Protein 6F2P (pdb70)

Solvent-accessible surface area: 38286 Å² total; per-residue (Å²): 122,180,40,96,35,5,27,84,7,21,106,63,28,56,33,19,28,7,7,17,123,96,22,95,73,102,23,88,18,4,42,61,56,10,92,36,16,19,91,59,0,65,38,66,35,98,64,9,60,82,88,131,124,29,120,76,0,4,99,94,0,59,37,51,89,60,0,57,5,0,6,31,0,3,134,12,0,39,36,0,0,23,0,16,17,0,73,37,10,105,12,87,47,48,72,57,0,61,58,31,0,21,49,0,1,52,30,0,34,73,73,24,2,75,93,50,3,78,70,45,118,60,91,62,20,0,39,2,2,0,0,63,9,2,2,23,0,0,0,2,0,35,109,65,20,75,84,93,29,17,57,54,4,1,37,0,0,61,80,8,2,72,58,30,100,52,111,18,13,46,50,0,51,2,0,21,1,1,0,8,0,0,2,2,54,42,40,55,74,16,0,21,48,0,52,75,3,0,38,69,22,0,61,59,47,95,172,26,66,14,2,20,109,42,0,0,0,2,22,62,64,77,19,3,0,0,4,3,37,0,5,52,7,0,34,6,0,0,43,0,8,27,6,0,63,66,12,78,24,66,13,100,31,106,54,58,76,22,0,14,109,1,0,40,35,1,0,12,1,0,8,16,31,16,7,0,0,3,7,0,0,18,26,15,5,0,32,57,34,49,17,1,35,97,4,0,14,50,0,6,13,4,0,8,12,0,11,90,28,18,73,95,82,26,13,74,32,0,76,82,3,0,16,27,1,16,96,52,26,124,96,73,23,1,22,136,36,12,39,3,27,22,0,56,20,0,20,102,7,42,116,37,100,122,17,82,39,48,24,76,36,58,62,11,45,19,0,9,18,0,1,18,1,2,0,7,17,74,16,4,0,1,0,0,0,0,1,0,42,59,5,3,3,15,6,25,56,106,45,8,2,44,42,1,36,2,13,0,0,0,0,10,2,12,7,5,42,20,59,45,4,9,10,60,40,0,1,2,4,2,23,4,62,32,0,10,0,0,0,1,2,63,98,16,67,6,86,25,65,24,99,9,102,59,31,3,1,2,1,0,25,0,86,40,62,18,0,0,0,0,1,30,0,42,4,24,78,66,43,0,33,1,27,0,0,1,0,1,0,34,37,0,0,0,1,0,0,2,16,0,29,6,117,42,36,58,23,0,2,0,0,4,10,3,14,9,14,48,115,64,0,82,8,48,1,41,11,55,51,89,73,56,74,33,74,81,54,22,74,58,82,10,105,50,0,67,43,0,10,4,28,24,46,66,124,28,4,35,1,0,0,24,2,28,89,28,21,55,0,59,1,33,0,40,48,68,66,15,13,0,25,52,2,0,53,19,108,102,61,133,35,80,87,120,33,69,63,11,0,0,6,0,16,13,54,36,27,116,63,13,125,99,17,63,10,21,2,0,9,0,4,73,42,84,32,81,32,0,28,65,8,19,80,104,48,42,8,49,55,73,50,43,38,50,36,0,0,0,0,58,0,64,126,33,59,0,13,0,1,0,0,6,47,83,103,84,17,93,10,46,66,4,32,1,15,43,60,0,0,0,0,6,38,41,53,97,58,26,3,19,0,0,0,0,1,2,10,50,70,28,28,7,8,0,24,0,50,0,98,71,61,1,18,11,71,89,53,85,59,131,76,3,51,16,47,36,25,73,100,32,0,75,1,22,0,68,0,54,139,8,38,3,116,30,6,51,2,67,0,19,32,83,64,128,81,37,99,50,39,91,115,45,100,28,62,68,55,13,39,2,37,80,25,39,57,50,27,76,66,20,100,17,68,60,95,115,32,108,81,8,30,62,28,84,31,8,1,1,35,2,108,47,76,90,19,47,0,15,0,5,0,31,0,13,57,67,16,20,17,30,0,58,0,65,0,2,68,22,99,30,0,0,40,0,18,0,10,0,81,76,75,81,4,48,84,43,44,54,0,23,18,101,83,108,76,106,24,74,87,18,63,4,15,62,39,66,1,120,43,48,2,9,18,57,0,67,0,61,0,50,14,65,45,146,76,10,83,12,56,74,0,31,0,0,6,0,22,4,61,41,26,38,136,47,4,46,24,65,6,9,4,65,69,118,82,26,28,92,92,83,48,110,24,71,43,35,102,113,50,108,26,155,74,53,87,38,7,6,38,3,28,62,84,34,68,40,92,21,12,0,19,0,38,2,105,4,59,79,59,26,51,0,45,0,44,1,10,8,0,15,95,109,61,21,0,51,40,0,7,0,20,0,48,37,41,87,33,80,25,85,53,94,10,76,0,75,24,106,22,17,78,63,26,92,18,15,65,44,58,4,78,51,29,72,113,9,22,0,74,0,65,0,61,87,11,96,3,71,0,1,0,1,0,0,42,0,41,47,44,175

Secondary structure (DSSP, 8-state):
-TTHHHHHHHHHHHHHHH--S---TTSHHHHHHHHHHHHHHHHHHHT---STT-S-S-TTS--SS-THHHHHHHHHHHHHHHHHH-TT-TTTT-HHHHHHHHHHHHHHHHHTSSTT----S-HHIIIIIHHHHHHHHHHHHGGGS-HHHHHHHHHHHHHH--S----HHHHHHHHHHHHHHHHHTT-HHHHHHHHHHTGGGSS--SSSSEE-TTS-EEETTTEE-TTTHHHHHHHHHHHHHHHHTTSTT----TTHHHHHHHIIIIIGGGEETTEE-GGGSGGGGG-GGG-HHHHHHHHHHHHHHHHTTS-HHHHHHHHHHHHHHHHH-TT-TTTTTS-HHHHHHHHHHHH-TTS-------EEEEETTTTEEEEEETTEEEEEE---SSS-S----TT-STT-TTTTSSEEEEESS-TTTTSTTHHHHS-TTS-TT-EEETT----SS---S---EEEEEETTTEEEEEEEEE-TTS--EEEEEEEE-SS-EEEEEEEEE--SSS-EEEEEEEEE--SS----EEETTEEPP-STT-EEEEEEEEEEEE--SSTT--EEEEEEEEEEEEEEEEEEEE-GGGT--STTT-----EEEEEEEEEEEEESS-SSEEEEEEEEET--HHHHHHHHHS-SEEEEEESSSEEEEEETTTTEEEEEE-SSS-EEETTEEESSSEEEEEEE-SSEEEEEEE-TTS---SEEEEEESS---EEEEE-TTEEEEE-SSSEEEEEE-TT-TT-EEEEEEE-SSS--PPPPP----SSEEGGGPPEEEESS--EEEE-TTSGGGEEEEE---STT-EEEEEEEE-S-EEEEEEEEEE--SS-EEEEEEETTEE-S--EE----SS-SEEEEEEEEEEE-SSEEEEEEEEEEEE-TTSSSS-EEEEEEEEEE-HHHH-EEEESS-SSSEEEES--EEE-SS---SSS-EEE-TT-STTT-EEEE---BSSSEEEEEEEE----SSB-S-EEEEEEETTEEEEEEE--SSS-SS-EEEEEEEE-SBS--EEEEE-TT-SSB-EE-EEEEEEE-

Radius of gyration: 38.48 Å; Cα contacts (8 Å, |Δi|>4): 2622; chains: 1; bounding box: 75×84×130 Å

Nearest PDB structures (foldseek):
  6f2p-assembly1_A  TM=1.001E+00  e=0.000E+00  Paenibacillus
  2e24-assembly1_A  TM=9.707E-01  e=1.360E-85  Bacillus sp. GL1
  1x1j-assembly1_A  TM=9.698E-01  e=2.265E-85  Bacillus sp. GL1
  1j0n-assembly1_A  TM=9.701E-01  e=2.064E-85  Bacillus sp. GL1
  2e22-assembly1_A  TM=9.717E-01  e=6.892E-85  Bacillus sp. GL1

InterPro domains:
  IPR003159 Polysaccharide lyase family 8, central domain [PF02278] (365-632)
  IPR004103 Polysaccharide lyase family 8, C-terminal [PF02884] (638-700)
  IPR008929 Chondroitin AC/alginate lyase [G3DSA:1.50.10.100] (1-358)
  IPR008929 Chondroitin AC/alginate lyase [SSF48230] (4-386)
  IPR008979 Galactose-binding-like domain superfamily [SSF49785] (761-847)
  IPR011013 Galactose mutarotase-like domain superfamily [SSF74650] (362-643)
  IPR011071 Polysaccharide lyase family 8-like, C-terminal [G3DSA:2.60.220.10] (635-752)
  IPR011071 Polysaccharide lyase family 8-like, C-terminal [SSF49863] (635-751)
  IPR012970 Polysaccharide lyase 8, N-terminal alpha-helical [PF08124] (19-323)
  IPR014718 Glycoside hydrolase-type carbohydrate-binding [G3DSA:2.70.98.10] (362-634)
  IPR033803 Golvesin/Xly, CBD-like [PF25275] (907-1037)
  IPR033803 Golvesin/Xly, CBD-like [cd14488] (906-1037)
  IPR038970 Polysaccharide lyase 8 [PTHR38481] (3-722)

Structure (mmCIF, N/CA/C/O backbone):
data_6F2P
#
_entry.id   6F2P
#
_cell.length_a   100.610
_cell.length_b   100.610
_cell.length_c   324.830
_cell.angle_alpha   90.00
_cell.angle_beta   90.00
_cell.angle_gamma   90.00
#
_symmetry.space_group_name_H-M   'P 43 21 2'
#
loop_
_entity.id
_entity.type
_entity.pdbx_description
1 polymer 'Paenibacillus xanthan lyase'
2 non-polymer 'CALCIUM ION'
3 non-polymer 'CHLORIDE ION'
4 non-polymer 2-[BIS-(2-HYDROXY-ETHYL)-AMINO]-2-HYDROXYMETHYL-PROPANE-1,3-DIOL
5 non-polymer (4R)-2-METHYLPENTANE-2,4-DIOL
6 non-polymer (4S)-2-METHYL-2,4-PENTANEDIOL
7 water water
#
loop_
_atom_site.group_PDB
_atom_site.id
_atom_site.type_symbol
_atom_site.label_atom_id
_atom_site.label_alt_id
_atom_site.label_comp_id
_atom_site.label_asym_id
_atom_site.label_entity_id
_atom_site.label_seq_id
_atom_site.pdbx_PDB_ins_code
_atom_site.Cartn_x
_atom_site.Cartn_y
_atom_site.Cartn_z
_atom_site.occupancy
_atom_site.B_iso_or_equiv
_atom_site.auth_seq_id
_atom_site.auth_comp_id
_atom_site.auth_asym_id
_atom_site.auth_atom_id
_atom_site.pdbx_PDB_model_num
ATOM 1 N N . PRO A 1 1 ? 82.645 42.466 14.086 1.00 70.30 1 PRO A N 1
ATOM 2 C CA . PRO A 1 1 ? 82.041 41.128 14.167 1.00 71.61 1 PRO A CA 1
ATOM 3 C C . PRO A 1 1 ? 81.409 40.664 12.839 1.00 81.52 1 PRO A C 1
ATOM 4 O O . PRO A 1 1 ? 80.589 41.391 12.265 1.00 81.00 1 PRO A O 1
ATOM 8 N N . ARG A 1 2 ? 81.796 39.463 12.386 1.00 83.39 2 ARG A N 1
ATOM 9 C CA . ARG A 1 2 ? 81.461 38.878 11.059 1.00 87.04 2 ARG A CA 1
ATOM 10 C C . ARG A 1 2 ? 82.139 39.565 9.859 1.00 81.05 2 ARG A C 1
ATOM 11 O O . ARG A 1 2 ? 82.236 38.994 8.766 1.00 73.01 2 ARG A O 1
ATOM 19 N N . ALA A 1 3 ? 82.599 40.790 10.076 1.00 74.01 3 ALA A N 1
ATOM 20 C CA . ALA A 1 3 ? 83.418 41.489 9.106 1.00 46.90 3 ALA A CA 1
ATOM 21 C C . ALA A 1 3 ? 84.432 42.299 9.880 1.00 42.12 3 ALA A C 1
ATOM 22 O O . ALA A 1 3 ? 85.630 42.034 9.802 1.00 39.52 3 ALA A O 1
ATOM 24 N N . ASP A 1 4 ? 83.947 43.255 10.666 1.00 39.53 4 ASP A N 1
ATOM 25 C CA . ASP A 1 4 ? 84.830 44.284 11.192 1.00 38.60 4 ASP A CA 1
ATOM 26 C C . ASP A 1 4 ? 85.794 43.851 12.293 1.00 36.09 4 ASP A C 1
ATOM 27 O O . ASP A 1 4 ? 86.877 44.418 12.398 1.00 42.45 4 ASP A O 1
ATOM 32 N N . GLU A 1 5 ? 85.447 42.848 13.095 1.00 33.42 5 GLU A N 1
ATOM 33 C CA . GLU A 1 5 ? 86.421 42.400 14.088 1.00 30.52 5 GLU A CA 1
ATOM 34 C C . GLU A 1 5 ? 87.555 41.667 13.389 1.00 25.90 5 GLU A C 1
ATOM 35 O O . GLU A 1 5 ? 88.730 41.818 13.735 1.00 22.02 5 GLU A O 1
ATOM 41 N N . PHE A 1 6 ? 87.188 40.877 12.391 1.00 27.25 6 PHE A N 1
ATOM 42 C CA . PHE A 1 6 ? 88.168 40.254 11.519 1.00 23.34 6 PHE A CA 1
ATOM 43 C C . PHE A 1 6 ? 88.989 41.303 10.774 1.00 24.31 6 PHE A C 1
ATOM 44 O O . PHE A 1 6 ? 90.211 41.203 10.716 1.00 24.46 6 PHE A O 1
ATOM 52 N N . ASP A 1 7 ? 88.318 42.313 10.223 1.00 20.88 7 ASP A N 1
ATOM 53 C CA . ASP A 1 7 ? 89.006 43.397 9.529 1.00 25.73 7 ASP A CA 1
ATOM 54 C C . ASP A 1 7 ? 90.042 44.045 10.431 1.00 27.20 7 ASP A C 1
ATOM 55 O O . ASP A 1 7 ? 91.135 44.386 9.986 1.00 30.52 7 ASP A O 1
ATOM 60 N N . THR A 1 8 ? 89.700 44.198 11.704 1.00 30.06 8 THR A N 1
ATOM 61 C CA . THR A 1 8 ? 90.579 44.867 12.653 1.00 27.45 8 THR A CA 1
ATOM 62 C C . THR A 1 8 ? 91.824 44.040 12.926 1.00 24.13 8 THR A C 1
ATOM 63 O O . THR A 1 8 ? 92.944 44.566 12.946 1.00 21.90 8 THR A O 1
ATOM 67 N N . LEU A 1 9 ? 91.615 42.742 13.133 1.00 22.57 9 LEU A N 1
ATOM 68 C CA . LEU A 1 9 ? 92.710 41.817 13.381 1.00 23.59 9 LEU A CA 1
ATOM 69 C C . LEU A 1 9 ? 93.600 41.725 12.150 1.00 25.93 9 LEU A C 1
ATOM 70 O O . LEU A 1 9 ? 94.820 41.853 12.256 1.00 22.73 9 LEU A O 1
ATOM 75 N N . ARG A 1 10 ? 92.981 41.524 10.986 1.00 23.03 10 ARG A N 1
ATOM 76 C CA . ARG A 1 10 ? 93.714 41.424 9.726 1.00 22.44 10 ARG A CA 1
ATOM 77 C C . ARG A 1 10 ? 94.612 42.639 9.504 1.00 21.14 10 ARG A C 1
ATOM 78 O O . ARG A 1 10 ? 95.744 42.507 9.037 1.00 17.21 10 ARG A O 1
ATOM 86 N N . GLU A 1 11 ? 94.119 43.816 9.873 1.00 21.80 11 GLU A N 1
ATOM 87 C CA . GLU A 1 11 ? 94.888 45.042 9.689 1.00 17.85 11 GLU A CA 1
ATOM 88 C C . GLU A 1 11 ? 96.034 45.106 10.672 1.00 21.13 11 GLU A C 1
ATOM 89 O O . GLU A 1 11 ? 97.121 45.600 10.356 1.00 22.96 11 GLU A O 1
ATOM 95 N N . LYS A 1 12 ? 95.783 44.600 11.873 1.00 27.17 12 LYS A N 1
ATOM 96 C CA . LYS A 1 12 ? 96.813 44.514 12.895 1.00 22.64 12 LYS A CA 1
ATOM 97 C C . LYS A 1 12 ? 97.940 43.590 12.425 1.00 22.01 12 LYS A C 1
ATOM 98 O O . LYS A 1 12 ? 99.119 43.904 12.583 1.00 21.63 12 LYS A O 1
ATOM 104 N N . TYR A 1 13 ? 97.564 42.464 11.820 1.00 21.47 13 TYR A N 1
ATOM 105 C CA . TYR A 1 13 ? 98.522 41.457 11.362 1.00 21.31 13 TYR A CA 1
ATOM 106 C C . TYR A 1 13 ? 99.341 41.977 10.204 1.00 22.98 13 TYR A C 1
ATOM 107 O O . TYR A 1 13 ? 100.564 41.819 10.173 1.00 18.80 13 TYR A O 1
ATOM 116 N N . LYS A 1 14 ? 98.644 42.584 9.247 1.00 21.80 14 LYS A N 1
ATOM 117 C CA . LYS A 1 14 ? 99.283 43.150 8.074 1.00 16.74 14 LYS A CA 1
ATOM 118 C C . LYS A 1 14 ? 100.307 44.185 8.507 1.00 17.64 14 LYS A C 1
ATOM 119 O O . LYS A 1 14 ? 101.437 44.194 8.016 1.00 17.98 14 LYS A O 1
ATOM 125 N N . ALA A 1 15 ? 99.925 45.033 9.455 1.00 17.55 15 ALA A N 1
ATOM 126 C CA . ALA A 1 15 ? 100.861 46.001 10.022 1.00 16.28 15 ALA A CA 1
ATOM 127 C C . ALA A 1 15 ? 102.095 45.347 10.683 1.00 18.10 15 ALA A C 1
ATOM 128 O O . ALA A 1 15 ? 103.176 45.934 10.708 1.00 21.57 15 ALA A O 1
ATOM 130 N N . MET A 1 16 ? 101.949 44.136 11.212 1.00 15.46 16 MET A N 1
ATOM 131 C CA . MET A 1 16 ? 103.125 43.418 11.716 1.00 21.24 16 MET A CA 1
ATOM 132 C C . MET A 1 16 ? 104.013 42.998 10.551 1.00 21.03 16 MET A C 1
ATOM 133 O O . MET A 1 16 ? 105.240 43.049 10.630 1.00 22.66 16 MET A O 1
ATOM 138 N N . LEU A 1 17 ? 103.378 42.572 9.467 1.00 19.56 17 LEU A N 1
ATOM 139 C CA . LEU A 1 17 ? 104.104 42.171 8.272 1.00 18.37 17 LEU A CA 1
ATOM 140 C C . LEU A 1 17 ? 104.839 43.334 7.592 1.00 19.21 17 LEU A C 1
ATOM 141 O O . LEU A 1 17 ? 106.013 43.211 7.244 1.00 19.35 17 LEU A O 1
ATOM 146 N N . ASN A 1 18 ? 104.166 44.467 7.409 1.00 19.28 18 ASN A N 1
ATOM 147 C CA . ASN A 1 18 ? 104.759 45.529 6.594 1.00 21.50 18 ASN A CA 1
ATOM 148 C C . ASN A 1 18 ? 105.114 46.831 7.315 1.00 22.37 18 ASN A C 1
ATOM 149 O O . ASN A 1 18 ? 105.629 47.757 6.696 1.00 23.25 18 ASN A O 1
ATOM 154 N N . GLY A 1 19 ? 104.826 46.906 8.611 1.00 22.02 19 GLY A N 1
ATOM 155 C CA . GLY A 1 19 ? 105.221 48.062 9.399 1.00 21.60 19 GLY A CA 1
ATOM 156 C C . GLY A 1 19 ? 104.160 49.139 9.551 1.00 27.10 19 GLY A C 1
ATOM 157 O O . GLY A 1 19 ? 104.369 50.116 10.277 1.00 30.19 19 GLY A O 1
ATOM 158 N N . GLY A 1 20 ? 103.025 48.970 8.874 1.00 21.26 20 GLY A N 1
ATOM 159 C CA . GLY A 1 20 ? 101.923 49.905 9.001 1.00 16.63 20 GLY A CA 1
ATOM 160 C C . GLY A 1 20 ? 101.756 50.785 7.785 1.00 24.43 20 GLY A C 1
ATOM 161 O O . GLY A 1 20 ? 102.528 50.688 6.836 1.00 25.19 20 GLY A O 1
ATOM 162 N N . THR A 1 21 ? 100.746 51.649 7.819 1.00 31.04 21 THR A N 1
ATOM 163 C CA . THR A 1 21 ? 100.387 52.480 6.668 1.00 31.55 21 THR A CA 1
ATOM 164 C C . THR A 1 21 ? 101.410 53.578 6.417 1.00 33.20 21 THR A C 1
ATOM 165 O O . THR A 1 21 ? 101.624 54.009 5.280 1.00 31.96 21 THR A O 1
ATOM 169 N N . THR A 1 22 ? 102.063 54.012 7.484 1.00 23.38 22 THR A N 1
ATOM 170 C CA . THR A 1 22 ? 102.971 55.134 7.389 1.00 24.75 22 THR A CA 1
ATOM 171 C C . THR A 1 22 ? 104.003 55.053 8.503 1.00 30.07 22 THR A C 1
ATOM 172 O O . THR A 1 22 ? 103.713 54.537 9.588 1.00 31.75 22 THR A O 1
ATOM 176 N N . TYR A 1 23 ? 105.205 55.557 8.231 1.00 23.43 23 TYR A N 1
ATOM 177 C CA . TYR A 1 23 ? 106.265 55.605 9.230 1.00 18.99 23 TYR A CA 1
ATOM 178 C C . TYR A 1 23 ? 107.415 56.505 8.776 1.00 21.29 23 TYR A C 1
ATOM 179 O O . TYR A 1 23 ? 107.488 56.900 7.617 1.00 26.76 23 TYR A O 1
ATOM 188 N N . ASN A 1 24 ? 108.313 56.826 9.696 1.00 26.04 24 ASN A N 1
ATOM 189 C CA . ASN A 1 24 ? 109.391 57.776 9.426 1.00 25.35 24 ASN A CA 1
ATOM 190 C C . ASN A 1 24 ? 110.465 57.235 8.467 1.00 26.02 24 ASN A C 1
ATOM 191 O O . ASN A 1 24 ? 111.368 56.506 8.873 1.00 28.21 24 ASN A O 1
ATOM 196 N N . LEU A 1 25 ? 110.384 57.606 7.195 1.00 24.11 25 LEU A N 1
ATOM 197 C CA . LEU A 1 25 ? 111.372 57.129 6.232 1.00 21.23 25 LEU A CA 1
ATOM 198 C C . LEU A 1 25 ? 112.740 57.790 6.402 1.00 25.87 25 LEU A C 1
ATOM 199 O O . LEU A 1 25 ? 113.701 57.398 5.737 1.00 27.47 25 LEU A O 1
ATOM 204 N N . SER A 1 26 ? 112.828 58.790 7.277 1.00 25.69 26 SER A N 1
ATOM 205 C CA . SER A 1 26 ? 114.111 59.442 7.561 1.00 30.56 26 SER A CA 1
ATOM 206 C C . SER A 1 26 ? 114.915 58.661 8.595 1.00 33.52 26 SER A C 1
ATOM 207 O O . SER A 1 26 ? 116.112 58.899 8.788 1.00 29.76 26 SER A O 1
ATOM 210 N N . ASP A 1 27 ? 114.232 57.737 9.264 1.00 37.11 27 ASP A N 1
ATOM 211 C CA . ASP A 1 27 ? 114.868 56.733 10.104 1.00 28.19 27 ASP A CA 1
ATOM 212 C C . ASP A 1 27 ? 115.671 55.822 9.175 1.00 30.60 27 ASP A C 1
ATOM 213 O O . ASP A 1 27 ? 115.098 55.043 8.409 1.00 30.61 27 ASP A O 1
ATOM 218 N N . PRO A 1 28 ? 117.007 55.916 9.240 1.00 31.78 28 PRO A N 1
ATOM 219 C CA . PRO A 1 28 ? 117.886 55.203 8.299 1.00 27.05 28 PRO A CA 1
ATOM 220 C C . PRO A 1 28 ? 117.723 53.696 8.414 1.00 28.99 28 PRO A C 1
ATOM 221 O O . PRO A 1 28 ? 117.921 52.963 7.440 1.00 28.77 28 PRO A O 1
ATOM 225 N N . ASP A 1 29 ? 117.366 53.240 9.609 1.00 33.05 29 ASP A N 1
ATOM 226 C CA . ASP A 1 29 ? 117.124 51.827 9.827 1.00 33.22 29 ASP A CA 1
ATOM 227 C C . ASP A 1 29 ? 115.906 51.362 9.038 1.00 31.29 29 ASP A C 1
ATOM 228 O O . ASP A 1 29 ? 115.968 50.344 8.344 1.00 31.65 29 ASP A O 1
ATOM 233 N N . ILE A 1 30 ? 114.816 52.126 9.113 1.00 30.41 30 ILE A N 1
ATOM 234 C CA . ILE A 1 30 ? 113.645 51.855 8.279 1.00 26.51 30 ILE A CA 1
ATOM 235 C C . ILE A 1 30 ? 113.979 51.940 6.791 1.00 25.78 30 ILE A C 1
ATOM 236 O O . ILE A 1 30 ? 113.593 51.063 6.006 1.00 26.72 30 ILE A O 1
ATOM 241 N N . ALA A 1 31 ? 114.720 52.979 6.412 1.00 22.24 31 ALA A N 1
ATOM 242 C CA . ALA A 1 31 ? 115.092 53.186 5.008 1.00 23.65 31 ALA A CA 1
ATOM 243 C C . ALA A 1 31 ? 115.863 51.998 4.434 1.00 21.91 31 ALA A C 1
ATOM 244 O O . ALA A 1 31 ? 115.572 51.532 3.338 1.00 22.15 31 ALA A O 1
ATOM 246 N N . ALA A 1 32 ? 116.841 51.511 5.187 1.00 27.72 32 ALA A N 1
ATOM 247 C CA . ALA A 1 32 ? 117.634 50.365 4.777 1.00 21.10 32 ALA A CA 1
ATOM 248 C C . ALA A 1 32 ? 116.755 49.144 4.555 1.00 25.29 32 ALA A C 1
ATOM 249 O O . ALA A 1 32 ? 116.953 48.393 3.598 1.00 24.40 32 ALA A O 1
ATOM 251 N N . ARG A 1 33 ? 115.778 48.950 5.435 1.00 24.28 33 ARG A N 1
ATOM 252 C CA . ARG A 1 33 ? 114.898 47.790 5.328 1.00 21.58 33 ARG A CA 1
ATOM 253 C C . ARG A 1 33 ? 113.993 47.894 4.097 1.00 22.44 33 ARG A C 1
ATOM 254 O O . ARG A 1 33 ? 113.804 46.921 3.365 1.00 21.53 33 ARG A O 1
ATOM 262 N N . VAL A 1 34 ? 113.447 49.083 3.870 1.00 23.65 34 VAL A N 1
ATOM 263 C CA . VAL A 1 34 ? 112.588 49.325 2.721 1.00 19.50 34 VAL A CA 1
ATOM 264 C C . VAL A 1 34 ? 113.323 49.021 1.423 1.00 20.33 34 VAL A C 1
ATOM 265 O O . VAL A 1 34 ? 112.813 48.309 0.552 1.00 18.79 34 VAL A O 1
ATOM 269 N N . ASN A 1 35 ? 114.530 49.555 1.302 1.00 21.63 35 ASN A N 1
ATOM 270 C CA . ASN A 1 35 ? 115.369 49.234 0.162 1.00 20.36 35 ASN A CA 1
ATOM 271 C C . ASN A 1 35 ? 115.602 47.726 0.025 1.00 21.88 35 ASN A C 1
ATOM 272 O O . ASN A 1 35 ? 115.382 47.154 -1.046 1.00 23.46 35 ASN A O 1
ATOM 277 N N . ALA A 1 36 ? 116.021 47.083 1.111 1.00 22.05 36 ALA A N 1
ATOM 278 C CA . ALA A 1 36 ? 116.246 45.639 1.107 1.00 17.04 36 ALA A CA 1
ATOM 279 C C . ALA A 1 36 ? 115.011 44.879 0.628 1.00 19.56 36 ALA A C 1
ATOM 280 O O . ALA A 1 36 ? 115.114 43.945 -0.179 1.00 21.44 36 ALA A O 1
ATOM 282 N N . ILE A 1 37 ? 113.847 45.294 1.116 1.00 15.83 37 ILE A N 1
ATOM 283 C CA . ILE A 1 37 ? 112.578 44.704 0.695 1.00 15.90 37 ILE A CA 1
ATOM 284 C C . ILE A 1 37 ? 112.344 44.884 -0.801 1.00 20.48 37 ILE A C 1
ATOM 285 O O . ILE A 1 37 ? 111.957 43.938 -1.504 1.00 19.42 37 ILE A O 1
ATOM 290 N N . THR A 1 38 ? 112.597 46.097 -1.288 1.00 21.52 38 THR A N 1
ATOM 291 C CA . THR A 1 38 ? 112.409 46.422 -2.700 1.00 15.60 38 THR A CA 1
ATOM 292 C C . THR A 1 38 ? 113.328 45.590 -3.592 1.00 19.23 38 THR A C 1
ATOM 293 O O . THR A 1 38 ? 112.882 44.970 -4.565 1.00 20.46 38 THR A O 1
ATOM 297 N N . VAL A 1 39 ? 114.614 45.578 -3.253 1.00 16.88 39 VAL A N 1
ATOM 298 C CA . VAL A 1 39 ? 115.605 44.859 -4.042 1.00 14.73 39 VAL A CA 1
ATOM 299 C C . VAL A 1 39 ? 115.276 43.369 -4.140 1.00 22.62 39 VAL A C 1
ATOM 300 O O . VAL A 1 39 ? 115.308 42.788 -5.234 1.00 24.52 39 VAL A O 1
ATOM 304 N N . THR A 1 40 ? 114.946 42.764 -3.000 1.00 17.22 40 THR A N 1
ATOM 305 C CA . THR A 1 40 ? 114.600 41.347 -2.952 1.00 15.78 40 THR A CA 1
ATOM 306 C C . THR A 1 40 ? 113.410 41.044 -3.857 1.00 18.50 40 THR A C 1
ATOM 307 O O .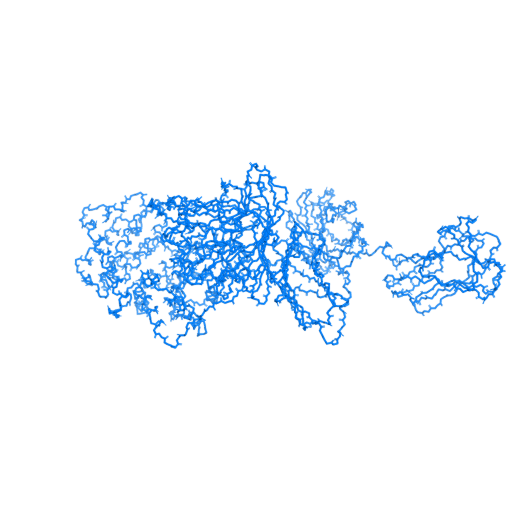 THR A 1 40 ? 113.435 40.086 -4.637 1.00 19.67 40 THR A O 1
ATOM 311 N N . ALA A 1 41 ? 112.374 41.872 -3.766 1.00 18.89 41 ALA A N 1
ATOM 312 C CA . ALA A 1 41 ? 111.203 41.691 -4.612 1.00 20.59 41 ALA A CA 1
ATOM 313 C C . ALA A 1 41 ? 111.557 41.803 -6.092 1.00 20.29 41 ALA A C 1
ATOM 314 O O . ALA A 1 41 ? 111.125 40.976 -6.897 1.00 21.27 41 ALA A O 1
ATOM 316 N N . GLN A 1 42 ? 112.341 42.814 -6.457 1.00 20.61 42 GLN A N 1
ATOM 317 C CA . GLN A 1 42 ? 112.737 42.961 -7.856 1.00 21.58 42 GLN A CA 1
ATOM 318 C C . GLN A 1 42 ? 113.479 41.708 -8.307 1.00 22.65 42 GLN A C 1
ATOM 319 O O . GLN A 1 42 ? 113.290 41.240 -9.430 1.00 17.94 42 GLN A O 1
ATOM 325 N N . GLY A 1 43 ? 114.293 41.152 -7.413 1.00 18.16 43 GLY A N 1
ATOM 326 C CA . GLY A 1 43 ? 115.014 39.930 -7.712 1.00 16.76 43 GLY A CA 1
ATOM 327 C C . GLY A 1 43 ? 114.128 38.780 -8.176 1.00 22.90 43 GLY A C 1
ATOM 328 O O . GLY A 1 43 ? 114.327 38.211 -9.263 1.00 18.83 43 GLY A O 1
ATOM 329 N N . TYR A 1 44 ? 113.149 38.430 -7.349 1.00 22.00 44 TYR A N 1
ATOM 330 C CA . TYR A 1 44 ? 112.293 37.289 -7.642 1.00 19.08 44 TYR A CA 1
ATOM 331 C C . TYR A 1 44 ? 111.314 37.614 -8.754 1.00 20.26 44 TYR A C 1
ATOM 332 O O . TYR A 1 44 ? 110.834 36.713 -9.444 1.00 23.49 44 TYR A O 1
ATOM 341 N N . TRP A 1 45 ? 111.013 38.899 -8.925 1.00 19.12 45 TRP A N 1
ATOM 342 C CA . TRP A 1 45 ? 110.135 39.325 -10.010 1.00 22.50 45 TRP A CA 1
ATOM 343 C C . TRP A 1 45 ? 110.877 39.098 -11.333 1.00 23.98 45 TRP A C 1
ATOM 344 O O . TRP A 1 45 ? 110.315 38.606 -12.320 1.00 23.29 45 TRP A O 1
ATOM 355 N N . ASP A 1 46 ? 112.157 39.446 -11.324 1.00 19.75 46 ASP A N 1
ATOM 356 C CA . ASP A 1 46 ? 113.004 39.300 -12.486 1.00 20.98 46 ASP A CA 1
ATOM 357 C C . ASP A 1 46 ? 113.167 37.843 -12.877 1.00 22.07 46 ASP A C 1
ATOM 358 O O . ASP A 1 46 ? 113.130 37.516 -14.055 1.00 26.84 46 ASP A O 1
ATOM 363 N N . SER A 1 47 ? 113.345 36.965 -11.897 1.00 22.35 47 SER A N 1
ATOM 364 C CA . SER A 1 47 ? 113.576 35.553 -12.193 1.00 17.34 47 SER A CA 1
ATOM 365 C C . SER A 1 47 ? 112.285 34.775 -12.378 1.00 17.30 47 SER A C 1
ATOM 366 O O . SER A 1 47 ? 112.316 33.588 -12.670 1.00 21.81 47 SER A O 1
ATOM 369 N N . MET A 1 48 ? 111.148 35.435 -12.209 1.00 17.14 48 MET A N 1
ATOM 370 C CA . MET A 1 48 ? 109.879 34.726 -12.255 1.00 18.40 48 MET A CA 1
ATOM 371 C C . MET A 1 48 ? 109.527 34.226 -13.662 1.00 18.19 48 MET A C 1
ATOM 372 O O . MET A 1 48 ? 109.729 34.918 -14.658 1.00 17.63 48 MET A O 1
ATOM 377 N N . LEU A 1 49 ? 109.004 33.009 -13.729 1.00 14.64 49 LEU A N 1
ATOM 378 C CA . LEU A 1 49 ? 108.397 32.502 -14.945 1.00 17.35 49 LEU A CA 1
ATOM 379 C C . LEU A 1 49 ? 106.962 33.019 -15.049 1.00 18.73 49 LEU A C 1
ATOM 380 O O . LEU A 1 49 ? 106.136 32.755 -14.175 1.00 19.80 49 LEU A O 1
ATOM 385 N N . LYS A 1 50 ? 106.673 33.765 -16.115 1.00 18.89 50 LYS A N 1
ATOM 386 C CA . LYS A 1 50 ? 105.440 34.543 -16.181 1.00 18.64 50 LYS A CA 1
ATOM 387 C C . LYS A 1 50 ? 104.390 34.097 -17.194 1.00 22.22 50 LYS A C 1
ATOM 388 O O . LYS A 1 50 ? 103.288 34.637 -17.205 1.00 33.33 50 LYS A O 1
ATOM 394 N N . ASP A 1 51 ? 104.701 33.115 -18.028 1.00 20.63 51 ASP A N 1
ATOM 395 C CA . ASP A 1 51 ? 103.835 32.831 -19.173 1.00 27.78 51 ASP A CA 1
ATOM 396 C C . ASP A 1 51 ? 102.843 31.679 -18.962 1.00 29.59 51 ASP A C 1
ATOM 397 O O . ASP A 1 51 ? 103.115 30.762 -18.196 1.00 25.47 51 ASP A O 1
ATOM 402 N N . PRO A 1 52 ? 101.674 31.747 -19.629 1.00 31.62 52 PRO A N 1
ATOM 403 C CA . PRO A 1 52 ? 100.562 30.808 -19.420 1.00 35.75 52 PRO A CA 1
ATOM 404 C C . PRO A 1 52 ? 100.974 29.341 -19.448 1.00 36.06 52 PRO A C 1
ATOM 405 O O . PRO A 1 52 ? 100.454 28.530 -18.678 1.00 41.57 52 PRO A O 1
ATOM 409 N N . ASN A 1 53 ? 101.918 29.021 -20.320 1.00 29.74 53 ASN A N 1
ATOM 410 C CA . ASN A 1 53 ? 102.377 27.653 -20.498 1.00 35.78 53 ASN A CA 1
ATOM 411 C C . ASN A 1 53 ? 103.284 27.120 -19.378 1.00 26.38 53 ASN A C 1
ATOM 412 O O . ASN A 1 53 ? 103.580 25.926 -19.338 1.00 28.40 53 ASN A O 1
ATOM 417 N N . ARG A 1 54 ? 103.730 27.999 -18.484 1.00 24.48 54 ARG A N 1
ATOM 418 C CA . ARG A 1 54 ? 104.691 27.630 -17.436 1.00 24.40 54 ARG A CA 1
ATOM 419 C C . ARG A 1 54 ? 104.318 26.384 -16.626 1.00 26.24 54 ARG A C 1
ATOM 420 O O . ARG A 1 54 ? 103.138 26.020 -16.508 1.00 25.56 54 ARG A O 1
ATOM 428 N N . ASN A 1 55 ? 105.341 25.738 -16.073 1.00 22.92 55 ASN A N 1
ATOM 429 C CA . ASN A 1 55 ? 105.170 24.505 -15.315 1.00 24.12 55 ASN A CA 1
ATOM 430 C C . ASN A 1 55 ? 105.554 24.692 -13.851 1.00 23.64 55 ASN A C 1
ATOM 431 O O . ASN A 1 55 ? 105.431 23.774 -13.047 1.00 18.01 55 ASN A O 1
ATOM 436 N N . ARG A 1 56 ? 106.023 25.896 -13.536 1.00 18.86 56 ARG A N 1
ATOM 437 C CA . ARG A 1 56 ? 106.517 26.272 -12.219 1.00 17.47 56 ARG A CA 1
ATOM 438 C C . ARG A 1 56 ? 106.542 27.791 -12.274 1.00 21.62 56 ARG A C 1
ATOM 439 O O . ARG A 1 56 ? 106.325 28.360 -13.348 1.00 24.06 56 ARG A O 1
ATOM 447 N N . LEU A 1 57 ? 106.800 28.457 -11.150 1.00 17.19 57 LEU A N 1
ATOM 448 C CA . LEU A 1 57 ? 106.879 29.920 -11.160 1.00 17.08 57 LEU A CA 1
ATOM 449 C C . LEU A 1 57 ? 108.314 30.419 -11.079 1.00 21.23 57 LEU A C 1
ATOM 450 O O . LEU A 1 57 ? 108.612 31.545 -11.473 1.00 21.66 57 LEU A O 1
ATOM 455 N N . TRP A 1 58 ? 109.192 29.586 -10.530 1.00 23.62 58 TRP A N 1
ATOM 456 C CA . TRP A 1 58 ? 110.619 29.866 -10.518 1.00 20.41 58 TRP A CA 1
ATOM 457 C C . TRP A 1 58 ? 111.326 28.556 -10.788 1.00 24.28 58 TRP A C 1
ATOM 458 O O . TRP A 1 58 ? 110.807 27.495 -10.453 1.00 24.81 58 TRP A O 1
ATOM 469 N N . ASN A 1 59 ? 112.502 28.629 -11.400 1.00 24.46 59 ASN A N 1
ATOM 470 C CA . ASN A 1 59 ? 113.268 27.430 -11.692 1.00 24.43 59 ASN A CA 1
ATOM 471 C C . ASN A 1 59 ? 113.867 26.815 -10.434 1.00 25.55 59 ASN A C 1
ATOM 472 O O . ASN A 1 59 ? 114.091 25.608 -10.362 1.00 26.91 59 ASN A O 1
ATOM 477 N N . ASP A 1 60 ? 114.113 27.644 -9.431 1.00 22.27 60 ASP A N 1
ATOM 478 C CA . ASP A 1 60 ? 114.724 27.155 -8.207 1.00 22.04 60 ASP A CA 1
ATOM 479 C C . ASP A 1 60 ? 113.685 26.441 -7.349 1.00 23.44 60 ASP A C 1
ATOM 480 O O . ASP A 1 60 ? 113.959 26.053 -6.209 1.00 21.17 60 ASP A O 1
ATOM 485 N N . ALA A 1 61 ? 112.485 26.296 -7.902 1.00 18.30 61 ALA A N 1
ATOM 486 C CA . ALA A 1 61 ? 111.400 25.626 -7.206 1.00 19.89 61 ALA A CA 1
ATOM 487 C C . ALA A 1 61 ? 110.585 24.788 -8.170 1.00 18.25 61 ALA A C 1
ATOM 488 O O . ALA A 1 61 ? 109.415 25.088 -8.404 1.00 22.22 61 ALA A O 1
ATOM 490 N N . PRO A 1 62 ? 111.196 23.731 -8.730 1.00 15.36 62 PRO A N 1
ATOM 491 C CA . PRO A 1 62 ? 110.498 22.861 -9.688 1.00 17.08 62 PRO A CA 1
ATOM 492 C C . PRO A 1 62 ? 109.463 21.987 -8.996 1.00 21.87 62 PRO A C 1
ATOM 493 O O . PRO A 1 62 ? 109.644 21.641 -7.832 1.00 19.97 62 PRO A O 1
ATOM 497 N N . PHE A 1 63 ? 108.400 21.622 -9.701 1.00 20.93 63 PHE A N 1
ATOM 498 C CA . PHE A 1 63 ? 107.333 20.857 -9.076 1.00 18.95 63 PHE A CA 1
ATOM 499 C C . PHE A 1 63 ? 107.307 19.393 -9.475 1.00 26.54 63 PHE A C 1
ATOM 500 O O . PHE A 1 63 ? 107.959 18.979 -10.441 1.00 32.38 63 PHE A O 1
ATOM 508 N N . GLY A 1 64 ? 106.545 18.616 -8.711 1.00 22.22 64 GLY A N 1
ATOM 509 C CA . GLY A 1 64 ? 106.261 17.241 -9.057 1.00 20.40 64 GLY A CA 1
ATOM 510 C C . GLY A 1 64 ? 106.756 16.230 -8.048 1.00 20.86 64 GLY A C 1
ATOM 511 O O . GLY A 1 64 ? 106.100 15.211 -7.816 1.00 22.71 64 GLY A O 1
ATOM 512 N N . SER A 1 65 ? 107.907 16.500 -7.443 1.00 17.99 65 SER A N 1
ATOM 513 C CA . SER A 1 65 ? 108.552 15.484 -6.616 1.00 22.47 65 SER A CA 1
ATOM 514 C C . SER A 1 65 ? 109.166 16.007 -5.321 1.00 23.95 65 SER A C 1
ATOM 515 O O . SER A 1 65 ? 109.339 15.242 -4.368 1.00 24.45 65 SER A O 1
ATOM 518 N N . ASP A 1 66 ? 109.505 17.294 -5.288 1.00 23.66 66 ASP A N 1
ATOM 519 C CA . ASP A 1 66 ? 109.997 17.921 -4.058 1.00 22.19 66 ASP A CA 1
ATOM 520 C C . ASP A 1 66 ? 109.018 18.976 -3.546 1.00 24.30 66 ASP A C 1
ATOM 521 O O . ASP A 1 66 ? 108.830 20.017 -4.177 1.00 19.33 66 ASP A O 1
ATOM 526 N N . SER A 1 67 ? 108.413 18.711 -2.389 1.00 22.30 67 SER A N 1
ATOM 527 C CA . SER A 1 67 ? 107.364 19.583 -1.862 1.00 19.72 67 SER A CA 1
ATOM 528 C C . SER A 1 67 ? 107.913 20.907 -1.311 1.00 20.49 67 SER A C 1
ATOM 529 O O . SER A 1 67 ? 107.153 21.849 -1.074 1.00 20.32 67 SER A O 1
ATOM 532 N N . THR A 1 68 ? 109.231 20.987 -1.133 1.00 18.10 68 THR A N 1
ATOM 533 C CA . THR A 1 68 ? 109.863 22.236 -0.704 1.00 15.68 68 THR A CA 1
ATOM 534 C C . THR A 1 68 ? 109.520 23.365 -1.670 1.00 15.40 68 THR A C 1
ATOM 535 O O . THR A 1 68 ? 109.397 24.519 -1.279 1.00 12.93 68 THR A O 1
ATOM 539 N N . SER A 1 69 ? 109.352 23.017 -2.940 1.00 18.23 69 SER A N 1
ATOM 540 C CA . SER A 1 69 ? 109.019 24.001 -3.955 1.00 18.60 69 SER A CA 1
ATOM 541 C C . SER A 1 69 ? 107.730 24.764 -3.639 1.00 20.98 69 SER A C 1
ATOM 542 O O . SER A 1 69 ? 107.589 25.933 -4.008 1.00 24.14 69 SER A O 1
ATOM 545 N N . ILE A 1 70 ? 106.806 24.114 -2.940 1.00 18.84 70 ILE A N 1
ATOM 546 C CA . ILE A 1 70 ? 105.594 24.787 -2.474 1.00 18.37 70 ILE A CA 1
ATOM 547 C C . ILE A 1 70 ? 105.939 25.996 -1.595 1.00 14.65 70 ILE A C 1
ATOM 548 O O . ILE A 1 70 ? 105.512 27.120 -1.864 1.00 16.88 70 ILE A O 1
ATOM 553 N N . THR A 1 71 ? 106.724 25.758 -0.552 1.00 13.18 71 THR A N 1
ATOM 554 C CA . THR A 1 71 ? 107.100 26.803 0.387 1.00 13.11 71 THR A CA 1
ATOM 555 C C . THR A 1 71 ? 107.926 27.879 -0.299 1.00 15.98 71 THR A C 1
ATOM 556 O O . THR A 1 71 ? 107.700 29.083 -0.098 1.00 14.25 71 THR A O 1
ATOM 560 N N . THR A 1 72 ? 108.888 27.435 -1.107 1.00 18.28 72 THR A N 1
ATOM 561 C CA . THR A 1 72 ? 109.818 28.341 -1.777 1.00 18.18 72 THR A CA 1
ATOM 562 C C . THR A 1 72 ? 109.069 29.300 -2.686 1.00 19.79 72 THR A C 1
ATOM 563 O O . THR A 1 72 ? 109.319 30.512 -2.673 1.00 18.88 72 THR A O 1
ATOM 567 N N . THR A 1 73 ? 108.140 28.750 -3.462 1.00 17.68 73 THR A N 1
ATOM 568 C CA . THR A 1 73 ? 107.348 29.549 -4.380 1.00 16.74 73 THR A CA 1
ATOM 569 C C . THR A 1 73 ? 106.579 30.617 -3.615 1.00 20.03 73 THR A C 1
ATOM 570 O O . THR A 1 73 ? 106.634 31.803 -3.972 1.00 16.61 73 THR A O 1
ATOM 574 N N . TYR A 1 74 ? 105.878 30.201 -2.554 1.00 17.37 74 TYR A N 1
ATOM 575 C CA . TYR A 1 74 ? 105.048 31.131 -1.789 1.00 12.55 74 TYR A CA 1
ATOM 576 C C . TYR A 1 74 ? 105.882 32.161 -1.041 1.00 13.07 74 TYR A C 1
ATOM 577 O O . TYR A 1 74 ? 105.443 33.292 -0.855 1.00 14.66 74 TYR A O 1
ATOM 586 N N . ARG A 1 75 ? 107.084 31.790 -0.615 1.00 12.53 75 ARG A N 1
ATOM 587 C CA . ARG A 1 75 ? 107.954 32.785 0.008 1.00 15.72 75 ARG A CA 1
ATOM 588 C C . ARG A 1 75 ? 108.381 33.840 -1.011 1.00 20.37 75 ARG A C 1
ATOM 589 O O . ARG A 1 75 ? 108.386 35.040 -0.709 1.00 22.58 75 ARG A O 1
ATOM 597 N N . HIS A 1 76 ? 108.723 33.395 -2.219 1.00 19.48 76 HIS A N 1
ATOM 598 C CA . HIS A 1 76 ? 109.065 34.322 -3.295 1.00 21.72 76 HIS A CA 1
ATOM 599 C C . HIS A 1 76 ? 107.908 35.278 -3.563 1.00 20.13 76 HIS A C 1
ATOM 600 O O . HIS A 1 76 ? 108.108 36.499 -3.588 1.00 18.20 76 HIS A O 1
ATOM 607 N N . LEU A 1 77 ? 106.707 34.721 -3.747 1.00 14.66 77 LEU A N 1
ATOM 608 C CA . LEU A 1 77 ? 105.485 35.523 -3.874 1.00 16.17 77 LEU A CA 1
ATOM 609 C C . LEU A 1 77 ? 105.273 36.475 -2.692 1.00 18.36 77 LEU A C 1
ATOM 610 O O . LEU A 1 77 ? 104.909 37.639 -2.877 1.00 20.93 77 LEU A O 1
ATOM 615 N N . TYR A 1 78 ? 105.521 35.992 -1.480 1.00 15.82 78 TYR A N 1
ATOM 616 C CA . TYR A 1 78 ? 105.406 36.856 -0.319 1.00 15.77 78 TYR A CA 1
ATOM 617 C C . TYR A 1 78 ? 106.334 38.069 -0.397 1.00 16.38 78 TYR A C 1
ATOM 618 O O . TYR A 1 78 ? 105.927 39.191 -0.077 1.00 12.06 78 TYR A O 1
ATOM 627 N N . ASP A 1 79 ? 107.582 37.841 -0.798 1.00 20.51 79 ASP A N 1
ATOM 628 C CA . ASP A 1 79 ? 108.560 38.928 -0.859 1.00 22.65 79 ASP A CA 1
ATOM 629 C C . ASP A 1 79 ? 108.079 40.020 -1.796 1.00 17.97 79 ASP A C 1
ATOM 630 O O . ASP A 1 79 ? 108.208 41.200 -1.489 1.00 18.42 79 ASP A O 1
ATOM 635 N N . MET A 1 80 ? 107.514 39.611 -2.931 1.00 19.22 80 MET A N 1
ATOM 636 C CA . MET A 1 80 ? 106.996 40.543 -3.931 1.00 20.54 80 MET A CA 1
ATOM 637 C C . MET A 1 80 ? 105.802 41.308 -3.368 1.00 18.75 80 MET A C 1
ATOM 638 O O . MET A 1 80 ? 105.733 42.540 -3.457 1.00 17.59 80 MET A O 1
ATOM 643 N N . ALA A 1 81 ? 104.869 40.563 -2.786 1.00 17.08 81 ALA A N 1
ATOM 644 C CA . ALA A 1 81 ? 103.716 41.148 -2.109 1.00 16.79 81 ALA A CA 1
ATOM 645 C C . ALA A 1 81 ? 104.142 42.158 -1.036 1.00 16.29 81 ALA A C 1
ATOM 646 O O . ALA A 1 81 ? 103.498 43.192 -0.854 1.00 18.47 81 ALA A O 1
ATOM 648 N N . LEU A 1 82 ? 105.239 41.863 -0.345 1.00 14.87 82 LEU A N 1
ATOM 649 C CA . LEU A 1 82 ? 105.735 42.739 0.701 1.00 16.25 82 LEU A CA 1
ATOM 650 C C . LEU A 1 82 ? 106.137 44.096 0.135 1.00 18.80 82 LEU A C 1
ATOM 651 O O . LEU A 1 82 ? 105.707 45.135 0.637 1.00 22.05 82 LEU A O 1
ATOM 656 N N . ALA A 1 83 ? 106.966 44.094 -0.902 1.00 20.34 83 ALA A N 1
ATOM 657 C CA . ALA A 1 83 ? 107.378 45.352 -1.521 1.00 23.87 83 ALA A CA 1
ATOM 658 C C . ALA A 1 83 ? 106.161 46.060 -2.101 1.00 20.12 83 ALA A C 1
ATOM 659 O O . ALA A 1 83 ? 106.044 47.282 -2.020 1.00 16.89 83 ALA A O 1
ATOM 661 N N . TYR A 1 84 ? 105.258 45.277 -2.680 1.00 18.55 84 TYR A N 1
ATOM 662 C CA . TYR A 1 84 ? 104.045 45.829 -3.251 1.00 20.31 84 TYR A CA 1
ATOM 663 C C . TYR A 1 84 ? 103.285 46.692 -2.251 1.00 26.53 84 TYR A C 1
ATOM 664 O O . TYR A 1 84 ? 102.699 47.711 -2.628 1.00 26.16 84 TYR A O 1
ATOM 673 N N . THR A 1 85 ? 103.312 46.292 -0.979 1.00 21.38 85 THR A N 1
ATOM 674 C CA . THR A 1 85 ? 102.507 46.952 0.047 1.00 16.30 85 THR A CA 1
ATOM 675 C C . THR A 1 85 ? 103.329 47.766 1.036 1.00 19.22 85 THR A C 1
ATOM 676 O O . THR A 1 85 ? 102.790 48.290 2.004 1.00 23.45 85 THR A O 1
ATOM 680 N N . THR A 1 86 ? 104.632 47.862 0.806 1.00 22.01 86 THR A N 1
ATOM 681 C CA . THR A 1 86 ? 105.510 48.553 1.743 1.00 20.95 86 THR A CA 1
ATOM 682 C C . THR A 1 86 ? 105.563 50.053 1.471 1.00 25.22 86 THR A C 1
ATOM 683 O O . THR A 1 86 ? 105.999 50.501 0.402 1.00 27.52 86 THR A O 1
ATOM 687 N N . TYR A 1 87 ? 105.103 50.818 2.450 1.00 26.06 87 TYR A N 1
ATOM 688 C CA . TYR A 1 87 ? 105.201 52.261 2.406 1.00 24.57 87 TYR A CA 1
ATOM 689 C C . TYR A 1 87 ? 106.645 52.674 2.220 1.00 25.48 87 TYR A C 1
ATOM 690 O O . TYR A 1 87 ? 107.506 52.318 3.023 1.00 25.50 87 TYR A O 1
ATOM 699 N N . GLY A 1 88 ? 106.905 53.427 1.157 1.00 25.96 88 GLY A N 1
ATOM 700 C CA . GLY A 1 88 ? 108.232 53.952 0.898 1.00 22.37 88 GLY A CA 1
ATOM 701 C C . GLY A 1 88 ? 108.954 53.167 -0.174 1.00 23.61 88 GLY A C 1
ATOM 702 O O . GLY A 1 88 ? 109.991 53.598 -0.685 1.00 25.35 88 GLY A O 1
ATOM 703 N N . SER A 1 89 ? 108.408 52.005 -0.515 1.00 20.23 89 SER A N 1
ATOM 704 C CA . SER A 1 89 ? 109.022 51.150 -1.522 1.00 24.03 89 SER A CA 1
ATOM 705 C C . SER A 1 89 ? 108.752 51.696 -2.922 1.00 26.85 89 SER A C 1
ATOM 706 O O . SER A 1 89 ? 107.616 52.080 -3.239 1.00 25.56 89 SER A O 1
ATOM 709 N N . SER A 1 90 ? 109.780 51.713 -3.768 1.00 20.56 90 SER A N 1
ATOM 710 C CA . SER A 1 90 ? 109.610 52.222 -5.128 1.00 22.31 90 SER A CA 1
ATOM 711 C C . SER A 1 90 ? 108.731 51.292 -5.943 1.00 19.30 90 SER A C 1
ATOM 712 O O . SER A 1 90 ? 108.367 51.603 -7.070 1.00 28.37 90 SER A O 1
ATOM 715 N N . LEU A 1 91 ? 108.390 50.150 -5.360 1.00 19.34 91 LEU A N 1
ATOM 716 C CA . LEU A 1 91 ? 107.510 49.187 -6.001 1.00 18.10 91 LEU A CA 1
ATOM 717 C C . LEU A 1 91 ? 106.122 49.198 -5.385 1.00 20.52 91 LEU A C 1
ATOM 718 O O . LEU A 1 91 ? 105.280 48.382 -5.754 1.00 24.77 91 LEU A O 1
ATOM 723 N N . GLN A 1 92 ? 105.875 50.100 -4.439 1.00 17.92 92 GLN A N 1
ATOM 724 C CA . GLN A 1 92 ? 104.570 50.108 -3.784 1.00 19.75 92 GLN A CA 1
ATOM 725 C C . GLN A 1 92 ? 103.464 50.447 -4.771 1.00 21.89 92 GLN A C 1
ATOM 726 O O . GLN A 1 92 ? 103.548 51.431 -5.495 1.00 24.38 92 GLN A O 1
ATOM 732 N N . GLY A 1 93 ? 102.443 49.603 -4.815 1.00 23.17 93 GLY A N 1
ATOM 733 C CA . GLY A 1 93 ? 101.283 49.859 -5.642 1.00 24.25 93 GLY A CA 1
ATOM 734 C C . GLY A 1 93 ? 101.482 49.554 -7.116 1.00 30.19 93 GLY A C 1
ATOM 735 O O . GLY A 1 93 ? 100.569 49.760 -7.922 1.00 25.43 93 GLY A O 1
ATOM 736 N N . ASN A 1 94 ? 102.667 49.061 -7.468 1.00 22.97 94 ASN A N 1
ATOM 737 C CA . ASN A 1 94 ? 102.980 48.716 -8.852 1.00 20.64 94 ASN A CA 1
ATOM 738 C C . ASN A 1 94 ? 101.973 47.732 -9.457 1.00 23.07 94 ASN A C 1
ATOM 739 O O . ASN A 1 94 ? 101.804 46.617 -8.960 1.00 24.48 94 ASN A O 1
ATOM 744 N N . ALA A 1 95 ? 101.315 48.147 -10.537 1.00 24.60 95 ALA A N 1
ATOM 745 C CA . ALA A 1 95 ? 100.200 47.379 -11.094 1.00 22.58 95 ALA A CA 1
ATOM 746 C C . ALA A 1 95 ? 100.644 46.099 -11.770 1.00 24.18 95 ALA A C 1
ATOM 747 O O . ALA A 1 95 ? 99.949 45.082 -11.701 1.00 28.90 95 ALA A O 1
ATOM 749 N N . ALA A 1 96 ? 101.794 46.154 -12.435 1.00 18.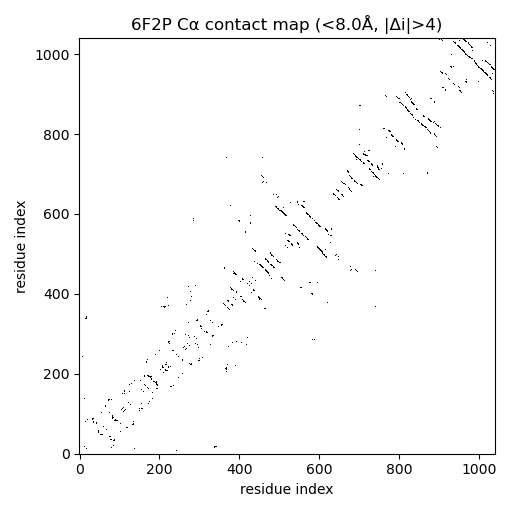71 96 ALA A N 1
ATOM 750 C CA . ALA A 1 96 ? 102.321 44.985 -13.123 1.00 20.30 96 ALA A CA 1
ATOM 751 C C . ALA A 1 96 ? 102.759 43.948 -12.094 1.00 23.40 96 ALA A C 1
ATOM 752 O O . ALA A 1 96 ? 102.500 42.757 -12.257 1.00 21.39 96 ALA A O 1
ATOM 754 N N . LEU A 1 97 ? 103.415 44.417 -11.032 1.00 25.58 97 LEU A N 1
ATOM 755 C CA . LEU A 1 97 ? 103.795 43.571 -9.898 1.00 20.18 97 LEU A CA 1
ATOM 756 C C . LEU A 1 97 ? 102.568 42.883 -9.309 1.00 20.59 97 LEU A C 1
ATOM 757 O O . LEU A 1 97 ? 102.550 41.662 -9.160 1.00 20.23 97 LEU A O 1
ATOM 762 N N . LYS A 1 98 ? 101.547 43.679 -8.990 1.00 20.90 98 LYS A N 1
ATOM 763 C CA . LYS A 1 98 ? 100.267 43.170 -8.498 1.00 21.05 98 LYS A CA 1
ATOM 764 C C . LYS A 1 98 ? 99.739 42.039 -9.380 1.00 23.74 98 LYS A C 1
ATOM 765 O O . LYS A 1 98 ? 99.417 40.953 -8.891 1.00 24.41 98 LYS A O 1
ATOM 771 N N . ALA A 1 99 ? 99.677 42.295 -10.683 1.00 21.83 99 ALA A N 1
ATOM 772 C CA . ALA A 1 99 ? 99.145 41.318 -11.627 1.00 20.13 99 ALA A CA 1
ATOM 773 C C . ALA A 1 99 ? 99.953 40.031 -11.613 1.00 18.13 99 ALA A C 1
ATOM 774 O O . ALA A 1 99 ? 99.390 38.940 -11.673 1.00 21.22 99 ALA A O 1
ATOM 776 N N . ASP A 1 100 ? 101.274 40.158 -11.531 1.00 18.31 100 ASP A N 1
ATOM 777 C CA . ASP A 1 100 ? 102.138 38.984 -11.552 1.00 18.37 100 ASP A CA 1
ATOM 778 C C . ASP A 1 100 ? 102.019 38.171 -10.267 1.00 24.80 100 ASP A C 1
ATOM 779 O O . ASP A 1 100 ? 102.032 36.934 -10.297 1.00 23.02 100 ASP A O 1
ATOM 784 N N . ILE A 1 101 ? 101.878 38.873 -9.146 1.00 21.03 101 ILE A N 1
ATOM 785 C CA . ILE A 1 101 ? 101.637 38.216 -7.878 1.00 18.03 101 ILE A CA 1
ATOM 786 C C . ILE A 1 101 ? 100.350 37.409 -7.939 1.00 20.19 101 ILE A C 1
ATOM 787 O O . ILE A 1 101 ? 100.338 36.214 -7.629 1.00 20.40 101 ILE A O 1
ATOM 792 N N . ILE A 1 102 ? 99.273 38.053 -8.371 1.00 19.32 102 ILE A N 1
ATOM 793 C CA . ILE A 1 102 ? 97.957 37.422 -8.332 1.00 19.12 102 ILE A CA 1
ATOM 794 C C . ILE A 1 102 ? 97.843 36.249 -9.298 1.00 22.55 102 ILE A C 1
ATOM 795 O O . ILE A 1 102 ? 97.252 35.209 -8.965 1.00 17.15 102 ILE A O 1
ATOM 800 N N . SER A 1 103 ? 98.423 36.413 -10.486 1.00 25.23 103 SER A N 1
ATOM 801 C CA . SER A 1 103 ? 98.452 35.343 -11.477 1.00 17.40 103 SER A CA 1
ATOM 802 C C . SER A 1 103 ? 99.223 34.153 -10.915 1.00 23.19 103 SER A C 1
ATOM 803 O O . SER A 1 103 ? 98.823 32.998 -11.093 1.00 18.91 103 SER A O 1
ATOM 806 N N . GLY A 1 104 ? 100.328 34.446 -10.231 1.00 21.00 104 GLY A N 1
ATOM 807 C CA . GLY A 1 104 ? 101.078 33.424 -9.528 1.00 19.33 104 GLY A CA 1
ATOM 808 C C . GLY A 1 104 ? 100.199 32.651 -8.559 1.00 20.24 104 GLY A C 1
ATOM 809 O O . GLY A 1 104 ? 100.216 31.419 -8.546 1.00 20.46 104 GLY A O 1
ATOM 810 N N . LEU A 1 105 ? 99.416 33.367 -7.756 1.00 19.31 105 LEU A N 1
ATOM 811 C CA . LEU A 1 105 ? 98.547 32.716 -6.772 1.00 21.76 105 LEU A CA 1
ATOM 812 C C . LEU A 1 105 ? 97.499 31.836 -7.449 1.00 21.04 105 LEU A C 1
ATOM 813 O O . LEU A 1 105 ? 97.237 30.710 -7.021 1.00 22.16 105 LEU A O 1
ATOM 818 N N . ASP A 1 106 ? 96.914 32.349 -8.522 1.00 20.47 106 ASP A N 1
ATOM 819 C CA . ASP A 1 106 ? 95.877 31.611 -9.217 1.00 20.84 106 ASP A CA 1
ATOM 820 C C . ASP A 1 106 ? 96.446 30.423 -9.958 1.00 17.81 106 ASP A C 1
ATOM 821 O O . ASP A 1 106 ? 95.791 29.387 -10.093 1.00 17.07 106 ASP A O 1
ATOM 826 N N . TRP A 1 107 ? 97.684 30.561 -10.409 1.00 22.21 107 TRP A N 1
ATOM 827 C CA . TRP A 1 107 ? 98.360 29.446 -11.045 1.00 21.15 107 TRP A CA 1
ATOM 828 C C . TRP A 1 107 ? 98.580 28.334 -10.024 1.00 24.81 107 TRP A C 1
ATOM 829 O O . TRP A 1 107 ? 98.288 27.163 -10.294 1.00 23.57 107 TRP A O 1
ATOM 840 N N . MET A 1 108 ? 99.092 28.706 -8.850 1.00 21.05 108 MET A N 1
ATOM 841 C CA . MET A 1 108 ? 99.315 27.730 -7.791 1.00 19.96 108 MET A CA 1
ATOM 842 C C . MET A 1 108 ? 97.995 27.047 -7.468 1.00 21.51 108 MET A C 1
ATOM 843 O O . MET A 1 108 ? 97.950 25.834 -7.266 1.00 22.73 108 MET A O 1
ATOM 848 N N . ASN A 1 109 ? 96.915 27.823 -7.442 1.00 19.07 109 ASN A N 1
ATOM 849 C CA . ASN A 1 109 ? 95.614 27.250 -7.122 1.00 20.39 109 ASN A CA 1
ATOM 850 C C . ASN A 1 109 ? 95.108 26.295 -8.188 1.00 24.76 109 ASN A C 1
ATOM 851 O O . ASN A 1 109 ? 94.255 25.448 -7.915 1.00 24.60 109 ASN A O 1
ATOM 856 N N . ALA A 1 110 ? 95.631 26.436 -9.403 1.00 21.62 110 ALA A N 1
ATOM 857 C CA . ALA A 1 110 ? 95.166 25.619 -10.514 1.00 24.92 110 ALA A CA 1
ATOM 858 C C . ALA A 1 110 ? 96.027 24.389 -10.710 1.00 24.83 110 ALA A C 1
ATOM 859 O O . ALA A 1 110 ? 95.598 23.428 -11.342 1.00 32.45 110 ALA A O 1
ATOM 861 N N . ASN A 1 111 ? 97.237 24.409 -10.163 1.00 21.45 111 ASN A N 1
ATOM 862 C CA . ASN A 1 111 ? 98.238 23.429 -10.567 1.00 22.56 111 ASN A CA 1
ATOM 863 C C . ASN A 1 111 ? 98.914 22.657 -9.441 1.00 27.51 111 ASN A C 1
ATOM 864 O O . ASN A 1 111 ? 99.219 21.469 -9.588 1.00 25.91 111 ASN A O 1
ATOM 869 N N . GLN A 1 112 ? 99.138 23.330 -8.318 1.00 25.11 112 GLN A N 1
ATOM 870 C CA . GLN A 1 112 ? 99.944 22.762 -7.248 1.00 26.60 112 GLN A CA 1
ATOM 871 C C . GLN A 1 112 ? 99.266 22.737 -5.882 1.00 23.34 112 GLN A C 1
ATOM 872 O O . GLN A 1 112 ? 99.198 21.685 -5.248 1.00 24.74 112 GLN A O 1
ATOM 878 N N . PHE A 1 113 ? 98.773 23.892 -5.438 1.00 19.87 113 PHE A N 1
ATOM 879 C CA . PHE A 1 113 ? 98.278 24.049 -4.071 1.00 18.81 113 PHE A CA 1
ATOM 880 C C . PHE A 1 113 ? 96.823 24.484 -4.026 1.00 21.54 113 PHE A C 1
ATOM 881 O O . PHE A 1 113 ? 96.501 25.668 -4.200 1.00 17.81 113 PHE A O 1
ATOM 889 N N . TYR A 1 114 ? 95.951 23.520 -3.760 1.00 18.46 114 TYR A N 1
ATOM 890 C CA . TYR A 1 114 ? 94.517 23.748 -3.816 1.00 20.05 114 TYR A CA 1
ATOM 891 C C . TYR A 1 114 ? 93.771 22.662 -3.062 1.00 19.09 114 TYR A C 1
ATOM 892 O O . TYR A 1 114 ? 94.300 21.575 -2.817 1.00 18.49 114 TYR A O 1
ATOM 901 N N . ASN A 1 115 ? 92.525 22.955 -2.723 1.00 15.84 115 ASN A N 1
ATOM 902 C CA . ASN A 1 115 ? 91.688 21.983 -2.047 1.00 21.87 115 ASN A CA 1
ATOM 903 C C . ASN A 1 115 ? 91.524 20.705 -2.871 1.00 23.63 115 ASN A C 1
ATOM 904 O O . ASN A 1 115 ? 90.833 20.695 -3.888 1.00 28.55 115 ASN A O 1
ATOM 909 N N . GLY A 1 116 ? 92.178 19.636 -2.426 1.00 23.52 116 GLY A N 1
ATOM 910 C CA . GLY A 1 116 ? 92.073 18.341 -3.073 1.00 21.35 116 GLY A CA 1
ATOM 911 C C . GLY A 1 116 ? 93.363 17.911 -3.746 1.00 27.11 116 GLY A C 1
ATOM 912 O O . GLY A 1 116 ? 93.459 16.802 -4.283 1.00 25.82 116 GLY A O 1
ATOM 913 N N . CYS A 1 117 ? 94.359 18.792 -3.718 1.00 24.56 117 CYS A N 1
ATOM 914 C CA . CYS A 1 117 ? 95.626 18.542 -4.397 1.00 20.04 117 CYS A CA 1
ATOM 915 C C . CYS A 1 117 ? 96.377 17.343 -3.830 1.00 24.65 117 CYS A C 1
ATOM 916 O O . CYS A 1 117 ? 96.119 16.896 -2.715 1.00 26.78 117 CYS A O 1
ATOM 919 N N . SER A 1 118 ? 97.324 16.835 -4.605 1.00 34.06 118 SER A N 1
ATOM 920 C CA . SER A 1 118 ? 98.160 15.739 -4.151 1.00 29.91 118 SER A CA 1
ATOM 921 C C . SER A 1 118 ? 99.285 16.288 -3.289 1.00 26.04 118 SER A C 1
ATOM 922 O O . SER A 1 118 ? 99.982 17.210 -3.696 1.00 32.18 118 SER A O 1
ATOM 925 N N . GLN A 1 119 ? 99.461 15.726 -2.099 1.00 21.84 119 GLN A N 1
ATOM 926 C CA . GLN A 1 119 ? 100.501 16.204 -1.197 1.00 26.02 119 GLN A CA 1
ATOM 927 C C . GLN A 1 119 ? 101.687 15.265 -1.220 1.00 26.95 119 GLN A C 1
ATOM 928 O O . GLN A 1 119 ? 101.921 14.514 -0.280 1.00 29.95 119 GLN A O 1
ATOM 934 N N . TYR A 1 120 ? 102.426 15.313 -2.319 1.00 31.18 120 TYR A N 1
ATOM 935 C CA . TYR A 1 120 ? 103.516 14.383 -2.551 1.00 26.22 120 TYR A CA 1
ATOM 936 C C . TYR A 1 120 ? 104.712 14.722 -1.689 1.00 19.80 120 TYR A C 1
ATOM 937 O O . TYR A 1 120 ? 104.884 15.867 -1.266 1.00 25.62 120 TYR A O 1
ATOM 946 N N . GLN A 1 121 ? 105.525 13.709 -1.421 1.00 15.10 121 GLN A N 1
ATOM 947 C CA . GLN A 1 121 ? 106.736 13.878 -0.634 1.00 21.64 121 GLN A CA 1
ATOM 948 C C . GLN A 1 121 ? 106.494 14.465 0.779 1.00 21.81 121 GLN A C 1
ATOM 949 O O . GLN A 1 121 ? 105.631 13.985 1.522 1.00 17.08 121 GLN A O 1
ATOM 955 N N . ASN A 1 122 ? 107.253 15.501 1.133 1.00 20.37 122 ASN A N 1
ATOM 956 C CA . ASN A 1 122 ? 107.323 15.991 2.512 1.00 23.50 122 ASN A CA 1
ATOM 957 C C . ASN A 1 122 ? 106.089 16.768 2.997 1.00 22.51 122 ASN A C 1
ATOM 958 O O . ASN A 1 122 ? 105.700 17.778 2.414 1.00 24.18 122 ASN A O 1
ATOM 963 N N . TRP A 1 123 ? 105.496 16.288 4.085 1.00 16.50 123 TRP A N 1
ATOM 964 C CA . TRP A 1 123 ? 104.225 16.807 4.579 1.00 18.10 123 TRP A CA 1
ATOM 965 C C . TRP A 1 123 ? 104.314 18.261 5.036 1.00 19.09 123 TRP A C 1
ATOM 966 O O . TRP A 1 123 ? 103.371 19.038 4.886 1.00 19.81 123 TRP A O 1
ATOM 977 N N . TRP A 1 124 ? 105.460 18.620 5.594 1.00 20.22 124 TRP A N 1
ATOM 978 C CA . TRP A 1 124 ? 105.624 19.899 6.257 1.00 18.08 124 TRP A CA 1
ATOM 979 C C . TRP A 1 124 ? 105.315 21.087 5.343 1.00 18.28 124 TRP A C 1
ATOM 980 O O . TRP A 1 124 ? 104.721 22.080 5.771 1.00 16.36 124 TRP A O 1
ATOM 991 N N . HIS A 1 125 ? 105.709 20.983 4.080 1.00 18.52 125 HIS A N 1
ATOM 992 C CA . HIS A 1 125 ? 105.512 22.092 3.149 1.00 19.11 125 HIS A CA 1
ATOM 993 C C . HIS A 1 125 ? 104.039 22.284 2.769 1.00 18.48 125 HIS A C 1
ATOM 994 O O . HIS A 1 125 ? 103.599 23.403 2.489 1.00 13.84 125 HIS A O 1
ATOM 1001 N N . TRP A 1 126 ? 103.272 21.199 2.804 1.00 15.78 126 TRP A N 1
ATOM 1002 C CA . TRP A 1 126 ? 101.850 21.271 2.503 1.00 15.57 126 TRP A CA 1
ATOM 1003 C C . TRP A 1 126 ? 101.057 21.842 3.674 1.00 19.71 126 TRP A C 1
ATOM 1004 O O . TRP A 1 126 ? 100.169 22.676 3.492 1.00 19.74 126 TRP A O 1
ATOM 1015 N N . GLN A 1 127 ? 101.401 21.418 4.883 1.00 18.58 127 GLN A N 1
ATOM 1016 C CA . GLN A 1 127 ? 100.567 21.722 6.039 1.00 17.66 127 GLN A CA 1
ATOM 1017 C C . GLN A 1 127 ? 101.006 22.954 6.830 1.00 18.42 127 GLN A C 1
ATOM 1018 O O . GLN A 1 127 ? 100.225 23.517 7.594 1.00 16.92 127 GLN A O 1
ATOM 1024 N N . ILE A 1 128 ? 102.247 23.382 6.647 1.00 14.02 128 ILE A N 1
ATOM 1025 C CA . ILE A 1 128 ? 102.769 24.472 7.454 1.00 12.24 128 ILE A CA 1
ATOM 1026 C C . ILE A 1 128 ? 103.490 25.537 6.633 1.00 18.48 128 ILE A C 1
ATOM 1027 O O . ILE A 1 128 ? 103.072 26.690 6.621 1.00 18.03 128 ILE A O 1
ATOM 1032 N N . GLY A 1 129 ? 104.561 25.145 5.942 1.00 20.05 129 GLY A N 1
ATOM 1033 C CA . GLY A 1 129 ? 105.395 26.087 5.209 1.00 16.93 129 GLY A CA 1
ATOM 1034 C C . GLY A 1 129 ? 104.632 26.879 4.166 1.00 17.97 129 GLY A C 1
ATOM 1035 O O . GLY A 1 129 ? 104.737 28.109 4.087 1.00 14.69 129 GLY A O 1
ATOM 1036 N N . GLY A 1 130 ? 103.856 26.160 3.366 1.00 16.56 130 GLY A N 1
ATOM 1037 C CA . GLY A 1 130 ? 103.032 26.765 2.341 1.00 15.93 130 GLY A CA 1
ATOM 1038 C C . GLY A 1 130 ? 101.915 27.639 2.876 1.00 14.48 130 GLY A C 1
ATOM 1039 O O . GLY A 1 130 ? 101.845 28.827 2.527 1.00 13.00 130 GLY A O 1
ATOM 1040 N N . PRO A 1 131 ? 101.026 27.063 3.708 1.00 16.01 131 PRO A N 1
ATOM 1041 C CA . PRO A 1 131 ? 99.914 27.842 4.274 1.00 13.87 131 PRO A CA 1
ATOM 1042 C C . PRO A 1 131 ? 100.401 29.097 5.002 1.00 14.46 131 PRO A C 1
ATOM 1043 O O . PRO A 1 131 ? 99.791 30.165 4.894 1.00 16.41 131 PRO A O 1
ATOM 1047 N N . MET A 1 132 ? 101.509 28.971 5.719 1.00 13.91 132 MET A N 1
ATOM 1048 C CA . MET A 1 132 ? 102.065 30.088 6.475 1.00 17.32 132 MET A CA 1
ATOM 1049 C C . MET A 1 132 ? 102.397 31.248 5.553 1.00 18.08 132 MET A C 1
ATOM 1050 O O . MET A 1 132 ? 102.102 32.400 5.856 1.00 19.44 132 MET A O 1
ATOM 1055 N N . ALA A 1 133 ? 103.026 30.934 4.425 1.00 17.36 133 ALA A N 1
ATOM 1056 C CA . ALA A 1 133 ? 103.439 31.962 3.485 1.00 16.91 133 ALA A CA 1
ATOM 1057 C C . ALA A 1 133 ? 102.239 32.446 2.671 1.00 16.74 133 ALA A C 1
ATOM 1058 O O . ALA A 1 133 ? 102.123 33.633 2.359 1.00 15.70 133 ALA A O 1
ATOM 1060 N N . LEU A 1 134 ? 101.344 31.520 2.338 1.00 13.19 134 LEU A N 1
ATOM 1061 C CA . LEU A 1 134 ? 100.109 31.874 1.649 1.00 13.00 134 LEU A CA 1
ATOM 1062 C C . LEU A 1 134 ? 99.237 32.786 2.520 1.00 18.46 134 LEU A C 1
ATOM 1063 O O . LEU A 1 134 ? 98.681 33.767 2.021 1.00 21.42 134 LEU A O 1
ATOM 1068 N N . ASN A 1 135 ? 99.132 32.473 3.813 1.00 14.18 135 ASN A N 1
ATOM 1069 C CA . ASN A 1 135 ? 98.421 33.337 4.755 1.00 16.03 135 ASN A CA 1
ATOM 1070 C C . ASN A 1 135 ? 98.958 34.757 4.723 1.00 16.47 135 ASN A C 1
ATOM 1071 O O . ASN A 1 135 ? 98.206 35.729 4.720 1.00 16.89 135 ASN A O 1
ATOM 1076 N N . ASP A 1 136 ? 100.277 34.872 4.704 1.00 15.96 136 ASP A N 1
ATOM 1077 C CA . ASP A 1 136 ? 100.907 36.177 4.751 1.00 18.50 136 ASP A CA 1
ATOM 1078 C C . ASP A 1 136 ? 100.659 36.969 3.470 1.00 21.82 136 ASP A C 1
ATOM 1079 O O . ASP A 1 136 ? 100.332 38.154 3.526 1.00 23.01 136 ASP A O 1
ATOM 1084 N N . ILE A 1 137 ? 100.802 36.307 2.324 1.00 18.20 137 ILE A N 1
ATOM 1085 C CA . ILE A 1 137 ? 100.503 36.926 1.046 1.00 15.04 137 ILE A CA 1
ATOM 1086 C C . ILE A 1 137 ? 99.085 37.468 1.046 1.00 17.40 137 ILE A C 1
ATOM 1087 O O . ILE A 1 137 ? 98.869 38.657 0.798 1.00 16.53 137 ILE A O 1
ATOM 1092 N N . VAL A 1 138 ? 98.128 36.594 1.343 1.00 14.56 138 VAL A N 1
ATOM 1093 C CA . VAL A 1 138 ? 96.726 36.979 1.381 1.00 17.36 138 VAL A CA 1
ATOM 1094 C C . VAL A 1 138 ? 96.476 38.135 2.351 1.00 18.70 138 VAL A C 1
ATOM 1095 O O . VAL A 1 138 ? 95.641 38.997 2.091 1.00 23.32 138 VAL A O 1
ATOM 1099 N N . ALA A 1 139 ? 97.208 38.174 3.456 1.00 15.60 139 ALA A N 1
ATOM 1100 C CA . ALA A 1 139 ? 97.034 39.268 4.405 1.00 18.09 139 ALA A CA 1
ATOM 1101 C C . ALA A 1 139 ? 97.385 40.601 3.748 1.00 21.04 139 ALA A C 1
ATOM 1102 O O . ALA A 1 139 ? 96.636 41.575 3.845 1.00 26.63 139 ALA A O 1
ATOM 1104 N N . LEU A 1 140 ? 98.516 40.629 3.055 1.00 17.24 140 LEU A N 1
ATOM 1105 C CA . LEU A 1 140 ? 98.973 41.843 2.397 1.00 18.68 140 LEU A CA 1
ATOM 1106 C C . LEU A 1 140 ? 98.082 42.239 1.220 1.00 22.67 140 LEU A C 1
ATOM 1107 O O . LEU A 1 140 ? 97.814 43.417 1.006 1.00 25.04 140 LEU A O 1
ATOM 1112 N N . MET A 1 141 ? 97.628 41.247 0.461 1.00 20.34 141 MET A N 1
ATOM 1113 C CA . MET A 1 141 ? 97.006 41.490 -0.832 1.00 15.16 141 MET A CA 1
ATOM 1114 C C . MET A 1 141 ? 95.477 41.469 -0.775 1.00 26.83 141 MET A C 1
ATOM 1115 O O . MET A 1 141 ? 94.802 41.600 -1.806 1.00 28.36 141 MET A O 1
ATOM 1120 N N . TYR A 1 142 ? 94.947 41.313 0.434 1.00 25.30 142 TYR A N 1
ATOM 1121 C CA . TYR A 1 142 ? 93.520 41.109 0.678 1.00 22.81 142 TYR A CA 1
ATOM 1122 C C . TYR A 1 142 ? 92.575 42.019 -0.119 1.00 25.20 142 TYR A C 1
ATOM 1123 O O . TYR A 1 142 ? 91.674 41.547 -0.818 1.00 21.54 142 TYR A O 1
ATOM 1132 N N . THR A 1 143 ? 92.789 43.324 -0.004 1.00 22.41 143 THR A N 1
ATOM 1133 C CA . THR A 1 143 ? 91.938 44.308 -0.660 1.00 23.42 143 THR A CA 1
ATOM 1134 C C . THR A 1 143 ? 92.040 44.282 -2.192 1.00 30.91 143 THR A C 1
ATOM 1135 O O . THR A 1 143 ? 91.207 44.873 -2.890 1.00 31.34 143 THR A O 1
ATOM 1139 N N . GLU A 1 144 ? 93.061 43.605 -2.709 1.00 24.46 144 GLU A N 1
ATOM 1140 C CA . GLU A 1 144 ? 93.267 43.523 -4.145 1.00 22.03 144 GLU A CA 1
ATOM 1141 C C . GLU A 1 144 ? 92.743 42.212 -4.696 1.00 22.81 144 GLU A C 1
ATOM 1142 O O . GLU A 1 144 ? 92.895 41.929 -5.884 1.00 32.49 144 GLU A O 1
ATOM 1148 N N . LEU A 1 145 ? 92.134 41.408 -3.829 1.00 21.79 145 LEU A N 1
ATOM 1149 C CA . LEU A 1 145 ? 91.666 40.079 -4.210 1.00 19.74 145 LEU A CA 1
ATOM 1150 C C . LEU A 1 145 ? 90.146 40.005 -4.276 1.00 21.15 145 LEU A C 1
ATOM 1151 O O . LEU A 1 145 ? 89.457 40.746 -3.591 1.00 28.67 145 LEU A O 1
ATOM 1156 N N . THR A 1 146 ? 89.620 39.106 -5.098 1.00 21.28 146 THR A N 1
ATOM 1157 C CA . THR A 1 146 ? 88.188 38.850 -5.094 1.00 24.98 146 THR A CA 1
ATOM 1158 C C . THR A 1 146 ? 87.837 37.908 -3.949 1.00 26.95 146 THR A C 1
ATOM 1159 O O . THR A 1 146 ? 88.714 37.274 -3.358 1.00 26.51 146 THR A O 1
ATOM 1163 N N . ALA A 1 147 ? 86.549 37.810 -3.643 1.00 28.31 147 ALA A N 1
ATOM 1164 C CA . ALA A 1 147 ? 86.085 36.893 -2.614 1.00 22.15 147 ALA A CA 1
ATOM 1165 C C . ALA A 1 147 ? 86.357 35.480 -3.070 1.00 26.57 147 ALA A C 1
ATOM 1166 O O . ALA A 1 147 ? 86.647 34.598 -2.263 1.00 29.28 147 ALA A O 1
ATOM 1168 N N . THR A 1 148 ? 86.266 35.272 -4.378 1.00 24.46 148 THR A N 1
ATOM 1169 C CA . THR A 1 148 ? 86.417 33.940 -4.932 1.00 26.40 148 THR A CA 1
ATOM 1170 C C . THR A 1 148 ? 87.874 33.500 -4.815 1.00 28.97 148 THR A C 1
ATOM 1171 O O . THR A 1 148 ? 88.165 32.344 -4.498 1.00 22.34 148 THR A O 1
ATOM 1175 N N . GLN A 1 149 ? 88.788 34.437 -5.047 1.00 28.70 149 GLN A N 1
ATOM 1176 C CA . GLN A 1 149 ? 90.209 34.160 -4.874 1.00 29.84 149 GLN A CA 1
ATOM 1177 C C . GLN A 1 149 ? 90.544 33.838 -3.412 1.00 27.09 149 GLN A C 1
ATOM 1178 O O . GLN A 1 149 ? 91.226 32.851 -3.117 1.00 24.09 149 GLN A O 1
ATOM 1184 N N . ILE A 1 150 ? 90.055 34.670 -2.500 1.00 27.63 150 ILE A N 1
ATOM 1185 C CA . ILE A 1 150 ? 90.300 34.467 -1.079 1.00 22.87 150 ILE A CA 1
ATOM 1186 C C . ILE A 1 150 ? 89.720 33.132 -0.605 1.00 24.04 150 ILE A C 1
ATOM 1187 O O . ILE A 1 150 ? 90.360 32.389 0.149 1.00 22.33 150 ILE A O 1
ATOM 1192 N N . SER A 1 151 ? 88.517 32.827 -1.073 1.00 20.30 151 SER A N 1
ATOM 1193 C CA . SER A 1 151 ? 87.882 31.550 -0.789 1.00 24.81 151 SER A CA 1
ATOM 1194 C C . SER A 1 151 ? 88.733 30.362 -1.241 1.00 24.45 151 SER A C 1
ATOM 1195 O O . SER A 1 151 ? 88.937 29.414 -0.484 1.00 25.93 151 SER A O 1
ATOM 1198 N N . ASN A 1 152 ? 89.215 30.415 -2.481 1.00 24.66 152 ASN A N 1
ATOM 1199 C CA . ASN A 1 152 ? 90.043 29.347 -3.038 1.00 25.97 152 ASN A CA 1
ATOM 1200 C C . ASN A 1 152 ? 91.317 29.123 -2.238 1.00 24.19 152 ASN A C 1
ATOM 1201 O O . ASN A 1 152 ? 91.624 27.991 -1.855 1.00 20.03 152 ASN A O 1
ATOM 1206 N N . TYR A 1 153 ? 92.059 30.202 -1.996 1.00 20.12 153 TYR A N 1
ATOM 1207 C CA . TYR A 1 153 ? 93.321 30.100 -1.278 1.00 16.24 153 TYR A CA 1
ATOM 1208 C C . TYR A 1 153 ? 93.090 29.540 0.132 1.00 23.85 153 TYR A C 1
ATOM 1209 O O . TYR A 1 153 ? 93.866 28.706 0.606 1.00 21.46 153 TYR A O 1
ATOM 1218 N N . MET A 1 154 ? 92.020 29.985 0.795 1.00 22.03 154 MET A N 1
ATOM 1219 C CA . MET A 1 154 ? 91.724 29.507 2.148 1.00 20.89 154 MET A CA 1
ATOM 1220 C C . MET A 1 154 ? 91.261 28.057 2.132 1.00 18.83 154 MET A C 1
ATOM 1221 O O . MET A 1 154 ? 91.613 27.278 3.016 1.00 20.91 154 MET A O 1
ATOM 1226 N N . ALA A 1 155 ? 90.493 27.691 1.114 1.00 18.60 155 ALA A N 1
ATOM 1227 C CA . ALA A 1 155 ? 90.014 26.320 0.983 1.00 20.69 155 ALA A CA 1
ATOM 1228 C C . ALA A 1 155 ? 91.180 25.351 0.885 1.00 19.89 155 ALA A C 1
ATOM 1229 O O . ALA A 1 155 ? 91.105 24.215 1.359 1.00 23.81 155 ALA A O 1
ATOM 1231 N N . ALA A 1 156 ? 92.264 25.809 0.274 1.00 15.91 156 ALA A N 1
ATOM 1232 C CA . ALA A 1 156 ? 93.453 24.988 0.155 1.00 16.49 156 ALA A CA 1
ATOM 1233 C C . ALA A 1 156 ? 94.095 24.785 1.524 1.00 18.82 156 ALA A C 1
ATOM 1234 O O . ALA A 1 156 ? 94.479 23.671 1.881 1.00 15.92 156 ALA A O 1
ATOM 1236 N N . ILE A 1 157 ? 94.205 25.868 2.287 1.00 20.82 157 ILE A N 1
ATOM 1237 C CA . ILE A 1 157 ? 94.789 25.802 3.619 1.00 18.41 157 ILE A CA 1
ATOM 1238 C C . ILE A 1 157 ? 93.959 24.938 4.571 1.00 19.89 157 ILE A C 1
ATOM 1239 O O . ILE A 1 157 ? 94.517 24.089 5.262 1.00 23.37 157 ILE A O 1
ATOM 1244 N N . TYR A 1 158 ? 92.638 25.128 4.597 1.00 18.58 158 TYR A N 1
ATOM 1245 C CA . TYR A 1 158 ? 91.764 24.245 5.380 1.00 20.22 158 TYR A CA 1
ATOM 1246 C C . TYR A 1 158 ? 91.966 22.777 4.993 1.00 22.23 158 TYR A C 1
ATOM 1247 O O . TYR A 1 158 ? 91.849 21.875 5.825 1.00 20.11 158 TYR A O 1
ATOM 1256 N N . TYR A 1 159 ? 92.236 22.544 3.714 1.00 22.42 159 TYR A N 1
ATOM 1257 C CA . TYR A 1 159 ? 92.428 21.190 3.214 1.00 20.24 159 TYR A CA 1
ATOM 1258 C C . TYR A 1 159 ? 93.698 20.556 3.771 1.00 24.30 159 TYR A C 1
ATOM 1259 O O . TYR A 1 159 ? 93.653 19.469 4.347 1.00 23.83 159 TYR A O 1
ATOM 1268 N N . THR A 1 160 ? 94.829 21.235 3.608 1.00 22.22 160 THR A N 1
ATOM 1269 C CA . THR A 1 160 ? 96.094 20.706 4.105 1.00 19.93 160 THR A CA 1
ATOM 1270 C C . THR A 1 160 ? 96.246 20.831 5.623 1.00 18.99 160 THR A C 1
ATOM 1271 O O . THR A 1 160 ? 96.902 20.000 6.246 1.00 23.47 160 THR A O 1
ATOM 1275 N N . GLN A 1 161 ? 95.640 21.855 6.220 1.00 15.49 161 GLN A N 1
ATOM 1276 C CA . GLN A 1 161 ? 95.804 22.096 7.656 1.00 15.62 161 GLN A CA 1
ATOM 1277 C C . GLN A 1 161 ? 94.457 22.259 8.350 1.00 18.66 161 GLN A C 1
ATOM 1278 O O . GLN A 1 161 ? 94.017 23.384 8.622 1.00 15.51 161 GLN A O 1
ATOM 1284 N N . ALA A 1 162 ? 93.815 21.130 8.651 1.00 19.82 162 ALA A N 1
ATOM 1285 C CA . ALA A 1 162 ? 92.418 21.132 9.099 1.00 17.76 162 ALA A CA 1
ATOM 1286 C C . ALA A 1 162 ? 92.233 21.311 10.594 1.00 18.77 162 ALA A C 1
ATOM 1287 O O . ALA A 1 162 ? 91.276 21.948 11.023 1.00 23.57 162 ALA A O 1
ATOM 1289 N N . SER A 1 163 ? 93.131 20.730 11.384 1.00 20.80 163 SER A N 1
ATOM 1290 C CA . SER A 1 163 ? 92.994 20.772 12.837 1.00 20.11 163 SER A CA 1
ATOM 1291 C C . SER A 1 163 ? 94.349 20.695 13.515 1.00 20.19 163 SER A C 1
ATOM 1292 O O . SER A 1 163 ? 95.351 20.390 12.878 1.00 22.91 163 SER A O 1
ATOM 1295 N N . VAL A 1 164 ? 94.368 20.970 14.814 1.00 19.89 164 VAL A N 1
ATOM 1296 C CA . VAL A 1 164 ? 95.579 20.851 15.610 1.00 15.51 164 VAL A CA 1
ATOM 1297 C C . VAL A 1 164 ? 95.662 19.455 16.206 1.00 18.95 164 VAL A C 1
ATOM 1298 O O . VAL A 1 164 ? 94.784 19.057 16.965 1.00 21.53 164 VAL A O 1
ATOM 1302 N N . THR A 1 165 ? 96.700 18.695 15.866 1.00 19.62 165 THR A N 1
ATOM 1303 C CA . THR A 1 165 ? 96.841 17.348 16.425 1.00 17.79 165 THR A CA 1
ATOM 1304 C C . THR A 1 165 ? 98.262 17.033 16.887 1.00 19.98 165 THR A C 1
ATOM 1305 O O . THR A 1 165 ? 98.497 16.049 17.595 1.00 25.14 165 THR A O 1
ATOM 1309 N N . MET A 1 166 ? 99.210 17.861 16.477 1.00 19.68 166 MET A N 1
ATOM 1310 C CA . MET A 1 166 ? 100.615 17.538 16.671 1.00 18.88 166 MET A CA 1
ATOM 1311 C C . MET A 1 166 ? 101.164 18.083 17.980 1.00 19.17 166 MET A C 1
ATOM 1312 O O . MET A 1 166 ? 100.405 18.569 18.820 1.00 19.30 166 MET A O 1
ATOM 1317 N N . THR A 1 167 ? 102.480 17.990 18.149 1.00 14.97 167 THR A N 1
ATOM 1318 C CA . THR A 1 167 ? 103.119 18.378 19.402 1.00 19.38 167 THR A CA 1
ATOM 1319 C C . THR A 1 167 ? 104.179 19.428 19.158 1.00 22.80 167 THR A C 1
ATOM 1320 O O . THR A 1 167 ? 104.555 19.675 18.014 1.00 20.93 167 THR A O 1
ATOM 1324 N N . GLY A 1 168 ? 104.652 20.035 20.244 1.00 21.74 168 GLY A N 1
ATOM 1325 C CA . GLY A 1 168 ? 105.707 21.032 20.192 1.00 20.44 168 GLY A CA 1
ATOM 1326 C C . GLY A 1 168 ? 105.545 22.102 19.128 1.00 19.27 168 GLY A C 1
ATOM 1327 O O . GLY A 1 168 ? 104.463 22.659 18.958 1.00 20.61 168 GLY A O 1
ATOM 1328 N N . ALA A 1 169 ? 106.622 22.375 18.397 1.00 19.71 169 ALA A N 1
ATOM 1329 C CA . ALA A 1 169 ? 106.616 23.444 17.402 1.00 24.33 169 ALA A CA 1
ATOM 1330 C C . ALA A 1 169 ? 105.653 23.191 16.223 1.00 25.26 169 ALA A C 1
ATOM 1331 O O . ALA A 1 169 ? 105.098 24.128 15.652 1.00 22.29 169 ALA A O 1
ATOM 1333 N N . ASN A 1 170 ? 105.440 21.935 15.859 1.00 19.46 170 ASN A N 1
ATOM 1334 C CA . ASN A 1 170 ? 104.462 21.655 14.819 1.00 20.86 170 ASN A CA 1
ATOM 1335 C C . ASN A 1 170 ? 103.080 22.081 15.264 1.00 21.79 170 ASN A C 1
ATOM 1336 O O . ASN A 1 170 ? 102.277 22.586 14.471 1.00 16.97 170 ASN A O 1
ATOM 1341 N N . ARG A 1 171 ? 102.807 21.857 16.545 1.00 19.92 171 ARG A N 1
ATOM 1342 C CA . ARG A 1 171 ? 101.506 22.171 17.093 1.00 15.75 171 ARG A CA 1
ATOM 1343 C C . ARG A 1 171 ? 101.305 23.673 17.090 1.00 17.10 171 ARG A C 1
ATOM 1344 O O . ARG A 1 171 ? 100.217 24.163 16.785 1.00 15.61 171 ARG A O 1
ATOM 1352 N N . LEU A 1 172 ? 102.365 24.398 17.427 1.00 16.04 172 LEU A N 1
ATOM 1353 C CA . LEU A 1 172 ? 102.332 25.851 17.400 1.00 17.85 172 LEU A CA 1
ATOM 1354 C C . LEU A 1 172 ? 102.011 26.335 15.995 1.00 21.63 172 LEU A C 1
ATOM 1355 O O . LEU A 1 172 ? 101.111 27.156 15.792 1.00 20.31 172 LEU A O 1
ATOM 1360 N N . TRP A 1 173 ? 102.749 25.807 15.026 1.00 20.60 173 TRP A N 1
ATOM 1361 C CA . TRP A 1 173 ? 102.580 26.210 13.641 1.00 19.65 173 TRP A CA 1
ATOM 1362 C C . TRP A 1 173 ? 101.213 25.833 13.110 1.00 16.17 173 TRP A C 1
ATOM 1363 O O . TRP A 1 173 ? 100.627 26.576 12.324 1.00 14.97 173 TRP A O 1
ATOM 1374 N N . GLU A 1 174 ? 100.716 24.674 13.524 1.00 15.47 174 GLU A N 1
ATOM 1375 C CA . GLU A 1 174 ? 99.340 24.303 13.225 1.00 15.13 174 GLU A CA 1
ATOM 1376 C C . GLU A 1 174 ? 98.439 25.436 13.685 1.00 17.23 174 GLU A C 1
ATOM 1377 O O . GLU A 1 174 ? 97.582 25.916 12.934 1.00 16.40 174 GLU A O 1
ATOM 1383 N N . SER A 1 175 ? 98.674 25.876 14.918 1.00 14.51 175 SER A N 1
ATOM 1384 C CA . SER A 1 175 ? 97.819 26.858 15.567 1.00 13.42 175 SER A CA 1
ATOM 1385 C C . SER A 1 175 ? 97.897 28.200 14.878 1.00 12.15 175 SER A C 1
ATOM 1386 O O . SER A 1 175 ? 96.864 28.808 14.636 1.00 17.36 175 SER A O 1
ATOM 1389 N N . GLN A 1 176 ? 99.108 28.671 14.574 1.00 12.64 176 GLN A N 1
ATOM 1390 C CA . GLN A 1 176 ? 99.265 29.915 13.810 1.00 17.54 176 GLN A CA 1
ATOM 1391 C C . GLN A 1 176 ? 98.548 29.855 12.460 1.00 16.13 176 GLN A C 1
ATOM 1392 O O . GLN A 1 176 ? 97.817 30.768 12.104 1.00 17.28 176 GLN A O 1
ATOM 1398 N N . VAL A 1 177 ? 98.767 28.771 11.721 1.00 14.63 177 VAL A N 1
ATOM 1399 C CA . VAL A 1 177 ? 98.211 28.614 10.395 1.00 13.41 177 VAL A CA 1
ATOM 1400 C C . VAL A 1 177 ? 96.703 28.627 10.474 1.00 16.54 177 VAL A C 1
ATOM 1401 O O . VAL A 1 177 ? 96.020 29.314 9.703 1.00 15.65 177 VAL A O 1
ATOM 1405 N N . ILE A 1 178 ? 96.188 27.879 11.437 1.00 17.03 178 ILE A N 1
ATOM 1406 C CA . ILE A 1 178 ? 94.749 27.781 11.627 1.00 17.23 178 ILE A CA 1
ATOM 1407 C C . ILE A 1 178 ? 94.146 29.112 12.067 1.00 15.79 178 ILE A C 1
ATOM 1408 O O . ILE A 1 178 ? 93.122 29.541 11.543 1.00 18.43 178 ILE A O 1
ATOM 1413 N N . ALA A 1 179 ? 94.804 29.784 13.000 1.00 16.31 179 ALA A N 1
ATOM 1414 C CA . ALA A 1 179 ? 94.334 31.075 13.471 1.00 13.04 179 ALA A CA 1
ATOM 1415 C C . ALA A 1 179 ? 94.336 32.115 12.362 1.00 15.64 179 ALA A C 1
ATOM 1416 O O . ALA A 1 179 ? 93.379 32.867 12.207 1.00 19.21 179 ALA A O 1
ATOM 1418 N N . ILE A 1 180 ? 95.403 32.172 11.581 1.00 19.24 180 ILE A N 1
ATOM 1419 C CA . ILE A 1 180 ? 95.485 33.243 10.597 1.00 18.25 180 ILE A CA 1
ATOM 1420 C C . ILE A 1 180 ? 94.524 32.990 9.438 1.00 19.41 180 ILE A C 1
ATOM 1421 O O . ILE A 1 180 ? 93.868 33.916 8.963 1.00 16.00 180 ILE A O 1
ATOM 1426 N N . SER A 1 181 ? 94.407 31.739 9.002 1.00 15.75 181 SER A N 1
ATOM 1427 C CA . SER A 1 181 ? 93.429 31.445 7.968 1.00 14.10 181 SER A CA 1
ATOM 1428 C C . SER A 1 181 ? 92.014 31.790 8.457 1.00 18.29 181 SER A C 1
ATOM 1429 O O . SER A 1 181 ? 91.227 32.382 7.719 1.00 21.34 181 SER A O 1
ATOM 1432 N N . GLY A 1 182 ? 91.714 31.469 9.713 1.00 17.86 182 GLY A N 1
ATOM 1433 C CA . GLY A 1 182 ? 90.431 31.822 10.294 1.00 12.60 182 GLY A CA 1
ATOM 1434 C C . GLY A 1 182 ? 90.140 33.310 10.199 1.00 15.68 182 GLY A C 1
ATOM 1435 O O . GLY A 1 182 ? 89.052 33.710 9.800 1.00 20.32 182 GLY A O 1
ATOM 1436 N N . ILE A 1 183 ? 91.114 34.131 10.571 1.00 13.33 183 ILE A N 1
ATOM 1437 C CA . ILE A 1 183 ? 90.967 35.577 10.507 1.00 13.10 183 ILE A CA 1
ATOM 1438 C C . ILE A 1 183 ? 90.732 36.056 9.074 1.00 23.09 183 ILE A C 1
ATOM 1439 O O . ILE A 1 183 ? 89.838 36.867 8.809 1.00 19.20 183 ILE A O 1
ATOM 1444 N N . LEU A 1 184 ? 91.542 35.544 8.152 1.00 20.87 184 LEU A N 1
ATOM 1445 C CA . LEU A 1 184 ? 91.425 35.904 6.751 1.00 20.92 184 LEU A CA 1
ATOM 1446 C C . LEU A 1 184 ? 90.107 35.423 6.155 1.00 26.55 184 LEU A C 1
ATOM 1447 O O . LEU A 1 184 ? 89.510 36.113 5.323 1.00 22.66 184 LEU A O 1
ATOM 1452 N N . ASN A 1 185 ? 89.655 34.244 6.585 1.00 18.60 185 ASN A N 1
ATOM 1453 C CA . ASN A 1 185 ? 88.432 33.662 6.044 1.00 17.95 185 ASN A CA 1
ATOM 1454 C C . ASN A 1 185 ? 87.190 34.017 6.857 1.00 20.78 185 ASN A C 1
ATOM 1455 O O . ASN A 1 185 ? 86.098 33.503 6.599 1.00 17.25 185 ASN A O 1
ATOM 1460 N N . LYS A 1 186 ? 87.369 34.896 7.840 1.00 25.73 186 LYS A N 1
ATOM 1461 C CA . LYS A 1 186 ? 86.273 35.358 8.697 1.00 31.20 186 LYS A CA 1
ATOM 1462 C C . LYS A 1 186 ? 85.479 34.195 9.307 1.00 24.95 186 LYS A C 1
ATOM 1463 O O . LYS A 1 186 ? 84.256 34.133 9.214 1.00 30.81 186 LYS A O 1
ATOM 1469 N N . ASP A 1 187 ? 86.205 33.279 9.935 1.00 17.92 187 ASP A N 1
ATOM 1470 C CA . ASP A 1 187 ? 85.646 32.042 10.452 1.00 18.23 187 ASP A CA 1
ATOM 1471 C C . ASP A 1 187 ? 85.961 31.955 11.956 1.00 25.21 187 ASP A C 1
ATOM 1472 O O . ASP A 1 187 ? 86.991 31.401 12.352 1.00 22.96 187 ASP A O 1
ATOM 1477 N N . SER A 1 188 ? 85.083 32.511 12.790 1.00 22.20 188 SER A N 1
ATOM 1478 C CA . SER A 1 188 ? 85.299 32.541 14.247 1.00 25.51 188 SER A CA 1
ATOM 1479 C C . SER A 1 188 ? 85.677 31.187 14.846 1.00 21.60 188 SER A C 1
ATOM 1480 O O . SER A 1 188 ? 86.610 31.095 15.644 1.00 21.93 188 SER A O 1
ATOM 1483 N N . ALA A 1 189 ? 84.962 30.139 14.453 1.00 17.28 189 ALA A N 1
ATOM 1484 C CA . ALA A 1 189 ? 85.253 28.799 14.949 1.00 20.88 189 ALA A CA 1
ATOM 1485 C C . ALA A 1 189 ? 86.700 28.397 14.654 1.00 20.58 189 ALA A C 1
ATOM 1486 O O . ALA A 1 189 ? 87.383 27.807 15.498 1.00 21.87 189 ALA A O 1
ATOM 1488 N N . ARG A 1 190 ? 87.160 28.741 13.457 1.00 20.24 190 ARG A N 1
ATOM 1489 C CA . ARG A 1 190 ? 88.501 28.392 13.015 1.00 19.76 190 ARG A CA 1
ATOM 1490 C C . ARG A 1 190 ? 89.545 29.172 13.815 1.00 16.01 190 ARG A C 1
ATOM 1491 O O . ARG A 1 190 ? 90.565 28.607 14.220 1.00 17.32 190 ARG A O 1
ATOM 1499 N N . VAL A 1 191 ? 89.287 30.455 14.068 1.00 13.28 191 VAL A N 1
ATOM 1500 C CA . VAL A 1 191 ? 90.197 31.248 14.895 1.00 17.05 191 VAL A CA 1
ATOM 1501 C C . VAL A 1 191 ? 90.258 30.705 16.324 1.00 21.12 191 VAL A C 1
ATOM 1502 O O . VAL A 1 191 ? 91.325 30.650 16.949 1.00 15.49 191 VAL A O 1
ATOM 1506 N N . ALA A 1 192 ? 89.108 30.301 16.844 1.00 18.46 192 ALA A N 1
ATOM 1507 C CA . ALA A 1 192 ? 89.060 29.807 18.208 1.00 18.47 192 ALA A CA 1
ATOM 1508 C C . ALA A 1 192 ? 89.862 28.516 18.309 1.00 21.25 192 ALA A C 1
ATOM 1509 O O . ALA A 1 192 ? 90.553 28.278 19.309 1.00 18.25 192 ALA A O 1
ATOM 1511 N N . ALA A 1 193 ? 89.787 27.693 17.264 1.00 20.54 193 ALA A N 1
ATOM 1512 C CA . ALA A 1 193 ? 90.541 26.444 17.246 1.00 19.23 193 ALA A CA 1
ATOM 1513 C C . ALA A 1 193 ? 92.021 26.781 17.223 1.00 16.98 193 ALA A C 1
ATOM 1514 O O . ALA A 1 193 ? 92.838 26.087 17.829 1.00 14.11 193 ALA A O 1
ATOM 1516 N N . GLY A 1 194 ? 92.360 27.867 16.536 1.00 15.26 194 GLY A N 1
ATOM 1517 C CA . GLY A 1 194 ? 93.737 28.320 16.494 1.00 14.47 194 GLY A CA 1
ATOM 1518 C C . GLY A 1 194 ? 94.210 28.722 17.874 1.00 16.68 194 GLY A C 1
ATOM 1519 O O . GLY A 1 194 ? 95.253 28.266 18.338 1.00 18.93 194 GLY A O 1
ATOM 1520 N N . ARG A 1 195 ? 93.431 29.582 18.527 1.00 20.42 195 ARG A N 1
ATOM 1521 C CA . ARG A 1 195 ? 93.721 30.030 19.882 1.00 15.73 195 ARG A CA 1
ATOM 1522 C C . ARG A 1 195 ? 93.902 28.849 20.828 1.00 16.28 195 ARG A C 1
ATOM 1523 O O . ARG A 1 195 ? 94.826 28.833 21.638 1.00 17.52 195 ARG A O 1
ATOM 1531 N N . ASP A 1 196 ? 93.031 27.853 20.715 1.00 13.02 196 ASP A N 1
ATOM 1532 C CA . ASP A 1 196 ? 93.046 26.742 21.658 1.00 12.80 196 ASP A CA 1
ATOM 1533 C C . ASP A 1 196 ? 94.241 25.818 21.451 1.00 21.19 196 ASP A C 1
ATOM 1534 O O . ASP A 1 196 ? 94.645 25.098 22.370 1.00 22.69 196 ASP A O 1
ATOM 1539 N N . GLY A 1 197 ? 94.812 25.840 20.253 1.00 15.80 197 GLY A N 1
ATOM 1540 C CA . GLY A 1 197 ? 95.872 24.911 19.913 1.00 11.79 197 GLY A CA 1
ATOM 1541 C C . GLY A 1 197 ? 97.128 25.065 20.752 1.00 14.67 197 GLY A C 1
ATOM 1542 O O . GLY A 1 197 ? 97.840 24.083 20.993 1.00 17.87 197 GLY A O 1
ATOM 1543 N N . ILE A 1 198 ? 97.411 26.280 21.212 1.00 10.16 198 ILE A N 1
ATOM 1544 C CA . ILE A 1 198 ? 98.640 26.505 21.968 1.00 12.43 198 ILE A CA 1
ATOM 1545 C C . ILE A 1 198 ? 98.575 26.163 23.470 1.00 19.30 198 ILE A C 1
ATOM 1546 O O . ILE A 1 198 ? 99.616 26.098 24.131 1.00 20.54 198 ILE A O 1
ATOM 1551 N N . SER A 1 199 ? 97.376 25.948 24.012 1.00 14.93 199 SER A N 1
ATOM 1552 C CA . SER A 1 199 ? 97.246 25.695 25.454 1.00 20.22 199 SER A CA 1
ATOM 1553 C C . SER A 1 199 ? 98.111 24.525 25.924 1.00 18.81 199 SER A C 1
ATOM 1554 O O . SER A 1 199 ? 98.818 24.629 26.926 1.00 19.26 199 SER A O 1
ATOM 1557 N N . ALA A 1 200 ? 98.087 23.429 25.177 1.00 16.72 200 ALA A N 1
ATOM 1558 C CA . ALA A 1 200 ? 98.876 22.258 25.537 1.00 14.84 200 ALA A CA 1
ATOM 1559 C C . ALA A 1 200 ? 100.380 22.533 25.593 1.00 16.88 200 ALA A C 1
ATOM 1560 O O . ALA A 1 200 ? 101.121 21.737 26.151 1.00 22.23 200 ALA A O 1
ATOM 1562 N N . LEU A 1 201 ? 100.823 23.655 25.026 1.00 16.91 201 LEU A N 1
ATOM 1563 C CA . LEU A 1 201 ? 102.243 24.031 25.030 1.00 17.66 201 LEU A CA 1
ATOM 1564 C C . LEU A 1 201 ? 102.635 24.873 26.238 1.00 16.53 201 LEU A C 1
ATOM 1565 O O . LEU A 1 201 ? 103.815 25.140 26.465 1.00 17.85 201 LEU A O 1
ATOM 1570 N N . LEU A 1 202 ? 101.640 25.329 26.984 1.00 17.78 202 LEU A N 1
ATOM 1571 C CA . LEU A 1 202 ? 101.871 26.269 28.078 1.00 15.41 202 LEU A CA 1
ATOM 1572 C C . LEU A 1 202 ? 102.349 25.716 29.442 1.00 14.60 202 LEU A C 1
ATOM 1573 O O . LEU A 1 202 ? 103.165 26.357 30.095 1.00 18.63 202 LEU A O 1
ATOM 1578 N N . PRO A 1 203 ? 101.840 24.550 29.891 1.00 14.23 203 PRO A N 1
ATOM 1579 C CA . PRO A 1 203 ? 102.200 24.130 31.252 1.00 17.20 203 PRO A CA 1
ATOM 1580 C C . PRO A 1 203 ? 103.682 23.835 31.427 1.00 22.31 203 PRO A C 1
ATOM 1581 O O . PRO A 1 203 ? 104.371 23.554 30.447 1.00 19.85 203 PRO A O 1
ATOM 1585 N N . TYR A 1 204 ? 104.164 23.917 32.666 1.00 20.76 204 TYR A N 1
ATOM 1586 C CA . TYR A 1 204 ? 105.521 23.492 32.988 1.00 14.84 204 TYR A CA 1
ATOM 1587 C C . TYR A 1 204 ? 105.595 21.968 32.977 1.00 21.14 204 TYR A C 1
ATOM 1588 O O . TYR A 1 204 ? 104.568 21.290 33.046 1.00 24.15 204 TYR A O 1
ATOM 1597 N N . VAL A 1 205 ? 106.808 21.437 32.861 1.00 18.34 205 VAL A N 1
ATOM 1598 C CA . VAL A 1 205 ? 107.024 20.000 32.935 1.00 19.21 205 VAL A CA 1
ATOM 1599 C C . VAL A 1 205 ? 108.143 19.677 33.920 1.00 18.79 205 VAL A C 1
ATOM 1600 O O . VAL A 1 205 ? 108.923 20.556 34.287 1.00 21.57 205 VAL A O 1
ATOM 1604 N N . ALA A 1 206 ? 108.231 18.418 34.341 1.00 18.04 206 ALA A N 1
ATOM 1605 C CA . ALA A 1 206 ? 109.265 18.010 35.287 1.00 19.27 206 ALA A CA 1
ATOM 1606 C C . ALA A 1 206 ? 110.175 16.954 34.671 1.00 23.89 206 ALA A C 1
ATOM 1607 O O . ALA A 1 206 ? 111.180 16.548 35.262 1.00 27.16 206 ALA A O 1
ATOM 1609 N N . LYS A 1 207 ? 109.801 16.518 33.475 1.00 23.89 207 LYS A N 1
ATOM 1610 C CA . LYS A 1 207 ? 110.609 15.602 32.686 1.00 28.30 207 LYS A CA 1
ATOM 1611 C C . LYS A 1 207 ? 110.199 15.729 31.217 1.00 21.34 207 LYS A C 1
ATOM 1612 O O . LYS A 1 207 ? 109.130 16.255 30.913 1.00 23.05 207 LYS A O 1
ATOM 1618 N N . GLY A 1 208 ? 111.053 15.269 30.308 1.00 23.03 208 GLY A N 1
ATOM 1619 C CA . GLY A 1 208 ? 110.743 15.306 28.886 1.00 17.80 208 GLY A CA 1
ATOM 1620 C C . GLY A 1 208 ? 110.658 16.709 28.312 1.00 18.54 208 GLY A C 1
ATOM 1621 O O . GLY A 1 208 ? 111.197 17.652 28.888 1.00 21.93 208 GLY A O 1
ATOM 1622 N N . ASP A 1 209 ? 109.969 16.851 27.183 1.00 19.16 209 ASP A N 1
ATOM 1623 C CA . ASP A 1 209 ? 109.944 18.115 26.447 1.00 16.64 209 ASP A CA 1
ATOM 1624 C C . ASP A 1 209 ? 109.159 19.231 27.120 1.00 16.64 209 ASP A C 1
ATOM 1625 O O . ASP A 1 209 ? 108.040 19.024 27.601 1.00 19.92 209 ASP A O 1
ATOM 1630 N N . GLY A 1 210 ? 109.751 20.422 27.136 1.00 12.56 210 GLY A N 1
ATOM 1631 C CA . GLY A 1 210 ? 109.041 21.617 27.544 1.00 12.79 210 GLY A CA 1
ATOM 1632 C C . GLY A 1 210 ? 109.853 22.560 28.412 1.00 22.63 210 GLY A C 1
ATOM 1633 O O . GLY A 1 210 ? 111.080 22.420 28.536 1.00 19.32 210 GLY A O 1
ATOM 1634 N N . PHE A 1 211 ? 109.157 23.527 29.011 1.00 18.10 211 PHE A N 1
ATOM 1635 C CA . PHE A 1 211 ? 109.758 24.442 29.969 1.00 16.52 211 PHE A CA 1
ATOM 1636 C C . PHE A 1 211 ? 109.647 23.904 31.397 1.00 17.32 211 PHE A C 1
ATOM 1637 O O . PHE A 1 211 ? 108.607 23.375 31.792 1.00 16.38 211 PHE A O 1
ATOM 1645 N N . TYR A 1 212 ? 110.720 24.059 32.167 1.00 13.75 212 TYR A N 1
ATOM 1646 C CA . TYR A 1 212 ? 110.760 23.612 33.555 1.00 14.59 212 TYR A CA 1
ATOM 1647 C C . TYR A 1 212 ? 110.692 24.829 34.482 1.00 18.18 212 TYR A C 1
ATOM 1648 O O . TYR A 1 212 ? 111.122 25.924 34.109 1.00 16.64 212 TYR A O 1
ATOM 1657 N N . ASN A 1 213 ? 110.154 24.644 35.686 1.00 13.10 213 ASN A N 1
ATOM 1658 C CA . ASN A 1 213 ? 110.105 25.730 36.664 1.00 17.03 213 ASN A CA 1
ATOM 1659 C C . ASN A 1 213 ? 111.476 26.324 37.002 1.00 21.12 213 ASN A C 1
ATOM 1660 O O . ASN A 1 213 ? 111.569 27.497 37.371 1.00 20.11 213 ASN A O 1
ATOM 1665 N N . ASP A 1 214 ? 112.533 25.520 36.876 1.00 17.57 214 ASP A N 1
ATOM 1666 C CA . ASP A 1 214 ? 113.881 25.996 37.191 1.00 20.48 214 ASP A CA 1
ATOM 1667 C C . ASP A 1 214 ? 114.478 26.824 36.054 1.00 16.97 214 ASP A C 1
ATOM 1668 O O . ASP A 1 214 ? 115.583 27.340 36.168 1.00 18.62 214 ASP A O 1
ATOM 1673 N N . GLY A 1 215 ? 113.743 26.936 34.954 1.00 16.35 215 GLY A N 1
ATOM 1674 C CA . GLY A 1 215 ? 114.183 27.744 33.831 1.00 14.80 215 GLY A CA 1
ATOM 1675 C C . GLY A 1 215 ? 114.665 26.930 32.647 1.00 14.66 215 GLY A C 1
ATOM 1676 O O . GLY A 1 215 ? 114.884 27.484 31.575 1.00 14.38 215 GLY A O 1
ATOM 1677 N N . SER A 1 216 ? 114.840 25.624 32.846 1.00 13.14 216 SER A N 1
ATOM 1678 C CA . SER A 1 216 ? 115.290 24.734 31.783 1.00 14.14 216 SER A CA 1
ATOM 1679 C C . SER A 1 216 ? 114.254 24.628 30.674 1.00 17.06 216 SER A C 1
ATOM 1680 O O . SER A 1 216 ? 113.050 24.721 30.927 1.00 14.65 216 SER A O 1
ATOM 1683 N N . PHE A 1 217 ? 114.732 24.430 29.449 1.00 13.08 217 PHE A N 1
ATOM 1684 C CA . PHE A 1 217 ? 113.893 23.939 28.366 1.00 12.24 217 PHE A CA 1
ATOM 1685 C C . PHE A 1 217 ? 114.547 22.715 27.756 1.00 15.12 217 PHE A C 1
ATOM 1686 O O . PHE A 1 217 ? 115.722 22.739 27.402 1.00 14.83 217 PHE A O 1
ATOM 1694 N N . VAL A 1 218 ? 113.774 21.647 27.625 1.00 16.42 218 VAL A N 1
ATOM 1695 C CA . VAL A 1 218 ? 114.265 20.423 27.021 1.00 15.89 218 VAL A CA 1
ATOM 1696 C C . VAL A 1 218 ? 113.417 20.062 25.816 1.00 14.86 218 VAL A C 1
ATOM 1697 O O . VAL A 1 218 ? 112.197 20.159 25.859 1.00 18.62 218 VAL A O 1
ATOM 1701 N N . GLN A 1 219 ? 114.067 19.648 24.738 1.00 14.99 219 GLN A N 1
ATOM 1702 C CA . GLN A 1 219 ? 113.357 19.181 23.559 1.00 19.97 219 GLN A CA 1
ATOM 1703 C C . GLN A 1 219 ? 114.127 17.986 23.016 1.00 20.48 219 GLN A C 1
ATOM 1704 O O . GLN A 1 219 ? 115.295 17.791 23.364 1.00 17.67 219 GLN A O 1
ATOM 1710 N N . HIS A 1 220 ? 113.468 17.181 22.190 1.00 20.86 220 HIS A N 1
ATOM 1711 C CA . HIS A 1 220 ? 114.013 15.899 21.745 1.00 23.66 220 HIS A CA 1
ATOM 1712 C C . HIS A 1 220 ? 114.371 15.030 22.937 1.00 23.47 220 HIS A C 1
ATOM 1713 O O . HIS A 1 220 ? 115.347 14.272 22.910 1.00 24.39 220 HIS A O 1
ATOM 1720 N N . THR A 1 221 ? 113.560 15.188 23.982 1.00 19.65 221 THR A N 1
ATOM 1721 C CA . THR A 1 221 ? 113.582 14.361 25.181 1.00 19.86 221 THR A CA 1
ATOM 1722 C C . THR A 1 221 ? 114.764 14.582 26.133 1.00 20.55 221 THR A C 1
ATOM 1723 O O . THR A 1 221 ? 114.579 14.551 27.348 1.00 22.08 221 THR A O 1
ATOM 1727 N N . TYR A 1 222 ? 115.962 14.815 25.600 1.00 20.86 222 TYR A N 1
ATOM 1728 C CA . TYR A 1 222 ? 117.163 14.838 26.444 1.00 20.19 222 TYR A CA 1
ATOM 1729 C C . TYR A 1 222 ? 118.128 15.997 26.195 1.00 18.07 222 TYR A C 1
ATOM 1730 O O . TYR A 1 222 ? 119.298 15.898 26.567 1.00 19.47 222 TYR A O 1
ATOM 1739 N N . TYR A 1 223 ? 117.676 17.081 25.569 1.00 12.54 223 TYR A N 1
ATOM 1740 C CA . TYR A 1 223 ? 118.619 18.129 25.183 1.00 12.36 223 TYR A CA 1
ATOM 1741 C C . TYR A 1 223 ? 118.230 19.515 25.667 1.00 12.50 223 TYR A C 1
ATOM 1742 O O . TYR A 1 223 ? 117.068 19.901 25.613 1.00 13.78 223 TYR A O 1
ATOM 1751 N N . ALA A 1 224 ? 119.223 20.246 26.159 1.00 14.02 224 ALA A N 1
ATOM 1752 C CA . ALA A 1 224 ? 119.052 21.633 26.557 1.00 13.39 224 ALA A CA 1
ATOM 1753 C C . ALA A 1 224 ? 118.743 22.434 25.303 1.00 13.93 224 ALA A C 1
ATOM 1754 O O . ALA A 1 224 ? 119.542 22.449 24.372 1.00 16.92 224 ALA A O 1
ATOM 1756 N N . TYR A 1 225 ? 117.591 23.093 25.263 1.00 12.28 225 TYR A N 1
ATOM 1757 C CA . TYR A 1 225 ? 117.144 23.685 24.006 1.00 13.80 225 TYR A CA 1
ATOM 1758 C C . TYR A 1 225 ? 116.419 25.031 24.079 1.00 18.08 225 TYR A C 1
ATOM 1759 O O . TYR A 1 225 ? 115.631 25.346 23.185 1.00 18.21 225 TYR A O 1
ATOM 1768 N N . ASN A 1 226 ? 116.692 25.827 25.112 1.00 15.64 226 ASN A N 1
ATOM 1769 C CA . ASN A 1 226 ? 116.087 27.150 25.217 1.00 13.88 226 ASN A CA 1
ATOM 1770 C C . ASN A 1 226 ? 116.322 27.974 23.958 1.00 16.60 226 ASN A C 1
ATOM 1771 O O . ASN A 1 226 ? 115.414 28.640 23.460 1.00 18.34 226 ASN A O 1
ATOM 1776 N N . GLY A 1 227 ? 117.547 27.915 23.445 1.00 19.91 227 GLY A N 1
ATOM 1777 C CA . GLY A 1 227 ? 117.945 28.709 22.292 1.00 18.13 227 GLY A CA 1
ATOM 1778 C C . GLY A 1 227 ? 117.473 28.160 20.959 1.00 20.19 227 GLY A C 1
ATOM 1779 O O . GLY A 1 227 ? 117.384 28.896 19.985 1.00 26.93 227 GLY A O 1
ATOM 1780 N N . GLY A 1 228 ? 117.162 26.871 20.907 1.00 18.30 228 GLY A N 1
ATOM 1781 C CA . GLY A 1 228 ? 116.687 26.273 19.673 1.00 23.49 228 GLY A CA 1
ATOM 1782 C C . GLY A 1 228 ? 115.175 26.233 19.532 1.00 25.08 228 GLY A C 1
ATOM 1783 O O . GLY A 1 228 ? 114.551 27.190 19.072 1.00 25.47 228 GLY A O 1
ATOM 1784 N N . TYR A 1 229 ? 114.588 25.108 19.920 1.00 22.41 229 TYR A N 1
ATOM 1785 C CA . TYR A 1 229 ? 113.150 24.922 19.834 1.00 20.07 229 TYR A CA 1
ATOM 1786 C C . TYR A 1 229 ? 112.391 25.891 20.723 1.00 20.61 229 TYR A C 1
ATOM 1787 O O . TYR A 1 229 ? 111.406 26.492 20.295 1.00 23.82 229 TYR A O 1
ATOM 1796 N N . GLY A 1 230 ? 112.845 26.048 21.960 1.00 17.99 230 GLY A N 1
ATOM 1797 C CA . GLY A 1 230 ? 112.130 26.875 22.918 1.00 21.88 230 GLY A CA 1
ATOM 1798 C C . GLY A 1 230 ? 112.012 28.293 22.407 1.00 19.18 230 GLY A C 1
ATOM 1799 O O . GLY A 1 230 ? 111.009 28.982 22.609 1.00 17.68 230 GLY A O 1
ATOM 1800 N N . SER A 1 231 ? 113.068 28.726 21.739 1.00 18.27 231 SER A N 1
ATOM 1801 C CA . SER A 1 231 ? 113.108 30.030 21.119 1.00 16.35 231 SER A CA 1
ATOM 1802 C C . SER A 1 231 ? 111.963 30.184 20.103 1.00 16.48 231 SER A C 1
ATOM 1803 O O . SER A 1 231 ? 111.235 31.181 20.128 1.00 13.42 231 SER A O 1
ATOM 1806 N N . GLU A 1 232 ? 111.781 29.195 19.231 1.00 13.09 232 GLU A N 1
ATOM 1807 C CA . GLU A 1 232 ? 110.705 29.293 18.255 1.00 19.15 232 GLU A CA 1
ATOM 1808 C C . GLU A 1 232 ? 109.301 29.161 18.866 1.00 20.56 232 GLU A C 1
ATOM 1809 O O . GLU A 1 232 ? 108.365 29.790 18.380 1.00 24.99 232 GLU A O 1
ATOM 1815 N N . LEU A 1 233 ? 109.154 28.384 19.937 1.00 19.47 233 LEU A N 1
ATOM 1816 C CA . LEU A 1 233 ? 107.881 28.355 20.654 1.00 16.04 233 LEU A CA 1
ATOM 1817 C C . LEU A 1 233 ? 107.577 29.735 21.221 1.00 19.46 233 LEU A C 1
ATOM 1818 O O . LEU A 1 233 ? 106.498 30.282 20.992 1.00 21.99 233 LEU A O 1
ATOM 1823 N N . LEU A 1 234 ? 108.536 30.296 21.954 1.00 17.21 234 LEU A N 1
ATOM 1824 C CA . LEU A 1 234 ? 108.392 31.638 22.511 1.00 15.95 234 LEU A CA 1
ATOM 1825 C C . LEU A 1 234 ? 107.935 32.636 21.449 1.00 20.31 234 LEU A C 1
ATOM 1826 O O . LEU A 1 234 ? 107.054 33.465 21.699 1.00 22.24 234 LEU A O 1
ATOM 1831 N N . SER A 1 235 ? 108.525 32.543 20.263 1.00 17.67 235 SER A N 1
ATOM 1832 C CA . SER A 1 235 ? 108.219 33.486 19.194 1.00 17.44 235 SER A CA 1
ATOM 1833 C C . SER A 1 235 ? 106.769 33.395 18.743 1.00 18.89 235 SER A C 1
ATOM 1834 O O . SER A 1 235 ? 106.034 34.382 18.796 1.00 20.97 235 SER A O 1
ATOM 1837 N N . GLY A 1 236 ? 106.363 32.205 18.308 1.00 16.31 236 GLY A N 1
ATOM 1838 C CA . GLY A 1 236 ? 105.008 31.976 17.836 1.00 17.39 236 GLY A CA 1
ATOM 1839 C C . GLY A 1 236 ? 103.933 32.273 18.867 1.00 19.71 236 GLY A C 1
ATOM 1840 O O . GLY A 1 236 ? 102.894 32.856 18.545 1.00 20.25 236 GLY A O 1
ATOM 1841 N N . ILE A 1 237 ? 104.177 31.870 20.110 1.00 18.14 237 ILE A N 1
ATOM 1842 C CA . ILE A 1 237 ? 103.234 32.137 21.192 1.00 16.48 237 ILE A CA 1
ATOM 1843 C C . ILE A 1 237 ? 103.123 33.635 21.514 1.00 16.04 237 ILE A C 1
ATOM 1844 O O . ILE A 1 237 ? 102.022 34.169 21.664 1.00 14.96 237 ILE A O 1
ATOM 1849 N N . ALA A 1 238 ? 104.256 34.320 21.586 1.00 11.00 238 ALA A N 1
ATOM 1850 C CA . ALA A 1 238 ? 104.222 35.753 21.823 1.00 10.50 238 ALA A CA 1
ATOM 1851 C C . ALA A 1 238 ? 103.492 36.465 20.683 1.00 19.76 238 ALA A C 1
ATOM 1852 O O . ALA A 1 238 ? 102.832 37.477 20.902 1.00 23.20 238 ALA A O 1
ATOM 1854 N N . ASP A 1 239 ? 103.600 35.934 19.467 1.00 20.53 239 ASP A N 1
ATOM 1855 C CA . ASP A 1 239 ? 102.936 36.566 18.335 1.00 20.32 239 ASP A CA 1
ATOM 1856 C C . ASP A 1 239 ? 101.441 36.300 18.367 1.00 18.66 239 ASP A C 1
ATOM 1857 O O . ASP A 1 239 ? 100.648 37.215 18.164 1.00 21.25 239 ASP A O 1
ATOM 1862 N N . LEU A 1 240 ? 101.057 35.057 18.637 1.00 14.97 240 LEU A N 1
ATOM 1863 C CA . LEU A 1 240 ? 99.641 34.724 18.734 1.00 17.21 240 LEU A CA 1
ATOM 1864 C C . LEU A 1 240 ? 98.942 35.508 19.835 1.00 19.88 240 LEU A C 1
ATOM 1865 O O . LEU A 1 240 ? 97.831 36.003 19.643 1.00 24.90 240 LEU A O 1
ATOM 1870 N N . ILE A 1 241 ? 99.594 35.624 20.985 1.00 16.81 241 ILE A N 1
ATOM 1871 C CA . ILE A 1 241 ? 99.037 36.407 22.077 1.00 20.46 241 ILE A CA 1
ATOM 1872 C C . ILE A 1 241 ? 98.827 37.853 21.641 1.00 22.76 241 ILE A C 1
ATOM 1873 O O . ILE A 1 241 ? 97.762 38.424 21.877 1.00 22.52 241 ILE A O 1
ATOM 1878 N N . PHE A 1 242 ? 99.833 38.426 20.984 1.00 18.91 242 PHE A N 1
ATOM 1879 C CA . PHE A 1 242 ? 99.776 39.820 20.552 1.00 17.92 242 PHE A CA 1
ATOM 1880 C C . PHE A 1 242 ? 98.653 40.083 19.548 1.00 22.94 242 PHE A C 1
ATOM 1881 O O . PHE A 1 242 ? 97.933 41.070 19.667 1.00 24.66 242 PHE A O 1
ATOM 1889 N N . ILE A 1 243 ? 98.516 39.208 18.556 1.00 18.73 243 ILE A N 1
ATOM 1890 C CA . ILE A 1 243 ? 97.493 39.368 17.524 1.00 20.29 243 ILE A CA 1
ATOM 1891 C C . ILE A 1 243 ? 96.085 39.262 18.113 1.00 24.11 243 ILE A C 1
ATOM 1892 O O . ILE A 1 243 ? 95.221 40.121 17.885 1.00 20.27 243 ILE A O 1
ATOM 1897 N N . LEU A 1 244 ? 95.871 38.206 18.889 1.00 21.92 244 LEU A N 1
ATOM 1898 C CA . LEU A 1 244 ? 94.552 37.897 19.412 1.00 19.24 244 LEU A CA 1
ATOM 1899 C C . LEU A 1 244 ? 94.157 38.804 20.570 1.00 20.21 244 LEU A C 1
ATOM 1900 O O . LEU A 1 244 ? 92.983 38.885 20.926 1.00 19.67 244 LEU A O 1
ATOM 1905 N N . ASN A 1 245 ? 95.145 39.485 21.143 1.00 22.49 245 ASN A N 1
ATOM 1906 C CA . ASN A 1 245 ? 94.963 40.250 22.373 1.00 21.12 245 ASN A CA 1
ATOM 1907 C C . ASN A 1 245 ? 93.892 41.320 22.270 1.00 22.61 245 ASN A C 1
ATOM 1908 O O . ASN A 1 245 ? 93.928 42.155 21.377 1.00 26.77 245 ASN A O 1
ATOM 1913 N N . GLY A 1 246 ? 92.939 41.289 23.194 1.00 23.74 246 GLY A N 1
ATOM 1914 C CA . GLY A 1 246 ? 91.858 42.254 23.191 1.00 24.11 246 GLY A CA 1
ATOM 1915 C C . GLY A 1 246 ? 90.641 41.793 22.409 1.00 26.70 246 GLY A C 1
ATOM 1916 O O . GLY A 1 246 ? 89.566 42.376 22.539 1.00 30.50 246 GLY A O 1
ATOM 1917 N N . SER A 1 247 ? 90.802 40.738 21.614 1.00 17.87 247 SER A N 1
ATOM 1918 C CA . SER A 1 247 ? 89.731 40.264 20.744 1.00 22.57 247 SER A CA 1
ATOM 1919 C C . SER A 1 247 ? 88.900 39.169 21.382 1.00 22.64 247 SER A C 1
ATOM 1920 O O . SER A 1 247 ? 89.247 38.628 22.427 1.00 22.09 247 SER A O 1
ATOM 1923 N N . SER A 1 248 ? 87.815 38.814 20.707 1.00 24.66 248 SER A N 1
ATOM 1924 C CA . SER A 1 248 ? 86.936 37.746 21.158 1.00 22.27 248 SER A CA 1
ATOM 1925 C C . SER A 1 248 ? 87.688 36.430 21.313 1.00 21.26 248 SER A C 1
ATOM 1926 O O . SER A 1 248 ? 87.286 35.572 22.086 1.00 27.87 248 SER A O 1
ATOM 1929 N N . TRP A 1 249 ? 88.783 36.272 20.577 1.00 26.71 249 TRP A N 1
ATOM 1930 C CA . TRP A 1 249 ? 89.527 35.015 20.588 1.00 23.52 249 TRP A CA 1
ATOM 1931 C C . TRP A 1 249 ? 90.869 35.168 21.288 1.00 18.25 249 TRP A C 1
ATOM 1932 O O . TRP A 1 249 ? 91.776 34.363 21.092 1.00 19.75 249 TRP A O 1
ATOM 1943 N N . GLN A 1 250 ? 90.986 36.193 22.122 1.00 16.02 250 GLN A N 1
ATOM 1944 C CA . GLN A 1 250 ? 92.213 36.406 22.869 1.00 19.70 250 GLN A CA 1
ATOM 1945 C C . GLN A 1 250 ? 92.511 35.220 23.770 1.00 20.18 250 GLN A C 1
ATOM 1946 O O . GLN A 1 250 ? 91.619 34.429 24.105 1.00 15.43 250 GLN A O 1
ATOM 1952 N N . VAL A 1 251 ? 93.776 35.097 24.154 1.00 12.55 251 VAL A N 1
ATOM 1953 C CA . VAL A 1 251 ? 94.196 33.956 24.936 1.00 15.51 251 VAL A CA 1
ATOM 1954 C C . VAL A 1 251 ? 93.764 34.186 26.377 1.00 21.10 251 VAL A C 1
ATOM 1955 O O . VAL A 1 251 ? 94.099 35.213 26.982 1.00 20.43 251 VAL A O 1
ATOM 1959 N N . THR A 1 252 ? 93.009 33.237 26.924 1.00 15.94 252 THR A N 1
ATOM 1960 C CA . THR A 1 252 ? 92.475 33.387 28.269 1.00 17.15 252 THR A CA 1
ATOM 1961 C C . THR A 1 252 ? 93.087 32.404 29.259 1.00 16.45 252 THR A C 1
ATOM 1962 O O . THR A 1 252 ? 92.978 32.600 30.471 1.00 21.08 252 THR A O 1
ATOM 1966 N N . ASP A 1 253 ? 93.693 31.339 28.741 1.00 13.15 253 ASP A N 1
ATOM 1967 C CA . ASP A 1 253 ? 94.307 30.296 29.561 1.00 14.01 253 ASP A CA 1
ATOM 1968 C C . ASP A 1 253 ? 95.212 30.940 30.623 1.00 17.45 253 ASP A C 1
ATOM 1969 O O . ASP A 1 253 ? 96.080 31.738 30.297 1.00 21.62 253 ASP A O 1
ATOM 1974 N N . PRO A 1 254 ? 94.981 30.633 31.906 1.00 19.06 254 PRO A N 1
ATOM 1975 C CA . PRO A 1 254 ? 95.776 31.286 32.954 1.00 20.10 254 PRO A CA 1
ATOM 1976 C C . PRO A 1 254 ? 97.261 30.966 32.822 1.00 18.93 254 PRO A C 1
ATOM 1977 O O . PRO A 1 254 ? 98.121 31.754 33.242 1.00 17.77 254 PRO A O 1
ATOM 1981 N N . ASN A 1 255 ? 97.552 29.815 32.225 1.00 14.23 255 ASN A N 1
ATOM 1982 C CA . ASN A 1 255 ? 98.926 29.419 31.960 1.00 15.48 255 ASN A CA 1
ATOM 1983 C C . ASN A 1 255 ? 99.698 30.374 31.038 1.00 17.72 255 ASN A C 1
ATOM 1984 O O . ASN A 1 255 ? 100.922 30.302 30.945 1.00 21.44 255 ASN A O 1
ATOM 1989 N N . LYS A 1 256 ? 98.993 31.278 30.370 1.00 14.93 256 LYS A N 1
ATOM 1990 C CA . LYS A 1 256 ? 99.648 32.250 29.512 1.00 15.69 256 LYS A CA 1
ATOM 1991 C C . LYS A 1 256 ? 100.656 33.095 30.283 1.00 19.15 256 LYS A C 1
ATOM 1992 O O . LYS A 1 256 ? 101.621 33.603 29.701 1.00 17.87 256 LYS A O 1
ATOM 1998 N N A ASN A 1 257 ? 100.437 33.229 31.585 0.60 18.91 257 ASN A N 1
ATOM 1999 N N B ASN A 1 257 ? 100.443 33.250 31.593 0.40 19.06 257 ASN A N 1
ATOM 2000 C CA A ASN A 1 257 ? 101.335 34.014 32.412 0.60 18.42 257 ASN A CA 1
ATOM 2001 C CA B ASN A 1 257 ? 101.379 34.000 32.433 0.40 18.58 257 ASN A CA 1
ATOM 2002 C C A ASN A 1 257 ? 102.710 33.331 32.569 0.60 19.72 257 ASN A C 1
ATOM 2003 C C B ASN A 1 257 ? 102.750 33.348 32.443 0.40 19.86 257 ASN A C 1
ATOM 2004 O O A ASN A 1 257 ? 103.704 33.985 32.893 0.60 19.41 257 ASN A O 1
ATOM 2005 O O B ASN A 1 257 ? 103.772 34.025 32.578 0.40 19.16 257 ASN A O 1
ATOM 2014 N N . ASN A 1 258 ? 102.763 32.028 32.291 1.00 18.35 258 ASN A N 1
ATOM 2015 C CA . ASN A 1 258 ? 104.020 31.284 32.249 1.00 17.34 258 ASN A CA 1
ATOM 2016 C C . ASN A 1 258 ? 104.942 31.802 31.150 1.00 21.26 258 ASN A C 1
ATOM 2017 O O . ASN A 1 258 ? 106.176 31.801 31.295 1.00 21.28 258 ASN A O 1
ATOM 2022 N N . VAL A 1 259 ? 104.337 32.253 30.054 1.00 16.96 259 VAL A N 1
ATOM 2023 C CA . VAL A 1 259 ? 105.095 32.783 28.926 1.00 18.88 259 VAL A CA 1
ATOM 2024 C C . VAL A 1 259 ? 105.864 34.033 29.346 1.00 16.19 259 VAL A C 1
ATOM 2025 O O . VAL A 1 259 ? 106.967 34.274 28.878 1.00 17.95 259 VAL A O 1
ATOM 2029 N N . TYR A 1 260 ? 105.290 34.824 30.244 1.00 16.33 260 TYR A N 1
ATOM 2030 C CA . TYR A 1 260 ? 105.998 36.000 30.738 1.00 15.86 260 TYR A CA 1
ATOM 2031 C C . TYR A 1 260 ? 107.129 35.578 31.673 1.00 18.21 260 TYR A C 1
ATOM 2032 O O . TYR A 1 260 ? 108.224 36.129 31.613 1.00 17.02 260 TYR A O 1
ATOM 2041 N N . ARG A 1 261 ? 106.867 34.575 32.505 1.00 15.94 261 ARG A N 1
ATOM 2042 C CA . ARG A 1 261 ? 107.886 34.048 33.393 1.00 18.95 261 ARG A CA 1
ATOM 2043 C C . ARG A 1 261 ? 109.078 33.502 32.606 1.00 21.48 261 ARG A C 1
ATOM 2044 O O . ARG A 1 261 ? 110.234 33.654 33.048 1.00 15.95 261 ARG A O 1
ATOM 2052 N N . TRP A 1 262 ? 108.795 32.871 31.459 1.00 17.13 262 TRP A N 1
ATOM 2053 C CA . TRP A 1 262 ? 109.844 32.266 30.621 1.00 18.57 262 TRP A CA 1
ATOM 2054 C C . TRP A 1 262 ? 110.965 33.253 30.336 1.00 17.16 262 TRP A C 1
ATOM 2055 O O . TRP A 1 262 ? 112.140 32.887 30.336 1.00 19.04 262 TRP A O 1
ATOM 2066 N N . ILE A 1 263 ? 110.593 34.508 30.106 1.00 13.03 263 ILE A N 1
ATOM 2067 C CA . ILE A 1 263 ? 111.572 35.563 29.893 1.00 12.96 263 ILE A CA 1
ATOM 2068 C C . ILE A 1 263 ? 112.526 35.705 31.081 1.00 16.16 263 ILE A C 1
ATOM 2069 O O . ILE A 1 263 ? 113.742 35.692 30.902 1.00 18.00 263 ILE A O 1
ATOM 2074 N N . TYR A 1 264 ? 111.986 35.818 32.295 1.00 16.46 264 TYR A N 1
ATOM 2075 C CA . TYR A 1 264 ? 112.842 35.965 33.474 1.00 17.54 264 TYR A CA 1
ATOM 2076 C C . TYR A 1 264 ? 113.645 34.701 33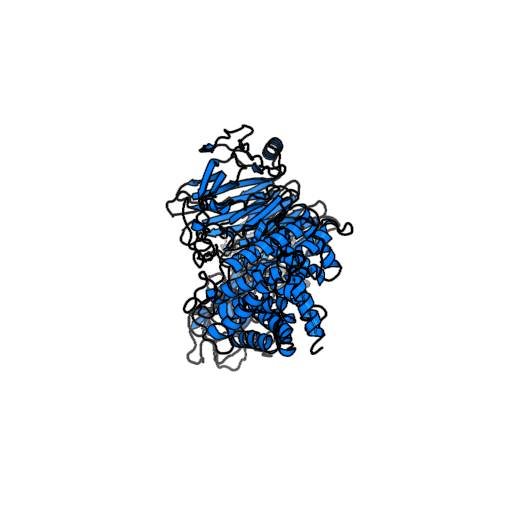.747 1.00 14.84 264 TYR A C 1
ATOM 2077 O O . TYR A 1 264 ? 114.801 34.771 34.150 1.00 13.11 264 TYR A O 1
ATOM 2086 N N . ASP A 1 265 ? 113.020 33.548 33.538 1.00 12.37 265 ASP A N 1
ATOM 2087 C CA . ASP A 1 265 ? 113.626 32.283 33.922 1.00 11.99 265 ASP A CA 1
ATOM 2088 C C . ASP A 1 265 ? 114.405 31.592 32.813 1.00 15.83 265 ASP A C 1
ATOM 2089 O O . ASP A 1 265 ? 115.454 31.010 33.072 1.00 17.37 265 ASP A O 1
ATOM 2094 N N . SER A 1 266 ? 113.910 31.656 31.579 1.00 18.32 266 SER A N 1
ATOM 2095 C CA . SER A 1 266 ? 114.494 30.846 30.517 1.00 11.66 266 SER A CA 1
ATOM 2096 C C . SER A 1 266 ? 115.218 31.631 29.432 1.00 15.81 266 SER A C 1
ATOM 2097 O O . SER A 1 266 ? 115.870 31.033 28.578 1.00 16.25 266 SER A O 1
ATOM 2100 N N . TYR A 1 267 ? 115.124 32.958 29.450 1.00 16.44 267 TYR A N 1
ATOM 2101 C CA . TYR A 1 267 ? 115.757 33.744 28.380 1.00 15.25 267 TYR A CA 1
ATOM 2102 C C . TYR A 1 267 ? 116.728 34.822 28.842 1.00 15.43 267 TYR A C 1
ATOM 2103 O O . TYR A 1 267 ? 117.877 34.843 28.411 1.00 17.90 267 TYR A O 1
ATOM 2112 N N . GLU A 1 268 ? 116.283 35.684 29.744 1.00 15.20 268 GLU A N 1
ATOM 2113 C CA . GLU A 1 268 ? 117.149 36.720 30.285 1.00 15.43 268 GLU A CA 1
ATOM 2114 C C . GLU A 1 268 ? 118.506 36.193 30.796 1.00 14.49 268 GLU A C 1
ATOM 2115 O O . GLU A 1 268 ? 119.542 36.805 30.527 1.00 13.14 268 GLU A O 1
ATOM 2121 N N . PRO A 1 269 ? 118.516 35.058 31.522 1.00 12.15 269 PRO A N 1
ATOM 2122 C CA . PRO A 1 269 ? 119.845 34.642 31.991 1.00 11.97 269 PRO A CA 1
ATOM 2123 C C . PRO A 1 269 ? 120.749 34.160 30.854 1.00 15.93 269 PRO A C 1
ATOM 2124 O O . PRO A 1 269 ? 121.970 34.084 31.018 1.00 14.41 269 PRO A O 1
ATOM 2128 N N . PHE A 1 270 ? 120.155 33.833 29.712 1.00 16.16 270 PHE A N 1
ATOM 2129 C CA . PHE A 1 270 ? 120.922 33.260 28.615 1.00 12.57 270 PHE A CA 1
ATOM 2130 C C . PHE A 1 270 ? 121.248 34.256 27.527 1.00 13.27 270 PHE A C 1
ATOM 2131 O O . PHE A 1 270 ? 121.836 33.890 26.506 1.00 15.44 270 PHE A O 1
ATOM 2139 N N . ILE A 1 271 ? 120.869 35.513 27.731 1.00 13.25 271 ILE A N 1
ATOM 2140 C CA . ILE A 1 271 ? 121.290 36.553 26.803 1.00 16.60 271 ILE A CA 1
ATOM 2141 C C . ILE A 1 271 ? 122.360 37.389 27.450 1.00 17.60 271 ILE A C 1
ATOM 2142 O O . ILE A 1 271 ? 122.089 38.142 28.391 1.00 17.61 271 ILE A O 1
ATOM 2147 N N . TYR A 1 272 ? 123.586 37.235 26.965 1.00 14.07 272 TYR A N 1
ATOM 2148 C CA . TYR A 1 272 ? 124.663 38.055 27.469 1.00 16.29 272 TYR A CA 1
ATOM 2149 C C . TYR A 1 272 ? 124.992 39.128 26.454 1.00 17.37 272 TYR A C 1
ATOM 2150 O O . TYR A 1 272 ? 125.556 38.842 25.403 1.00 22.72 272 TYR A O 1
ATOM 2159 N N . LYS A 1 273 ? 124.606 40.359 26.770 1.00 17.40 273 LYS A N 1
ATOM 2160 C CA . LYS A 1 273 ? 124.897 41.508 25.920 1.00 18.65 273 LYS A CA 1
ATOM 2161 C C . LYS A 1 273 ? 124.625 41.257 24.432 1.00 18.32 273 LYS A C 1
ATOM 2162 O O . LYS A 1 273 ? 125.441 41.585 23.569 1.00 20.43 273 LYS A O 1
ATOM 2168 N N . GLY A 1 274 ? 123.477 40.651 24.149 1.00 17.16 274 GLY A N 1
ATOM 2169 C CA . GLY A 1 274 ? 123.035 40.454 22.781 1.00 16.77 274 GLY A CA 1
ATOM 2170 C C . GLY A 1 274 ? 123.375 39.092 22.218 1.00 15.13 274 GLY A C 1
ATOM 2171 O O . GLY A 1 274 ? 123.070 38.796 21.062 1.00 17.60 274 GLY A O 1
ATOM 2172 N N . ASN A 1 275 ? 124.016 38.267 23.036 1.00 16.17 275 ASN A N 1
ATOM 2173 C CA . ASN A 1 275 ? 124.418 36.928 22.633 1.00 14.03 275 ASN A CA 1
ATOM 2174 C C . ASN A 1 275 ? 123.599 35.863 23.346 1.00 15.42 275 ASN A C 1
ATOM 2175 O O . ASN A 1 275 ? 123.636 35.757 24.570 1.00 17.83 275 ASN A O 1
ATOM 2180 N N . LEU A 1 276 ? 122.852 35.075 22.584 1.00 16.28 276 LEU A N 1
ATOM 2181 C CA . LEU A 1 276 ? 122.121 33.961 23.162 1.00 15.08 276 LEU A CA 1
ATOM 2182 C C . LEU A 1 276 ? 123.122 32.848 23.349 1.00 15.06 276 LEU A C 1
ATOM 2183 O O . LEU A 1 276 ? 123.743 32.422 22.384 1.00 21.93 276 LEU A O 1
ATOM 2188 N N . MET A 1 277 ? 123.299 32.391 24.584 1.00 15.99 277 MET A N 1
ATOM 2189 C CA . MET A 1 277 ? 124.348 31.416 24.899 1.00 16.18 277 MET A CA 1
ATOM 2190 C C . MET A 1 277 ? 124.227 30.117 24.108 1.00 13.13 277 MET A C 1
ATOM 2191 O O . MET A 1 277 ? 123.182 29.467 24.114 1.00 15.17 277 MET A O 1
ATOM 2196 N N . ASP A 1 278 ? 125.312 29.745 23.437 1.00 13.54 278 ASP A N 1
ATOM 2197 C CA . ASP A 1 278 ? 125.322 28.578 22.555 1.00 16.03 278 ASP A CA 1
ATOM 2198 C C . ASP A 1 278 ? 125.015 27.257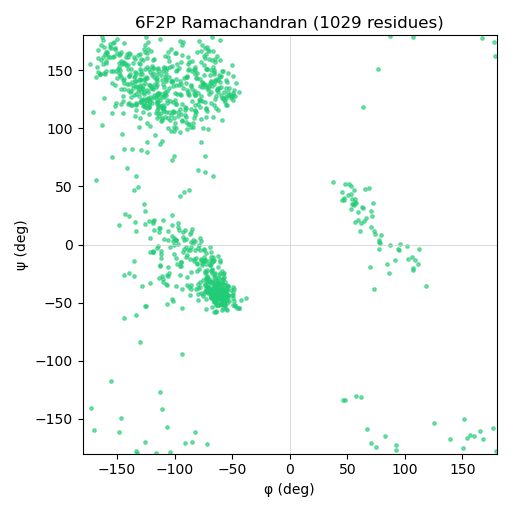 23.259 1.00 16.67 278 ASP A C 1
ATOM 2199 O O . ASP A 1 278 ? 124.553 26.304 22.628 1.00 15.45 278 ASP A O 1
ATOM 2204 N N . MET A 1 279 ? 125.270 27.195 24.563 1.00 12.53 279 MET A N 1
ATOM 2205 C CA . MET A 1 279 ? 125.098 25.945 25.281 1.00 10.30 279 MET A CA 1
ATOM 2206 C C . MET A 1 279 ? 123.630 25.531 25.391 1.00 12.93 279 MET A C 1
ATOM 2207 O O . MET A 1 279 ? 123.338 24.371 25.668 1.00 13.84 279 MET A O 1
ATOM 2212 N N . VAL A 1 280 ? 122.707 26.464 25.161 1.00 11.31 280 VAL A N 1
ATOM 2213 C CA . VAL A 1 280 ? 121.290 26.109 25.139 1.00 13.18 280 VAL A CA 1
ATOM 2214 C C . VAL A 1 280 ? 120.701 26.090 23.736 1.00 19.55 280 VAL A C 1
ATOM 2215 O O . VAL A 1 280 ? 119.479 26.015 23.589 1.00 19.60 280 VAL A O 1
ATOM 2219 N N . ARG A 1 281 ? 121.549 26.160 22.711 1.00 14.30 281 ARG A N 1
ATOM 2220 C CA . ARG A 1 281 ? 121.046 26.230 21.345 1.00 13.61 281 ARG A CA 1
ATOM 2221 C C . ARG A 1 281 ? 121.143 24.897 20.605 1.00 18.32 281 ARG A C 1
ATOM 2222 O O . ARG A 1 281 ? 120.852 24.819 19.405 1.00 18.61 281 ARG A O 1
ATOM 2230 N N . GLY A 1 282 ? 121.517 23.849 21.332 1.00 15.66 282 GLY A N 1
ATOM 2231 C CA . GLY A 1 282 ? 121.607 22.515 20.763 1.00 12.72 282 GLY A CA 1
ATOM 2232 C C . GLY A 1 282 ? 122.350 22.469 19.443 1.00 18.07 282 GLY A C 1
ATOM 2233 O O . GLY A 1 282 ? 123.418 23.083 19.294 1.00 14.79 282 GLY A O 1
ATOM 2234 N N . ARG A 1 283 ? 121.771 21.770 18.468 1.00 15.75 283 ARG A N 1
ATOM 2235 C CA . ARG A 1 283 ? 122.451 21.561 17.190 1.00 12.97 283 ARG A CA 1
ATOM 2236 C C . ARG A 1 283 ? 122.604 22.841 16.377 1.00 17.76 283 ARG A C 1
ATOM 2237 O O . ARG A 1 283 ? 123.343 22.872 15.392 1.00 21.66 283 ARG A O 1
ATOM 2245 N N . GLU A 1 284 ? 121.936 23.906 16.803 1.00 16.71 284 GLU A N 1
ATOM 2246 C CA . GLU A 1 284 ? 121.934 25.143 16.034 1.00 15.25 284 GLU A CA 1
ATOM 2247 C C . GLU A 1 284 ? 123.225 25.943 16.092 1.00 17.00 284 GLU A C 1
ATOM 2248 O O . GLU A 1 284 ? 123.361 26.951 15.398 1.00 21.13 284 GLU A O 1
ATOM 2254 N N . ILE A 1 285 ? 124.187 25.485 16.886 1.00 17.90 285 ILE A N 1
ATOM 2255 C CA . ILE A 1 285 ? 125.469 26.173 16.958 1.00 17.20 285 ILE A CA 1
ATOM 2256 C C . ILE A 1 285 ? 126.207 25.973 15.650 1.00 20.46 285 ILE A C 1
ATOM 2257 O O . ILE A 1 285 ? 127.175 26.678 15.371 1.00 16.63 285 ILE A O 1
ATOM 2262 N N . SER A 1 286 ? 125.734 25.016 14.850 1.00 19.07 286 SER A N 1
ATOM 2263 C CA . SER A 1 286 ? 126.340 24.717 13.553 1.00 19.23 286 SER A CA 1
ATOM 2264 C C . SER A 1 286 ? 125.718 25.467 12.381 1.00 18.18 286 SER A C 1
ATOM 2265 O O . SER A 1 286 ? 126.000 25.145 11.239 1.00 25.03 286 SER A O 1
ATOM 2268 N N . ARG A 1 287 ? 124.875 26.458 12.650 1.00 24.82 287 ARG A N 1
ATOM 2269 C CA . ARG A 1 287 ? 124.276 27.250 11.570 1.00 21.44 287 ARG A CA 1
ATOM 2270 C C . ARG A 1 287 ? 124.981 28.591 11.422 1.00 21.22 287 ARG A C 1
ATOM 2271 O O . ARG A 1 287 ? 124.921 29.435 12.319 1.00 28.09 287 ARG A O 1
ATOM 2279 N N . HIS A 1 288 ? 125.650 28.785 10.288 1.00 22.61 288 HIS A N 1
ATOM 2280 C CA . HIS A 1 288 ? 126.467 29.981 10.089 1.00 21.63 288 HIS A CA 1
ATOM 2281 C C . HIS A 1 288 ? 125.652 31.260 10.126 1.00 21.10 288 HIS A C 1
ATOM 2282 O O . HIS A 1 288 ? 126.136 32.296 10.568 1.00 22.95 288 HIS A O 1
ATOM 2289 N N . GLY A 1 289 ? 124.410 31.183 9.663 1.00 26.16 289 GLY A N 1
ATOM 2290 C CA . GLY A 1 289 ? 123.553 32.352 9.621 1.00 25.10 289 GLY A CA 1
ATOM 2291 C C . GLY A 1 289 ? 122.836 32.558 10.940 1.00 26.72 289 GLY A C 1
ATOM 2292 O O . GLY A 1 289 ? 122.036 33.482 11.092 1.00 29.76 289 GLY A O 1
ATOM 2293 N N . LEU A 1 290 ? 123.124 31.693 11.903 1.00 23.48 290 LEU A N 1
ATOM 2294 C CA . LEU A 1 290 ? 122.408 31.729 13.163 1.00 21.36 290 LEU A CA 1
ATOM 2295 C C . LEU A 1 290 ? 123.360 31.592 14.341 1.00 21.16 290 LEU A C 1
ATOM 2296 O O . LEU A 1 290 ? 123.122 30.816 15.268 1.00 18.02 290 LEU A O 1
ATOM 2301 N N . GLN A 1 291 ? 124.443 32.360 14.296 1.00 22.80 291 GLN A N 1
ATOM 2302 C CA . GLN A 1 291 ? 125.382 32.418 15.405 1.00 20.70 291 GLN A CA 1
ATOM 2303 C C . GLN A 1 291 ? 124.762 33.164 16.591 1.00 20.37 291 GLN A C 1
ATOM 2304 O O . GLN A 1 291 ? 123.729 33.821 16.443 1.00 19.38 291 GLN A O 1
ATOM 2310 N N . ASP A 1 292 ? 125.394 33.064 17.757 1.00 20.66 292 ASP A N 1
ATOM 2311 C CA . ASP A 1 292 ? 124.778 33.500 19.017 1.00 20.31 292 ASP A CA 1
ATOM 2312 C C . ASP A 1 292 ? 124.155 34.905 19.016 1.00 22.55 292 ASP A C 1
ATOM 2313 O O . ASP A 1 292 ? 123.057 35.102 19.563 1.00 21.58 292 ASP A O 1
ATOM 2318 N N . ASP A 1 293 ? 124.828 35.867 18.386 1.00 18.13 293 ASP A N 1
ATOM 2319 C CA . ASP A 1 293 ? 124.281 37.223 18.308 1.00 20.27 293 ASP A CA 1
ATOM 2320 C C . ASP A 1 293 ? 123.060 37.307 17.393 1.00 20.41 293 ASP A C 1
ATOM 2321 O O . ASP A 1 293 ? 122.121 38.051 17.678 1.00 18.95 293 ASP A O 1
ATOM 2326 N N . LYS A 1 294 ? 123.060 36.535 16.309 1.00 18.48 294 LYS A N 1
ATOM 2327 C CA . LYS A 1 294 ? 121.882 36.490 15.438 1.00 22.88 294 LYS A CA 1
ATOM 2328 C C . LYS A 1 294 ? 120.754 35.705 16.104 1.00 18.15 294 LYS A C 1
ATOM 2329 O O . LYS A 1 294 ? 119.581 36.042 15.945 1.00 15.85 294 LYS A O 1
ATOM 2335 N N . ALA A 1 295 ? 121.117 34.671 16.861 1.00 17.74 295 ALA A N 1
ATOM 2336 C CA . ALA A 1 295 ? 120.132 33.806 17.511 1.00 17.20 295 ALA A CA 1
ATOM 2337 C C . ALA A 1 295 ? 119.353 34.560 18.568 1.00 17.38 295 ALA A C 1
ATOM 2338 O O . ALA A 1 295 ? 118.226 34.199 18.898 1.00 19.84 295 ALA A O 1
ATOM 2340 N N . ALA A 1 296 ? 119.969 35.608 19.101 1.00 22.07 296 ALA A N 1
ATOM 2341 C CA . ALA A 1 296 ? 119.378 36.396 20.176 1.00 18.39 296 ALA A CA 1
ATOM 2342 C C . ALA A 1 296 ? 118.226 37.258 19.678 1.00 18.49 296 ALA A C 1
ATOM 2343 O O . ALA A 1 296 ? 117.342 37.650 20.453 1.00 18.05 296 ALA A O 1
ATOM 2345 N N . VAL A 1 297 ? 118.250 37.550 18.381 1.00 16.26 297 VAL A N 1
ATOM 2346 C CA . VAL A 1 297 ? 117.326 38.513 17.794 1.00 18.53 297 VAL A CA 1
ATOM 2347 C C . VAL A 1 297 ? 115.851 38.129 17.933 1.00 13.42 297 VAL A C 1
ATOM 2348 O O . VAL A 1 297 ? 115.029 38.963 18.307 1.00 19.57 297 VAL A O 1
ATOM 2352 N N . THR A 1 298 ? 115.525 36.873 17.657 1.00 12.26 298 THR A N 1
ATOM 2353 C CA . THR A 1 298 ? 114.147 36.396 17.760 1.00 12.20 298 THR A CA 1
ATOM 2354 C C . THR A 1 298 ? 113.625 36.510 19.199 1.00 18.10 298 THR A C 1
ATOM 2355 O O . THR A 1 298 ? 112.441 36.781 19.425 1.00 16.69 298 THR A O 1
ATOM 2359 N N . VAL A 1 299 ? 114.517 36.325 20.168 1.00 15.21 299 VAL A N 1
ATOM 2360 C CA . VAL A 1 299 ? 114.128 36.401 21.566 1.00 16.72 299 VAL A CA 1
ATOM 2361 C C . VAL A 1 299 ? 113.860 37.846 21.977 1.00 16.09 299 VAL A C 1
ATOM 2362 O O . VAL A 1 299 ? 112.850 38.143 22.631 1.00 14.92 299 VAL A O 1
ATOM 2366 N N . MET A 1 300 ? 114.771 38.742 21.600 1.00 15.02 300 MET A N 1
ATOM 2367 C CA . MET A 1 300 ? 114.580 40.169 21.851 1.00 16.27 300 MET A CA 1
ATOM 2368 C C . MET A 1 300 ? 113.273 40.640 21.224 1.00 17.77 300 MET A C 1
ATOM 2369 O O . MET A 1 300 ? 112.543 41.435 21.816 1.00 17.32 300 MET A O 1
ATOM 2374 N N . ALA A 1 301 ? 112.975 40.120 20.035 1.00 15.23 301 ALA A N 1
ATOM 2375 C CA . ALA A 1 301 ? 111.754 40.479 19.321 1.00 18.32 301 ALA A CA 1
ATOM 2376 C C . ALA A 1 301 ? 110.546 39.961 20.070 1.00 13.85 301 ALA A C 1
ATOM 2377 O O . ALA A 1 301 ? 109.534 40.647 20.184 1.00 15.03 301 ALA A O 1
ATOM 2379 N N . SER A 1 302 ? 110.659 38.745 20.582 1.00 14.35 302 SER A N 1
ATOM 2380 C CA . SER A 1 302 ? 109.569 38.132 21.324 1.00 13.56 302 SER A CA 1
ATOM 2381 C C . SER A 1 302 ? 109.295 38.892 22.610 1.00 18.39 302 SER A C 1
ATOM 2382 O O . SER A 1 302 ? 108.141 39.010 23.032 1.00 22.36 302 SER A O 1
ATOM 2385 N N . ILE A 1 303 ? 110.357 39.408 23.227 1.00 15.27 303 ILE A N 1
ATOM 2386 C CA . ILE A 1 303 ? 110.225 40.126 24.491 1.00 19.75 303 ILE A CA 1
ATOM 2387 C C . ILE A 1 303 ? 109.508 41.460 24.279 1.00 20.41 303 ILE A C 1
ATOM 2388 O O . ILE A 1 303 ? 108.656 41.862 25.085 1.00 19.41 303 ILE A O 1
ATOM 2393 N N . ILE A 1 304 ? 109.851 42.130 23.181 1.00 17.95 304 ILE A N 1
ATOM 2394 C CA . ILE A 1 304 ? 109.161 43.345 22.761 1.00 17.87 304 ILE A CA 1
ATOM 2395 C C . ILE A 1 304 ? 107.673 43.075 22.515 1.00 20.11 304 ILE A C 1
ATOM 2396 O O . ILE A 1 304 ? 106.812 43.840 22.954 1.00 20.86 304 ILE A O 1
ATOM 2401 N N . ARG A 1 305 ? 107.374 41.978 21.829 1.00 17.03 305 ARG A N 1
ATOM 2402 C CA . ARG A 1 305 ? 105.990 41.586 21.600 1.00 17.67 305 ARG A CA 1
ATOM 2403 C C . ARG A 1 305 ? 105.283 41.289 22.910 1.00 23.53 305 ARG A C 1
ATOM 2404 O O . ARG A 1 305 ? 104.118 41.647 23.088 1.00 25.77 305 ARG A O 1
ATOM 2412 N N . LEU A 1 306 ? 105.981 40.634 23.834 1.00 22.98 306 LEU A N 1
ATOM 2413 C CA . LEU A 1 306 ? 105.371 40.319 25.123 1.00 20.54 306 LEU A CA 1
ATOM 2414 C C . LEU A 1 306 ? 105.126 41.560 25.983 1.00 20.36 306 LEU A C 1
ATOM 2415 O O . LEU A 1 306 ? 104.151 41.610 26.729 1.00 21.77 306 LEU A O 1
ATOM 2420 N N . SER A 1 307 ? 105.983 42.569 25.858 1.00 19.64 307 SER A N 1
ATOM 2421 C CA . SER A 1 307 ? 105.799 43.804 26.616 1.00 20.64 307 SER A CA 1
ATOM 2422 C C . SER A 1 307 ? 104.535 44.538 26.172 1.00 20.58 307 SER A C 1
ATOM 2423 O O . SER A 1 307 ? 103.917 45.260 26.948 1.00 20.33 307 SER A O 1
ATOM 2426 N N . GLN A 1 308 ? 104.143 44.339 24.920 1.00 24.18 308 GLN A N 1
ATOM 2427 C CA . GLN A 1 308 ? 102.943 44.976 24.398 1.00 19.43 308 GLN A CA 1
ATOM 2428 C C . GLN A 1 308 ? 101.656 44.358 24.966 1.00 21.40 308 GLN A C 1
ATOM 2429 O O . GLN A 1 308 ? 100.586 44.953 24.894 1.00 19.73 308 GLN A O 1
ATOM 2435 N N . THR A 1 309 ? 101.758 43.172 25.552 1.00 19.82 309 THR A N 1
ATOM 2436 C CA . THR A 1 309 ? 100.579 42.527 26.117 1.00 20.02 309 THR A CA 1
ATOM 2437 C C . THR A 1 309 ? 100.719 42.224 27.620 1.00 26.93 309 THR A C 1
ATOM 2438 O O . THR A 1 309 ? 99.760 41.798 28.269 1.00 22.91 309 THR A O 1
ATOM 2442 N N . ALA A 1 310 ? 101.912 42.455 28.162 1.00 24.40 310 ALA A N 1
ATOM 2443 C CA . ALA A 1 310 ? 102.219 42.131 29.551 1.00 22.24 310 ALA A CA 1
ATOM 2444 C C . ALA A 1 310 ? 101.571 43.109 30.530 1.00 25.84 310 ALA A C 1
ATOM 2445 O O . ALA A 1 310 ? 101.157 44.203 30.141 1.00 25.31 310 ALA A O 1
ATOM 2447 N N . ALA A 1 311 ? 101.488 42.701 31.798 1.00 18.92 311 ALA A N 1
ATOM 2448 C CA . ALA A 1 311 ? 101.062 43.590 32.871 1.00 22.51 311 ALA A CA 1
ATOM 2449 C C . ALA A 1 311 ? 102.116 44.669 33.090 1.00 22.32 311 ALA A C 1
ATOM 2450 O O . ALA A 1 311 ? 103.277 44.489 32.726 1.00 24.88 311 ALA A O 1
ATOM 2452 N N . SER A 1 312 ? 101.709 45.774 33.703 1.00 25.15 312 SER A N 1
ATOM 2453 C CA . SER A 1 312 ? 102.568 46.948 33.878 1.00 28.98 312 SER A CA 1
ATOM 2454 C C . SER A 1 312 ? 103.998 46.642 34.330 1.00 28.32 312 SER A C 1
ATOM 2455 O O . SER A 1 312 ? 104.963 47.065 33.691 1.00 23.80 312 SER A O 1
ATOM 2458 N N . ALA A 1 313 ? 104.116 45.909 35.433 1.00 27.74 313 ALA A N 1
ATOM 2459 C CA . ALA A 1 313 ? 105.415 45.578 36.008 1.00 23.09 313 ALA A CA 1
ATOM 2460 C C . ALA A 1 313 ? 106.301 44.859 35.010 1.00 24.80 313 ALA A C 1
ATOM 2461 O O . ALA A 1 313 ? 107.447 45.253 34.805 1.00 27.79 313 ALA A O 1
ATOM 2463 N N . ASP A 1 314 ? 105.766 43.804 34.399 1.00 22.57 314 ASP A N 1
ATOM 2464 C CA . ASP A 1 314 ? 106.512 43.009 33.425 1.00 23.63 314 ASP A CA 1
ATOM 2465 C C . ASP A 1 314 ? 106.875 43.797 32.159 1.00 23.07 314 ASP A C 1
ATOM 2466 O O . ASP A 1 314 ? 108.012 43.741 31.677 1.00 22.36 314 ASP A O 1
ATOM 2471 N N . ALA A 1 315 ? 105.907 44.526 31.621 1.00 20.96 315 ALA A N 1
ATOM 2472 C CA . ALA A 1 315 ? 106.141 45.319 30.428 1.00 21.72 315 ALA A CA 1
ATOM 2473 C C . ALA A 1 315 ? 107.314 46.261 30.663 1.00 23.46 315 ALA A C 1
ATOM 2474 O O . ALA A 1 315 ? 108.182 46.427 29.806 1.00 25.69 315 ALA A O 1
ATOM 2476 N N . THR A 1 316 ? 107.350 46.845 31.853 1.00 25.02 316 THR A N 1
ATOM 2477 C CA . THR A 1 316 ? 108.415 47.759 32.227 1.00 20.11 316 THR A CA 1
ATOM 2478 C C . THR A 1 316 ? 109.743 47.024 32.258 1.00 20.29 316 THR A C 1
ATOM 2479 O O . THR A 1 316 ? 110.718 47.468 31.656 1.00 24.86 316 THR A O 1
ATOM 2483 N N . ALA A 1 317 ? 109.762 45.890 32.951 1.00 18.31 317 ALA A N 1
ATOM 2484 C CA . ALA A 1 317 ? 110.961 45.067 33.082 1.00 21.72 317 ALA A CA 1
ATOM 2485 C C . ALA A 1 317 ? 111.473 44.599 31.718 1.00 23.79 317 ALA A C 1
ATOM 2486 O O . ALA A 1 317 ? 112.681 44.619 31.446 1.00 22.65 317 ALA A O 1
ATOM 2488 N N . PHE A 1 318 ? 110.539 44.186 30.866 1.00 19.23 318 PHE A N 1
ATOM 2489 C CA . PHE A 1 318 ? 110.871 43.747 29.518 1.00 20.76 318 PHE A CA 1
ATOM 2490 C C . PHE A 1 318 ? 111.492 44.861 28.687 1.00 20.75 318 PHE A C 1
ATOM 2491 O O . PHE A 1 318 ? 112.468 44.629 27.977 1.00 22.18 318 PHE A O 1
ATOM 2499 N N . LYS A 1 319 ? 110.924 46.063 28.761 1.00 16.83 319 LYS A N 1
ATOM 2500 C CA . LYS A 1 319 ? 111.434 47.168 27.960 1.00 20.75 319 LYS A CA 1
ATOM 2501 C C . LYS A 1 319 ? 112.817 47.552 28.438 1.00 21.60 319 LYS A C 1
ATOM 2502 O O . LYS A 1 319 ? 113.655 47.977 27.648 1.00 24.41 319 LYS A O 1
ATOM 2508 N N . ARG A 1 320 ? 113.057 47.390 29.733 1.00 19.85 320 ARG A N 1
ATOM 2509 C CA . ARG A 1 320 ? 114.325 47.810 30.307 1.00 22.99 320 ARG A CA 1
ATOM 2510 C C . ARG A 1 320 ? 115.450 46.892 29.863 1.00 19.97 320 ARG A C 1
ATOM 2511 O O . ARG A 1 320 ? 116.541 47.350 29.550 1.00 23.31 320 ARG A O 1
ATOM 2519 N N . MET A 1 321 ? 115.193 45.593 29.832 1.00 17.66 321 MET A N 1
ATOM 2520 C CA . MET A 1 321 ? 116.253 44.677 29.459 1.00 19.24 321 MET A CA 1
ATOM 2521 C C . MET A 1 321 ? 116.539 44.762 27.949 1.00 21.63 321 MET A C 1
ATOM 2522 O O . MET A 1 321 ? 117.701 44.777 27.528 1.00 17.72 321 MET A O 1
ATOM 2527 N N . VAL A 1 322 ? 115.485 44.857 27.141 1.00 20.28 322 VAL A N 1
ATOM 2528 C CA . VAL A 1 322 ? 115.651 45.024 25.702 1.00 18.70 322 VAL A CA 1
ATOM 2529 C C . VAL A 1 322 ? 116.386 46.326 25.369 1.00 20.60 322 VAL A C 1
ATOM 2530 O O . VAL A 1 322 ? 117.257 46.344 24.496 1.00 20.03 322 VAL A O 1
ATOM 2534 N N . LYS A 1 323 ? 116.061 47.406 26.073 1.00 17.82 323 LYS A N 1
ATOM 2535 C CA . LYS A 1 323 ? 116.763 48.664 25.842 1.00 21.13 323 LYS A CA 1
ATOM 2536 C C . LYS A 1 323 ? 118.255 48.500 26.080 1.00 22.85 323 LYS A C 1
ATOM 2537 O O . LYS A 1 323 ? 119.065 48.894 25.238 1.00 27.68 323 LYS A O 1
ATOM 2543 N N . TYR A 1 324 ? 118.598 47.914 27.226 1.00 20.05 324 TYR A N 1
ATOM 2544 C CA . TYR A 1 324 ? 119.979 47.605 27.595 1.00 20.57 324 TYR A CA 1
ATOM 2545 C C . TYR A 1 324 ? 120.720 46.921 26.461 1.00 23.10 324 TYR A C 1
ATOM 2546 O O . TYR A 1 324 ? 121.799 47.361 26.062 1.00 24.95 324 TYR A O 1
ATOM 2555 N N . TRP A 1 325 ? 120.126 45.853 25.938 1.00 18.19 325 TRP A N 1
ATOM 2556 C CA . TRP A 1 325 ? 120.742 45.089 24.866 1.00 17.39 325 TRP A CA 1
ATOM 2557 C C . TRP A 1 325 ? 120.834 45.865 23.550 1.00 21.59 325 TRP A C 1
ATOM 2558 O O . TRP A 1 325 ? 121.773 45.673 22.775 1.00 25.82 325 TRP A O 1
ATOM 2569 N N . LEU A 1 326 ? 119.858 46.726 23.282 1.00 23.98 326 LEU A N 1
ATOM 2570 C CA . LEU A 1 326 ? 119.837 47.465 22.019 1.00 18.17 326 LEU A CA 1
ATOM 2571 C C . LEU A 1 326 ? 120.905 48.540 22.026 1.00 23.40 326 LEU A C 1
ATOM 2572 O O . LEU A 1 326 ? 121.542 48.801 21.009 1.00 28.35 326 LEU A O 1
ATOM 2577 N N . LEU A 1 327 ? 121.101 49.155 23.188 1.00 24.10 327 LEU A N 1
ATOM 2578 C CA . LEU A 1 327 ? 122.124 50.180 23.366 1.00 26.50 327 LEU A CA 1
ATOM 2579 C C . LEU A 1 327 ? 123.530 49.601 23.198 1.00 26.12 327 LEU A C 1
ATOM 2580 O O . LEU A 1 327 ? 124.471 50.304 22.819 1.00 27.09 327 LEU A O 1
ATOM 2585 N N . LEU A 1 328 ? 123.668 48.314 23.493 1.00 24.70 328 LEU A N 1
ATOM 2586 C CA . LEU A 1 328 ? 124.953 47.652 23.368 1.00 24.26 328 LEU A CA 1
ATOM 2587 C C . LEU A 1 328 ? 125.206 47.271 21.928 1.00 28.39 328 LEU A C 1
ATOM 2588 O O . LEU A 1 328 ? 126.353 47.103 21.525 1.00 28.04 328 LEU A O 1
ATOM 2593 N N . ASP A 1 329 ? 124.126 47.148 21.158 1.00 27.65 329 ASP A N 1
ATOM 2594 C CA . ASP A 1 329 ? 124.194 46.647 19.789 1.00 26.81 329 ASP A CA 1
ATOM 2595 C C . ASP A 1 329 ? 124.652 47.725 18.804 1.00 31.22 329 ASP A C 1
ATOM 2596 O O . ASP A 1 329 ? 123.913 48.120 17.895 1.00 29.92 329 ASP A O 1
ATOM 2601 N N . THR A 1 330 ? 125.889 48.176 18.990 1.00 29.65 330 THR A N 1
ATOM 2602 C CA . THR A 1 330 ? 126.480 49.255 18.205 1.00 22.43 330 THR A CA 1
ATOM 2603 C C . THR A 1 330 ? 126.504 48.992 16.699 1.00 25.62 330 THR A C 1
ATOM 2604 O O . THR A 1 330 ? 126.447 49.927 15.908 1.00 27.51 330 THR A O 1
ATOM 2608 N N . ASP A 1 331 ? 126.585 47.727 16.299 1.00 28.44 331 ASP A N 1
ATOM 2609 C CA . ASP A 1 331 ? 126.588 47.388 14.875 1.00 23.57 331 ASP A CA 1
ATOM 2610 C C . ASP A 1 331 ? 125.202 46.983 14.374 1.00 27.06 331 ASP A C 1
ATOM 2611 O O . ASP A 1 331 ? 125.071 46.388 13.302 1.00 29.89 331 ASP A O 1
ATOM 2616 N N . LYS A 1 332 ? 124.178 47.287 15.171 1.00 28.85 332 LYS A N 1
ATOM 2617 C CA . LYS A 1 332 ? 122.778 47.109 14.768 1.00 29.83 332 LYS A CA 1
ATOM 2618 C C . LYS A 1 332 ? 122.397 45.703 14.274 1.00 27.77 332 LYS A C 1
ATOM 2619 O O . LYS A 1 332 ? 121.626 45.553 13.316 1.00 27.44 332 LYS A O 1
ATOM 2625 N N . THR A 1 333 ? 122.939 44.685 14.937 1.00 23.11 333 THR A N 1
ATOM 2626 C CA . THR A 1 333 ? 122.551 43.303 14.689 1.00 27.51 333 THR A CA 1
ATOM 2627 C C . THR A 1 333 ? 121.032 43.165 14.652 1.00 26.40 333 THR A C 1
ATOM 2628 O O . THR A 1 333 ? 120.483 42.638 13.686 1.00 23.32 333 THR A O 1
ATOM 2632 N N . PHE A 1 334 ? 120.363 43.654 15.698 1.00 22.22 334 PHE A N 1
ATOM 2633 C CA . PHE A 1 334 ? 118.904 43.593 15.773 1.00 19.88 334 PHE A CA 1
ATOM 2634 C C . PHE A 1 334 ? 118.204 44.410 14.675 1.00 23.67 334 PHE A C 1
ATOM 2635 O O . PHE A 1 334 ? 117.399 43.860 13.911 1.00 25.14 334 PHE A O 1
ATOM 2643 N N . LEU A 1 335 ? 118.503 45.710 14.603 1.00 21.65 335 LEU A N 1
ATOM 2644 C CA . LEU A 1 335 ? 117.823 46.619 13.663 1.00 23.91 335 LEU A CA 1
ATOM 2645 C C . LEU A 1 335 ? 117.964 46.209 12.202 1.00 23.31 335 LEU A C 1
ATOM 2646 O O . LEU A 1 335 ? 117.048 46.412 11.402 1.00 28.61 335 LEU A O 1
ATOM 2651 N N . LYS A 1 336 ? 119.097 45.610 11.859 1.00 23.43 336 LYS A N 1
ATOM 2652 C CA . LYS A 1 336 ? 119.335 45.191 10.480 1.00 28.56 336 LYS A CA 1
ATOM 2653 C C . LYS A 1 336 ? 118.697 43.846 10.155 1.00 27.53 336 LYS A C 1
ATOM 2654 O O . LYS A 1 336 ? 118.732 43.400 9.008 1.00 24.61 336 LYS A O 1
ATOM 2660 N N . ALA A 1 337 ? 118.115 43.197 11.158 1.00 25.93 337 ALA A N 1
ATOM 2661 C CA . ALA A 1 337 ? 117.598 41.843 10.960 1.00 23.91 337 ALA A CA 1
ATOM 2662 C C . ALA A 1 337 ? 116.074 41.740 10.978 1.00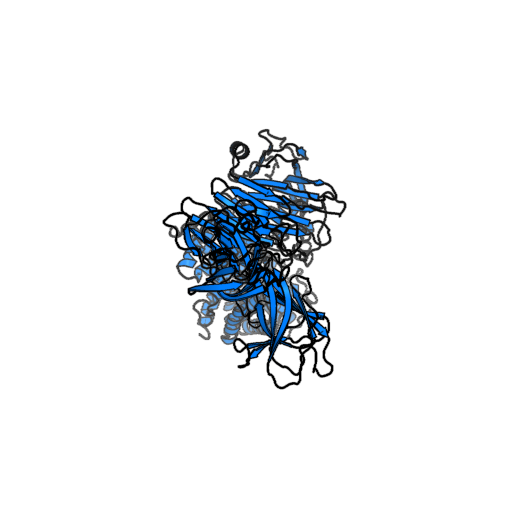 18.89 337 ALA A C 1
ATOM 2663 O O . ALA A 1 337 ? 115.511 40.876 10.328 1.00 27.66 337 ALA A O 1
ATOM 2665 N N . VAL A 1 338 ? 115.409 42.620 11.712 1.00 21.00 338 VAL A N 1
ATOM 2666 C CA . VAL A 1 338 ? 113.969 42.496 11.916 1.00 21.24 338 VAL A CA 1
ATOM 2667 C C . VAL A 1 338 ? 113.134 43.326 10.952 1.00 22.79 338 VAL A C 1
ATOM 2668 O O . VAL A 1 338 ? 113.656 44.111 10.154 1.00 22.83 338 VAL A O 1
ATOM 2672 N N . SER A 1 339 ? 111.822 43.153 11.054 1.00 21.25 339 SER A N 1
ATOM 2673 C CA . SER A 1 339 ? 110.888 43.842 10.178 1.00 16.95 339 SER A CA 1
ATOM 2674 C C . SER A 1 339 ? 110.782 45.306 10.564 1.00 24.20 339 SER A C 1
ATOM 2675 O O . SER A 1 339 ? 111.261 45.718 11.632 1.00 26.52 339 SER A O 1
ATOM 2678 N N . ILE A 1 340 ? 110.141 46.087 9.699 1.00 20.13 340 ILE A N 1
ATOM 2679 C CA . ILE A 1 340 ? 109.989 47.512 9.940 1.00 23.13 340 ILE A CA 1
ATOM 2680 C C . ILE A 1 340 ? 109.230 47.733 11.235 1.00 20.19 340 ILE A C 1
ATOM 2681 O O . ILE A 1 340 ? 109.627 48.552 12.059 1.00 22.89 340 ILE A O 1
ATOM 2686 N N . ASP A 1 341 ? 108.157 46.972 11.413 1.00 18.64 341 ASP A N 1
ATOM 2687 C CA . ASP A 1 341 ? 107.339 47.038 12.613 1.00 21.24 341 ASP A CA 1
ATOM 2688 C C . ASP A 1 341 ? 108.187 46.986 13.878 1.00 25.82 341 ASP A C 1
ATOM 2689 O O . ASP A 1 341 ? 108.029 47.809 14.786 1.00 22.05 341 ASP A O 1
ATOM 2694 N N . LEU A 1 342 ? 109.095 46.019 13.924 1.00 21.35 342 LEU A N 1
ATOM 2695 C CA . LEU A 1 342 ? 109.974 45.873 15.073 1.00 19.17 342 LEU A CA 1
ATOM 2696 C C . LEU A 1 342 ? 111.028 46.969 15.141 1.00 22.08 342 LEU A C 1
ATOM 2697 O O . LEU A 1 342 ? 111.427 47.366 16.233 1.00 22.12 342 LEU A O 1
ATOM 2702 N N . ILE A 1 343 ? 111.477 47.458 13.984 1.00 20.93 343 ILE A N 1
ATOM 2703 C CA . ILE A 1 343 ? 112.419 48.571 13.951 1.00 15.00 343 ILE A CA 1
ATOM 2704 C C . ILE A 1 343 ? 111.779 49.766 14.633 1.00 23.61 343 ILE A C 1
ATOM 2705 O O . ILE A 1 343 ? 112.398 50.454 15.453 1.00 25.31 343 ILE A O 1
ATOM 2710 N N . ILE A 1 344 ? 110.514 49.990 14.302 1.00 23.77 344 ILE A N 1
ATOM 2711 C CA . ILE A 1 344 ? 109.755 51.077 14.887 1.00 20.86 344 ILE A CA 1
ATOM 2712 C C . ILE A 1 344 ? 109.650 50.893 16.392 1.00 21.79 344 ILE A C 1
ATOM 2713 O O . ILE A 1 344 ? 109.983 51.804 17.157 1.00 23.53 344 ILE A O 1
ATOM 2718 N N . ALA A 1 345 ? 109.211 49.709 16.811 1.00 22.18 345 ALA A N 1
ATOM 2719 C CA . ALA A 1 345 ? 109.094 49.387 18.234 1.00 23.56 345 ALA A CA 1
ATOM 2720 C C . ALA A 1 345 ? 110.432 49.525 18.946 1.00 25.57 345 ALA A C 1
ATOM 2721 O O . ALA A 1 345 ? 110.510 50.123 20.011 1.00 24.93 345 ALA A O 1
ATOM 2723 N N . ALA A 1 346 ? 111.485 48.981 18.347 1.00 26.74 346 ALA A N 1
ATOM 2724 C CA . ALA A 1 346 ? 112.813 49.011 18.952 1.00 21.20 346 ALA A CA 1
ATOM 2725 C C . ALA A 1 346 ? 113.326 50.429 19.097 1.00 22.75 346 ALA A C 1
ATOM 2726 O O . ALA A 1 346 ? 113.846 50.795 20.141 1.00 30.45 346 ALA A O 1
ATOM 2728 N N . ASN A 1 347 ? 113.190 51.224 18.042 1.00 27.57 347 ASN A N 1
ATOM 2729 C CA . ASN A 1 347 ? 113.695 52.593 18.069 1.00 27.36 347 ASN A CA 1
ATOM 2730 C C . ASN A 1 347 ? 112.904 53.484 19.022 1.00 28.08 347 ASN A C 1
ATOM 2731 O O . ASN A 1 347 ? 113.479 54.306 19.739 1.00 27.50 347 ASN A O 1
ATOM 2736 N N . GLN A 1 348 ? 111.587 53.312 19.034 1.00 24.77 348 GLN A N 1
ATOM 2737 C CA . GLN A 1 348 ? 110.730 54.080 19.925 1.00 25.40 348 GLN A CA 1
ATOM 2738 C C . GLN A 1 348 ? 111.197 53.854 21.355 1.00 32.54 348 GLN A C 1
ATOM 2739 O O . GLN A 1 348 ? 111.277 54.778 22.168 1.00 37.61 348 GLN A O 1
ATOM 2745 N N . LEU A 1 349 ? 111.527 52.603 21.636 1.00 31.99 349 LEU A N 1
ATOM 2746 C CA . LEU A 1 349 ? 111.993 52.172 22.939 1.00 28.06 349 LEU A CA 1
ATOM 2747 C C . LEU A 1 349 ? 113.333 52.792 23.354 1.00 27.07 349 LEU A C 1
ATOM 2748 O O . LEU A 1 349 ? 113.486 53.225 24.489 1.00 32.88 349 LEU A O 1
ATOM 2753 N N . VAL A 1 350 ? 114.304 52.839 22.452 1.00 25.13 350 VAL A N 1
ATOM 2754 C CA . VAL A 1 350 ? 115.596 53.422 22.810 1.00 30.29 350 VAL A CA 1
ATOM 2755 C C . VAL A 1 350 ? 115.561 54.948 22.831 1.00 34.43 350 VAL A C 1
ATOM 2756 O O . VAL A 1 350 ? 116.486 55.589 23.321 1.00 36.71 350 VAL A O 1
ATOM 2760 N N . ASN A 1 351 ? 114.493 55.525 22.296 1.00 37.49 351 ASN A N 1
ATOM 2761 C CA . ASN A 1 351 ? 114.352 56.974 22.250 1.00 33.89 351 ASN A CA 1
ATOM 2762 C C . ASN A 1 351 ? 113.475 57.487 23.382 1.00 38.76 351 ASN A C 1
ATOM 2763 O O . ASN A 1 351 ? 113.409 58.691 23.652 1.00 45.66 351 ASN A O 1
ATOM 2768 N N . ASP A 1 352 ? 112.807 56.551 24.043 1.00 33.91 352 ASP A N 1
ATOM 2769 C CA . ASP A 1 352 ? 111.936 56.855 25.167 1.00 33.55 352 ASP A CA 1
ATOM 2770 C C . ASP A 1 352 ? 112.771 57.001 26.441 1.00 37.90 352 ASP A C 1
ATOM 2771 O O . ASP A 1 352 ? 113.324 56.023 26.948 1.00 37.76 352 ASP A O 1
ATOM 2776 N N . SER A 1 353 ? 112.850 58.222 26.961 1.00 42.54 353 SER A N 1
ATOM 2777 C CA . SER A 1 353 ? 113.631 58.491 28.168 1.00 43.58 353 SER A CA 1
ATOM 2778 C C . SER A 1 353 ? 112.926 58.019 29.437 1.00 34.79 353 SER A C 1
ATOM 2779 O O . SER A 1 353 ? 113.559 57.862 30.479 1.00 33.77 353 SER A O 1
ATOM 2782 N N . THR A 1 354 ? 111.621 57.784 29.351 1.00 28.41 354 THR A N 1
ATOM 2783 C CA . THR A 1 354 ? 110.883 57.257 30.496 1.00 29.52 354 THR A CA 1
ATOM 2784 C C . THR A 1 354 ? 111.180 55.777 30.708 1.00 29.15 354 THR A C 1
ATOM 2785 O O . THR A 1 354 ? 110.690 55.166 31.655 1.00 28.09 354 THR A O 1
ATOM 2789 N N . VAL A 1 355 ? 111.956 55.195 29.800 1.00 33.89 355 VAL A N 1
ATOM 2790 C CA . VAL A 1 355 ? 112.451 53.835 29.972 1.00 30.67 355 VAL A CA 1
ATOM 2791 C C . VAL A 1 355 ? 113.956 53.893 30.156 1.00 30.12 355 VAL A C 1
ATOM 2792 O O . VAL A 1 355 ? 114.674 54.375 29.281 1.00 29.94 355 VAL A O 1
ATOM 2796 N N . THR A 1 356 ? 114.432 53.420 31.302 1.00 29.76 356 THR A N 1
ATOM 2797 C CA . THR A 1 356 ? 115.862 53.381 31.564 1.00 27.40 356 THR A CA 1
ATOM 2798 C C . THR A 1 356 ? 116.408 51.976 31.301 1.00 29.02 356 THR A C 1
ATOM 2799 O O . THR A 1 356 ? 115.733 50.979 31.572 1.00 31.27 356 THR A O 1
ATOM 2803 N N . SER A 1 357 ? 117.618 51.908 30.754 1.00 22.65 357 SER A N 1
ATOM 2804 C CA . SER A 1 357 ? 118.356 50.650 30.627 1.00 24.45 357 SER A CA 1
ATOM 2805 C C . SER A 1 357 ? 118.343 49.826 31.925 1.00 24.24 357 SER A C 1
ATOM 2806 O O . SER A 1 357 ? 118.472 50.379 33.014 1.00 24.25 357 SER A O 1
ATOM 2809 N N . ARG A 1 358 ? 118.174 48.510 31.812 1.00 24.35 358 ARG A N 1
ATOM 2810 C CA . ARG A 1 358 ? 118.168 47.634 32.988 1.00 23.54 358 ARG A CA 1
ATOM 2811 C C . ARG A 1 358 ? 119.524 47.604 33.679 1.00 25.63 358 ARG A C 1
ATOM 2812 O O . ARG A 1 358 ? 119.623 47.517 34.905 1.00 25.10 358 ARG A O 1
ATOM 2820 N N . GLY A 1 359 ? 120.575 47.654 32.876 1.00 25.52 359 GLY A N 1
ATOM 2821 C CA . GLY A 1 359 ? 121.916 47.564 33.402 1.00 25.88 359 GLY A CA 1
ATOM 2822 C C . GLY A 1 359 ? 122.408 46.135 33.411 1.00 25.25 359 GLY A C 1
ATOM 2823 O O . GLY A 1 359 ? 121.724 45.220 32.949 1.00 25.50 359 GLY A O 1
ATOM 2824 N N . GLU A 1 360 ? 123.611 45.953 33.938 1.00 25.83 360 GLU A N 1
ATOM 2825 C CA . GLU A 1 360 ? 124.201 44.635 34.092 1.00 29.46 360 GLU A CA 1
ATOM 2826 C C . GLU A 1 360 ? 123.357 43.781 35.046 1.00 29.28 360 GLU A C 1
ATOM 2827 O O . GLU A 1 360 ? 122.947 44.246 36.112 1.00 20.49 360 GLU A O 1
ATOM 2833 N N . LEU A 1 361 ? 123.090 42.541 34.646 1.00 22.04 361 LEU A N 1
ATOM 2834 C CA . LEU A 1 361 ? 122.383 41.588 35.491 1.00 19.74 361 LEU A CA 1
ATOM 2835 C C . LEU A 1 361 ? 123.395 40.765 36.286 1.00 19.42 361 LEU A C 1
ATOM 2836 O O . LEU A 1 361 ? 124.394 40.292 35.741 1.00 19.37 361 LEU A O 1
ATOM 2841 N N . VAL A 1 362 ? 123.136 40.605 37.579 1.00 20.63 362 VAL A N 1
ATOM 2842 C CA . VAL A 1 362 ? 124.028 39.852 38.456 1.00 18.99 362 VAL A CA 1
ATOM 2843 C C . VAL A 1 362 ? 123.248 38.781 39.204 1.00 18.35 362 VAL A C 1
ATOM 2844 O O . VAL A 1 362 ? 122.387 39.109 40.015 1.00 22.29 362 VAL A O 1
ATOM 2848 N N . LYS A 1 363 ? 123.538 37.512 38.919 1.00 15.60 363 LYS A N 1
ATOM 2849 C CA . LYS A 1 363 ? 122.877 36.394 39.597 1.00 19.47 363 LYS A CA 1
ATOM 2850 C C . LYS A 1 363 ? 123.508 35.071 39.201 1.00 16.51 363 LYS A C 1
ATOM 2851 O O . LYS A 1 363 ? 124.114 34.959 38.143 1.00 15.80 363 LYS A O 1
ATOM 2857 N N . TYR A 1 364 ? 123.369 34.076 40.070 1.00 18.75 364 TYR A N 1
ATOM 2858 C CA . TYR A 1 364 ? 123.726 32.703 39.738 1.00 19.24 364 TYR A CA 1
ATOM 2859 C C . TYR A 1 364 ? 122.439 31.909 39.566 1.00 19.37 364 TYR A C 1
ATOM 2860 O O . TYR A 1 364 ? 121.443 32.189 40.245 1.00 24.41 364 TYR A O 1
ATOM 2869 N N . LYS A 1 365 ? 122.443 30.930 38.662 1.00 13.82 365 LYS A N 1
ATOM 2870 C CA . LYS A 1 365 ? 121.242 30.132 38.436 1.00 12.03 365 LYS A CA 1
ATOM 2871 C C . LYS A 1 365 ? 121.555 28.715 37.975 1.00 11.55 365 LYS A C 1
ATOM 2872 O O . LYS A 1 365 ? 122.213 28.520 36.952 1.00 15.47 365 LYS A O 1
ATOM 2878 N N . GLN A 1 366 ? 121.086 27.727 38.738 1.00 9.55 366 GLN A N 1
ATOM 2879 C CA . GLN A 1 366 ? 121.286 26.323 38.385 1.00 11.47 366 GLN A CA 1
ATOM 2880 C C . GLN A 1 366 ? 120.103 25.771 37.599 1.00 19.31 366 GLN A C 1
ATOM 2881 O O . GLN A 1 366 ? 118.973 25.765 38.095 1.00 21.13 366 GLN A O 1
ATOM 2887 N N . PHE A 1 367 ? 120.372 25.291 36.387 1.00 13.95 367 PHE A N 1
ATOM 2888 C CA . PHE A 1 367 ? 119.339 24.707 35.545 1.00 13.56 367 PHE A CA 1
ATOM 2889 C C . PHE A 1 367 ? 119.406 23.189 35.613 1.00 18.17 367 PHE A C 1
ATOM 2890 O O . PHE A 1 367 ? 119.891 22.520 34.693 1.00 22.06 367 PHE A O 1
ATOM 2898 N N . SER A 1 368 ? 118.908 22.652 36.719 1.00 17.17 368 SER A N 1
ATOM 2899 C CA . SER A 1 368 ? 119.005 21.229 37.007 1.00 17.18 368 SER A CA 1
ATOM 2900 C C . SER A 1 368 ? 118.239 20.347 36.024 1.00 17.24 368 SER A C 1
ATOM 2901 O O . SER A 1 368 ? 118.550 19.166 35.867 1.00 17.26 368 SER A O 1
ATOM 2904 N N . GLY A 1 369 ? 117.226 20.916 35.380 1.00 15.81 369 GLY A N 1
ATOM 2905 C CA . GLY A 1 369 ? 116.417 20.171 34.433 1.00 18.68 369 GLY A CA 1
ATOM 2906 C C . GLY A 1 369 ? 117.104 19.896 33.102 1.00 19.56 369 GLY A C 1
ATOM 2907 O O . GLY A 1 369 ? 116.644 19.059 32.326 1.00 19.08 369 GLY A O 1
ATOM 2908 N N . MET A 1 370 ? 118.206 20.591 32.834 1.00 17.71 370 MET A N 1
ATOM 2909 C CA . MET A 1 370 ? 118.924 20.391 31.585 1.00 12.62 370 MET A CA 1
ATOM 2910 C C . MET A 1 370 ? 120.442 20.389 31.757 1.00 16.04 370 MET A C 1
ATOM 2911 O O . MET A 1 370 ? 121.179 20.669 30.808 1.00 16.34 370 MET A O 1
ATOM 2916 N N . ASP A 1 371 ? 120.905 20.067 32.961 1.00 16.66 371 ASP A N 1
ATOM 2917 C CA . ASP A 1 371 ? 122.338 20.019 33.257 1.00 13.86 371 ASP A CA 1
ATOM 2918 C C . ASP A 1 371 ? 123.112 21.253 32.779 1.00 16.46 371 ASP A C 1
ATOM 2919 O O . ASP A 1 371 ? 124.109 21.127 32.067 1.00 17.37 371 ASP A O 1
ATOM 2924 N N . ARG A 1 372 ? 122.639 22.437 33.161 1.00 13.79 372 ARG A N 1
ATOM 2925 C CA . ARG A 1 372 ? 123.306 23.684 32.790 1.00 14.40 372 ARG A CA 1
ATOM 2926 C C . ARG A 1 372 ? 123.405 24.606 33.993 1.00 13.89 372 ARG A C 1
ATOM 2927 O O . ARG A 1 372 ? 122.653 24.470 34.959 1.00 15.54 372 ARG A O 1
ATOM 2935 N N . ALA A 1 373 ? 124.330 25.554 33.928 1.00 11.63 373 ALA A N 1
ATOM 2936 C CA . ALA A 1 373 ? 124.489 26.534 34.996 1.00 13.83 373 ALA A CA 1
ATOM 2937 C C . ALA A 1 373 ? 124.979 27.856 34.411 1.00 18.95 373 ALA A C 1
ATOM 2938 O O . ALA A 1 373 ? 125.707 27.877 33.407 1.00 15.99 373 ALA A O 1
ATOM 2940 N N . VAL A 1 374 ? 124.568 28.957 35.033 1.00 18.85 374 VAL A N 1
ATOM 2941 C CA . VAL A 1 374 ? 125.014 30.277 34.610 1.00 17.39 374 VAL A CA 1
ATOM 2942 C C . VAL A 1 374 ? 125.440 31.124 35.803 1.00 19.63 374 VAL A C 1
ATOM 2943 O O . VAL A 1 374 ? 124.715 31.229 36.800 1.00 16.59 374 VAL A O 1
ATOM 2947 N N . GLN A 1 375 ? 126.631 31.707 35.694 1.00 17.01 375 GLN A N 1
ATOM 2948 C CA . GLN A 1 375 ? 127.108 32.663 36.674 1.00 16.21 375 GLN A CA 1
ATOM 2949 C C . GLN A 1 375 ? 127.234 34.034 36.021 1.00 18.49 375 GLN A C 1
ATOM 2950 O O . GLN A 1 375 ? 127.990 34.218 35.067 1.00 21.04 375 GLN A O 1
ATOM 2956 N N . LEU A 1 376 ? 126.465 34.990 36.522 1.00 18.35 376 LEU A N 1
ATOM 2957 C CA . LEU A 1 376 ? 126.529 36.350 36.023 1.00 15.27 376 LEU A CA 1
ATOM 2958 C C . LEU A 1 376 ? 127.029 37.269 37.141 1.00 21.62 376 LEU A C 1
ATOM 2959 O O . LEU A 1 376 ? 126.379 37.421 38.180 1.00 22.44 376 LEU A O 1
ATOM 2964 N N . ARG A 1 377 ? 128.201 37.855 36.917 1.00 21.38 377 ARG A N 1
ATOM 2965 C CA . ARG A 1 377 ? 128.844 38.743 37.866 1.00 17.54 377 ARG A CA 1
ATOM 2966 C C . ARG A 1 377 ? 129.101 40.067 37.176 1.00 20.06 377 ARG A C 1
ATOM 2967 O O . ARG A 1 377 ? 129.020 40.156 35.953 1.00 24.30 377 ARG A O 1
ATOM 2975 N N . PRO A 1 378 ? 129.395 41.114 37.957 1.00 25.55 378 PRO A N 1
ATOM 2976 C CA . PRO A 1 378 ? 129.797 42.355 37.292 1.00 23.95 378 PRO A CA 1
ATOM 2977 C C . PRO A 1 378 ? 131.103 42.169 36.520 1.00 23.68 378 PRO A C 1
ATOM 2978 O O . PRO A 1 378 ? 132.132 41.859 37.115 1.00 24.14 378 PRO A O 1
ATOM 2982 N N . GLY A 1 379 ? 131.048 42.341 35.203 1.00 22.93 379 GLY A N 1
ATOM 2983 C CA . GLY A 1 379 ? 132.226 42.225 34.366 1.00 23.43 379 GLY A CA 1
ATOM 2984 C C . GLY A 1 379 ? 132.298 40.967 33.507 1.00 26.22 379 GLY A C 1
ATOM 2985 O O . GLY A 1 379 ? 133.008 40.942 32.498 1.00 24.87 379 GLY A O 1
ATOM 2986 N N . PHE A 1 380 ? 131.583 39.914 33.893 1.00 18.07 380 PHE A N 1
ATOM 2987 C CA . PHE A 1 380 ? 131.615 38.691 33.101 1.00 20.27 380 PHE A CA 1
ATOM 2988 C C . PHE A 1 380 ? 130.395 37.788 33.269 1.00 20.66 380 PHE A C 1
ATOM 2989 O O . PHE A 1 380 ? 129.637 37.905 34.226 1.00 17.98 380 PHE A O 1
ATOM 2997 N N . GLY A 1 381 ? 130.213 36.895 32.305 1.00 18.39 381 GLY A N 1
ATOM 2998 C CA . GLY A 1 381 ? 129.195 35.872 32.382 1.00 15.94 381 GLY A CA 1
ATOM 2999 C C . GLY A 1 381 ? 129.885 34.543 32.178 1.00 17.08 381 GLY A C 1
ATOM 3000 O O . GLY A 1 381 ? 130.909 34.463 31.502 1.00 18.91 381 GLY A O 1
ATOM 3001 N N . PHE A 1 382 ? 129.335 33.496 32.771 1.00 15.73 382 PHE A N 1
ATOM 3002 C CA . PHE A 1 382 ? 129.957 32.190 32.715 1.00 14.40 382 PHE A CA 1
ATOM 3003 C C . PHE A 1 382 ? 128.888 31.135 32.511 1.00 15.55 382 PHE A C 1
ATOM 3004 O O . PHE A 1 382 ? 127.956 31.018 33.303 1.00 19.26 382 PHE A O 1
ATOM 3012 N N . GLY A 1 383 ? 129.022 30.373 31.437 1.00 12.73 383 GLY A N 1
ATOM 3013 C CA . GLY A 1 383 ? 128.081 29.317 31.138 1.00 13.51 383 GLY A CA 1
ATOM 3014 C C . GLY A 1 383 ? 128.734 27.976 31.369 1.00 14.91 383 GLY A C 1
ATOM 3015 O O . GLY A 1 383 ? 129.928 27.808 31.106 1.00 16.59 383 GLY A O 1
ATOM 3016 N N . LEU A 1 384 ? 127.960 27.017 31.863 1.00 12.48 384 LEU A N 1
ATOM 3017 C CA . LEU A 1 384 ? 128.513 25.702 32.137 1.00 12.39 384 LEU A CA 1
ATOM 3018 C C . LEU A 1 384 ? 127.660 24.616 31.497 1.00 15.91 384 LEU A C 1
ATOM 3019 O O . LEU A 1 384 ? 126.450 24.527 31.748 1.00 13.37 384 LEU A O 1
ATOM 3024 N N . SER A 1 385 ? 128.299 23.794 30.667 1.00 14.71 385 SER A N 1
ATOM 3025 C CA . SER A 1 385 ? 127.584 22.799 29.872 1.00 14.14 385 SER A CA 1
ATOM 3026 C C . SER A 1 385 ? 127.959 21.360 30.217 1.00 16.54 385 SER A C 1
ATOM 3027 O O . SER A 1 385 ? 129.079 20.911 29.961 1.00 16.24 385 SER A O 1
ATOM 3030 N N . MET A 1 386 ? 127.006 20.631 30.780 1.00 13.69 386 MET A N 1
ATOM 3031 C CA . MET A 1 386 ? 127.260 19.279 31.234 1.00 13.64 386 MET A CA 1
ATOM 3032 C C . MET A 1 386 ? 126.298 18.297 30.579 1.00 15.60 386 MET A C 1
ATOM 3033 O O . MET A 1 386 ? 125.370 18.695 29.871 1.00 14.31 386 MET A O 1
ATOM 3038 N N . PHE A 1 387 ? 126.522 17.011 30.827 1.00 13.37 387 PHE A N 1
ATOM 3039 C CA . PHE A 1 387 ? 125.518 16.006 30.526 1.00 17.25 387 PHE A CA 1
ATOM 3040 C C . PHE A 1 387 ? 125.597 14.847 31.511 1.00 18.69 387 PHE A C 1
ATOM 3041 O O . PHE A 1 387 ? 126.577 14.704 32.238 1.00 18.16 387 PHE A O 1
ATOM 3049 N N . SER A 1 388 ? 124.538 14.051 31.558 1.00 20.82 388 SER A N 1
ATOM 3050 C CA . SER A 1 388 ? 124.414 13.009 32.561 1.00 20.00 388 SER A CA 1
ATOM 3051 C C . SER A 1 388 ? 123.646 11.850 31.967 1.00 18.64 388 SER A C 1
ATOM 3052 O O . SER A 1 388 ? 123.515 11.742 30.753 1.00 21.37 388 SER A O 1
ATOM 3055 N N . SER A 1 389 ? 123.115 10.995 32.828 1.00 17.28 389 SER A N 1
ATOM 3056 C CA . SER A 1 389 ? 122.251 9.923 32.373 1.00 16.20 389 SER A CA 1
ATOM 3057 C C . SER A 1 389 ? 120.844 10.449 32.094 1.00 19.23 389 SER A C 1
ATOM 3058 O O . SER A 1 389 ? 119.963 9.688 31.690 1.00 20.65 389 SER A O 1
ATOM 3061 N N . ARG A 1 390 ? 120.635 11.745 32.318 1.00 16.41 390 ARG A N 1
ATOM 3062 C CA . ARG A 1 390 ? 119.343 12.373 32.049 1.00 16.85 390 ARG A CA 1
ATOM 3063 C C . ARG A 1 390 ? 119.366 13.264 30.801 1.00 22.68 390 ARG A C 1
ATOM 3064 O O . ARG A 1 390 ? 118.334 13.485 30.160 1.00 16.55 390 ARG A O 1
ATOM 3072 N N . ILE A 1 391 ? 120.549 13.777 30.476 1.00 21.32 391 ILE A N 1
ATOM 3073 C CA . ILE A 1 391 ? 120.710 14.762 29.422 1.00 14.63 391 ILE A CA 1
ATOM 3074 C C . ILE A 1 391 ? 121.810 14.325 28.467 1.00 21.27 391 ILE A C 1
ATOM 3075 O O . ILE A 1 391 ? 122.906 13.964 28.907 1.00 19.14 391 ILE A O 1
ATOM 3080 N N . GLY A 1 392 ? 121.520 14.374 27.165 1.00 18.49 392 GLY A N 1
ATOM 3081 C CA . GLY A 1 392 ? 122.449 13.922 26.145 1.00 14.24 392 GLY A CA 1
ATOM 3082 C C . GLY A 1 392 ? 123.649 14.830 25.936 1.00 16.48 392 GLY A C 1
ATOM 3083 O O . GLY A 1 392 ? 123.571 16.043 26.157 1.00 14.33 392 GLY A O 1
ATOM 3084 N N . ASN A 1 393 ? 124.764 14.239 25.506 1.00 15.42 393 ASN A N 1
ATOM 3085 C CA . ASN A 1 393 ? 126.007 14.983 25.336 1.00 13.15 393 ASN A CA 1
ATOM 3086 C C . ASN A 1 393 ? 125.861 16.138 24.352 1.00 14.45 393 ASN A C 1
ATOM 3087 O O . ASN A 1 393 ? 126.115 17.289 24.696 1.00 18.10 393 ASN A O 1
ATOM 3092 N N . TYR A 1 394 ? 125.433 15.827 23.136 1.00 15.31 394 TYR A N 1
ATOM 3093 C CA . TYR A 1 394 ? 125.060 16.853 22.164 1.00 16.04 394 TYR A CA 1
ATOM 3094 C C . TYR A 1 394 ? 124.150 16.221 21.131 1.00 18.25 394 TYR A C 1
ATOM 3095 O O . TYR A 1 394 ? 124.058 14.991 21.038 1.00 15.32 394 TYR A O 1
ATOM 3104 N N . GLU A 1 395 ? 123.484 17.055 20.343 1.00 14.82 395 GLU A N 1
ATOM 3105 C CA . GLU A 1 395 ? 122.621 16.532 19.304 1.00 12.68 395 GLU A CA 1
ATOM 3106 C C . GLU A 1 395 ? 123.216 16.730 17.926 1.00 16.48 395 GLU A C 1
ATOM 3107 O O . GLU A 1 395 ? 123.623 17.834 17.555 1.00 18.79 395 GLU A O 1
ATOM 3113 N N . SER A 1 396 ? 123.269 15.647 17.164 1.00 17.20 396 SER A N 1
ATOM 3114 C CA . SER A 1 396 ? 123.613 15.743 15.760 1.00 15.26 396 SER A CA 1
ATOM 3115 C C . SER A 1 396 ? 122.639 14.893 14.961 1.00 18.36 396 SER A C 1
ATOM 3116 O O . SER A 1 396 ? 122.630 13.660 15.071 1.00 20.88 396 SER A O 1
ATOM 3119 N N . ILE A 1 397 ? 121.787 15.557 14.189 1.00 16.48 397 ILE A N 1
ATOM 3120 C CA . ILE A 1 397 ? 120.927 14.864 13.233 1.00 17.97 397 ILE A CA 1
ATOM 3121 C C . ILE A 1 397 ? 120.956 15.606 11.911 1.00 19.73 397 ILE A C 1
ATOM 3122 O O . ILE A 1 397 ? 121.348 16.776 11.866 1.00 20.81 397 ILE A O 1
ATOM 3127 N N . ASN A 1 398 ? 120.549 14.920 10.843 1.00 19.06 398 ASN A N 1
ATOM 3128 C CA . ASN A 1 398 ? 120.503 15.501 9.500 1.00 14.63 398 ASN A CA 1
ATOM 3129 C C . ASN A 1 398 ? 121.760 16.246 9.119 1.00 17.05 398 ASN A C 1
ATOM 3130 O O . ASN A 1 398 ? 121.674 17.290 8.474 1.00 22.18 398 ASN A O 1
ATOM 3135 N N . ALA A 1 399 ? 122.913 15.721 9.529 1.00 16.62 399 ALA A N 1
ATOM 3136 C CA . ALA A 1 399 ? 124.208 16.275 9.138 1.00 18.49 399 ALA A CA 1
ATOM 3137 C C . ALA A 1 399 ? 124.383 17.680 9.665 1.00 21.32 399 ALA A C 1
ATOM 3138 O O . ALA A 1 399 ? 125.047 18.512 9.034 1.00 21.56 399 ALA A O 1
ATOM 3140 N N . GLU A 1 400 ? 123.773 17.939 10.818 1.00 20.55 400 GLU A N 1
ATOM 3141 C CA . GLU A 1 400 ? 123.959 19.199 11.525 1.00 20.24 400 GLU A CA 1
ATOM 3142 C C . GLU A 1 400 ? 124.761 18.973 12.803 1.00 18.18 400 GLU A C 1
ATOM 3143 O O . GLU A 1 400 ? 124.692 17.893 13.408 1.00 16.42 400 GLU A O 1
ATOM 3149 N N . ASN A 1 401 ? 125.522 19.993 13.199 1.00 17.91 401 ASN A N 1
ATOM 3150 C CA . ASN A 1 401 ? 126.323 19.937 14.419 1.00 18.75 401 ASN A CA 1
ATOM 3151 C C . ASN A 1 401 ? 127.265 18.731 14.409 1.00 19.87 401 ASN A C 1
ATOM 3152 O O . ASN A 1 401 ? 127.361 17.995 15.393 1.00 22.23 401 ASN A O 1
ATOM 3157 N N . ASN A 1 402 ? 127.952 18.533 13.287 1.00 18.43 402 ASN A N 1
ATOM 3158 C CA . ASN A 1 402 ? 128.737 17.322 13.079 1.00 16.66 402 ASN A CA 1
ATOM 3159 C C . ASN A 1 402 ? 129.967 17.250 13.959 1.00 18.07 402 ASN A C 1
ATOM 3160 O O . ASN A 1 402 ? 130.405 16.159 14.312 1.00 20.47 402 ASN A O 1
ATOM 3165 N N . LYS A 1 403 ? 130.521 18.409 14.313 1.00 17.11 403 LYS A N 1
ATOM 3166 C CA . LYS A 1 403 ? 131.716 18.464 15.157 1.00 16.47 403 LYS A CA 1
ATOM 3167 C C . LYS A 1 403 ? 131.412 18.822 16.623 1.00 15.41 403 LYS A C 1
ATOM 3168 O O . LYS A 1 403 ? 132.266 19.344 17.334 1.00 19.14 403 LYS A O 1
ATOM 3174 N N . GLY A 1 404 ? 130.202 18.533 17.078 1.00 14.74 404 GLY A N 1
ATOM 3175 C CA . GLY A 1 404 ? 129.795 18.931 18.412 1.00 18.16 404 GLY A CA 1
ATOM 3176 C C . GLY A 1 404 ? 130.201 17.949 19.496 1.00 20.04 404 GLY A C 1
ATOM 3177 O O . GLY A 1 404 ? 129.726 18.048 20.630 1.00 21.40 404 GLY A O 1
ATOM 3178 N N . TRP A 1 405 ? 131.092 17.023 19.143 1.00 21.20 405 TRP A N 1
ATOM 3179 C CA . TRP A 1 405 ? 131.504 15.897 19.996 1.00 17.80 405 TRP A CA 1
ATOM 3180 C C . TRP A 1 405 ? 131.647 16.200 21.488 1.00 19.12 405 TRP A C 1
ATOM 3181 O O . TRP A 1 405 ? 131.166 15.442 22.326 1.00 17.99 405 TRP A O 1
ATOM 3192 N N . HIS A 1 406 ? 132.307 17.307 21.811 1.00 15.33 406 HIS A N 1
ATOM 3193 C CA . HIS A 1 406 ? 132.659 17.601 23.190 1.00 16.49 406 HIS A CA 1
ATOM 3194 C C . HIS A 1 406 ? 131.926 18.815 23.768 1.00 19.95 406 HIS A C 1
ATOM 3195 O O . HIS A 1 406 ? 132.301 19.320 24.824 1.00 19.55 406 HIS A O 1
ATOM 3202 N N . THR A 1 407 ? 130.875 19.273 23.092 1.00 17.40 407 THR A N 1
ATOM 3203 C CA . THR A 1 407 ? 130.164 20.475 23.531 1.00 18.64 407 THR A CA 1
ATOM 3204 C C . THR A 1 407 ? 129.426 20.315 24.871 1.00 16.23 407 THR A C 1
ATOM 3205 O O . THR A 1 407 ? 128.962 21.301 25.447 1.00 13.17 407 THR A O 1
ATOM 3209 N N . GLY A 1 408 ? 129.322 19.079 25.359 1.00 16.95 408 GLY A N 1
ATOM 3210 C CA . GLY A 1 408 ? 128.696 18.802 26.643 1.00 12.78 408 GLY A CA 1
ATOM 3211 C C . GLY A 1 408 ? 129.654 18.179 27.655 1.00 18.49 408 GLY A C 1
ATOM 3212 O O . GLY A 1 408 ? 129.236 17.695 28.706 1.00 22.00 408 GLY A O 1
ATOM 3213 N N . ASP A 1 409 ? 130.947 18.199 27.348 1.00 14.09 409 ASP A N 1
ATOM 3214 C CA . ASP A 1 409 ? 131.937 17.490 28.153 1.00 14.44 409 ASP A CA 1
ATOM 3215 C C . ASP A 1 409 ? 132.444 18.351 29.302 1.00 16.44 409 ASP A C 1
ATOM 3216 O O . ASP A 1 409 ? 133.649 18.439 29.545 1.00 15.14 409 ASP A O 1
ATOM 3221 N N . GLY A 1 410 ? 131.520 18.977 30.018 1.00 15.28 410 GLY A N 1
ATOM 3222 C CA . GLY A 1 410 ? 131.898 19.941 31.024 1.00 12.50 410 GLY A CA 1
ATOM 3223 C C . GLY A 1 410 ? 132.565 21.126 30.352 1.00 12.84 410 GLY A C 1
ATOM 3224 O O . GLY A 1 410 ? 133.630 21.574 30.771 1.00 14.28 410 GLY A O 1
ATOM 3225 N N . MET A 1 411 ? 131.938 21.636 29.299 1.00 12.17 411 MET A N 1
ATOM 3226 C CA . MET A 1 411 ? 132.477 22.781 28.582 1.00 12.48 411 MET A CA 1
ATOM 3227 C C . MET A 1 411 ? 132.143 24.064 29.314 1.00 12.96 411 MET A C 1
ATOM 3228 O O . MET A 1 411 ? 131.060 24.201 29.871 1.00 16.44 411 MET A O 1
ATOM 3233 N N . THR A 1 412 ? 133.074 25.009 29.304 1.00 12.79 412 THR A N 1
ATOM 3234 C CA . THR A 1 412 ? 132.848 26.293 29.946 1.00 16.15 412 THR A CA 1
ATOM 3235 C C . THR A 1 412 ? 132.849 27.432 28.931 1.00 17.81 412 THR A C 1
ATOM 3236 O O . THR A 1 412 ? 133.710 27.496 28.048 1.00 19.36 412 THR A O 1
ATOM 3240 N N . TYR A 1 413 ? 131.879 28.332 29.060 1.00 16.13 413 TYR A N 1
ATOM 3241 C CA . TYR A 1 413 ? 131.822 29.518 28.213 1.00 16.23 413 TYR A CA 1
ATOM 3242 C C . TYR A 1 413 ? 132.051 30.750 29.067 1.00 16.76 413 TYR A C 1
ATOM 3243 O O . TYR A 1 413 ? 131.365 30.941 30.070 1.00 21.00 413 TYR A O 1
ATOM 3252 N N . LEU A 1 414 ? 133.004 31.592 28.675 1.00 18.39 414 LEU A N 1
ATOM 3253 C CA . LEU A 1 414 ? 133.247 32.840 29.398 1.00 17.06 414 LEU A CA 1
ATOM 3254 C C . LEU A 1 414 ? 132.853 34.044 28.556 1.00 18.45 414 LEU A C 1
ATOM 3255 O O . LEU A 1 414 ? 133.394 34.260 27.471 1.00 15.94 414 LEU A O 1
ATOM 3260 N N . TYR A 1 415 ? 131.893 34.816 29.059 1.00 18.66 415 TYR A N 1
ATOM 3261 C CA . TYR A 1 415 ? 131.344 35.946 28.321 1.00 15.93 415 TYR A CA 1
ATOM 3262 C C . TYR A 1 415 ? 131.843 37.252 28.903 1.00 16.50 415 TYR A C 1
ATOM 3263 O O . TYR A 1 415 ? 131.814 37.444 30.117 1.00 18.04 415 TYR A O 1
ATOM 3272 N N . ASN A 1 416 ? 132.315 38.144 28.040 1.00 14.86 416 ASN A N 1
ATOM 3273 C CA . ASN A 1 416 ? 132.731 39.470 28.481 1.00 19.13 416 ASN A CA 1
ATOM 3274 C C . ASN A 1 416 ? 132.460 40.534 27.424 1.00 21.17 416 ASN A C 1
ATOM 3275 O O . ASN A 1 416 ? 131.513 40.399 26.658 1.00 23.08 416 ASN A O 1
ATOM 3280 N N . THR A 1 417 ? 133.277 41.584 27.376 1.00 20.34 417 THR A N 1
ATOM 3281 C CA . THR A 1 417 ? 133.004 42.686 26.456 1.00 18.22 417 THR A CA 1
ATOM 3282 C C . THR A 1 417 ? 133.353 42.336 25.002 1.00 20.42 417 THR A C 1
ATOM 3283 O O . THR A 1 417 ? 132.940 43.022 24.059 1.00 14.12 417 THR A O 1
ATOM 3287 N N . ASP A 1 418 ? 134.101 41.255 24.824 1.00 18.13 418 ASP A N 1
ATOM 3288 C CA . ASP A 1 418 ? 134.395 40.758 23.491 1.00 16.53 418 ASP A CA 1
ATOM 3289 C C . ASP A 1 418 ? 133.139 40.101 22.938 1.00 19.57 418 ASP A C 1
ATOM 3290 O O . ASP A 1 418 ? 133.040 38.874 22.892 1.00 20.24 418 ASP A O 1
ATOM 3295 N N . LEU A 1 419 ? 132.188 40.931 22.515 1.00 15.84 419 LEU A N 1
ATOM 3296 C CA . LEU A 1 419 ? 130.855 40.473 22.123 1.00 16.71 419 LEU A CA 1
ATOM 3297 C C . LEU A 1 419 ? 130.857 39.456 20.990 1.00 18.13 419 LEU A C 1
ATOM 3298 O O . LEU A 1 419 ? 129.908 38.684 20.843 1.00 20.10 419 LEU A O 1
ATOM 3303 N N . SER A 1 420 ? 131.917 39.450 20.190 1.00 17.30 420 SER A N 1
ATOM 3304 C CA . SER A 1 420 ? 131.924 38.629 18.986 1.00 25.57 420 SER A CA 1
ATOM 3305 C C . SER A 1 420 ? 132.622 37.293 19.197 1.00 22.35 420 SER A C 1
ATOM 3306 O O . SER A 1 420 ? 132.716 36.488 18.270 1.00 20.65 420 SER A O 1
ATOM 3309 N N . GLN A 1 421 ? 133.106 37.072 20.416 1.00 18.56 421 GLN A N 1
ATOM 3310 C CA . GLN A 1 421 ? 133.916 35.903 20.732 1.00 16.91 421 GLN A CA 1
ATOM 3311 C C . GLN A 1 421 ? 133.411 34.603 20.113 1.00 16.85 421 GLN A C 1
ATOM 3312 O O . GLN A 1 421 ? 134.179 33.863 19.502 1.00 18.05 421 GLN A O 1
ATOM 3318 N N . PHE A 1 422 ? 132.118 34.338 20.253 1.00 19.52 422 PHE A N 1
ATOM 3319 C CA . PHE A 1 422 ? 131.568 33.055 19.830 1.00 17.55 422 PHE A CA 1
ATOM 3320 C C . PHE A 1 422 ? 130.806 33.146 18.520 1.00 18.76 422 PHE A C 1
ATOM 3321 O O . PHE A 1 422 ? 130.304 32.137 18.018 1.00 20.44 422 PHE A O 1
ATOM 3329 N N . ASN A 1 423 ? 130.708 34.356 17.979 1.00 16.66 423 ASN A N 1
ATOM 3330 C CA . ASN A 1 423 ? 130.256 34.539 16.604 1.00 17.60 423 ASN A CA 1
ATOM 3331 C C . ASN A 1 423 ? 131.457 34.925 15.733 1.00 19.87 423 ASN A C 1
ATOM 3332 O O . ASN A 1 423 ? 132.593 34.606 16.091 1.00 17.02 423 ASN A O 1
ATOM 3337 N N . ASP A 1 424 ? 131.225 35.582 14.600 1.00 18.50 424 ASP A N 1
ATOM 3338 C CA . ASP A 1 424 ? 132.333 35.971 13.729 1.00 18.34 424 ASP A CA 1
ATOM 3339 C C . ASP A 1 424 ? 133.129 34.717 13.321 1.00 20.45 424 ASP A C 1
ATOM 3340 O O . ASP A 1 424 ? 134.355 34.740 13.200 1.00 18.75 424 ASP A O 1
ATOM 3345 N N . HIS A 1 425 ? 132.398 33.617 13.142 1.00 16.99 425 HIS A N 1
ATOM 3346 C CA . HIS A 1 425 ? 132.950 32.338 12.691 1.00 16.97 425 HIS A CA 1
ATOM 3347 C C . HIS A 1 425 ? 133.804 31.598 13.707 1.00 21.05 425 HIS A C 1
ATOM 3348 O O . HIS A 1 425 ? 134.643 30.782 13.322 1.00 20.41 425 HIS A O 1
ATOM 3355 N N . PHE A 1 426 ? 133.582 31.867 14.992 1.00 19.27 426 PHE A N 1
ATOM 3356 C CA . PHE A 1 426 ? 134.193 31.069 16.054 1.00 16.77 426 PHE A CA 1
ATOM 3357 C C . PHE A 1 426 ? 134.080 29.554 15.784 1.00 18.74 426 PHE A C 1
ATOM 3358 O O . PHE A 1 426 ? 135.088 28.839 15.759 1.00 20.80 426 PHE A O 1
ATOM 3366 N N . TRP A 1 427 ? 132.857 29.079 15.561 1.00 14.60 427 TRP A N 1
ATOM 3367 C CA . TRP A 1 427 ? 132.594 27.643 15.457 1.00 16.37 427 TRP A CA 1
ATOM 3368 C C . TRP A 1 427 ? 133.168 26.945 14.229 1.00 17.35 427 TRP A C 1
ATOM 3369 O O . TRP A 1 427 ? 133.364 25.730 14.248 1.00 18.64 427 TRP A O 1
ATOM 3380 N N . ALA A 1 428 ? 133.431 27.697 13.165 1.00 15.24 428 ALA A N 1
ATOM 3381 C CA . ALA A 1 428 ? 133.915 27.088 11.927 1.00 18.12 428 ALA A CA 1
ATOM 3382 C C . ALA A 1 428 ? 135.435 27.055 11.860 1.00 19.95 428 ALA A C 1
ATOM 3383 O O . ALA A 1 428 ? 136.003 26.502 10.917 1.00 21.62 428 ALA A O 1
ATOM 3385 N N . THR A 1 429 ? 136.086 27.639 12.864 1.00 18.98 429 THR A N 1
ATOM 3386 C CA . THR A 1 429 ? 137.548 27.718 12.897 1.00 19.27 429 THR A CA 1
ATOM 3387 C C . THR A 1 429 ? 138.175 27.069 14.129 1.00 24.98 429 THR A C 1
ATOM 3388 O O . THR A 1 429 ? 139.283 26.543 14.043 1.00 26.04 429 THR A O 1
ATOM 3392 N N . VAL A 1 430 ? 137.480 27.122 15.270 1.00 23.60 430 VAL A N 1
ATOM 3393 C CA . VAL A 1 430 ? 138.011 26.593 16.532 1.00 18.95 430 VAL A CA 1
ATOM 3394 C C . VAL A 1 430 ? 138.342 25.099 16.443 1.00 17.32 430 VAL A C 1
ATOM 3395 O O . VAL A 1 430 ? 137.722 24.357 15.681 1.00 18.59 430 VAL A O 1
ATOM 3399 N N . ASP A 1 431 ? 139.338 24.661 17.203 1.00 16.16 431 ASP A N 1
ATOM 3400 C CA . ASP A 1 431 ? 139.629 23.239 17.287 1.00 15.59 431 ASP A CA 1
ATOM 3401 C C . ASP A 1 431 ? 138.579 22.564 18.177 1.00 19.83 431 ASP A C 1
ATOM 3402 O O . ASP A 1 431 ? 138.665 22.622 19.411 1.00 15.33 431 ASP A O 1
ATOM 3407 N N . ASN A 1 432 ? 137.596 21.922 17.549 1.00 15.96 432 ASN A N 1
ATOM 3408 C CA . ASN A 1 432 ? 136.507 21.275 18.280 1.00 13.70 432 ASN A CA 1
ATOM 3409 C C . ASN A 1 432 ? 136.933 20.038 19.063 1.00 14.81 432 ASN A C 1
ATOM 3410 O O . ASN A 1 432 ? 136.114 19.420 19.746 1.00 14.14 432 ASN A O 1
ATOM 3415 N N . TYR A 1 433 ? 138.207 19.674 18.960 1.00 14.90 433 TYR A N 1
ATOM 3416 C CA . TYR A 1 433 ? 138.747 18.598 19.785 1.00 19.36 433 TYR A CA 1
ATOM 3417 C C . TYR A 1 433 ? 139.230 19.142 21.132 1.00 18.36 433 TYR A C 1
ATOM 3418 O O . TYR A 1 433 ? 139.496 18.380 22.064 1.00 16.10 433 TYR A O 1
ATOM 3427 N N . ARG A 1 434 ? 139.315 20.467 21.223 1.00 14.14 434 ARG A N 1
ATOM 3428 C CA . ARG A 1 434 ? 139.812 21.150 22.409 1.00 11.48 434 ARG A CA 1
ATOM 3429 C C . ARG A 1 434 ? 138.925 22.314 22.815 1.00 12.84 434 ARG A C 1
ATOM 3430 O O . ARG A 1 434 ? 139.386 23.459 22.875 1.00 11.61 434 ARG A O 1
ATOM 3438 N N . LEU A 1 435 ? 137.657 22.022 23.093 1.00 11.65 435 LEU A N 1
ATOM 3439 C CA . LEU A 1 435 ? 136.724 23.025 23.597 1.00 10.25 435 LEU A CA 1
ATOM 3440 C C . LEU A 1 435 ? 136.991 23.350 25.084 1.00 15.44 435 LEU A C 1
ATOM 3441 O O . LEU A 1 435 ? 137.262 22.448 25.893 1.00 15.06 435 LEU A O 1
ATOM 3446 N N . PRO A 1 436 ? 136.904 24.644 25.454 1.00 13.54 436 PRO A N 1
ATOM 3447 C CA . PRO A 1 436 ? 137.286 25.105 26.800 1.00 12.08 436 PRO A CA 1
ATOM 3448 C C . PRO A 1 436 ? 136.582 24.362 27.928 1.00 15.36 436 PRO A C 1
ATOM 3449 O O . PRO A 1 436 ? 135.393 24.039 27.831 1.00 16.79 436 PRO A O 1
ATOM 3453 N N . GLY A 1 437 ? 137.330 24.072 28.984 1.00 12.75 437 GLY A N 1
ATOM 3454 C CA . GLY A 1 437 ? 136.760 23.489 30.183 1.00 12.64 437 GLY A CA 1
ATOM 3455 C C . GLY A 1 437 ? 136.668 21.981 30.145 1.00 12.83 437 GLY A C 1
ATOM 3456 O O . GLY A 1 437 ? 136.654 21.333 31.191 1.00 12.91 437 GLY A O 1
ATOM 3457 N N . THR A 1 438 ? 136.612 21.422 28.941 1.00 14.83 438 THR A N 1
ATOM 3458 C CA . THR A 1 438 ? 136.385 19.991 28.766 1.00 15.17 438 THR A CA 1
ATOM 3459 C C . THR A 1 438 ? 137.583 19.140 29.169 1.00 14.21 438 THR A C 1
ATOM 3460 O O . THR A 1 438 ? 138.729 19.586 29.078 1.00 16.06 438 THR A O 1
ATOM 3464 N N . THR A 1 439 ? 137.307 17.913 29.603 1.00 10.80 439 THR A N 1
ATOM 3465 C CA . THR A 1 439 ? 138.343 16.897 29.737 1.00 14.79 439 THR A CA 1
ATOM 3466 C C . THR A 1 439 ? 138.109 15.837 28.673 1.00 14.10 439 THR A C 1
ATOM 3467 O O . THR A 1 439 ? 137.054 15.218 28.662 1.00 18.07 439 THR A O 1
ATOM 3471 N N . VAL A 1 440 ? 139.081 15.624 27.786 1.00 11.65 440 VAL A N 1
ATOM 3472 C CA . VAL A 1 440 ? 138.892 14.724 26.637 1.00 19.47 440 VAL A CA 1
ATOM 3473 C C . VAL A 1 440 ? 140.087 13.817 26.305 1.00 21.48 440 VAL A C 1
ATOM 3474 O O . VAL A 1 440 ? 141.215 14.055 26.761 1.00 19.47 440 VAL A O 1
ATOM 3478 N N . LEU A 1 441 ? 139.829 12.782 25.501 1.00 14.29 441 LEU A N 1
ATOM 3479 C CA . LEU A 1 441 ? 140.898 12.014 24.863 1.00 16.99 441 LEU A CA 1
ATOM 3480 C C . LEU A 1 441 ? 141.352 12.811 23.656 1.00 20.11 441 LEU A C 1
ATOM 3481 O O . LEU A 1 441 ? 140.521 13.253 22.859 1.00 17.30 441 LEU A O 1
ATOM 3486 N N . GLN A 1 442 ? 142.661 13.002 23.519 1.00 18.74 442 GLN A N 1
ATOM 3487 C CA . GLN A 1 442 ? 143.188 13.918 22.511 1.00 19.14 442 GLN A CA 1
ATOM 3488 C C . GLN A 1 442 ? 142.795 13.542 21.087 1.00 26.18 442 GLN A C 1
ATOM 3489 O O . GLN A 1 442 ? 142.977 12.392 20.661 1.00 24.07 442 GLN A O 1
ATOM 3495 N N . ASN A 1 443 ? 142.256 14.529 20.368 1.00 30.85 443 ASN A N 1
ATOM 3496 C CA . ASN A 1 443 ? 141.884 14.395 18.960 1.00 22.04 443 ASN A CA 1
ATOM 3497 C C . ASN A 1 443 ? 140.967 13.205 18.692 1.00 20.16 443 ASN A C 1
ATOM 3498 O O . ASN A 1 443 ? 141.227 12.385 17.815 1.00 29.19 443 ASN A O 1
ATOM 3503 N N . THR A 1 444 ? 139.895 13.107 19.462 1.00 18.60 444 THR A N 1
ATOM 3504 C CA . THR A 1 444 ? 138.965 11.998 19.325 1.00 21.75 444 THR A CA 1
ATOM 3505 C C . THR A 1 444 ? 137.553 12.522 19.150 1.00 20.20 444 THR A C 1
ATOM 3506 O O . THR A 1 444 ? 137.288 13.710 19.340 1.00 16.26 444 THR A O 1
ATOM 3510 N N . THR A 1 445 ? 136.649 11.629 18.772 1.00 18.73 445 THR A N 1
ATOM 3511 C CA . THR A 1 445 ? 135.256 12.004 18.600 1.00 19.80 445 THR A CA 1
ATOM 3512 C C . THR A 1 445 ? 134.427 11.306 19.663 1.00 22.86 445 THR A C 1
ATOM 3513 O O . THR A 1 445 ? 134.949 10.516 20.453 1.00 24.45 445 THR A O 1
ATOM 3517 N N . GLN A 1 446 ? 133.132 11.595 19.680 1.00 17.10 446 GLN A N 1
ATOM 3518 C CA . GLN A 1 446 ? 132.246 10.950 20.625 1.00 16.35 446 GLN A CA 1
ATOM 3519 C C . GLN A 1 446 ? 130.889 10.774 19.984 1.00 17.91 446 GLN A C 1
ATOM 3520 O O . GLN A 1 446 ? 130.356 11.700 19.367 1.00 16.63 446 GLN A O 1
ATOM 3526 N N . THR A 1 447 ? 130.349 9.571 20.133 1.00 19.00 447 THR A N 1
ATOM 3527 C CA . THR A 1 447 ? 129.017 9.235 19.659 1.00 21.99 447 THR A CA 1
ATOM 3528 C C . THR A 1 447 ? 127.984 10.292 20.064 1.00 22.07 447 THR A C 1
ATOM 3529 O O . THR A 1 447 ? 127.885 10.665 21.238 1.00 22.40 447 THR A O 1
ATOM 3533 N N . ALA A 1 448 ? 127.231 10.771 19.080 1.00 13.24 448 ALA A N 1
ATOM 3534 C CA . ALA A 1 448 ? 126.222 11.791 19.300 1.00 16.82 448 ALA A CA 1
ATOM 3535 C C . ALA A 1 448 ? 124.944 11.242 19.926 1.00 16.87 448 ALA A C 1
ATOM 3536 O O . ALA A 1 448 ? 124.721 10.034 19.968 1.00 15.79 448 ALA A O 1
ATOM 3538 N N . ASN A 1 449 ? 124.108 12.155 20.402 1.00 15.85 449 ASN A N 1
ATOM 3539 C CA . ASN A 1 449 ? 122.767 11.826 20.855 1.00 17.99 449 ASN A CA 1
ATOM 3540 C C . ASN A 1 449 ? 122.728 10.772 21.952 1.00 23.34 449 ASN A C 1
ATOM 3541 O O . ASN A 1 449 ? 121.845 9.915 21.959 1.00 23.66 449 ASN A O 1
ATOM 3546 N N . SER A 1 450 ? 123.682 10.848 22.877 1.00 20.42 450 SER A N 1
ATOM 3547 C CA . SER A 1 450 ? 123.833 9.825 23.905 1.00 15.66 450 SER A CA 1
ATOM 3548 C C . SER A 1 450 ? 123.934 10.400 25.310 1.00 21.52 450 SER A C 1
ATOM 3549 O O . SER A 1 450 ? 124.504 11.473 25.511 1.00 20.17 450 SER A O 1
ATOM 3552 N N . ARG A 1 451 ? 123.403 9.668 26.285 1.00 20.60 451 ARG A N 1
ATOM 3553 C CA . ARG A 1 451 ? 123.540 10.053 27.684 1.00 19.76 451 ARG A CA 1
ATOM 3554 C C . ARG A 1 451 ? 124.611 9.182 28.328 1.00 24.17 451 ARG A C 1
ATOM 3555 O O . ARG A 1 451 ? 124.868 8.068 27.865 1.00 21.19 451 ARG A O 1
ATOM 3563 N N . SER A 1 452 ? 125.249 9.695 29.378 1.00 17.37 452 SER A N 1
ATOM 3564 C CA . SER A 1 452 ? 126.300 8.950 30.071 1.00 15.59 452 SER A CA 1
ATOM 3565 C C . SER A 1 452 ? 125.656 7.920 30.979 1.00 17.57 452 SER A C 1
ATOM 3566 O O . SER A 1 452 ? 124.429 7.870 31.110 1.00 18.12 452 SER A O 1
ATOM 3569 N N . ASP A 1 453 ? 126.480 7.093 31.606 1.00 14.57 453 ASP A N 1
ATOM 3570 C CA . ASP A 1 453 ? 125.975 6.185 32.623 1.00 23.27 453 ASP A CA 1
ATOM 3571 C C . ASP A 1 453 ? 126.194 6.785 34.023 1.00 24.66 453 ASP A C 1
ATOM 3572 O O . ASP A 1 453 ? 126.163 6.068 35.032 1.00 22.70 453 ASP A O 1
ATOM 3577 N N . LYS A 1 454 ? 126.417 8.103 34.071 1.00 21.36 454 LYS A N 1
ATOM 3578 C CA . LYS A 1 454 ? 126.629 8.817 35.337 1.00 17.98 454 LYS A CA 1
ATOM 3579 C C . LYS A 1 454 ? 125.512 9.824 35.615 1.00 15.96 454 LYS A C 1
ATOM 3580 O O . LYS A 1 454 ? 125.178 10.648 34.767 1.00 22.99 454 LYS A O 1
ATOM 3586 N N . SER A 1 455 ? 124.951 9.762 36.816 1.00 20.27 455 SER A N 1
ATOM 3587 C CA . SER A 1 455 ? 123.836 10.619 37.199 1.00 17.78 455 SER A CA 1
ATOM 3588 C C . SER A 1 455 ? 124.277 11.886 37.926 1.00 19.31 455 SER A C 1
ATOM 3589 O O . SER A 1 455 ? 123.491 12.823 38.081 1.00 18.61 455 SER A O 1
ATOM 3592 N N . TRP A 1 456 ? 125.524 11.907 38.385 1.00 15.51 456 TRP A N 1
ATOM 3593 C CA . TRP A 1 456 ? 126.027 13.035 39.156 1.00 14.53 456 TRP A CA 1
ATOM 3594 C C . TRP A 1 456 ? 126.334 14.194 38.222 1.00 14.38 456 TRP A C 1
ATOM 3595 O O . TRP A 1 456 ? 127.451 14.342 37.732 1.00 12.65 456 TRP A O 1
ATOM 3606 N N . ALA A 1 457 ? 125.330 15.018 37.972 1.00 16.44 457 ALA A N 1
ATOM 3607 C CA . ALA A 1 457 ? 125.548 16.280 37.292 1.00 14.28 457 ALA A CA 1
ATOM 3608 C C . ALA A 1 457 ? 124.577 17.291 37.879 1.00 13.66 457 ALA A C 1
ATOM 3609 O O . ALA A 1 457 ? 123.379 17.037 37.966 1.00 13.70 457 ALA A O 1
ATOM 3611 N N . GLY A 1 458 ? 125.098 18.433 38.300 1.00 13.34 458 GLY A N 1
ATOM 3612 C CA . GLY A 1 458 ? 124.263 19.465 38.873 1.00 11.76 458 GLY A CA 1
ATOM 3613 C C . GLY A 1 458 ? 125.057 20.286 39.864 1.00 18.07 458 GLY A C 1
ATOM 3614 O O . GLY A 1 458 ? 126.275 20.435 39.719 1.00 16.82 458 GLY A O 1
ATOM 3615 N N . GLY A 1 459 ? 124.373 20.809 40.878 1.00 15.52 459 GLY A N 1
ATOM 3616 C CA . GLY A 1 459 ? 125.017 21.650 41.861 1.00 13.72 459 GLY A CA 1
ATOM 3617 C C . GLY A 1 459 ? 124.032 22.370 42.750 1.00 16.52 459 GLY A C 1
ATOM 3618 O O . GLY A 1 459 ? 122.845 22.038 42.771 1.00 18.05 459 GLY A O 1
ATOM 3619 N N . THR A 1 460 ? 124.539 23.351 43.493 1.00 11.25 460 THR A N 1
ATOM 3620 C CA . THR A 1 460 ? 123.727 24.146 44.403 1.00 12.48 460 THR A CA 1
ATOM 3621 C C . THR A 1 460 ? 124.291 25.563 44.535 1.00 13.75 460 THR A C 1
ATOM 3622 O O . THR A 1 460 ? 125.332 25.880 43.968 1.00 15.34 460 THR A O 1
ATOM 3626 N N . ASP A 1 461 ? 123.608 26.417 45.285 1.00 14.04 461 ASP A N 1
ATOM 3627 C CA . ASP A 1 461 ? 123.937 27.834 45.275 1.00 12.12 461 ASP A CA 1
ATOM 3628 C C . ASP A 1 461 ? 123.584 28.523 46.579 1.00 16.36 461 ASP A C 1
ATOM 3629 O O . ASP A 1 461 ? 122.873 27.973 47.418 1.00 19.56 461 ASP A O 1
ATOM 3634 N N . ILE A 1 462 ? 124.053 29.753 46.727 1.00 14.31 462 ILE A N 1
ATOM 3635 C CA . ILE A 1 462 ? 123.753 30.518 47.919 1.00 18.17 462 ILE A CA 1
ATOM 3636 C C . ILE A 1 462 ? 123.644 32.010 47.589 1.00 19.23 462 ILE A C 1
ATOM 3637 O O . ILE A 1 462 ? 124.313 32.507 46.677 1.00 15.56 462 ILE A O 1
ATOM 3642 N N . LEU A 1 463 ? 122.753 32.699 48.303 1.00 22.47 463 LEU A N 1
ATOM 3643 C CA . LEU A 1 463 ? 122.550 34.140 48.151 1.00 15.02 463 LEU A CA 1
ATOM 3644 C C . LEU A 1 463 ? 122.096 34.539 46.752 1.00 18.81 463 LEU A C 1
ATOM 3645 O O . LEU A 1 463 ? 122.074 35.724 46.406 1.00 20.10 463 LEU A O 1
ATOM 3650 N N . GLY A 1 464 ? 121.719 33.548 45.952 1.00 14.67 464 GLY A N 1
ATOM 3651 C CA . GLY A 1 464 ? 121.394 33.783 44.561 1.00 18.31 464 GLY A CA 1
ATOM 3652 C C . GLY A 1 464 ? 122.541 34.387 43.763 1.00 17.92 464 GLY A C 1
ATOM 3653 O O . GLY A 1 464 ? 122.303 34.969 42.706 1.00 19.25 464 GLY A O 1
ATOM 3654 N N . GLN A 1 465 ? 123.773 34.235 44.258 1.00 16.53 465 GLN A N 1
ATOM 3655 C CA . GLN A 1 465 ? 124.949 34.885 43.669 1.00 21.04 465 GLN A CA 1
ATOM 3656 C C . GLN A 1 465 ? 126.170 33.965 43.518 1.00 18.92 465 GLN A C 1
ATOM 3657 O O . GLN A 1 465 ? 127.023 34.178 42.658 1.00 18.82 465 GLN A O 1
ATOM 3663 N N . TYR A 1 466 ? 126.266 32.957 44.371 1.00 15.43 466 TYR A N 1
ATOM 3664 C CA . TYR A 1 466 ? 127.444 32.102 44.386 1.00 16.83 466 TYR A CA 1
ATOM 3665 C C . TYR A 1 466 ? 126.991 30.664 44.200 1.00 15.05 466 TYR A C 1
ATOM 3666 O O . TYR A 1 466 ? 125.931 30.266 44.679 1.00 14.85 466 TYR A O 1
ATOM 3675 N N . GLY A 1 467 ? 127.778 29.879 43.483 1.00 14.28 467 GLY A N 1
ATOM 3676 C CA . GLY A 1 467 ? 127.345 28.540 43.160 1.00 12.00 467 GLY A CA 1
ATOM 3677 C C . GLY A 1 467 ? 128.504 27.589 43.020 1.00 15.85 467 GLY A C 1
ATOM 3678 O O . GLY A 1 467 ? 129.664 28.001 42.897 1.00 17.93 467 GLY A O 1
ATOM 3679 N N . VAL A 1 468 ? 128.175 26.306 43.048 1.00 13.22 468 VAL A N 1
ATOM 3680 C CA . VAL A 1 468 ? 129.137 25.244 42.853 1.00 13.79 468 VAL A CA 1
ATOM 3681 C C . VAL A 1 468 ? 128.449 24.181 42.002 1.00 15.86 468 VAL A C 1
ATOM 3682 O O . VAL A 1 468 ? 127.295 23.819 42.268 1.00 13.41 468 VAL A O 1
ATOM 3686 N N . SER A 1 469 ? 129.135 23.705 40.963 1.00 14.14 469 SER A N 1
ATOM 3687 C CA . SER A 1 469 ? 128.593 22.635 40.136 1.00 10.33 469 SER A CA 1
ATOM 3688 C C . SER A 1 469 ? 129.597 21.528 39.973 1.00 11.70 469 SER A C 1
ATOM 3689 O O . SER A 1 469 ? 130.804 21.730 40.139 1.00 12.99 469 SER A O 1
ATOM 3692 N N . GLY A 1 470 ? 129.094 20.354 39.618 1.00 11.04 470 GLY A N 1
ATOM 3693 C CA . GLY A 1 470 ? 129.954 19.225 39.372 1.00 10.88 470 GLY A CA 1
ATOM 3694 C C . GLY A 1 470 ? 129.397 18.293 38.326 1.00 12.65 470 GLY A C 1
ATOM 3695 O O . GLY A 1 470 ? 128.183 18.229 38.094 1.00 12.59 470 GLY A O 1
ATOM 3696 N N . MET A 1 471 ? 130.308 17.554 37.703 1.00 12.70 471 MET A N 1
ATOM 3697 C CA . MET A 1 471 ? 129.956 16.559 36.712 1.00 10.98 471 MET A CA 1
ATOM 3698 C C . MET A 1 471 ? 130.907 15.387 36.824 1.00 11.39 471 MET A C 1
ATOM 3699 O O . MET A 1 471 ? 132.125 15.561 36.751 1.00 13.85 471 MET A O 1
ATOM 3704 N N . GLU A 1 472 ? 130.363 14.193 37.020 1.00 11.14 472 GLU A N 1
ATOM 3705 C CA . GLU A 1 472 ? 131.153 12.992 36.805 1.00 12.08 472 GLU A CA 1
ATOM 3706 C C . GLU A 1 472 ? 131.112 12.652 35.315 1.00 15.38 472 GLU A C 1
ATOM 3707 O O . GLU A 1 472 ? 130.125 12.118 34.801 1.00 15.41 472 GLU A O 1
ATOM 3713 N N . LEU A 1 473 ? 132.182 13.003 34.617 1.00 13.92 473 LEU A N 1
ATOM 3714 C CA . LEU A 1 473 ? 132.286 12.720 33.203 1.00 12.72 473 LEU A CA 1
ATOM 3715 C C . LEU A 1 473 ? 132.511 11.238 32.970 1.00 14.18 473 LEU A C 1
ATOM 3716 O O . LEU A 1 473 ? 133.274 10.600 33.686 1.00 18.55 473 LEU A O 1
ATOM 3721 N N . HIS A 1 474 ? 131.823 10.689 31.981 1.00 14.43 474 HIS A N 1
ATOM 3722 C CA . HIS A 1 474 ? 132.200 9.405 31.413 1.00 17.43 474 HIS A CA 1
ATOM 3723 C C . HIS A 1 474 ? 131.887 9.436 29.929 1.00 18.52 474 HIS A C 1
ATOM 3724 O O . HIS A 1 474 ? 130.747 9.192 29.529 1.00 18.75 474 HIS A O 1
ATOM 3731 N N . THR A 1 475 ? 132.898 9.764 29.130 1.00 13.97 475 THR A N 1
ATOM 3732 C CA . THR A 1 475 ? 132.767 9.859 27.681 1.00 17.39 475 THR A CA 1
ATOM 3733 C C . THR A 1 475 ? 132.096 8.615 27.118 1.00 20.62 475 THR A C 1
ATOM 3734 O O . THR A 1 475 ? 132.483 7.495 27.459 1.00 21.78 475 THR A O 1
ATOM 3738 N N . VAL A 1 476 ? 131.078 8.790 26.278 1.00 19.55 476 VAL A N 1
ATOM 3739 C CA . VAL A 1 476 ? 130.384 7.611 25.764 1.00 21.82 476 VAL A CA 1
ATOM 3740 C C . VAL A 1 476 ? 131.249 6.914 24.720 1.00 21.82 476 VAL A C 1
ATOM 3741 O O . VAL A 1 476 ? 131.904 7.567 23.905 1.00 20.07 476 VAL A O 1
ATOM 3745 N N . GLY A 1 477 ? 131.289 5.587 24.779 1.00 21.80 477 GLY A N 1
ATOM 3746 C CA . GLY A 1 477 ? 132.152 4.824 23.891 1.00 28.21 477 GLY A CA 1
ATOM 3747 C C . GLY A 1 477 ? 133.617 4.827 24.310 1.00 22.98 477 GLY A C 1
ATOM 3748 O O . GLY A 1 477 ? 134.467 4.247 23.635 1.00 19.13 477 GLY A O 1
ATOM 3749 N N . LYS A 1 478 ? 133.917 5.477 25.429 1.00 15.91 478 LYS A N 1
ATOM 3750 C CA . LYS A 1 478 ? 135.279 5.508 25.936 1.00 19.18 478 LYS A CA 1
ATOM 3751 C C . LYS A 1 478 ? 135.332 5.032 27.382 1.00 22.84 478 LYS A C 1
ATOM 3752 O O . LYS A 1 478 ? 134.299 4.916 28.046 1.00 26.15 478 LYS A O 1
ATOM 3758 N N . SER A 1 479 ? 136.530 4.734 27.871 1.00 18.03 479 SER A N 1
ATOM 3759 C CA . SER A 1 479 ? 136.666 4.371 29.274 1.00 21.64 479 SER A CA 1
ATOM 3760 C C . SER A 1 479 ? 136.818 5.648 30.088 1.00 24.76 479 SER A C 1
ATOM 3761 O O . SER A 1 479 ? 136.520 5.668 31.288 1.00 23.31 479 SER A O 1
ATOM 3764 N N . LEU A 1 480 ? 137.279 6.704 29.414 1.00 16.73 480 LEU A N 1
ATOM 3765 C CA . LEU A 1 480 ? 137.596 7.977 30.049 1.00 16.41 480 LEU A CA 1
ATOM 3766 C C . LEU A 1 480 ? 136.529 8.387 31.035 1.00 18.88 480 LEU A C 1
ATOM 3767 O O . LEU A 1 480 ? 135.337 8.344 30.735 1.00 21.69 480 LEU A O 1
ATOM 3772 N N . THR A 1 481 ? 136.968 8.762 32.228 1.00 20.56 481 THR A N 1
ATOM 3773 C CA . THR A 1 481 ? 136.057 9.228 33.254 1.00 15.57 481 THR A CA 1
ATOM 3774 C C . THR A 1 481 ? 136.771 10.264 34.112 1.00 17.61 481 THR A C 1
ATOM 3775 O O . THR A 1 481 ? 138.001 10.259 34.213 1.00 17.95 481 THR A O 1
ATOM 3779 N N . ALA A 1 482 ? 136.010 11.175 34.705 1.00 18.36 482 ALA A N 1
ATOM 3780 C CA . ALA A 1 482 ? 136.608 12.234 35.507 1.00 14.49 482 ALA A CA 1
ATOM 3781 C C . ALA A 1 482 ? 135.597 12.898 36.426 1.00 19.43 482 ALA A C 1
ATOM 3782 O O . ALA A 1 482 ? 134.394 12.887 36.155 1.00 16.34 482 ALA A O 1
ATOM 3784 N N . LYS A 1 483 ? 136.096 13.476 37.516 1.00 18.03 483 LYS A N 1
ATOM 3785 C CA . LYS A 1 483 ? 135.268 14.304 38.385 1.00 14.88 483 LYS A CA 1
ATOM 3786 C C . LYS A 1 483 ? 135.692 15.768 38.285 1.00 16.32 483 LYS A C 1
ATOM 3787 O O . LYS A 1 483 ? 136.772 16.169 38.742 1.00 16.50 483 LYS A O 1
ATOM 3793 N N . LYS A 1 484 ? 134.829 16.555 37.652 1.00 14.92 484 LYS A N 1
ATOM 3794 C CA . LYS A 1 484 ? 135.106 17.953 37.370 1.00 14.81 484 LYS A CA 1
ATOM 3795 C C . LYS A 1 484 ? 134.147 18.817 38.177 1.00 17.91 484 LYS A C 1
ATOM 3796 O O . LYS A 1 484 ? 132.929 18.586 38.172 1.00 14.05 484 LYS A O 1
ATOM 3802 N N . SER A 1 485 ? 134.697 19.808 38.873 1.00 15.37 485 SER A N 1
ATOM 3803 C CA . SER A 1 485 ? 133.885 20.682 39.706 1.00 15.64 485 SER A CA 1
ATOM 3804 C C . SER A 1 485 ? 134.167 22.141 39.391 1.00 13.34 485 SER A C 1
ATOM 3805 O O . SER A 1 485 ? 135.285 22.511 39.048 1.00 13.65 485 SER A O 1
ATOM 3808 N N . TRP A 1 486 ? 133.141 22.970 39.502 1.00 11.84 486 TRP A N 1
ATOM 3809 C CA . TRP A 1 486 ? 133.311 24.393 39.272 1.00 13.77 486 TRP A CA 1
ATOM 3810 C C . TRP A 1 486 ? 132.810 25.175 40.490 1.00 16.60 486 TRP A C 1
ATOM 3811 O O . TRP A 1 486 ? 131.799 24.815 41.097 1.00 13.89 486 TRP A O 1
ATOM 3822 N N . PHE A 1 487 ? 133.548 26.216 40.869 1.00 14.53 487 PHE A N 1
ATOM 3823 C CA . PHE A 1 487 ? 133.238 26.977 42.076 1.00 16.83 487 PHE A CA 1
ATOM 3824 C C . PHE A 1 487 ? 133.218 28.437 41.703 1.00 13.59 487 PHE A C 1
ATOM 3825 O O . PHE A 1 487 ? 134.252 29.032 41.412 1.00 16.01 487 PHE A O 1
ATOM 3833 N N . MET A 1 488 ? 132.025 29.007 41.695 1.00 13.67 488 MET A N 1
ATOM 3834 C CA . MET A 1 488 ? 131.814 30.299 41.072 1.00 15.70 488 MET A CA 1
ATOM 3835 C C . MET A 1 488 ? 131.463 31.349 42.114 1.00 17.84 488 MET A C 1
ATOM 3836 O O . MET A 1 488 ? 130.386 31.299 42.699 1.00 23.38 488 MET A O 1
ATOM 3841 N N . PHE A 1 489 ? 132.378 32.287 42.354 1.00 16.80 489 PHE A N 1
ATOM 3842 C CA . PHE A 1 489 ? 132.215 33.252 43.445 1.00 17.00 489 PHE A CA 1
ATOM 3843 C C . PHE A 1 489 ? 131.957 34.666 42.945 1.00 19.68 489 PHE A C 1
ATOM 3844 O O . PHE A 1 489 ? 131.225 34.852 41.976 1.00 24.30 489 PHE A O 1
ATOM 3852 N N . ASP A 1 490 ? 132.533 35.668 43.602 1.00 15.68 490 ASP A N 1
ATOM 3853 C CA . ASP A 1 490 ? 132.230 37.045 43.205 1.00 20.29 490 ASP A CA 1
ATOM 3854 C C . ASP A 1 490 ? 133.001 37.515 41.967 1.00 16.42 490 ASP A C 1
ATOM 3855 O O . ASP A 1 490 ? 132.458 38.244 41.146 1.00 18.36 490 ASP A O 1
ATOM 3860 N N . ASP A 1 491 ? 134.257 37.102 41.831 1.00 17.43 491 ASP A N 1
ATOM 3861 C CA . ASP A 1 491 ? 135.079 37.560 40.715 1.00 15.79 491 ASP A CA 1
ATOM 3862 C C . ASP A 1 491 ? 136.074 36.496 40.281 1.00 15.18 491 ASP A C 1
ATOM 3863 O O . ASP A 1 491 ? 137.037 36.794 39.591 1.00 18.82 491 ASP A O 1
ATOM 3868 N N . GLU A 1 492 ? 135.846 35.257 40.697 1.00 15.11 492 GLU A N 1
ATOM 3869 C CA . GLU A 1 492 ? 136.689 34.157 40.253 1.00 18.82 492 GLU A CA 1
ATOM 3870 C C . GLU A 1 492 ? 135.864 32.908 40.034 1.00 17.03 492 GLU A C 1
ATOM 3871 O O . GLU A 1 492 ? 134.795 32.748 40.626 1.00 18.06 492 GLU A O 1
ATOM 3877 N N . ILE A 1 493 ? 136.369 32.034 39.169 1.00 13.26 493 ILE A N 1
ATOM 3878 C CA . ILE A 1 493 ? 135.839 30.686 39.032 1.00 15.11 493 ILE A CA 1
ATOM 3879 C C . ILE A 1 493 ? 136.950 29.684 39.296 1.00 15.32 493 ILE A C 1
ATOM 3880 O O . ILE A 1 493 ? 138.002 29.735 38.663 1.00 20.06 493 ILE A O 1
ATOM 3885 N N . VAL A 1 494 ? 136.736 28.783 40.243 1.00 11.46 494 VAL A N 1
ATOM 3886 C CA . VAL A 1 494 ? 137.725 27.747 40.483 1.00 12.64 494 VAL A CA 1
ATOM 3887 C C . VAL A 1 494 ? 137.263 26.469 39.803 1.00 15.08 494 VAL A C 1
ATOM 3888 O O . VAL A 1 494 ? 136.108 26.057 39.959 1.00 15.75 494 VAL A O 1
ATOM 3892 N N . ALA A 1 495 ? 138.162 25.854 39.041 1.00 13.24 495 ALA A N 1
ATOM 3893 C CA . ALA A 1 495 ? 137.875 24.594 38.366 1.00 12.96 495 ALA A CA 1
ATOM 3894 C C . ALA A 1 495 ? 138.788 23.500 38.910 1.00 14.75 495 ALA A C 1
ATOM 3895 O O . ALA A 1 495 ? 140.012 23.660 38.931 1.00 14.94 495 ALA A O 1
ATOM 3897 N N . LEU A 1 496 ? 138.188 22.400 39.357 1.00 10.97 496 LEU A N 1
ATOM 3898 C CA . LEU A 1 496 ? 138.945 21.288 39.908 1.00 10.66 496 LEU A CA 1
ATOM 3899 C C . LEU A 1 496 ? 138.618 19.995 39.192 1.00 15.01 496 LEU A C 1
ATOM 3900 O O . LEU A 1 496 ? 137.472 19.751 38.810 1.00 17.24 496 LEU A O 1
ATOM 3905 N N . GLY A 1 497 ? 139.629 19.155 39.029 1.00 14.11 497 GLY A N 1
ATOM 3906 C CA . GLY A 1 497 ? 139.416 17.840 38.471 1.00 13.30 497 GLY A CA 1
ATOM 3907 C C . GLY A 1 497 ? 140.250 16.820 39.216 1.00 17.12 497 GLY A C 1
ATOM 3908 O O . GLY A 1 497 ? 141.355 17.117 39.662 1.00 17.26 497 GLY A O 1
ATOM 3909 N N . SER A 1 498 ? 139.709 15.618 39.355 1.00 13.02 498 SER A N 1
ATOM 3910 C CA . SER A 1 498 ? 140.431 14.513 39.951 1.00 15.53 498 SER A CA 1
ATOM 3911 C C . SER A 1 498 ? 139.707 13.249 39.545 1.00 16.26 498 SER A C 1
ATOM 3912 O O . SER A 1 498 ? 138.648 13.312 38.916 1.00 17.87 498 SER A O 1
ATOM 3915 N N . GLY A 1 499 ? 140.266 12.104 39.918 1.00 18.05 499 GLY A N 1
ATOM 3916 C CA . GLY A 1 499 ? 139.716 10.822 39.517 1.00 16.35 499 GLY A CA 1
ATOM 3917 C C . GLY A 1 499 ? 139.782 10.612 38.016 1.00 18.79 499 GLY A C 1
ATOM 3918 O O . GLY A 1 499 ? 139.051 9.793 37.474 1.00 19.92 499 GLY A O 1
ATOM 3919 N N . ILE A 1 500 ? 140.655 11.357 37.343 1.00 16.68 500 ILE A N 1
ATOM 3920 C CA . ILE A 1 500 ? 140.774 11.273 35.896 1.00 18.07 500 ILE A CA 1
ATOM 3921 C C . ILE A 1 500 ? 141.451 9.972 35.503 1.00 18.43 500 ILE A C 1
ATOM 3922 O O . ILE A 1 500 ? 142.642 9.798 35.734 1.00 19.26 500 ILE A O 1
ATOM 3927 N N . ALA A 1 501 ? 140.677 9.066 34.912 1.00 19.21 501 ALA A N 1
ATOM 3928 C CA . ALA A 1 501 ? 141.149 7.723 34.599 1.00 20.38 501 ALA A CA 1
ATOM 3929 C C . ALA A 1 501 ? 140.710 7.241 33.205 1.00 24.13 501 ALA A C 1
ATOM 3930 O O . ALA A 1 501 ? 139.574 7.464 32.771 1.00 19.56 501 ALA A O 1
ATOM 3932 N N . SER A 1 502 ? 141.620 6.569 32.512 1.00 20.39 502 SER A N 1
ATOM 3933 C CA . SER A 1 502 ? 141.334 6.068 31.180 1.00 23.93 502 SER A CA 1
ATOM 3934 C C . SER A 1 502 ? 142.191 4.851 30.861 1.00 23.15 502 SER A C 1
ATOM 3935 O O . SER A 1 502 ? 143.313 4.727 31.349 1.00 19.99 502 SER A O 1
ATOM 3938 N N . THR A 1 503 ? 141.652 3.953 30.045 1.00 24.06 503 THR A N 1
ATOM 3939 C CA . THR A 1 503 ? 142.427 2.842 29.515 1.00 22.29 503 THR A CA 1
ATOM 3940 C C . THR A 1 503 ? 142.339 2.825 27.995 1.00 25.02 503 THR A C 1
ATOM 3941 O O . THR A 1 503 ? 142.444 1.769 27.377 1.00 25.11 503 THR A O 1
ATOM 3945 N N . ASP A 1 504 ? 142.162 4.004 27.400 1.00 25.99 504 ASP A N 1
ATOM 3946 C CA . ASP A 1 504 ? 141.897 4.115 25.963 1.00 22.19 504 ASP A CA 1
ATOM 3947 C C . ASP A 1 504 ? 143.177 4.237 25.139 1.00 23.80 504 ASP A C 1
ATOM 3948 O O . ASP A 1 504 ? 143.123 4.327 23.913 1.00 30.83 504 ASP A O 1
ATOM 3953 N N . GLY A 1 505 ? 144.324 4.265 25.808 1.00 21.58 505 GLY A N 1
ATOM 3954 C CA . GLY A 1 505 ? 145.596 4.356 25.112 1.00 16.64 505 GLY A CA 1
ATOM 3955 C C . GLY A 1 505 ? 145.839 5.658 24.366 1.00 23.13 505 GLY A C 1
ATOM 3956 O O . GLY A 1 505 ? 146.643 5.708 23.430 1.00 22.81 505 GLY A O 1
ATOM 3957 N N . ILE A 1 506 ? 145.158 6.721 24.778 1.00 19.34 506 ILE A N 1
ATOM 3958 C CA . ILE A 1 506 ? 145.341 8.017 24.138 1.00 19.88 506 ILE A CA 1
ATOM 3959 C C . ILE A 1 506 ? 145.585 9.098 25.176 1.00 19.41 506 ILE A C 1
ATOM 3960 O O . ILE A 1 506 ? 144.927 9.125 26.220 1.00 18.16 506 ILE A O 1
ATOM 3965 N N . ALA A 1 507 ? 146.540 9.981 24.885 1.00 22.15 507 ALA A N 1
ATOM 3966 C CA . ALA A 1 507 ? 146.841 11.116 25.751 1.00 18.44 507 ALA A CA 1
ATOM 3967 C C . ALA A 1 507 ? 145.565 11.870 26.133 1.00 19.70 507 ALA A C 1
ATOM 3968 O O . ALA A 1 507 ? 144.760 12.237 25.273 1.00 22.77 507 ALA A O 1
ATOM 3970 N N . THR A 1 508 ? 145.390 12.092 27.428 1.00 14.74 508 THR A N 1
ATOM 3971 C CA . THR A 1 508 ? 144.182 12.713 27.942 1.00 15.01 508 THR A CA 1
ATOM 3972 C C . THR A 1 508 ? 144.433 14.192 28.257 1.00 16.91 508 THR A C 1
ATOM 3973 O O . THR A 1 508 ? 145.471 14.555 28.810 1.00 17.11 508 THR A O 1
ATOM 3977 N N . GLU A 1 509 ? 143.490 15.050 27.884 1.00 17.12 509 GLU A N 1
ATOM 3978 C CA . GLU A 1 509 ? 143.695 16.490 28.009 1.00 16.20 509 GLU A CA 1
ATOM 3979 C C . GLU A 1 509 ? 142.546 17.188 28.726 1.00 18.13 509 GLU A C 1
ATOM 3980 O O . GLU A 1 509 ? 141.393 16.758 28.652 1.00 16.00 509 GLU A O 1
ATOM 3986 N N . THR A 1 510 ? 142.872 18.271 29.422 1.00 18.63 510 THR A N 1
ATOM 3987 C CA . THR A 1 510 ? 141.856 19.151 29.989 1.00 16.19 510 THR A CA 1
ATOM 3988 C C . THR A 1 510 ? 142.101 20.562 29.479 1.00 15.63 510 THR A C 1
ATOM 3989 O O . THR A 1 510 ? 143.187 21.114 29.671 1.00 13.33 510 THR A O 1
ATOM 3993 N N . ILE A 1 511 ? 141.100 21.141 28.820 1.00 10.39 511 ILE A N 1
ATOM 3994 C CA . ILE A 1 511 ? 141.307 22.418 28.152 1.00 12.92 511 ILE A CA 1
ATOM 3995 C C . ILE A 1 511 ? 140.999 23.587 29.066 1.00 16.74 511 ILE A C 1
ATOM 3996 O O . ILE A 1 511 ? 139.863 23.750 29.513 1.00 16.90 511 ILE A O 1
ATOM 4001 N N . VAL A 1 512 ? 142.012 24.399 29.350 1.00 16.66 512 VAL A N 1
ATOM 4002 C CA . VAL A 1 512 ? 141.801 25.575 30.187 1.00 19.54 512 VAL A CA 1
ATOM 4003 C C . VAL A 1 512 ? 141.185 26.704 29.373 1.00 18.50 512 VAL A C 1
ATOM 4004 O O . VAL A 1 512 ? 140.260 27.389 29.825 1.00 21.92 512 VAL A O 1
ATOM 4008 N N . GLU A 1 513 ? 141.700 26.886 28.164 1.00 17.47 513 GLU A N 1
ATOM 4009 C CA . GLU A 1 513 ? 141.304 28.008 27.331 1.00 15.09 513 GLU A CA 1
ATOM 4010 C C . GLU A 1 513 ? 141.396 27.632 25.856 1.00 20.58 513 GLU A C 1
ATOM 4011 O O . GLU A 1 513 ? 142.184 26.763 25.471 1.00 21.11 513 GLU A O 1
ATOM 4017 N N . ASN A 1 514 ? 140.555 28.259 25.041 1.00 18.13 514 ASN A N 1
ATOM 4018 C CA . ASN A 1 514 ? 140.708 28.218 23.596 1.00 14.96 514 ASN A CA 1
ATOM 4019 C C . ASN A 1 514 ? 140.055 29.469 23.042 1.00 16.35 514 ASN A C 1
ATOM 4020 O O . ASN A 1 514 ? 138.955 29.417 22.516 1.00 19.01 514 ASN A O 1
ATOM 4025 N N . ARG A 1 515 ? 140.733 30.603 23.189 1.00 16.54 515 ARG A N 1
ATOM 4026 C CA . ARG A 1 515 ? 140.110 31.900 22.962 1.00 15.05 515 ARG A CA 1
ATOM 4027 C C . ARG A 1 515 ? 140.384 32.422 21.571 1.00 21.20 515 ARG A C 1
ATOM 4028 O O . ARG A 1 515 ? 141.512 32.343 21.093 1.00 22.04 515 ARG A O 1
ATOM 4036 N N . LYS A 1 516 ? 139.362 32.981 20.930 1.00 24.08 516 LYS A N 1
ATOM 4037 C CA . LYS A 1 516 ? 139.565 33.634 19.644 1.00 20.36 516 LYS A CA 1
ATOM 4038 C C . LYS A 1 516 ? 140.187 35.004 19.858 1.00 20.84 516 LYS A C 1
ATOM 4039 O O . LYS A 1 516 ? 139.770 35.747 20.745 1.00 24.50 516 LYS A O 1
ATOM 4045 N N . LEU A 1 517 ? 141.174 35.337 19.034 1.00 21.36 517 LEU A N 1
ATOM 4046 C CA . LEU A 1 517 ? 141.956 36.554 19.220 1.00 20.62 517 LEU A CA 1
ATOM 4047 C C . LEU A 1 517 ? 141.562 37.643 18.228 1.00 20.55 517 LEU A C 1
ATOM 4048 O O . LEU A 1 517 ? 140.650 37.454 17.421 1.00 24.72 517 LEU A O 1
ATOM 4053 N N . ASN A 1 518 ? 142.242 38.786 18.293 1.00 16.24 518 ASN A N 1
ATOM 4054 C CA . ASN A 1 518 ? 142.025 39.837 17.312 1.00 17.52 518 ASN A CA 1
ATOM 4055 C C . ASN A 1 518 ? 142.523 39.394 15.936 1.00 21.65 518 ASN A C 1
ATOM 4056 O O . ASN A 1 518 ? 143.051 38.286 15.791 1.00 20.92 518 ASN A O 1
ATOM 4061 N N . SER A 1 519 ? 142.366 40.250 14.931 1.00 23.03 519 SER A N 1
ATOM 4062 C CA . SER A 1 519 ? 142.633 39.840 13.549 1.00 28.95 519 SER A CA 1
ATOM 4063 C C . SER A 1 519 ? 144.114 39.561 13.307 1.00 22.99 519 SER A C 1
ATOM 4064 O O . SER A 1 519 ? 144.462 38.799 12.411 1.00 28.98 519 SER A O 1
ATOM 4067 N N . SER A 1 520 ? 144.979 40.167 14.117 1.00 22.02 520 SER A N 1
ATOM 4068 C CA . SER A 1 520 ? 146.410 39.869 14.070 1.00 17.80 520 SER A CA 1
ATOM 4069 C C . SER A 1 520 ? 146.717 38.555 14.782 1.00 23.87 520 SER A C 1
ATOM 4070 O O . SER A 1 520 ? 147.644 37.832 14.405 1.00 27.73 520 SER A O 1
ATOM 4073 N N . GLY A 1 521 ? 145.937 38.257 15.818 1.00 17.25 521 GLY A N 1
ATOM 4074 C CA . GLY A 1 521 ? 146.240 37.148 16.698 1.00 16.08 521 GLY A CA 1
ATOM 4075 C C . GLY A 1 521 ? 147.435 37.476 17.579 1.00 24.06 521 GLY A C 1
ATOM 4076 O O . GLY A 1 521 ? 148.245 36.599 17.894 1.00 23.09 521 GLY A O 1
ATOM 4077 N N . ASN A 1 522 ? 147.546 38.738 17.990 1.00 20.97 522 ASN A N 1
ATOM 4078 C CA . ASN A 1 522 ? 148.713 39.173 18.747 1.00 19.17 522 ASN A CA 1
ATOM 4079 C C . ASN A 1 522 ? 148.436 39.578 20.190 1.00 21.43 522 ASN A C 1
ATOM 4080 O O . ASN A 1 522 ? 149.267 40.236 20.807 1.00 22.16 522 ASN A O 1
ATOM 4085 N N . ASN A 1 523 ? 147.259 39.232 20.700 1.00 21.81 523 ASN A N 1
ATOM 4086 C CA . ASN A 1 523 ? 146.884 39.585 22.067 1.00 19.50 523 ASN A CA 1
ATOM 4087 C C . ASN A 1 523 ? 147.985 39.172 23.021 1.00 20.72 523 ASN A C 1
ATOM 4088 O O . ASN A 1 523 ? 148.447 38.029 22.968 1.00 20.22 523 ASN A O 1
ATOM 4093 N N . ALA A 1 524 ? 148.439 40.100 23.861 1.00 16.68 524 ALA A N 1
ATOM 4094 C CA . ALA A 1 524 ? 149.600 39.807 24.694 1.00 16.77 524 ALA A CA 1
ATOM 4095 C C . ALA A 1 524 ? 149.321 38.642 25.651 1.00 19.29 524 ALA A C 1
ATOM 4096 O O . ALA A 1 524 ? 148.273 38.594 26.312 1.00 18.01 524 ALA A O 1
ATOM 4098 N N . LEU A 1 525 ? 150.242 37.683 25.675 1.00 14.90 525 LEU A N 1
ATOM 4099 C CA . LEU A 1 525 ? 150.166 36.574 26.613 1.00 15.32 525 LEU A CA 1
ATOM 4100 C C . LEU A 1 525 ? 151.298 36.704 27.609 1.00 19.61 525 LEU A C 1
ATOM 4101 O O . LEU A 1 525 ? 152.450 36.450 27.275 1.00 20.09 525 LEU A O 1
ATOM 4106 N N . ILE A 1 526 ? 150.970 37.106 28.831 1.00 22.47 526 ILE A N 1
ATOM 4107 C CA . ILE A 1 526 ? 151.977 37.280 29.863 1.00 19.20 526 ILE A CA 1
ATOM 4108 C C . ILE A 1 526 ? 151.920 36.125 30.841 1.00 21.56 526 ILE A C 1
ATOM 4109 O O . ILE A 1 526 ? 150.871 35.856 31.424 1.00 29.39 526 ILE A O 1
ATOM 4114 N N . VAL A 1 527 ? 153.046 35.435 31.006 1.00 20.79 527 VAL A N 1
ATOM 4115 C CA . VAL A 1 527 ? 153.107 34.238 31.844 1.00 18.57 527 VAL A CA 1
ATOM 4116 C C . VAL A 1 527 ? 154.120 34.404 32.960 1.00 20.26 527 VAL A C 1
ATOM 4117 O O . VAL A 1 527 ? 155.277 34.725 32.698 1.00 24.04 527 VAL A O 1
ATOM 4121 N N . ASN A 1 528 ? 153.689 34.164 34.196 1.00 24.71 528 ASN A N 1
ATOM 4122 C CA . ASN A 1 528 ? 154.510 34.430 35.381 1.00 19.69 528 ASN A CA 1
ATOM 4123 C C . ASN A 1 528 ? 155.164 35.809 35.326 1.00 21.66 528 ASN A C 1
ATOM 4124 O O . ASN A 1 528 ? 156.336 35.966 35.673 1.00 25.27 528 ASN A O 1
ATOM 4129 N N . GLY A 1 529 ? 154.417 36.798 34.848 1.00 20.90 529 GLY A N 1
ATOM 4130 C CA . GLY A 1 529 ? 154.913 38.160 34.792 1.00 23.14 529 GLY A CA 1
ATOM 4131 C C . GLY A 1 529 ? 155.848 38.455 33.636 1.00 25.34 529 GLY A C 1
ATOM 4132 O O . GLY A 1 529 ? 156.437 39.533 33.569 1.00 30.53 529 GLY A O 1
ATOM 4133 N N . THR A 1 530 ? 155.980 37.506 32.716 1.00 24.88 530 THR A N 1
ATOM 4134 C CA . THR A 1 530 ? 156.886 37.670 31.582 1.00 23.60 530 THR A CA 1
ATOM 4135 C C . THR A 1 530 ? 156.157 37.478 30.248 1.00 24.59 530 THR A C 1
ATOM 4136 O O . THR A 1 530 ? 155.507 36.455 30.033 1.00 23.16 530 THR A O 1
ATOM 4140 N N . ALA A 1 531 ? 156.258 38.476 29.371 1.00 18.69 531 ALA A N 1
ATOM 4141 C CA . ALA A 1 531 ? 155.621 38.432 28.051 1.00 24.15 531 ALA A CA 1
ATOM 4142 C C . ALA A 1 531 ? 156.162 37.307 27.174 1.00 25.57 531 ALA A C 1
ATOM 4143 O O . ALA A 1 531 ? 157.370 37.121 27.064 1.00 37.06 531 ALA A O 1
ATOM 4145 N N . LYS A 1 532 ? 155.264 36.558 26.548 1.00 21.94 532 LYS A N 1
ATOM 4146 C CA . LYS A 1 532 ? 155.658 35.545 25.580 1.00 22.66 532 LYS A CA 1
ATOM 4147 C C . LYS A 1 532 ? 155.637 36.149 24.176 1.00 28.28 532 LYS A C 1
ATOM 4148 O O . LYS A 1 532 ? 155.050 37.211 23.967 1.00 31.94 532 LYS A O 1
ATOM 4154 N N . PRO A 1 533 ? 156.291 35.487 23.209 1.00 30.06 533 PRO A N 1
ATOM 4155 C CA . PRO A 1 533 ? 156.211 35.919 21.806 1.00 25.77 533 PRO A CA 1
ATOM 4156 C C . PRO A 1 533 ? 154.761 36.008 21.324 1.00 22.82 533 PRO A C 1
ATOM 4157 O O . PRO A 1 533 ? 153.988 35.091 21.594 1.00 29.07 533 PRO A O 1
ATOM 4161 N N . GLY A 1 534 ? 154.400 37.082 20.627 1.00 18.25 534 GLY A N 1
ATOM 4162 C CA . GLY A 1 534 ? 153.026 37.273 20.186 1.00 20.66 534 GLY A CA 1
ATOM 4163 C C . GLY A 1 534 ? 152.741 36.825 18.761 1.00 29.98 534 GLY A C 1
ATOM 4164 O O . GLY A 1 534 ? 151.688 37.123 18.196 1.00 32.80 534 GLY A O 1
ATOM 4165 N N . SER A 1 535 ? 153.677 36.091 18.176 1.00 24.61 535 SER A N 1
ATOM 4166 C CA . SER A 1 535 ? 153.571 35.713 16.778 1.00 28.61 535 SER A CA 1
ATOM 4167 C C . SER A 1 535 ? 152.846 34.383 16.591 1.00 28.12 535 SER A C 1
ATOM 4168 O O . SER A 1 535 ? 152.994 33.463 17.402 1.00 26.58 535 SER A O 1
ATOM 4171 N N . LEU A 1 536 ? 152.066 34.298 15.513 1.00 25.54 536 LEU A N 1
ATOM 4172 C CA . LEU A 1 536 ? 151.345 33.080 15.161 1.00 22.92 536 LEU A CA 1
ATOM 4173 C C . LEU A 1 536 ? 152.322 31.943 14.919 1.00 25.81 536 LEU A C 1
ATOM 4174 O O . LEU A 1 536 ? 153.373 32.140 14.325 1.00 29.01 536 LEU A O 1
ATOM 4179 N N . GLY A 1 537 ? 151.967 30.753 15.385 1.00 27.30 537 GLY A N 1
ATOM 4180 C CA . GLY A 1 537 ? 152.842 29.604 15.290 1.00 20.66 537 GLY A CA 1
ATOM 4181 C C . GLY A 1 537 ? 153.429 29.250 16.640 1.00 21.93 537 GLY A C 1
ATOM 4182 O O . GLY A 1 537 ? 153.878 28.116 16.847 1.00 22.74 537 GLY A O 1
ATOM 4183 N N . TRP A 1 538 ? 153.419 30.221 17.558 1.00 23.28 538 TRP A N 1
ATOM 4184 C CA . TRP A 1 538 ? 153.940 30.031 18.917 1.00 21.29 538 TRP A CA 1
ATOM 4185 C C . TRP A 1 538 ? 153.360 28.818 19.634 1.00 24.06 538 TRP A C 1
ATOM 4186 O O . TRP A 1 538 ? 152.147 28.595 19.629 1.00 20.60 538 TRP A O 1
ATOM 4197 N N . SER A 1 539 ? 154.243 28.052 20.266 1.00 26.92 539 SER A N 1
ATOM 4198 C CA . SER A 1 539 ? 153.872 26.792 20.889 1.00 25.99 539 SER A CA 1
ATOM 4199 C C . SER A 1 539 ? 154.927 26.354 21.908 1.00 30.02 539 SER A C 1
ATOM 4200 O O . SER A 1 539 ? 156.117 26.247 21.582 1.00 31.96 539 SER A O 1
ATOM 4203 N N . GLU A 1 540 ? 154.479 26.099 23.136 1.00 28.34 540 GLU A N 1
ATOM 4204 C CA . GLU A 1 540 ? 155.358 25.736 24.242 1.00 23.56 540 GLU A CA 1
ATOM 4205 C C . GLU A 1 540 ? 154.651 24.787 25.194 1.00 21.50 540 GLU A C 1
ATOM 4206 O O . GLU A 1 540 ? 153.432 24.844 25.329 1.00 22.52 540 GLU A O 1
ATOM 4212 N N . THR A 1 541 ? 155.416 23.923 25.857 1.00 21.46 541 THR A N 1
ATOM 4213 C CA . THR A 1 541 ? 154.934 23.250 27.059 1.00 25.28 541 THR A CA 1
ATOM 4214 C C . THR A 1 541 ? 155.515 23.970 28.272 1.00 24.54 541 THR A C 1
ATOM 4215 O O . THR A 1 541 ? 156.656 23.723 28.650 1.00 31.30 541 THR A O 1
ATOM 4219 N N . MET A 1 542 ? 154.727 24.869 28.862 1.00 22.76 542 MET A N 1
ATOM 4220 C CA . MET A 1 542 ? 155.198 25.784 29.908 1.00 27.24 542 MET A CA 1
ATOM 4221 C C . MET A 1 542 ? 155.105 25.221 31.328 1.00 24.62 542 MET A C 1
ATOM 4222 O O . MET A 1 542 ? 154.020 25.191 31.915 1.00 21.84 542 MET A O 1
ATOM 4227 N N . THR A 1 543 ? 156.237 24.809 31.893 1.00 21.12 543 THR A N 1
ATOM 4228 C CA . THR A 1 543 ? 156.229 24.220 33.231 1.00 21.95 543 THR A CA 1
ATOM 4229 C C . THR A 1 543 ? 156.367 25.257 34.342 1.00 20.20 543 THR A C 1
ATOM 4230 O O . THR A 1 543 ? 156.803 26.391 34.110 1.00 16.14 543 THR A O 1
ATOM 4234 N N . GLY A 1 544 ? 155.994 24.854 35.554 1.00 19.35 544 GLY A N 1
ATOM 4235 C CA . GLY A 1 544 ? 156.034 25.749 36.694 1.00 15.38 544 GLY A CA 1
ATOM 4236 C C . GLY A 1 544 ? 155.217 27.003 36.457 1.00 16.08 544 GLY A C 1
ATOM 4237 O O . GLY A 1 544 ? 155.591 28.102 36.881 1.00 15.61 544 GLY A O 1
ATOM 4238 N N . THR A 1 545 ? 154.093 26.846 35.767 1.00 17.35 545 THR A N 1
ATOM 4239 C CA . THR A 1 545 ? 153.235 27.986 35.493 1.00 19.55 545 THR A CA 1
ATOM 4240 C C . THR A 1 545 ? 152.411 28.333 36.730 1.00 17.90 545 THR A C 1
ATOM 4241 O O . THR A 1 545 ? 151.700 27.478 37.276 1.00 12.27 545 THR A O 1
ATOM 4245 N N . ASN A 1 546 ? 152.515 29.587 37.165 1.00 14.23 546 ASN A N 1
ATOM 4246 C CA . ASN A 1 546 ? 151.793 30.051 38.344 1.00 17.61 546 ASN A CA 1
ATOM 4247 C C . ASN A 1 546 ? 150.567 30.851 37.955 1.00 19.73 546 ASN A C 1
ATOM 4248 O O . ASN A 1 546 ? 149.463 30.639 38.467 1.00 17.91 546 ASN A O 1
ATOM 4253 N N . TYR A 1 547 ? 150.773 31.789 37.045 1.00 17.22 547 TYR A N 1
ATOM 4254 C CA . TYR A 1 547 ? 149.668 32.566 36.531 1.00 20.46 547 TYR A CA 1
ATOM 4255 C C . TYR A 1 547 ? 149.905 32.950 35.076 1.00 24.24 547 TYR A C 1
ATOM 4256 O O . TYR A 1 547 ? 151.024 32.851 34.572 1.00 25.54 547 TYR A O 1
ATOM 4265 N N . ILE A 1 548 ? 148.834 33.364 34.408 1.00 21.52 548 ILE A N 1
ATOM 4266 C CA . ILE A 1 548 ? 148.874 33.730 33.006 1.00 20.17 548 ILE A CA 1
ATOM 4267 C C . ILE A 1 548 ? 147.918 34.901 32.822 1.00 22.41 548 ILE A C 1
ATOM 4268 O O . ILE A 1 548 ? 146.856 34.941 33.447 1.00 17.67 548 ILE A O 1
ATOM 4273 N N . HIS A 1 549 ? 148.288 35.856 31.976 1.00 21.17 549 HIS A N 1
ATOM 4274 C CA . HIS A 1 549 ? 147.374 36.927 31.617 1.00 18.99 549 HIS A CA 1
ATOM 4275 C C . HIS A 1 549 ? 147.291 37.036 30.098 1.00 23.33 549 HIS A C 1
ATOM 4276 O O . HIS A 1 549 ? 148.308 37.174 29.422 1.00 21.09 549 HIS A O 1
ATOM 4283 N N . LEU A 1 550 ? 146.072 36.954 29.573 1.00 21.06 550 LEU A N 1
ATOM 4284 C CA . LEU A 1 550 ? 145.821 37.097 28.149 1.00 21.27 550 LEU A CA 1
ATOM 4285 C C . LEU A 1 550 ? 145.001 38.355 27.926 1.00 24.08 550 LEU A C 1
ATOM 4286 O O . LEU A 1 550 ? 143.885 38.462 28.436 1.00 28.24 550 LEU A O 1
ATOM 4291 N N . ALA A 1 551 ? 145.543 39.305 27.169 1.00 23.36 551 ALA A N 1
ATOM 4292 C CA . ALA A 1 551 ? 144.883 40.597 27.007 1.00 22.35 551 ALA A CA 1
ATOM 4293 C C . ALA A 1 551 ? 143.703 40.492 26.047 1.00 23.65 551 ALA A C 1
ATOM 4294 O O . ALA A 1 551 ? 143.770 39.793 25.039 1.00 21.57 551 ALA A O 1
ATOM 4296 N N . GLY A 1 552 ? 142.614 41.180 26.372 1.00 21.24 552 GLY A N 1
ATOM 4297 C CA . GLY A 1 552 ? 141.409 41.093 25.571 1.00 22.61 552 GLY A CA 1
ATOM 4298 C C . GLY A 1 552 ? 141.458 42.000 24.362 1.00 24.48 552 GLY A C 1
ATOM 4299 O O . GLY A 1 552 ? 142.086 43.060 24.401 1.00 24.44 552 GLY A O 1
ATOM 4300 N N . SER A 1 553 ? 140.777 41.593 23.292 1.00 30.31 553 SER A N 1
ATOM 4301 C CA . SER A 1 553 ? 140.772 42.356 22.040 1.00 26.34 553 SER A CA 1
ATOM 4302 C C . SER A 1 553 ? 140.078 43.708 22.195 1.00 22.59 553 SER A C 1
ATOM 4303 O O . SER A 1 553 ? 140.193 44.580 21.343 1.00 27.80 553 SER A O 1
ATOM 4306 N N . VAL A 1 554 ? 139.369 43.863 23.304 1.00 24.91 554 VAL A N 1
ATOM 4307 C CA . VAL A 1 554 ? 138.553 45.029 23.583 1.00 23.67 554 VAL A CA 1
ATOM 4308 C C . VAL A 1 554 ? 138.605 45.249 25.092 1.00 28.47 554 VAL A C 1
ATOM 4309 O O . VAL A 1 554 ? 138.676 44.279 25.855 1.00 27.82 554 VAL A O 1
ATOM 4313 N N . PRO A 1 555 ? 138.608 46.522 25.531 1.00 27.18 555 PRO A N 1
ATOM 4314 C CA . PRO A 1 555 ? 138.613 46.856 26.962 1.00 24.59 555 PRO A CA 1
ATOM 4315 C C . PRO A 1 555 ? 137.506 46.131 27.715 1.00 26.05 555 PRO A C 1
ATOM 4316 O O . PRO A 1 555 ? 136.343 46.178 27.299 1.00 24.97 555 PRO A O 1
ATOM 4320 N N . GLY A 1 556 ? 137.876 45.456 28.800 1.00 25.52 556 GLY A N 1
ATOM 4321 C CA . GLY A 1 556 ? 136.925 44.694 29.585 1.00 23.20 556 GLY A CA 1
ATOM 4322 C C . GLY A 1 556 ? 136.978 43.196 29.329 1.00 23.44 556 GLY A C 1
ATOM 4323 O O . GLY A 1 556 ? 136.237 42.431 29.956 1.00 22.69 556 GLY A O 1
ATOM 4324 N N . SER A 1 557 ? 137.855 42.761 28.424 1.00 22.79 557 SER A N 1
ATOM 4325 C CA . SER A 1 557 ? 137.917 41.339 28.078 1.00 20.35 557 SER A CA 1
ATOM 4326 C C . SER A 1 557 ? 139.247 40.617 28.357 1.00 18.13 557 SER A C 1
ATOM 4327 O O . SER A 1 557 ? 139.491 39.547 27.803 1.00 21.51 557 SER A O 1
ATOM 4330 N N . ASP A 1 558 ? 140.098 41.188 29.207 1.00 18.73 558 ASP A N 1
ATOM 4331 C CA . ASP A 1 558 ? 141.278 40.470 29.701 1.00 19.21 558 ASP A CA 1
ATOM 4332 C C . ASP A 1 558 ? 140.817 39.198 30.399 1.00 17.84 558 ASP A C 1
ATOM 4333 O O . ASP A 1 558 ? 139.726 39.167 30.960 1.00 19.10 558 ASP A O 1
ATOM 4338 N N . ILE A 1 559 ? 141.634 38.150 30.370 1.00 15.34 559 ILE A N 1
ATOM 4339 C CA . ILE A 1 559 ? 141.370 36.972 31.197 1.00 13.54 559 ILE A CA 1
ATOM 4340 C C . ILE A 1 559 ? 142.625 36.534 31.962 1.00 20.35 559 ILE A C 1
ATOM 4341 O O . ILE A 1 559 ? 143.714 36.439 31.392 1.00 20.58 559 ILE A O 1
ATOM 4346 N N . GLY A 1 560 ? 142.472 36.296 33.263 1.00 19.98 560 GLY A N 1
ATOM 4347 C CA . GLY A 1 560 ? 143.565 35.824 34.089 1.00 15.58 560 GLY A CA 1
ATOM 4348 C C . GLY A 1 560 ? 143.401 34.345 34.378 1.00 17.16 560 GLY A C 1
ATOM 4349 O O . GLY A 1 560 ? 142.285 33.835 34.366 1.00 16.89 560 GLY A O 1
ATOM 4350 N N . TYR A 1 561 ? 144.509 33.648 34.615 1.00 14.76 561 TYR A N 1
ATOM 4351 C CA . TYR A 1 561 ? 144.460 32.234 34.970 1.00 13.50 561 TYR A CA 1
ATOM 4352 C C . TYR A 1 561 ? 145.468 31.974 36.082 1.00 16.57 561 TYR A C 1
ATOM 4353 O O . TYR A 1 561 ? 146.661 32.193 35.914 1.00 20.75 561 TYR A O 1
ATOM 4362 N N . TYR A 1 562 ? 144.989 31.509 37.223 1.00 14.10 562 TYR A N 1
ATOM 4363 C CA . TYR A 1 562 ? 145.877 31.212 38.324 1.00 14.77 562 TYR A CA 1
ATOM 4364 C C . TYR A 1 562 ? 145.931 29.702 38.485 1.00 15.64 562 TYR A C 1
ATOM 4365 O O . TYR A 1 562 ? 144.908 29.027 38.400 1.00 15.95 562 TYR A O 1
ATOM 4374 N N . PHE A 1 563 ? 147.133 29.168 38.672 1.00 18.53 563 PHE A N 1
ATOM 4375 C CA . PHE A 1 563 ? 147.302 27.726 38.797 1.00 20.86 563 PHE A CA 1
ATOM 4376 C C . PHE A 1 563 ? 147.858 27.335 40.162 1.00 18.71 563 PHE A C 1
ATOM 4377 O O . PHE A 1 563 ? 149.066 27.335 40.372 1.00 22.38 563 PHE A O 1
ATOM 4385 N N . PRO A 1 564 ? 146.960 27.003 41.097 1.00 21.32 564 PRO A N 1
ATOM 4386 C CA . PRO A 1 564 ? 147.328 26.646 42.474 1.00 17.32 564 PRO A CA 1
ATOM 4387 C C . PRO A 1 564 ? 148.357 25.519 42.512 1.00 18.92 564 PRO A C 1
ATOM 4388 O O . PRO A 1 564 ? 148.118 24.413 41.994 1.00 16.72 564 PRO A O 1
ATOM 4392 N N . GLY A 1 565 ? 149.508 25.816 43.109 1.00 15.69 565 GLY A N 1
ATOM 4393 C CA . GLY A 1 565 ? 150.563 24.832 43.263 1.00 18.77 565 GLY A CA 1
ATOM 4394 C C . GLY A 1 565 ? 151.473 24.793 42.060 1.00 20.23 565 GLY A C 1
ATOM 4395 O O . GLY A 1 565 ? 152.436 24.027 42.025 1.00 19.10 565 GLY A O 1
ATOM 4396 N N . GLY A 1 566 ? 151.165 25.634 41.077 1.00 17.73 566 GLY A N 1
ATOM 4397 C CA . GLY A 1 566 ? 151.843 25.597 39.797 1.00 17.12 566 GLY A CA 1
ATOM 4398 C C . GLY A 1 566 ? 151.373 24.441 38.927 1.00 18.38 566 GLY A C 1
ATOM 4399 O O . GLY A 1 566 ? 150.962 23.399 39.444 1.00 19.16 566 GLY A O 1
ATOM 4400 N N . ALA A 1 567 ? 151.429 24.620 37.605 1.00 16.70 567 ALA A N 1
ATOM 4401 C CA . ALA A 1 567 ? 151.061 23.555 36.669 1.00 19.17 567 ALA A CA 1
ATOM 4402 C C . ALA A 1 567 ? 151.889 23.572 35.390 1.00 18.87 567 ALA A C 1
ATOM 4403 O O . ALA A 1 567 ? 152.421 24.609 34.980 1.00 18.13 567 ALA A O 1
ATOM 4405 N N . ALA A 1 568 ? 151.987 22.405 34.765 1.00 14.51 568 ALA A N 1
ATOM 4406 C CA . ALA A 1 568 ? 152.531 22.302 33.418 1.00 18.85 568 ALA A CA 1
ATOM 4407 C C . ALA A 1 568 ? 151.410 22.589 32.415 1.00 16.87 568 ALA A C 1
ATOM 4408 O O . ALA A 1 568 ? 150.534 21.746 32.191 1.00 13.14 568 ALA A O 1
ATOM 4410 N N . VAL A 1 569 ? 151.443 23.784 31.831 1.00 14.36 569 VAL A N 1
ATOM 4411 C CA . VAL A 1 569 ? 150.422 24.225 30.882 1.00 20.62 569 VAL A CA 1
ATOM 4412 C C . VAL A 1 569 ? 150.956 24.332 29.446 1.00 21.15 569 VAL A C 1
ATOM 4413 O O . VAL A 1 569 ? 151.845 25.138 29.172 1.00 22.45 569 VAL A O 1
ATOM 4417 N N . LYS A 1 570 ? 150.401 23.538 28.533 1.00 19.30 570 LYS A N 1
ATOM 4418 C CA . LYS A 1 570 ? 150.734 23.660 27.109 1.00 23.18 570 LYS A CA 1
ATOM 4419 C C . LYS A 1 570 ? 150.009 24.842 26.474 1.00 18.62 570 LYS A C 1
ATOM 4420 O O . LYS A 1 570 ? 148.859 25.129 26.806 1.00 19.49 570 LYS A O 1
ATOM 4426 N N . GLY A 1 571 ? 150.690 25.529 25.564 1.00 19.97 571 GLY A N 1
ATOM 4427 C CA . GLY A 1 571 ? 150.140 26.714 24.933 1.00 17.82 571 GLY A CA 1
ATOM 4428 C C . GLY A 1 571 ? 150.335 26.704 23.429 1.00 28.71 571 GLY A C 1
ATOM 4429 O O . GLY A 1 571 ? 151.324 26.166 22.923 1.00 29.81 571 GLY A O 1
ATOM 4430 N N . LEU A 1 572 ? 149.386 27.298 22.711 1.00 25.25 572 LEU A N 1
ATOM 4431 C CA . LEU A 1 572 ? 149.451 27.353 21.260 1.00 17.65 572 LEU A CA 1
ATOM 4432 C C . LEU A 1 572 ? 148.732 28.588 20.737 1.00 23.13 572 LEU A C 1
ATOM 4433 O O . LEU A 1 572 ? 147.535 28.761 20.970 1.00 29.99 572 LEU A O 1
ATOM 4438 N N . ARG A 1 573 ? 149.469 29.453 20.046 1.00 19.72 573 ARG A N 1
ATOM 4439 C CA . ARG A 1 573 ? 148.878 30.583 19.341 1.00 17.68 573 ARG A CA 1
ATOM 4440 C C . ARG A 1 573 ? 148.948 30.315 17.829 1.00 21.99 573 ARG A C 1
ATOM 4441 O O . ARG A 1 573 ? 150.027 30.300 17.247 1.00 20.62 573 ARG A O 1
ATOM 4449 N N . GLU A 1 574 ? 147.807 30.068 17.196 1.00 20.34 574 GLU A N 1
ATOM 4450 C CA . GLU A 1 574 ? 147.821 29.706 15.784 1.00 19.24 574 GLU A CA 1
ATOM 4451 C C . GLU A 1 574 ? 146.651 30.312 15.036 1.00 23.69 574 GLU A C 1
ATOM 4452 O O . GLU A 1 574 ? 145.667 30.737 15.650 1.00 27.13 574 GLU A O 1
ATOM 4458 N N . ALA A 1 575 ? 146.779 30.362 13.709 1.00 24.25 575 ALA A N 1
ATOM 4459 C CA . ALA A 1 575 ? 145.680 30.744 12.825 1.00 19.95 575 ALA A CA 1
ATOM 4460 C C . ALA A 1 575 ? 144.992 29.472 12.368 1.00 21.60 575 ALA A C 1
ATOM 4461 O O . ALA A 1 575 ? 145.647 28.469 12.060 1.00 26.84 575 ALA A O 1
ATOM 4463 N N . ARG A 1 576 ? 143.668 29.494 12.335 1.00 18.10 576 ARG A N 1
ATOM 4464 C CA . ARG A 1 576 ? 142.950 28.299 11.929 1.00 16.58 576 ARG A CA 1
ATOM 4465 C C . ARG A 1 576 ? 141.988 28.574 10.791 1.00 24.14 576 ARG A C 1
ATOM 4466 O O . ARG A 1 576 ? 141.381 29.645 10.723 1.00 25.22 576 ARG A O 1
ATOM 4474 N N . SER A 1 577 ? 141.884 27.613 9.878 1.00 23.20 577 SER A N 1
ATOM 4475 C CA . SER A 1 577 ? 140.951 27.732 8.769 1.00 19.50 577 SER A CA 1
ATOM 4476 C C . SER A 1 577 ? 139.986 26.572 8.765 1.00 18.62 577 SER A C 1
ATOM 4477 O O . SER A 1 577 ? 140.301 25.471 9.232 1.00 16.32 577 SER A O 1
ATOM 4480 N N . GLY A 1 578 ? 138.799 26.841 8.248 1.00 15.69 578 GLY A N 1
ATOM 4481 C CA . GLY A 1 578 ? 137.775 25.830 8.115 1.00 16.72 578 GLY A CA 1
ATOM 4482 C C . GLY A 1 578 ? 136.546 26.505 7.560 1.00 19.42 578 GLY A C 1
ATOM 4483 O O . GLY A 1 578 ? 136.514 27.738 7.410 1.00 22.06 578 GLY A O 1
ATOM 4484 N N . SER A 1 579 ? 135.534 25.706 7.256 1.00 14.99 579 SER A N 1
ATOM 4485 C CA . SER A 1 579 ? 134.267 26.247 6.798 1.00 22.60 579 SER A CA 1
ATOM 4486 C C . SER A 1 579 ? 133.125 25.608 7.576 1.00 19.93 579 SER A C 1
ATOM 4487 O O . SER A 1 579 ? 133.287 24.552 8.200 1.00 20.76 579 SER A O 1
ATOM 4490 N N . TRP A 1 580 ? 131.960 26.238 7.515 1.00 19.45 580 TRP A N 1
ATOM 4491 C CA . TRP A 1 580 ? 130.779 25.746 8.214 1.00 16.89 580 TRP A CA 1
ATOM 4492 C C . TRP A 1 580 ? 130.312 24.380 7.739 1.00 19.77 580 TRP A C 1
ATOM 4493 O O . TRP A 1 580 ? 129.572 23.696 8.448 1.00 23.06 580 TRP A O 1
ATOM 4504 N N . SER A 1 581 ? 130.745 23.992 6.541 1.00 22.65 581 SER A N 1
ATOM 4505 C CA . SER A 1 581 ? 130.346 22.726 5.937 1.00 20.05 581 SER A CA 1
ATOM 4506 C C . SER A 1 581 ? 130.733 21.544 6.803 1.00 22.57 581 SER A C 1
ATOM 4507 O O . SER A 1 581 ? 130.026 20.536 6.841 1.00 20.76 581 SER A O 1
ATOM 4510 N N . SER A 1 582 ? 131.863 21.681 7.491 1.00 20.63 582 SER A N 1
ATOM 4511 C CA . SER A 1 582 ? 132.333 20.672 8.430 1.00 21.85 582 SER A CA 1
ATOM 4512 C C . SER A 1 582 ? 131.349 20.492 9.586 1.00 26.40 582 SER A C 1
ATOM 4513 O O . SER A 1 582 ? 131.166 19.383 10.093 1.00 27.47 582 SER A O 1
ATOM 4516 N N . LEU A 1 583 ? 130.706 21.579 9.998 1.00 17.78 583 LEU A N 1
ATOM 4517 C CA . LEU A 1 583 ? 129.770 21.497 11.113 1.00 22.38 583 LEU A CA 1
ATOM 4518 C C . LEU A 1 583 ? 128.373 21.159 10.632 1.00 23.94 583 LEU A C 1
ATOM 4519 O O . LEU A 1 583 ? 127.622 20.447 11.318 1.00 18.61 583 LEU A O 1
ATOM 4524 N N . ASN A 1 584 ? 128.031 21.668 9.449 1.00 20.87 584 ASN A N 1
ATOM 4525 C CA . ASN A 1 584 ? 126.678 21.532 8.922 1.00 23.66 584 ASN A CA 1
ATOM 4526 C C . ASN A 1 584 ? 126.677 21.356 7.418 1.00 21.40 584 ASN A C 1
ATOM 4527 O O . ASN A 1 584 ? 127.038 22.271 6.684 1.00 23.38 584 ASN A O 1
ATOM 4532 N N . SER A 1 585 ? 126.264 20.184 6.960 1.00 18.42 585 SER A N 1
ATOM 4533 C CA . SER A 1 585 ? 126.245 19.918 5.530 1.00 20.71 585 SER A CA 1
ATOM 4534 C C . SER A 1 585 ? 124.845 19.549 5.073 1.00 25.66 585 SER A C 1
ATOM 4535 O O . SER A 1 585 ? 124.667 18.927 4.030 1.00 27.23 585 SER A O 1
ATOM 4538 N N . SER A 1 586 ? 123.851 19.930 5.871 1.00 28.23 586 SER A N 1
ATOM 4539 C CA . SER A 1 586 ? 122.458 19.801 5.459 1.00 26.80 586 SER A CA 1
ATOM 4540 C C . SER A 1 586 ? 122.217 20.716 4.267 1.00 30.13 586 SER A C 1
ATOM 4541 O O . SER A 1 586 ? 122.977 21.670 4.036 1.00 26.64 586 SER A O 1
ATOM 4544 N N . ALA A 1 587 ? 121.154 20.423 3.521 1.00 32.31 587 ALA A N 1
ATOM 4545 C CA . ALA A 1 587 ? 120.841 21.142 2.286 1.00 29.90 587 ALA A CA 1
ATOM 4546 C C . ALA A 1 587 ? 120.616 22.633 2.533 1.00 32.58 587 ALA A C 1
ATOM 4547 O O . ALA A 1 587 ? 121.041 23.479 1.744 1.00 25.27 587 ALA A O 1
ATOM 4549 N N . SER A 1 588 ? 119.954 22.950 3.641 1.00 31.82 588 SER A N 1
ATOM 4550 C CA . SER A 1 588 ? 119.627 24.332 3.952 1.00 28.41 588 SER A CA 1
ATOM 4551 C C . SER A 1 588 ? 120.840 25.132 4.385 1.00 29.62 588 SER A C 1
ATOM 4552 O O . SER A 1 588 ? 120.898 26.335 4.166 1.00 40.00 588 SER A O 1
ATOM 4555 N N . TRP A 1 589 ? 121.813 24.482 5.004 1.00 30.55 589 TRP A N 1
ATOM 4556 C CA . TRP A 1 589 ? 122.852 25.254 5.673 1.00 30.26 589 TRP A CA 1
ATOM 4557 C C . TRP A 1 589 ? 124.265 25.050 5.152 1.00 29.93 589 TRP A C 1
ATOM 4558 O O . TRP A 1 589 ? 125.184 25.752 5.583 1.00 29.02 589 TRP A O 1
ATOM 4569 N N . LYS A 1 590 ? 124.437 24.099 4.237 1.00 26.53 590 LYS A N 1
ATOM 4570 C CA . LYS A 1 590 ? 125.749 23.835 3.662 1.00 25.57 590 LYS A CA 1
ATOM 4571 C C . LYS A 1 590 ? 126.353 25.123 3.109 1.00 27.30 590 LYS A C 1
ATOM 4572 O O . LYS A 1 590 ? 125.697 25.847 2.358 1.00 30.68 590 LYS A O 1
ATOM 4578 N N . ASP A 1 591 ? 127.589 25.406 3.519 1.00 23.42 591 ASP A N 1
ATOM 4579 C CA . ASP A 1 591 ? 128.313 26.627 3.154 1.00 21.04 591 ASP A CA 1
ATOM 4580 C C . ASP A 1 591 ? 129.807 26.345 3.232 1.00 23.44 591 ASP A C 1
ATOM 4581 O O . ASP A 1 591 ? 130.358 26.150 4.316 1.00 26.78 591 ASP A O 1
ATOM 4586 N N . SER A 1 592 ? 130.468 26.374 2.081 1.00 30.11 592 SER A N 1
ATOM 4587 C CA . SER A 1 592 ? 131.848 25.918 1.993 1.00 26.50 592 SER A CA 1
ATOM 4588 C C . SER A 1 592 ? 132.876 27.033 1.990 1.00 23.63 592 SER A C 1
ATOM 4589 O O . SER A 1 592 ? 134.075 26.757 1.928 1.00 29.84 592 SER A O 1
ATOM 4592 N N . THR A 1 593 ? 132.416 28.279 2.062 1.00 19.56 593 THR A N 1
ATOM 4593 C CA . THR A 1 593 ? 133.331 29.414 2.147 1.00 21.29 593 THR A CA 1
ATOM 4594 C C . THR A 1 593 ? 134.301 29.268 3.317 1.00 26.89 593 THR A C 1
ATOM 4595 O O . THR A 1 593 ? 133.900 29.019 4.458 1.00 30.54 593 THR A O 1
ATOM 4599 N N . LEU A 1 594 ? 135.584 29.410 3.015 1.00 30.83 594 LEU A N 1
ATOM 4600 C CA . LEU A 1 594 ? 136.644 29.248 3.998 1.00 24.79 594 LEU A CA 1
ATOM 4601 C C . LEU A 1 594 ? 136.805 30.515 4.836 1.00 27.34 594 LEU A C 1
ATOM 4602 O O . LEU A 1 594 ? 136.583 31.627 4.350 1.00 27.82 594 LEU A O 1
ATOM 4607 N N . HIS A 1 595 ? 137.179 30.333 6.100 1.00 27.86 595 HIS A N 1
ATOM 4608 C CA . HIS A 1 595 ? 137.383 31.437 7.032 1.00 22.17 595 HIS A CA 1
ATOM 4609 C C . HIS A 1 595 ? 138.625 31.161 7.853 1.00 24.17 595 HIS A C 1
ATOM 4610 O O . HIS A 1 595 ? 138.926 30.003 8.169 1.00 19.46 595 HIS A O 1
ATOM 4617 N N . THR A 1 596 ? 139.340 32.220 8.215 1.00 19.49 596 THR A N 1
ATOM 4618 C CA . THR A 1 596 ? 140.539 32.054 9.014 1.00 20.94 596 THR A CA 1
ATOM 4619 C C . THR A 1 596 ? 140.485 32.924 10.255 1.00 21.53 596 THR A C 1
ATOM 4620 O O . THR A 1 596 ? 140.344 34.147 10.166 1.00 24.51 596 THR A O 1
ATOM 4624 N N . ARG A 1 597 ? 140.591 32.282 11.413 1.00 18.33 597 ARG A N 1
ATOM 4625 C CA . ARG A 1 597 ? 140.560 32.987 12.690 1.00 19.45 597 ARG A CA 1
ATOM 4626 C C . ARG A 1 597 ? 141.723 32.570 13.587 1.00 18.94 597 ARG A C 1
ATOM 4627 O O . ARG A 1 597 ? 142.264 31.466 13.445 1.00 18.80 597 ARG A O 1
ATOM 4635 N N . ASN A 1 598 ? 142.103 33.455 14.505 1.00 17.24 598 ASN A N 1
ATOM 4636 C CA . ASN A 1 598 ? 143.243 33.216 15.397 1.00 20.41 598 ASN A CA 1
ATOM 4637 C C . ASN A 1 598 ? 142.831 32.798 16.799 1.00 22.01 598 ASN A C 1
ATOM 4638 O O . ASN A 1 598 ? 141.868 33.327 17.352 1.00 22.32 598 ASN A O 1
ATOM 4643 N N . PHE A 1 599 ? 143.567 31.851 17.373 1.00 24.64 599 PHE A N 1
ATOM 4644 C CA . PHE A 1 599 ? 143.205 31.291 18.673 1.00 20.19 599 PHE A CA 1
ATOM 4645 C C . PHE A 1 599 ? 144.386 31.145 19.631 1.00 21.66 599 PHE A C 1
ATOM 4646 O O . PHE A 1 599 ? 145.503 30.822 19.221 1.00 19.41 599 PHE A O 1
ATOM 4654 N N . MET A 1 600 ? 144.116 31.379 20.913 1.00 24.13 600 MET A N 1
ATOM 4655 C CA . MET A 1 600 ? 145.047 31.059 21.988 1.00 17.85 600 MET A CA 1
ATOM 4656 C C . MET A 1 600 ? 144.505 29.878 22.772 1.00 15.83 600 MET A C 1
ATOM 4657 O O . MET A 1 600 ? 143.465 29.978 23.418 1.00 16.19 600 MET A O 1
ATOM 4662 N N . THR A 1 601 ? 145.213 28.761 22.718 1.00 18.90 601 THR A N 1
ATOM 4663 C CA . THR A 1 601 ? 144.765 27.538 23.366 1.00 19.02 601 THR A CA 1
ATOM 4664 C C . THR A 1 601 ? 145.683 27.158 24.528 1.00 19.82 601 THR A C 1
ATOM 4665 O O . THR A 1 601 ? 146.896 27.021 24.347 1.00 21.67 601 THR A O 1
ATOM 4669 N N . LEU A 1 602 ? 145.108 27.003 25.720 1.00 21.01 602 LEU A N 1
ATOM 4670 C CA . LEU A 1 602 ? 145.865 26.583 26.898 1.00 15.55 602 LEU A CA 1
ATOM 4671 C C . LEU A 1 602 ? 145.264 25.286 27.432 1.00 15.91 602 LEU A C 1
ATOM 4672 O O . LEU A 1 602 ? 144.042 25.173 27.531 1.00 18.17 602 LEU A O 1
ATOM 4677 N N . TRP A 1 603 ? 146.101 24.305 27.770 1.00 12.43 603 TRP A N 1
ATOM 4678 C CA . TRP A 1 603 ? 145.571 23.050 28.305 1.00 14.20 603 TRP A CA 1
ATOM 4679 C C . TRP A 1 603 ? 146.528 22.218 29.171 1.00 15.78 603 TRP A C 1
ATOM 4680 O O . TRP A 1 603 ? 147.717 22.505 29.268 1.00 16.88 603 TRP A O 1
ATOM 4691 N N . PHE A 1 604 ? 145.972 21.199 29.819 1.00 13.89 604 PHE A N 1
ATOM 4692 C CA . PHE A 1 604 ? 146.745 20.246 30.599 1.00 14.21 604 PHE A CA 1
ATOM 4693 C C . PHE A 1 604 ? 146.851 18.937 29.842 1.00 21.91 604 PHE A C 1
ATOM 4694 O O . PHE A 1 604 ? 145.897 18.506 29.179 1.00 21.64 604 PHE A O 1
ATOM 4702 N N . ASP A 1 605 ? 148.001 18.286 29.962 1.00 24.25 605 ASP A N 1
ATOM 4703 C CA . ASP A 1 605 ? 148.172 16.961 29.398 1.00 16.67 605 ASP A CA 1
ATOM 4704 C C . ASP A 1 605 ? 148.382 15.975 30.526 1.00 18.34 605 ASP A C 1
ATOM 4705 O O . ASP A 1 605 ? 149.436 15.965 31.153 1.00 19.73 605 ASP A O 1
ATOM 4710 N N . HIS A 1 606 ? 147.378 15.137 30.766 1.00 20.90 606 HIS A N 1
ATOM 4711 C CA . HIS A 1 606 ? 147.444 14.114 31.808 1.00 16.32 606 HIS A CA 1
ATOM 4712 C C . HIS A 1 606 ? 148.146 12.848 31.340 1.00 20.26 606 HIS A C 1
ATOM 4713 O O . HIS A 1 606 ? 148.242 11.874 32.092 1.00 27.15 606 HIS A O 1
ATOM 4720 N N . GLY A 1 607 ? 148.620 12.857 30.095 1.00 26.42 607 GLY A N 1
ATOM 4721 C CA . GLY A 1 607 ? 149.287 11.702 29.521 1.00 17.92 607 GLY A CA 1
ATOM 4722 C C . GLY A 1 607 ? 148.356 10.569 29.122 1.00 19.28 607 GLY A C 1
ATOM 4723 O O . GLY A 1 607 ? 147.134 10.691 29.175 1.00 19.86 607 GLY A O 1
ATOM 4724 N N . MET A 1 608 ? 148.945 9.453 28.713 1.00 21.41 608 MET A N 1
ATOM 4725 C CA . MET A 1 608 ? 148.176 8.291 28.315 1.00 19.98 608 MET A CA 1
ATOM 4726 C C . MET A 1 608 ? 147.758 7.489 29.519 1.00 22.06 608 MET A C 1
ATOM 4727 O O . MET A 1 608 ? 148.436 7.499 30.546 1.00 28.51 608 MET A O 1
ATOM 4732 N N . ASN A 1 609 ? 146.645 6.784 29.373 1.00 20.60 609 ASN A N 1
ATOM 4733 C CA . ASN A 1 609 ? 146.140 5.898 30.414 1.00 24.56 609 ASN A CA 1
ATOM 4734 C C . ASN A 1 609 ? 146.299 6.390 31.856 1.00 25.27 609 ASN A C 1
ATOM 4735 O O . ASN A 1 609 ? 146.874 5.684 32.686 1.00 25.60 609 ASN A O 1
ATOM 4740 N N . PRO A 1 610 ? 145.807 7.605 32.154 1.00 24.55 610 PRO A N 1
ATOM 4741 C CA . PRO A 1 610 ? 145.964 8.087 33.529 1.00 22.53 610 PRO A CA 1
ATOM 4742 C C . PRO A 1 610 ? 145.146 7.211 34.474 1.00 20.83 610 PRO A C 1
ATOM 4743 O O . PRO A 1 610 ? 144.126 6.656 34.063 1.00 24.29 610 PRO A O 1
ATOM 4747 N N . THR A 1 611 ? 145.598 7.069 35.713 1.00 18.42 611 THR A N 1
ATOM 4748 C CA . THR A 1 611 ? 144.936 6.174 36.649 1.00 17.45 611 THR A CA 1
ATOM 4749 C C . THR A 1 611 ? 144.142 6.968 37.666 1.00 19.73 611 THR A C 1
ATOM 4750 O O . THR A 1 611 ? 143.147 6.480 38.211 1.00 17.33 611 THR A O 1
ATOM 4754 N N . ASN A 1 612 ? 144.592 8.198 37.899 1.00 17.65 612 ASN A N 1
ATOM 4755 C CA . ASN A 1 612 ? 143.998 9.090 38.893 1.00 25.20 612 ASN A CA 1
ATOM 4756 C C . ASN A 1 612 ? 144.565 10.499 38.707 1.00 21.69 612 ASN A C 1
ATOM 4757 O O . ASN A 1 612 ? 145.121 11.088 39.637 1.00 17.71 612 ASN A O 1
ATOM 4762 N N . GLY A 1 613 ? 144.432 11.019 37.484 1.00 14.85 613 GLY A N 1
ATOM 4763 C CA . GLY A 1 613 ? 144.910 12.352 37.149 1.00 11.69 613 GLY A CA 1
ATOM 4764 C C . GLY A 1 613 ? 144.054 13.446 37.766 1.00 17.26 613 GLY A C 1
ATOM 4765 O O . GLY A 1 613 ? 142.974 13.184 38.311 1.00 22.68 613 GLY A O 1
ATOM 4766 N N . SER A 1 614 ? 144.531 14.681 37.691 1.00 12.04 614 SER A N 1
ATOM 4767 C CA . SER A 1 614 ? 143.834 15.786 38.329 1.00 11.46 614 SER A CA 1
ATOM 4768 C C . SER A 1 614 ? 144.259 17.109 37.724 1.00 14.62 614 SER A C 1
ATOM 4769 O O . SER A 1 614 ? 145.263 17.185 37.017 1.00 16.79 614 SER A O 1
ATOM 4772 N N . TYR A 1 615 ? 143.490 18.152 38.002 1.00 12.46 615 TYR A N 1
ATOM 4773 C CA . TYR A 1 615 ? 143.879 19.498 37.621 1.00 11.54 615 TYR A CA 1
ATOM 4774 C C . TYR A 1 615 ? 143.240 20.469 38.590 1.00 14.64 615 TYR A C 1
ATOM 4775 O O . TYR A 1 615 ? 142.287 20.126 39.297 1.00 13.18 615 TYR A O 1
ATOM 4784 N N . SER A 1 616 ? 143.771 21.683 38.609 1.00 13.69 616 SER A N 1
ATOM 4785 C CA . SER A 1 616 ? 143.128 22.790 39.286 1.00 13.03 616 SER A CA 1
ATOM 4786 C C . SER A 1 616 ? 143.588 24.071 38.619 1.00 13.73 616 SER A C 1
ATOM 4787 O O . SER A 1 616 ? 144.755 24.199 38.251 1.00 17.34 616 SER A O 1
ATOM 4790 N N . TYR A 1 617 ? 142.658 25.000 38.430 1.00 14.47 617 TYR A N 1
ATOM 4791 C CA . TYR A 1 617 ? 142.980 26.336 37.939 1.00 13.23 617 TYR A CA 1
ATOM 4792 C C . TYR A 1 617 ? 141.860 27.287 38.326 1.00 14.02 617 TYR A C 1
ATOM 4793 O O . TYR A 1 617 ? 140.764 26.846 38.694 1.00 15.49 617 TYR A O 1
ATOM 4802 N N . VAL A 1 618 ? 142.140 28.584 38.245 1.00 10.31 618 VAL A N 1
ATOM 4803 C CA . VAL A 1 618 ? 141.194 29.602 38.672 1.00 11.57 618 VAL A CA 1
ATOM 4804 C C . VAL A 1 618 ? 141.054 30.632 37.577 1.00 15.73 618 VAL A C 1
ATOM 4805 O O . VAL A 1 618 ? 142.044 31.235 37.170 1.00 14.24 618 VAL A O 1
ATOM 4809 N N . LEU A 1 619 ? 139.832 30.841 37.097 1.00 17.35 619 LEU A N 1
ATOM 4810 C CA . LEU A 1 619 ? 139.595 31.874 36.101 1.00 12.89 619 LEU A CA 1
ATOM 4811 C C . LEU A 1 619 ? 139.465 33.217 36.798 1.00 19.65 619 LEU A C 1
ATOM 4812 O O . LEU A 1 619 ? 138.690 33.365 37.749 1.00 20.69 619 LEU A O 1
ATOM 4817 N N . LEU A 1 620 ? 140.228 34.194 36.322 1.00 19.06 620 LEU A N 1
ATOM 4818 C CA . LEU A 1 620 ? 140.198 35.535 36.882 1.00 17.32 620 LEU A CA 1
ATOM 4819 C C . LEU A 1 620 ? 139.879 36.539 35.787 1.00 17.86 620 LEU A C 1
ATOM 4820 O O . LEU A 1 620 ? 140.782 37.187 35.261 1.00 17.09 620 LEU A O 1
ATOM 4825 N N . PRO A 1 621 ? 138.589 36.663 35.428 1.00 21.08 621 PRO A N 1
ATOM 4826 C CA . PRO A 1 621 ? 138.217 37.556 34.325 1.00 17.04 621 PRO A CA 1
ATOM 4827 C C . PRO A 1 621 ? 138.457 39.027 34.654 1.00 21.83 621 PRO A C 1
ATOM 4828 O O . PRO A 1 621 ? 138.434 39.402 35.831 1.00 18.60 621 PRO A O 1
ATOM 4832 N N . ASN A 1 622 ? 138.703 39.832 33.621 1.00 19.82 622 ASN A N 1
ATOM 4833 C CA . ASN A 1 622 ? 138.604 41.278 33.734 1.00 18.18 622 ASN A CA 1
ATOM 4834 C C . ASN A 1 622 ? 139.608 41.866 34.726 1.00 19.85 622 ASN A C 1
ATOM 4835 O O . ASN A 1 622 ? 139.343 42.878 35.390 1.00 19.48 622 ASN A O 1
ATOM 4840 N N . LYS A 1 623 ? 140.771 41.233 34.821 1.00 18.48 623 LYS A N 1
ATOM 4841 C CA . LYS A 1 623 ? 141.819 41.742 35.700 1.00 21.71 623 LYS A CA 1
ATOM 4842 C C . LYS A 1 623 ? 143.071 42.092 34.917 1.00 27.28 623 LYS A C 1
ATOM 4843 O O . LYS A 1 623 ? 143.407 41.429 33.933 1.00 27.60 623 LYS A O 1
ATOM 4849 N N . THR A 1 624 ? 143.762 43.133 35.370 1.00 25.10 624 THR A N 1
ATOM 4850 C CA . THR A 1 624 ? 145.038 43.500 34.794 1.00 25.64 624 THR A CA 1
ATOM 4851 C C . THR A 1 624 ? 146.046 42.406 35.087 1.00 29.68 624 THR A C 1
ATOM 4852 O O . THR A 1 624 ? 145.801 41.530 35.919 1.00 31.66 624 THR A O 1
ATOM 4856 N N . SER A 1 625 ? 147.178 42.467 34.397 1.00 26.77 625 SER A N 1
ATOM 4857 C CA . SER A 1 625 ? 148.233 41.485 34.553 1.00 28.33 625 SER A CA 1
ATOM 4858 C C . SER A 1 625 ? 148.783 41.479 35.972 1.00 28.19 625 SER A C 1
ATOM 4859 O O . SER A 1 625 ? 149.070 40.415 36.522 1.00 27.80 625 SER A O 1
ATOM 4862 N N . SER A 1 626 ? 148.933 42.666 36.556 1.00 25.52 626 SER A N 1
ATOM 4863 C CA . SER A 1 626 ? 149.510 42.794 37.894 1.00 30.56 626 SER A CA 1
ATOM 4864 C C . SER A 1 626 ? 148.522 42.333 38.949 1.00 29.33 626 SER A C 1
ATOM 4865 O O . SER A 1 626 ? 148.914 41.777 39.979 1.00 25.89 626 SER A O 1
ATOM 4868 N N . ALA A 1 627 ? 147.242 42.580 38.689 1.00 25.03 627 ALA A N 1
ATOM 4869 C CA . ALA A 1 627 ? 146.187 42.136 39.586 1.00 26.13 627 ALA A CA 1
ATOM 4870 C C . ALA A 1 627 ? 146.169 40.610 39.617 1.00 27.44 627 ALA A C 1
ATOM 4871 O O . ALA A 1 627 ? 146.045 39.999 40.690 1.00 22.43 627 ALA A O 1
ATOM 4873 N N . VAL A 1 628 ? 146.306 40.001 38.440 1.00 22.14 628 VAL A N 1
ATOM 4874 C CA . VAL A 1 628 ? 146.385 38.545 38.353 1.00 25.78 628 VAL A CA 1
ATOM 4875 C C . VAL A 1 628 ? 147.543 38.028 39.198 1.00 26.66 628 VAL A C 1
ATOM 4876 O O . VAL A 1 628 ? 147.366 37.143 40.042 1.00 21.74 628 VAL A O 1
ATOM 4880 N N . ALA A 1 629 ? 148.721 38.601 38.973 1.00 24.14 629 ALA A N 1
ATOM 4881 C CA . ALA A 1 629 ? 149.889 38.290 39.780 1.00 23.49 629 ALA A CA 1
ATOM 4882 C C . ALA A 1 629 ? 149.561 38.487 41.258 1.00 24.15 629 ALA A C 1
ATOM 4883 O O . ALA A 1 629 ? 149.879 37.643 42.103 1.00 23.24 629 ALA A O 1
ATOM 4885 N N . SER A 1 630 ? 148.902 39.599 41.562 1.00 24.59 630 SER A N 1
ATOM 4886 C CA . SER A 1 630 ? 148.575 39.932 42.944 1.00 23.71 630 SER A CA 1
ATOM 4887 C C . SER A 1 630 ? 147.692 38.858 43.586 1.00 24.31 630 SER A C 1
ATOM 4888 O O . SER A 1 630 ? 147.910 38.467 44.733 1.00 24.31 630 SER A O 1
ATOM 4891 N N . TYR A 1 631 ? 146.711 38.374 42.828 1.00 26.53 631 TYR A N 1
ATOM 4892 C CA . TYR A 1 631 ? 145.839 37.295 43.281 1.00 21.57 631 TYR A CA 1
ATOM 4893 C C . TYR A 1 631 ? 146.647 36.029 43.535 1.00 22.87 631 TYR A C 1
ATOM 4894 O O . TYR A 1 631 ? 146.434 35.344 44.531 1.00 21.59 631 TYR A O 1
ATOM 4903 N N . ALA A 1 632 ? 147.581 35.720 42.642 1.00 27.23 632 ALA A N 1
ATOM 4904 C CA . ALA A 1 632 ? 148.379 34.507 42.792 1.00 22.95 632 ALA A CA 1
ATOM 4905 C C . ALA A 1 632 ? 149.203 34.528 44.072 1.00 21.77 632 ALA A C 1
ATOM 4906 O O . ALA A 1 632 ? 149.402 33.493 44.702 1.00 29.55 632 ALA A O 1
ATOM 4908 N N . ALA A 1 633 ? 149.666 35.708 44.469 1.00 28.59 633 ALA A N 1
ATOM 4909 C CA . ALA A 1 633 ? 150.492 35.835 45.672 1.00 28.51 633 ALA A CA 1
ATOM 4910 C C . ALA A 1 633 ? 149.693 35.591 46.948 1.00 29.96 633 ALA A C 1
ATOM 4911 O O . ALA A 1 633 ? 150.174 34.963 47.896 1.00 34.52 633 ALA A O 1
ATOM 4913 N N . THR A 1 634 ? 148.477 36.120 46.974 1.00 27.92 634 THR A N 1
ATOM 4914 C CA . THR A 1 634 ? 147.600 35.967 48.120 1.00 23.34 634 THR A CA 1
ATOM 4915 C C . THR A 1 634 ? 146.190 35.664 47.611 1.00 21.06 634 THR A C 1
ATOM 4916 O O . THR A 1 634 ? 145.355 36.558 47.488 1.00 24.33 634 THR A O 1
ATOM 4920 N N . PRO A 1 635 ? 145.934 34.389 47.285 1.00 20.69 635 PRO A N 1
ATOM 4921 C CA . PRO A 1 635 ? 144.673 33.953 46.676 1.00 22.01 635 PRO A CA 1
ATOM 4922 C C . PRO A 1 635 ? 143.515 34.154 47.619 1.00 21.28 635 PRO A C 1
ATOM 4923 O O . PRO A 1 635 ? 143.662 33.900 48.807 1.00 21.10 635 PRO A O 1
ATOM 4927 N N . GLN A 1 636 ? 142.379 34.592 47.086 1.00 23.54 636 GLN A N 1
ATOM 4928 C CA . GLN A 1 636 ? 141.174 34.749 47.882 1.00 20.01 636 GLN A CA 1
ATOM 4929 C C . GLN A 1 636 ? 140.416 33.421 47.993 1.00 22.25 636 GLN A C 1
ATOM 4930 O O . GLN A 1 636 ? 139.326 33.377 48.563 1.00 23.42 636 GLN A O 1
ATOM 4936 N N . ILE A 1 637 ? 140.986 32.344 47.448 1.00 19.11 637 ILE A N 1
ATOM 4937 C CA . ILE A 1 637 ? 140.381 31.013 47.581 1.00 16.77 637 ILE A CA 1
ATOM 4938 C C . ILE A 1 637 ? 141.341 30.002 48.206 1.00 20.60 637 ILE A C 1
ATOM 4939 O O . ILE A 1 637 ? 142.559 30.133 48.088 1.00 27.14 637 ILE A O 1
ATOM 4944 N N . SER A 1 638 ? 140.788 28.991 48.868 1.00 17.58 638 SER A N 1
ATOM 4945 C CA . SER A 1 638 ? 141.600 27.910 49.412 1.00 19.72 638 SER A CA 1
ATOM 4946 C C . SER A 1 638 ? 140.993 26.564 49.078 1.00 19.89 638 SER A C 1
ATOM 4947 O O . SER A 1 638 ? 139.851 26.281 49.420 1.00 22.72 638 SER A O 1
ATOM 4950 N N . ILE A 1 639 ? 141.757 25.733 48.390 1.00 19.77 639 ILE A N 1
ATOM 4951 C CA . ILE A 1 639 ? 141.254 24.431 48.012 1.00 15.87 639 ILE A CA 1
ATOM 4952 C C . ILE A 1 639 ? 141.407 23.520 49.216 1.00 18.80 639 ILE A C 1
ATOM 4953 O O . ILE A 1 639 ? 142.519 23.250 49.663 1.00 18.82 639 ILE A O 1
ATOM 4958 N N . LEU A 1 640 ? 140.275 23.087 49.760 1.00 17.55 640 LEU A N 1
ATOM 4959 C CA . LEU A 1 640 ? 140.259 22.300 50.982 1.00 15.75 640 LEU A CA 1
ATOM 4960 C C . LEU A 1 640 ? 140.591 20.857 50.680 1.00 15.77 640 LEU A C 1
ATOM 4961 O O . LEU A 1 640 ? 141.220 20.172 51.492 1.00 14.29 640 LEU A O 1
ATOM 4966 N N . GLU A 1 641 ? 140.152 20.404 49.509 1.00 17.12 641 GLU A N 1
ATOM 4967 C CA . GLU A 1 641 ? 140.386 19.041 49.054 1.00 15.04 641 GLU A CA 1
ATOM 4968 C C . GLU A 1 641 ? 140.094 18.973 47.578 1.00 17.46 641 GLU A C 1
ATOM 4969 O O . GLU A 1 641 ? 139.217 19.673 47.083 1.00 19.89 641 GLU A O 1
ATOM 4975 N N . ASN A 1 642 ? 140.842 18.135 46.876 1.00 17.88 642 ASN A N 1
ATOM 4976 C CA . ASN A 1 642 ? 140.552 17.833 45.487 1.00 15.09 642 ASN A CA 1
ATOM 4977 C C . ASN A 1 642 ? 140.875 16.368 45.221 1.00 15.36 642 ASN A C 1
ATOM 4978 O O . ASN A 1 642 ? 141.962 16.031 44.740 1.00 13.17 642 ASN A O 1
ATOM 4983 N N . SER A 1 643 ? 139.934 15.499 45.578 1.00 14.33 643 SER A N 1
ATOM 4984 C CA . SER A 1 643 ? 140.120 14.065 45.429 1.00 13.50 643 SER A CA 1
ATOM 4985 C C . SER A 1 643 ? 138.882 13.448 44.804 1.00 16.65 643 SER A C 1
ATOM 4986 O O . SER A 1 643 ? 137.923 14.149 44.479 1.00 12.62 643 SER A O 1
ATOM 4989 N N . SER A 1 644 ? 138.905 12.129 44.655 1.00 17.49 644 SER A N 1
ATOM 4990 C CA . SER A 1 644 ? 137.781 11.399 44.094 1.00 18.13 644 SER A CA 1
ATOM 4991 C C . SER A 1 644 ? 136.675 11.224 45.139 1.00 17.27 644 SER A C 1
ATOM 4992 O O . SER A 1 644 ? 135.596 10.705 44.851 1.00 17.62 644 SER A O 1
ATOM 4995 N N . SER A 1 645 ? 136.940 11.663 46.360 1.00 18.37 645 SER A N 1
ATOM 4996 C CA . SER A 1 645 ? 135.960 11.497 47.416 1.00 17.75 645 SER A CA 1
ATOM 4997 C C . SER A 1 645 ? 135.188 12.798 47.585 1.00 18.09 645 SER A C 1
ATOM 4998 O O . SER A 1 645 ? 133.981 12.783 47.855 1.00 16.85 645 SER A O 1
ATOM 5001 N N . ALA A 1 646 ? 135.883 13.919 47.403 1.00 12.64 646 ALA A N 1
ATOM 5002 C CA . ALA A 1 646 ? 135.253 15.230 47.497 1.00 11.91 646 ALA A CA 1
ATOM 5003 C C . ALA A 1 646 ? 136.127 16.302 46.886 1.00 11.35 646 ALA A C 1
ATOM 5004 O O . ALA A 1 646 ? 137.344 16.136 46.772 1.00 16.83 646 ALA A O 1
ATOM 5006 N N . GLN A 1 647 ? 135.501 17.410 46.516 1.00 7.55 647 GLN A N 1
ATOM 5007 C CA . GLN A 1 647 ? 136.213 18.545 45.955 1.00 12.62 647 GLN A CA 1
ATOM 5008 C C . GLN A 1 647 ? 135.641 19.783 46.608 1.00 11.31 647 GLN A C 1
ATOM 5009 O O . GLN A 1 647 ? 134.443 20.047 46.515 1.00 16.89 647 GLN A O 1
ATOM 5015 N N . ALA A 1 648 ? 136.486 20.539 47.288 1.00 9.49 648 ALA A N 1
ATOM 5016 C CA . ALA A 1 648 ? 135.981 21.648 48.077 1.00 11.69 648 ALA A CA 1
ATOM 5017 C C . ALA A 1 648 ? 136.869 22.883 47.982 1.00 13.44 648 ALA A C 1
ATOM 5018 O O . ALA A 1 648 ? 138.103 22.788 47.988 1.00 11.94 648 ALA A O 1
ATOM 5020 N N . VAL A 1 649 ? 136.216 24.037 47.873 1.00 12.52 649 VAL A N 1
ATOM 5021 C CA . VAL A 1 649 ? 136.889 25.321 47.771 1.00 12.13 649 VAL A CA 1
ATOM 5022 C C . VAL A 1 649 ? 136.190 26.337 48.671 1.00 13.72 649 VAL A C 1
ATOM 5023 O O . VAL A 1 649 ? 134.956 26.389 48.734 1.00 12.00 649 VAL A O 1
ATOM 5027 N N . LYS A 1 650 ? 136.986 27.127 49.382 1.00 13.95 650 LYS A N 1
ATOM 5028 C CA . LYS A 1 650 ? 136.467 28.208 50.209 1.00 17.07 650 LYS A CA 1
ATOM 5029 C C . LYS A 1 650 ? 137.010 29.544 49.705 1.00 12.83 650 LYS A C 1
ATOM 5030 O O . LYS A 1 650 ? 138.207 29.692 49.500 1.00 13.30 650 LYS A O 1
ATOM 5036 N N . GLU A 1 651 ? 136.122 30.502 49.481 1.00 14.27 651 GLU A N 1
ATOM 5037 C CA . GLU A 1 651 ? 136.541 31.861 49.177 1.00 17.52 651 GLU A CA 1
ATOM 5038 C C . GLU A 1 651 ? 136.625 32.588 50.509 1.00 19.80 651 GLU A C 1
ATOM 5039 O O . GLU A 1 651 ? 135.603 32.824 51.150 1.00 20.39 651 GLU A O 1
ATOM 5045 N N . THR A 1 652 ? 137.838 32.937 50.925 1.00 19.19 652 THR A N 1
ATOM 5046 C CA . THR A 1 652 ? 138.069 33.423 52.289 1.00 20.16 652 THR A CA 1
ATOM 5047 C C . THR A 1 652 ? 137.656 34.870 52.549 1.00 22.24 652 THR A C 1
ATOM 5048 O O . THR A 1 652 ? 137.592 35.295 53.703 1.00 27.83 652 THR A O 1
ATOM 5052 N N . GLN A 1 653 ? 137.390 35.625 51.491 1.00 17.63 653 GLN A N 1
ATOM 5053 C CA . GLN A 1 653 ? 136.869 36.974 51.650 1.00 20.96 653 GLN A CA 1
ATOM 5054 C C . GLN A 1 653 ? 135.382 36.894 51.939 1.00 23.26 653 GLN A C 1
ATOM 5055 O O . GLN A 1 653 ? 134.878 37.546 52.852 1.00 26.66 653 GLN A O 1
ATOM 5061 N N . LEU A 1 654 ? 134.679 36.094 51.144 1.00 24.80 654 LEU A N 1
ATOM 5062 C CA . LEU A 1 654 ? 133.228 35.968 51.250 1.00 23.62 654 LEU A CA 1
ATOM 5063 C C . LEU A 1 654 ? 132.822 35.033 52.387 1.00 24.12 654 LEU A C 1
ATOM 5064 O O . LEU A 1 654 ? 131.664 35.021 52.823 1.00 20.09 654 LEU A O 1
ATOM 5069 N N . ASN A 1 655 ? 133.782 34.245 52.854 1.00 19.22 655 ASN A N 1
ATOM 5070 C CA . ASN A 1 655 ? 133.491 33.125 53.738 1.00 24.28 655 ASN A CA 1
ATOM 5071 C C . ASN A 1 655 ? 132.376 32.235 53.184 1.00 21.63 655 ASN A C 1
ATOM 5072 O O . ASN A 1 655 ? 131.474 31.800 53.907 1.00 20.48 655 ASN A O 1
ATOM 5077 N N . VAL A 1 656 ? 132.456 31.987 51.878 1.00 24.30 656 VAL A N 1
ATOM 5078 C CA . VAL A 1 656 ? 131.565 31.060 51.191 1.00 17.78 656 VAL A CA 1
ATOM 5079 C C . VAL A 1 656 ? 132.354 29.813 50.823 1.00 17.16 656 VAL A C 1
ATOM 5080 O O . VAL A 1 656 ? 133.445 29.906 50.254 1.00 18.98 656 VAL A O 1
ATOM 5084 N N . THR A 1 657 ? 131.818 28.648 51.167 1.00 13.91 657 THR A N 1
ATOM 5085 C CA . THR A 1 657 ? 132.483 27.392 50.849 1.00 13.84 657 THR A CA 1
ATOM 5086 C C . THR A 1 657 ? 131.580 26.558 49.959 1.00 14.08 657 THR A C 1
ATOM 5087 O O . THR A 1 657 ? 130.379 26.478 50.191 1.00 14.21 657 THR A O 1
ATOM 5091 N N . GLY A 1 658 ? 132.155 25.954 48.925 1.00 15.97 658 GLY A N 1
ATOM 5092 C CA . GLY A 1 658 ? 131.421 25.030 48.079 1.00 10.00 658 GLY A CA 1
ATOM 5093 C C . GLY A 1 658 ? 132.045 23.649 48.176 1.00 13.43 658 GLY A C 1
ATOM 5094 O O . GLY A 1 658 ? 133.276 23.514 48.190 1.00 12.73 658 GLY A O 1
ATOM 5095 N N . ILE A 1 659 ? 131.208 22.617 48.259 1.00 12.45 659 ILE A N 1
ATOM 5096 C CA . ILE A 1 659 ? 131.702 21.247 48.338 1.00 10.27 659 ILE A CA 1
ATOM 5097 C C . ILE A 1 659 ? 130.889 20.280 47.487 1.00 13.47 659 ILE A C 1
ATOM 5098 O O . ILE A 1 659 ? 129.665 20.265 47.568 1.00 15.61 659 ILE A O 1
ATOM 5103 N N . ASN A 1 660 ? 131.570 19.464 46.684 1.00 15.30 660 ASN A N 1
ATOM 5104 C CA . ASN A 1 660 ? 130.922 18.342 46.022 1.00 9.77 660 ASN A CA 1
ATOM 5105 C C . ASN A 1 660 ? 131.330 17.010 46.666 1.00 14.15 660 ASN A C 1
ATOM 5106 O O . ASN A 1 660 ? 132.517 16.701 46.771 1.00 13.89 660 ASN A O 1
ATOM 5111 N N . PHE A 1 661 ? 130.337 16.239 47.106 1.00 12.51 661 PHE A N 1
ATOM 5112 C CA . PHE A 1 661 ? 130.550 14.913 47.677 1.00 14.36 661 PHE A CA 1
ATOM 5113 C C . PHE A 1 661 ? 130.223 13.825 46.651 1.00 17.20 661 PHE A C 1
ATOM 5114 O O . PHE A 1 661 ? 129.092 13.747 46.157 1.00 15.94 661 PHE A O 1
ATOM 5122 N N . TRP A 1 662 ? 131.200 12.971 46.357 1.00 17.78 662 TRP A N 1
ATOM 5123 C CA . TRP A 1 662 ? 131.083 12.003 45.262 1.00 15.88 662 TRP A CA 1
ATOM 5124 C C . TRP A 1 662 ? 130.580 10.609 45.645 1.00 20.17 662 TRP A C 1
ATOM 5125 O O . TRP A 1 662 ? 130.190 9.830 44.772 1.00 21.94 662 TRP A O 1
ATOM 5136 N N . ASN A 1 663 ? 130.592 10.288 46.936 1.00 20.51 663 ASN A N 1
ATOM 5137 C CA . ASN A 1 663 ? 130.267 8.934 47.372 1.00 18.62 663 ASN A CA 1
ATOM 5138 C C . ASN A 1 663 ? 129.063 8.862 48.301 1.00 21.30 663 ASN A C 1
ATOM 5139 O O . ASN A 1 663 ? 128.747 9.821 49.009 1.00 20.12 663 ASN A O 1
ATOM 5144 N N . ASP A 1 664 ? 128.392 7.717 48.297 1.00 15.92 664 ASP A N 1
ATOM 5145 C CA . ASP A 1 664 ? 127.276 7.509 49.203 1.00 19.72 664 ASP A CA 1
ATOM 5146 C C . ASP A 1 664 ? 127.739 6.867 50.517 1.00 23.00 664 ASP A C 1
ATOM 5147 O O . ASP A 1 664 ? 127.131 5.914 51.012 1.00 30.83 664 ASP A O 1
ATOM 5152 N N . GLU A 1 665 ? 128.830 7.391 51.066 1.00 19.34 665 GLU A N 1
ATOM 5153 C CA . GLU A 1 665 ? 129.316 6.977 52.377 1.00 20.29 665 GLU A CA 1
ATOM 5154 C C . GLU A 1 665 ? 129.589 8.240 53.183 1.00 22.87 665 GLU A C 1
ATOM 5155 O O . GLU A 1 665 ? 129.778 9.310 52.599 1.00 22.40 665 GLU A O 1
ATOM 5161 N N . PRO A 1 666 ? 129.576 8.136 54.523 1.00 24.51 666 PRO A N 1
ATOM 5162 C CA . PRO A 1 666 ? 129.965 9.266 55.377 1.00 24.92 666 PRO A CA 1
ATOM 5163 C C . PRO A 1 666 ? 131.317 9.853 54.979 1.00 20.58 666 PRO A C 1
ATOM 5164 O O . PRO A 1 666 ? 132.298 9.118 54.885 1.00 26.71 666 PRO A O 1
ATOM 5168 N N . THR A 1 667 ? 131.347 11.163 54.746 1.00 16.84 667 THR A N 1
ATOM 5169 C CA . THR A 1 667 ? 132.526 11.845 54.219 1.00 18.09 667 THR A CA 1
ATOM 5170 C C . THR A 1 667 ? 132.663 13.236 54.834 1.00 20.56 667 THR A C 1
ATOM 5171 O O . THR A 1 667 ? 131.685 13.984 54.905 1.00 17.84 667 THR A O 1
ATOM 5175 N N . THR A 1 668 ? 133.873 13.582 55.277 1.00 17.57 668 THR A N 1
ATOM 5176 C CA . THR A 1 668 ? 134.089 14.850 55.969 1.00 13.96 668 THR A CA 1
ATOM 5177 C C . THR A 1 668 ? 135.151 15.703 55.281 1.00 15.21 668 THR A C 1
ATOM 5178 O O . THR A 1 668 ? 136.266 15.247 55.054 1.00 20.23 668 THR A O 1
ATOM 5182 N N . VAL A 1 669 ? 134.800 16.944 54.957 1.00 13.53 669 VAL A N 1
ATOM 5183 C CA . VAL A 1 669 ? 135.772 17.925 54.476 1.00 14.70 669 VAL A CA 1
ATOM 5184 C C . VAL A 1 669 ? 135.402 19.310 55.009 1.00 17.88 669 VAL A C 1
ATOM 5185 O O . VAL A 1 669 ? 134.226 19.677 55.042 1.00 20.88 669 VAL A O 1
ATOM 5189 N N . GLY A 1 670 ? 136.402 20.077 55.435 1.00 13.63 670 GLY A N 1
ATOM 5190 C CA . GLY A 1 670 ? 136.130 21.345 56.079 1.00 16.60 670 GLY A CA 1
ATOM 5191 C C . GLY A 1 670 ? 135.340 21.083 57.353 1.00 17.50 670 GLY A C 1
ATOM 5192 O O . GLY A 1 670 ? 135.712 20.228 58.152 1.00 18.09 670 GLY A O 1
ATOM 5193 N N . LEU A 1 671 ? 134.245 21.813 57.538 1.00 19.18 671 LEU A N 1
ATOM 5194 C CA . LEU A 1 671 ? 133.377 21.625 58.696 1.00 19.50 671 LEU A CA 1
ATOM 5195 C C . LEU A 1 671 ? 132.250 20.650 58.394 1.00 19.83 671 LEU A C 1
ATOM 5196 O O . LEU A 1 671 ? 131.489 20.281 59.282 1.00 20.19 671 LEU A O 1
ATOM 5201 N N . VAL A 1 672 ? 132.147 20.230 57.139 1.00 21.10 672 VAL A N 1
ATOM 5202 C CA . VAL A 1 672 ? 130.943 19.560 56.677 1.00 15.04 672 VAL A CA 1
ATOM 5203 C C . VAL A 1 672 ? 131.108 18.056 56.503 1.00 17.86 672 VAL A C 1
ATOM 5204 O O . VAL A 1 672 ? 132.098 17.572 55.947 1.00 18.26 672 VAL A O 1
ATOM 5208 N N . THR A 1 673 ? 130.119 17.322 56.990 1.00 18.04 673 THR A N 1
ATOM 5209 C CA . THR A 1 673 ? 130.055 15.892 56.778 1.00 18.37 673 THR A CA 1
ATOM 5210 C C . THR A 1 673 ? 128.764 15.584 56.034 1.00 23.03 673 THR A C 1
ATOM 5211 O O . THR A 1 673 ? 127.708 16.125 56.373 1.00 24.28 673 THR A O 1
ATOM 5215 N N . SER A 1 674 ? 128.859 14.743 55.004 1.00 19.03 674 SER A N 1
ATOM 5216 C CA . SER A 1 674 ? 127.684 14.246 54.293 1.00 16.32 674 SER A CA 1
ATOM 5217 C C . SER A 1 674 ? 127.752 12.737 54.179 1.00 17.73 674 SER A C 1
ATOM 5218 O O . SER A 1 674 ? 128.828 12.169 53.985 1.00 17.20 674 SER A O 1
ATOM 5221 N N . ASN A 1 675 ? 126.599 12.089 54.296 1.00 17.48 675 ASN A N 1
ATOM 5222 C CA . ASN A 1 675 ? 126.539 10.639 54.176 1.00 17.22 675 ASN A CA 1
ATOM 5223 C C . ASN A 1 675 ? 126.042 10.210 52.799 1.00 16.94 675 ASN A C 1
ATOM 5224 O O . ASN A 1 675 ? 125.823 9.030 52.559 1.00 23.02 675 ASN A O 1
ATOM 5229 N N . ARG A 1 676 ? 125.855 11.174 51.903 1.00 13.06 676 ARG A N 1
ATOM 5230 C CA . ARG A 1 676 ? 125.348 10.891 50.561 1.00 16.79 676 ARG A CA 1
ATOM 5231 C C . ARG A 1 676 ? 126.011 11.786 49.521 1.00 17.40 676 ARG A C 1
ATOM 5232 O O . ARG A 1 676 ? 126.503 12.864 49.851 1.00 18.52 676 ARG A O 1
ATOM 5240 N N . LYS A 1 677 ? 126.027 11.339 48.269 1.00 15.28 677 LYS A N 1
ATOM 5241 C CA . LYS A 1 677 ? 126.385 12.221 47.164 1.00 20.96 677 LYS A CA 1
ATOM 5242 C C . LYS A 1 677 ? 125.584 13.508 47.306 1.00 16.87 677 LYS A C 1
ATOM 5243 O O . LYS A 1 677 ? 124.379 13.467 47.552 1.00 15.22 677 LYS A O 1
ATOM 5249 N N . ALA A 1 678 ? 126.249 14.647 47.165 1.00 15.74 678 ALA A N 1
ATOM 5250 C CA . ALA A 1 678 ? 125.586 15.917 47.404 1.00 9.43 678 ALA A CA 1
ATOM 5251 C C . ALA A 1 678 ? 126.416 17.069 46.892 1.00 10.82 678 ALA A C 1
ATOM 5252 O O . ALA A 1 678 ? 127.638 16.985 46.823 1.00 15.41 678 ALA A O 1
ATOM 5254 N N . SER A 1 679 ? 125.754 18.156 46.536 1.00 10.37 679 SER A N 1
ATOM 5255 C CA . SER A 1 679 ? 126.457 19.399 46.298 1.00 10.73 679 SER A CA 1
ATOM 5256 C C . SER A 1 679 ? 126.052 20.345 47.427 1.00 15.43 679 SER A C 1
ATOM 5257 O O . SER A 1 679 ? 124.869 20.495 47.729 1.00 17.20 679 SER A O 1
ATOM 5260 N N . VAL A 1 680 ? 127.034 20.953 48.081 1.00 13.29 680 VAL A N 1
ATOM 5261 C CA . VAL A 1 680 ? 126.770 21.729 49.286 1.00 12.56 680 VAL A CA 1
ATOM 5262 C C . VAL A 1 680 ? 127.489 23.067 49.233 1.00 14.20 680 VAL A C 1
ATOM 5263 O O . VAL A 1 680 ? 128.623 23.142 48.756 1.00 15.37 680 VAL A O 1
ATOM 5267 N N . MET A 1 681 ? 126.829 24.125 49.699 1.00 13.11 681 MET A N 1
ATOM 5268 C CA . MET A 1 681 ? 127.469 25.431 49.798 1.00 14.67 681 MET A CA 1
ATOM 5269 C C . MET A 1 681 ? 127.133 26.095 51.133 1.00 17.65 681 MET A C 1
ATOM 5270 O O . MET A 1 681 ? 125.987 26.064 51.568 1.00 18.99 681 MET A O 1
ATOM 5275 N N . THR A 1 682 ? 128.142 26.667 51.790 1.00 17.36 682 THR A N 1
ATOM 5276 C CA . THR A 1 682 ? 127.953 27.328 53.081 1.00 13.27 682 THR A CA 1
ATOM 5277 C C . THR A 1 682 ? 128.304 28.814 53.018 1.00 15.67 682 THR A C 1
ATOM 5278 O O . THR A 1 682 ? 129.218 29.223 52.301 1.00 14.05 682 THR A O 1
ATOM 5282 N N . LYS A 1 683 ? 127.555 29.619 53.762 1.00 18.88 683 LYS A N 1
ATOM 5283 C CA . LYS A 1 683 ? 127.883 31.027 53.960 1.00 17.88 683 LYS A CA 1
ATOM 5284 C C . LYS A 1 683 ? 127.927 31.335 55.460 1.00 23.21 683 LYS A C 1
ATOM 5285 O O . LYS A 1 683 ? 126.937 31.138 56.175 1.00 22.39 683 LYS A O 1
ATOM 5291 N N . GLU A 1 684 ? 129.082 31.792 55.937 1.00 22.76 684 GLU A N 1
ATOM 5292 C CA . GLU A 1 684 ? 129.246 32.146 57.343 1.00 21.71 684 GLU A CA 1
ATOM 5293 C C . GLU A 1 684 ? 129.394 33.654 57.561 1.00 23.65 684 GLU A C 1
ATOM 5294 O O . GLU A 1 684 ? 130.061 34.348 56.797 1.00 25.70 684 GLU A O 1
ATOM 5300 N N . THR A 1 685 ? 128.739 34.156 58.597 1.00 21.32 685 THR A N 1
ATOM 5301 C CA . THR A 1 685 ? 128.922 35.529 59.043 1.00 26.04 685 THR A CA 1
ATOM 5302 C C . THR A 1 685 ? 129.103 35.506 60.562 1.00 28.16 685 THR A C 1
ATOM 5303 O O . THR A 1 685 ? 129.086 34.437 61.180 1.00 27.00 685 THR A O 1
ATOM 5307 N N . ALA A 1 686 ? 129.273 36.677 61.165 1.00 27.66 686 ALA A N 1
ATOM 5308 C CA . ALA A 1 686 ? 129.428 36.748 62.617 1.00 33.52 686 ALA A CA 1
ATOM 5309 C C . ALA A 1 686 ? 128.176 36.247 63.322 1.00 29.36 686 ALA A C 1
ATOM 5310 O O . ALA A 1 686 ? 128.270 35.573 64.345 1.00 28.94 686 ALA A O 1
ATOM 5312 N N . SER A 1 687 ? 127.012 36.551 62.752 1.00 27.83 687 SER A N 1
ATOM 5313 C CA . SER A 1 687 ? 125.738 36.263 63.405 1.00 24.63 687 SER A CA 1
ATOM 5314 C C . SER A 1 687 ? 125.026 34.978 62.956 1.00 26.12 687 SER A C 1
ATOM 5315 O O . SER A 1 687 ? 124.124 34.502 63.639 1.00 27.83 687 SER A O 1
ATOM 5318 N N . ASP A 1 688 ? 125.412 34.412 61.819 1.00 31.22 688 ASP A N 1
ATOM 5319 C CA . ASP A 1 688 ? 124.697 33.237 61.323 1.00 22.55 688 ASP A CA 1
ATOM 5320 C C . ASP A 1 688 ? 125.504 32.339 60.398 1.00 28.80 688 ASP A C 1
ATOM 5321 O O . ASP A 1 688 ? 126.590 32.692 59.928 1.00 29.13 688 ASP A O 1
ATOM 5326 N N . PHE A 1 689 ? 124.945 31.168 60.134 1.00 25.79 689 PHE A N 1
ATOM 5327 C CA . PHE A 1 689 ? 125.593 30.177 59.302 1.00 18.16 689 PHE A CA 1
ATOM 5328 C C . PHE A 1 689 ? 124.531 29.538 58.426 1.00 23.64 689 PHE A C 1
ATOM 5329 O O . PHE A 1 689 ? 123.563 28.962 58.931 1.00 20.36 689 PHE A O 1
ATOM 5337 N N . GLU A 1 690 ? 124.703 29.646 57.112 1.00 25.12 690 GLU A N 1
ATOM 5338 C CA . GLU A 1 690 ? 123.717 29.106 56.189 1.00 20.00 690 GLU A CA 1
ATOM 5339 C C . GLU A 1 690 ? 124.293 27.970 55.349 1.00 20.23 690 GLU A C 1
ATOM 5340 O O . GLU A 1 690 ? 125.449 28.016 54.920 1.00 17.26 690 GLU A O 1
ATOM 5346 N N . ILE A 1 691 ? 123.483 26.942 55.130 1.00 18.48 691 ILE A N 1
ATOM 5347 C CA . ILE A 1 691 ? 123.899 25.803 54.325 1.00 19.76 691 ILE A CA 1
ATOM 5348 C C . ILE A 1 691 ? 122.902 25.500 53.206 1.00 18.61 691 ILE A C 1
ATOM 5349 O O . ILE A 1 691 ? 121.690 25.471 53.425 1.00 20.29 691 ILE A O 1
ATOM 5354 N N . SER A 1 692 ? 123.417 25.289 52.002 1.00 14.77 692 SER A N 1
ATOM 5355 C CA . SER A 1 692 ? 122.578 24.909 50.872 1.00 15.49 692 SER A CA 1
ATOM 5356 C C . SER A 1 692 ? 122.942 23.503 50.414 1.00 16.70 692 SER A C 1
ATOM 5357 O O . SER A 1 692 ? 124.120 23.194 50.220 1.00 18.65 692 SER A O 1
ATOM 5360 N N . VAL A 1 693 ? 121.936 22.646 50.260 1.00 16.54 693 VAL A N 1
ATOM 5361 C CA . VAL A 1 693 ? 122.166 21.252 49.880 1.00 16.28 693 VAL A CA 1
ATOM 5362 C C . VAL A 1 693 ? 121.313 20.830 48.691 1.00 15.44 693 VAL A C 1
ATOM 5363 O O . VAL A 1 693 ? 120.151 21.225 48.589 1.00 19.00 693 VAL A O 1
ATOM 5367 N N . SER A 1 694 ? 121.876 20.023 47.797 1.00 13.16 694 SER A N 1
ATOM 5368 C CA . SER A 1 694 ? 121.087 19.438 46.717 1.00 14.44 694 SER A CA 1
ATOM 5369 C C . SER A 1 694 ? 121.584 18.039 46.418 1.00 15.17 694 SER A C 1
ATOM 5370 O O . SER A 1 694 ? 122.725 17.708 46.717 1.00 18.77 694 SER A O 1
ATOM 5373 N N . ASP A 1 695 ? 120.720 17.223 45.828 1.00 15.54 695 ASP A N 1
ATOM 5374 C CA . ASP A 1 695 ? 121.092 15.901 45.341 1.00 13.60 695 ASP A CA 1
ATOM 5375 C C . ASP A 1 695 ? 121.239 15.954 43.817 1.00 21.81 695 ASP A C 1
ATOM 5376 O O . ASP A 1 695 ? 120.251 15.877 43.080 1.00 16.89 695 ASP A O 1
ATOM 5381 N N . PRO A 1 696 ? 122.478 16.100 43.334 1.00 22.26 696 PRO A N 1
ATOM 5382 C CA . PRO A 1 696 ? 122.678 16.292 41.896 1.00 12.97 696 PRO A CA 1
ATOM 5383 C C . PRO A 1 696 ? 122.360 15.035 41.117 1.00 15.46 696 PRO A C 1
ATOM 5384 O O . PRO A 1 696 ? 122.163 15.138 39.910 1.00 17.15 696 PRO A O 1
ATOM 5388 N N . THR A 1 697 ? 122.310 13.880 41.779 1.00 15.39 697 THR A N 1
ATOM 5389 C CA . THR A 1 697 ? 122.029 12.625 41.083 1.00 15.00 697 THR A CA 1
ATOM 5390 C C . THR A 1 697 ? 120.559 12.571 40.719 1.00 18.14 697 THR A C 1
ATOM 5391 O O . THR A 1 697 ? 120.168 11.840 39.809 1.00 26.20 697 THR A O 1
ATOM 5395 N N . GLN A 1 698 ? 119.753 13.342 41.447 1.00 16.93 698 GLN A N 1
ATOM 5396 C CA . GLN A 1 698 ? 118.301 13.391 41.262 1.00 18.68 698 GLN A CA 1
ATOM 5397 C C . GLN A 1 698 ? 117.639 12.022 41.404 1.00 21.13 698 GLN A C 1
ATOM 5398 O O . GLN A 1 698 ? 116.519 11.824 40.934 1.00 22.64 698 GLN A O 1
ATOM 5404 N N . SER A 1 699 ? 118.324 11.081 42.047 1.00 22.28 699 SER A N 1
ATOM 5405 C CA . SER A 1 699 ? 117.799 9.722 42.153 1.00 23.93 699 SER A CA 1
ATOM 5406 C C . SER A 1 699 ? 117.895 9.151 43.569 1.00 21.99 699 SER A C 1
ATOM 5407 O O . SER A 1 699 ? 117.700 7.958 43.791 1.00 28.06 699 SER A O 1
ATOM 5410 N N . ASN A 1 700 ? 118.203 10.022 44.520 1.00 22.33 700 ASN A N 1
ATOM 5411 C CA . ASN A 1 700 ? 118.098 9.706 45.934 1.00 15.95 700 ASN A CA 1
ATOM 5412 C C . ASN A 1 700 ? 116.640 9.905 46.343 1.00 20.29 700 ASN A C 1
ATOM 5413 O O . ASN A 1 700 ? 116.122 11.028 46.287 1.00 17.27 700 ASN A O 1
ATOM 5418 N N . VAL A 1 701 ? 115.969 8.824 46.737 1.00 19.20 701 VAL A N 1
ATOM 5419 C CA . VAL A 1 701 ? 114.561 8.912 47.134 1.00 18.45 701 VAL A CA 1
ATOM 5420 C C . VAL A 1 701 ? 114.407 8.974 48.646 1.00 22.66 701 VAL A C 1
ATOM 5421 O O . VAL A 1 701 ? 113.292 8.971 49.167 1.00 27.86 701 VAL A O 1
ATOM 5425 N N . GLY A 1 702 ? 115.534 9.019 49.349 1.00 23.34 702 GLY A N 1
ATOM 5426 C CA . GLY A 1 702 ? 115.525 9.057 50.798 1.00 17.41 702 GLY A CA 1
ATOM 5427 C C . GLY A 1 702 ? 116.033 10.381 51.326 1.00 15.66 702 GLY A C 1
ATOM 5428 O O . GLY A 1 702 ? 115.552 11.444 50.927 1.00 16.12 702 GLY A O 1
ATOM 5429 N N . THR A 1 703 ? 117.022 10.318 52.210 1.00 12.60 703 THR A N 1
ATOM 5430 C CA . THR A 1 703 ? 117.516 11.508 52.884 1.00 15.49 703 THR A CA 1
ATOM 5431 C C . THR A 1 703 ? 118.997 11.765 52.636 1.00 18.02 703 THR A C 1
ATOM 5432 O O . THR A 1 703 ? 119.732 10.900 52.145 1.00 14.34 703 THR A O 1
ATOM 5436 N N . ILE A 1 704 ? 119.423 12.969 52.994 1.00 16.39 704 ILE A N 1
ATOM 5437 C CA . ILE A 1 704 ? 120.833 13.275 53.115 1.00 13.90 704 ILE A CA 1
ATOM 5438 C C . ILE A 1 704 ? 121.073 13.876 54.488 1.00 17.86 704 ILE A C 1
ATOM 5439 O O . ILE A 1 704 ? 120.508 14.915 54.823 1.00 22.59 704 ILE A O 1
ATOM 5444 N N . TYR A 1 705 ? 121.906 13.221 55.287 1.00 19.85 705 TYR A N 1
ATOM 5445 C CA . TYR A 1 705 ? 122.291 13.752 56.585 1.00 14.86 705 TYR A CA 1
ATOM 5446 C C . TYR A 1 705 ? 123.528 14.631 56.443 1.00 17.15 705 TYR A C 1
ATOM 5447 O O . TYR A 1 705 ? 124.503 14.259 55.786 1.00 19.83 705 TYR A O 1
ATOM 5456 N N . ILE A 1 706 ? 123.479 15.801 57.061 1.00 16.07 706 ILE A N 1
ATOM 5457 C CA . ILE A 1 706 ? 124.591 16.731 57.036 1.00 18.17 706 ILE A CA 1
ATOM 5458 C C . ILE A 1 706 ? 124.980 17.132 58.466 1.00 25.38 706 ILE A C 1
ATOM 5459 O O . ILE A 1 706 ? 124.120 17.479 59.286 1.00 20.74 706 ILE A O 1
ATOM 5464 N N . ASP A 1 707 ? 126.272 17.065 58.772 1.00 24.33 707 ASP A N 1
ATOM 5465 C CA . ASP A 1 707 ? 126.778 17.634 60.015 1.00 20.36 707 ASP A CA 1
ATOM 5466 C C . ASP A 1 707 ? 127.624 18.846 59.680 1.00 25.10 707 ASP A C 1
ATOM 5467 O O . ASP A 1 707 ? 128.348 18.850 58.681 1.00 25.83 707 ASP A O 1
ATOM 5472 N N . VAL A 1 708 ? 127.522 19.885 60.499 1.00 22.77 708 VAL A N 1
ATOM 5473 C CA . VAL A 1 708 ? 128.427 21.017 60.380 1.00 20.93 708 VAL A CA 1
ATOM 5474 C C . VAL A 1 708 ? 129.166 21.222 61.698 1.00 22.79 708 VAL A C 1
ATOM 5475 O O . VAL A 1 708 ? 128.556 21.479 62.731 1.00 27.05 708 VAL A O 1
ATOM 5479 N N . ASN A 1 709 ? 130.488 21.101 61.642 1.00 25.46 709 ASN A N 1
ATOM 5480 C CA . ASN A 1 709 ? 131.340 21.088 62.822 1.00 20.85 709 ASN A CA 1
ATOM 5481 C C . ASN A 1 709 ? 131.484 22.464 63.467 1.00 25.66 709 ASN A C 1
ATOM 5482 O O . ASN A 1 709 ? 132.582 23.021 63.535 1.00 25.13 709 ASN A O 1
ATOM 5487 N N . LYS A 1 710 ? 130.366 23.005 63.939 1.00 25.39 710 LYS A N 1
ATOM 5488 C CA . LYS A 1 710 ? 130.353 24.298 64.613 1.00 21.73 710 LYS A CA 1
ATOM 5489 C C . LYS A 1 710 ? 129.086 24.447 65.436 1.00 24.54 710 LYS A C 1
ATOM 5490 O O . LYS A 1 710 ? 128.029 23.928 65.075 1.00 27.98 710 LYS A O 1
ATOM 5496 N N . SER A 1 711 ? 129.201 25.164 66.545 1.00 25.22 711 SER A N 1
ATOM 5497 C CA . SER A 1 711 ? 128.096 25.338 67.472 1.00 22.62 711 SER A CA 1
ATOM 5498 C C . SER A 1 711 ? 127.162 26.442 67.005 1.00 19.90 711 SER A C 1
ATOM 5499 O O . SER A 1 711 ? 127.611 27.527 66.643 1.00 19.37 711 SER A O 1
ATOM 5502 N N . ALA A 1 712 ? 125.864 26.159 67.011 1.00 19.05 712 ALA A N 1
ATOM 5503 C CA . ALA A 1 712 ? 124.861 27.187 66.754 1.00 22.46 712 ALA A CA 1
ATOM 5504 C C . ALA A 1 712 ? 123.952 27.363 67.969 1.00 25.14 712 ALA A C 1
ATOM 5505 O O . ALA A 1 712 ? 123.848 26.476 68.816 1.00 30.27 712 ALA A O 1
ATOM 5507 N N . THR A 1 713 ? 123.294 28.512 68.046 1.00 25.93 713 THR A N 1
ATOM 5508 C CA . THR A 1 713 ? 122.463 28.841 69.194 1.00 26.37 713 THR A CA 1
ATOM 5509 C C . THR A 1 713 ? 121.005 28.491 68.929 1.00 28.41 713 THR A C 1
ATOM 5510 O O . THR A 1 713 ? 120.240 28.226 69.852 1.00 29.36 713 THR A O 1
ATOM 5514 N N . GLY A 1 714 ? 120.621 28.482 67.660 1.00 28.07 714 GLY A N 1
ATOM 5515 C CA . GLY A 1 714 ? 119.270 28.103 67.303 1.00 27.71 714 GLY A CA 1
ATOM 5516 C C . GLY A 1 714 ? 119.007 28.243 65.823 1.00 25.87 714 GLY A C 1
ATOM 5517 O O . GLY A 1 714 ? 119.929 28.260 65.014 1.00 25.50 714 GLY A O 1
ATOM 5518 N N . LEU A 1 715 ? 117.736 28.361 65.474 1.00 28.14 715 LEU A N 1
ATOM 5519 C CA . LEU A 1 715 ? 117.332 28.409 64.082 1.00 17.15 715 LEU A CA 1
ATOM 5520 C C . LEU A 1 715 ? 116.891 29.808 63.670 1.00 18.62 715 LEU A C 1
ATOM 5521 O O . LEU A 1 715 ? 116.282 30.533 64.447 1.00 27.77 715 LEU A O 1
ATOM 5526 N N . ILE A 1 716 ? 117.219 30.193 62.445 1.00 25.68 716 ILE A N 1
ATOM 5527 C CA . ILE A 1 716 ? 116.701 31.425 61.888 1.00 20.00 716 ILE A CA 1
ATOM 5528 C C . ILE A 1 716 ? 115.648 31.097 60.846 1.00 24.29 716 ILE A C 1
ATOM 5529 O O . ILE A 1 716 ? 114.546 31.624 60.897 1.00 28.40 716 ILE A O 1
ATOM 5534 N N . SER A 1 717 ? 115.980 30.216 59.908 1.00 21.68 717 SER A N 1
ATOM 5535 C CA . SER A 1 717 ? 115.027 29.820 58.870 1.00 22.11 717 SER A CA 1
ATOM 5536 C C . SER A 1 717 ? 115.416 28.506 58.216 1.00 23.46 717 SER A C 1
ATOM 5537 O O . SER A 1 717 ? 116.550 28.049 58.351 1.00 26.86 717 SER A O 1
ATOM 5540 N N . LYS A 1 718 ? 114.471 27.897 57.506 1.00 20.25 718 LYS A N 1
ATOM 5541 C CA . LYS A 1 718 ? 114.725 26.617 56.864 1.00 21.69 718 LYS A CA 1
ATOM 5542 C C . LYS A 1 718 ? 113.672 26.281 55.814 1.00 25.53 718 LYS A C 1
ATOM 5543 O O . LYS A 1 718 ? 112.506 26.647 55.950 1.00 27.05 718 LYS A O 1
ATOM 5549 N N . ASP A 1 719 ? 114.093 25.590 54.759 1.00 26.76 719 ASP A N 1
ATOM 5550 C CA . ASP A 1 719 ? 113.161 25.078 53.767 1.00 22.41 719 ASP A CA 1
ATOM 5551 C C . ASP A 1 719 ? 112.405 23.907 54.368 1.00 23.85 719 ASP A C 1
ATOM 5552 O O . ASP A 1 719 ? 112.825 23.347 55.382 1.00 24.43 719 ASP A O 1
ATOM 5557 N N . ASN A 1 720 ? 111.293 23.537 53.740 1.00 26.66 720 ASN A N 1
ATOM 5558 C CA . ASN A 1 720 ? 110.406 22.511 54.281 1.00 25.74 720 ASN A CA 1
ATOM 5559 C C . ASN A 1 720 ? 111.089 21.183 54.585 1.00 31.40 720 ASN A C 1
ATOM 5560 O O . ASN A 1 720 ? 110.955 20.639 55.682 1.00 37.46 720 ASN A O 1
ATOM 5565 N N . GLU A 1 721 ? 111.823 20.663 53.611 1.00 26.42 721 GLU A N 1
ATOM 5566 C CA . GLU A 1 721 ? 112.326 19.299 53.699 1.00 22.72 721 GLU A CA 1
ATOM 5567 C C . GLU A 1 721 ? 113.536 19.151 54.624 1.00 22.07 721 GLU A C 1
ATOM 5568 O O . GLU A 1 721 ? 114.090 18.059 54.763 1.00 24.60 721 GLU A O 1
ATOM 5574 N N . ILE A 1 722 ? 113.930 20.248 55.265 1.00 21.77 722 ILE A N 1
ATOM 5575 C CA . ILE A 1 722 ? 114.987 20.219 56.271 1.00 21.54 722 ILE A CA 1
ATOM 5576 C C . ILE A 1 722 ? 114.431 19.836 57.640 1.00 19.28 722 ILE A C 1
ATOM 5577 O O . ILE A 1 722 ? 113.415 20.366 58.074 1.00 24.30 722 ILE A O 1
ATOM 5582 N N . THR A 1 723 ? 115.101 18.919 58.322 1.00 19.33 723 THR A N 1
ATOM 5583 C CA . THR A 1 723 ? 114.757 18.599 59.699 1.00 20.05 723 THR A CA 1
ATOM 5584 C C . THR A 1 723 ? 115.975 18.836 60.563 1.00 19.03 723 THR A C 1
ATOM 5585 O O . THR A 1 723 ? 116.971 18.129 60.428 1.00 21.32 723 THR A O 1
ATOM 5589 N N . VAL A 1 724 ? 115.908 19.836 61.439 1.00 18.63 724 VAL A N 1
ATOM 5590 C CA . VAL A 1 724 ? 117.035 20.140 62.312 1.00 20.02 724 VAL A CA 1
ATOM 5591 C C . VAL A 1 724 ? 117.199 19.051 63.370 1.00 20.70 724 VAL A C 1
ATOM 5592 O O . VAL A 1 724 ? 116.227 18.630 63.991 1.00 20.26 724 VAL A O 1
ATOM 5596 N N . ILE A 1 725 ? 118.426 18.580 63.555 1.00 18.85 725 ILE A N 1
ATOM 5597 C CA . ILE A 1 725 ? 118.683 17.494 64.495 1.00 22.14 725 ILE A CA 1
ATOM 5598 C C . ILE A 1 725 ? 119.403 17.982 65.746 1.00 22.40 725 ILE A C 1
ATOM 5599 O O . ILE A 1 725 ? 119.153 17.487 66.848 1.00 24.58 725 ILE A O 1
ATOM 5604 N N . GLN A 1 726 ? 120.271 18.975 65.580 1.00 20.75 726 GLN A N 1
ATOM 5605 C CA . GLN A 1 726 ? 120.995 19.525 66.712 1.00 20.25 726 GLN A CA 1
ATOM 5606 C C . GLN A 1 726 ? 121.543 20.914 66.427 1.00 21.16 726 GLN A C 1
ATOM 5607 O O . GLN A 1 726 ? 121.877 21.224 65.294 1.00 27.61 726 GLN A O 1
ATOM 5613 N N . TYR A 1 727 ? 121.640 21.742 67.465 1.00 27.59 727 TYR A N 1
ATOM 5614 C CA . TYR A 1 727 ? 122.256 23.062 67.365 1.00 24.10 727 TYR A CA 1
ATOM 5615 C C . TYR A 1 727 ? 123.670 23.085 67.943 1.00 24.51 727 TYR A C 1
ATOM 5616 O O . TYR A 1 727 ? 124.591 23.626 67.335 1.00 22.36 727 TYR A O 1
ATOM 5625 N N . TYR A 1 728 ? 123.831 22.512 69.131 1.00 24.76 728 TYR A N 1
ATOM 5626 C CA . TYR A 1 728 ? 125.119 22.520 69.812 1.00 23.07 728 TYR A CA 1
ATOM 5627 C C . TYR A 1 728 ? 125.404 21.152 70.435 1.00 20.90 728 TYR A C 1
ATOM 5628 O O . TYR A 1 728 ? 124.479 20.421 70.770 1.00 27.95 728 TYR A O 1
ATOM 5637 N N . PRO A 1 729 ? 126.684 20.781 70.570 1.00 19.53 729 PRO A N 1
ATOM 5638 C CA . PRO A 1 729 ? 127.898 21.541 70.246 1.00 23.33 729 PRO A CA 1
ATOM 5639 C C . PRO A 1 729 ? 128.172 21.649 68.739 1.00 23.83 729 PRO A C 1
ATOM 5640 O O . PRO A 1 729 ? 129.018 22.449 68.336 1.00 25.09 729 PRO A O 1
ATOM 5644 N N . THR A 1 730 ? 127.482 20.857 67.922 1.00 18.82 730 THR A N 1
ATOM 5645 C CA . THR A 1 730 ? 127.616 20.974 66.468 1.00 22.89 730 THR A CA 1
ATOM 5646 C C . THR A 1 730 ? 126.266 20.968 65.755 1.00 23.22 730 THR A C 1
ATOM 5647 O O . THR A 1 730 ? 125.311 20.331 66.218 1.00 24.30 730 THR A O 1
ATOM 5651 N N . MET A 1 731 ? 126.188 21.682 64.633 1.00 20.79 731 MET A N 1
ATOM 5652 C CA . MET A 1 731 ? 124.973 21.703 63.818 1.00 18.84 731 MET A CA 1
ATOM 5653 C C . MET A 1 731 ? 124.721 20.349 63.163 1.00 21.75 731 MET A C 1
ATOM 5654 O O . MET A 1 731 ? 125.622 19.757 62.578 1.00 25.22 731 MET A O 1
ATOM 5659 N N . LYS A 1 732 ? 123.497 19.851 63.285 1.00 21.09 732 LYS A N 1
ATOM 5660 C CA . LYS A 1 732 ? 123.121 18.594 62.653 1.00 21.66 732 LYS A CA 1
ATOM 5661 C C . LYS A 1 732 ? 121.743 18.722 62.038 1.00 19.32 732 LYS A C 1
ATOM 5662 O O . LYS A 1 732 ? 120.824 19.211 62.684 1.00 22.37 732 LYS A O 1
ATOM 5668 N N . PHE A 1 733 ? 121.599 18.293 60.788 1.00 19.30 733 PHE A N 1
ATOM 5669 C CA . PHE A 1 733 ? 120.279 18.233 60.169 1.00 16.70 733 PHE A CA 1
ATOM 5670 C C . PHE A 1 733 ? 120.206 17.171 59.092 1.00 18.19 733 PHE A C 1
ATOM 5671 O O . PHE A 1 733 ? 121.214 16.544 58.774 1.00 20.40 733 PHE A O 1
ATOM 5679 N N . LYS A 1 734 ? 119.008 16.956 58.550 1.00 20.26 734 LYS A N 1
ATOM 5680 C CA . LYS A 1 734 ? 118.828 16.052 57.415 1.00 21.05 734 LYS A CA 1
ATOM 5681 C C . LYS A 1 734 ? 117.893 16.692 56.405 1.00 22.63 734 LYS A C 1
ATOM 5682 O O . LYS A 1 734 ? 117.104 17.561 56.757 1.00 25.30 734 LYS A O 1
ATOM 5688 N N . VAL A 1 735 ? 117.999 16.260 55.151 1.00 24.57 735 VAL A N 1
ATOM 5689 C CA . VAL A 1 735 ? 117.158 16.749 54.068 1.00 16.33 735 VAL A CA 1
ATOM 5690 C C . VAL A 1 735 ? 116.438 15.571 53.439 1.00 20.04 735 VAL A C 1
ATOM 5691 O O . VAL A 1 735 ? 117.069 14.557 53.138 1.00 20.52 735 VAL A O 1
ATOM 5695 N N . ASN A 1 736 ? 115.127 15.688 53.246 1.00 19.02 736 ASN A N 1
ATOM 5696 C CA . ASN A 1 736 ? 114.391 14.688 52.484 1.00 16.94 736 ASN A CA 1
ATOM 5697 C C . ASN A 1 736 ? 114.388 15.098 51.015 1.00 20.50 736 ASN A C 1
ATOM 5698 O O . ASN A 1 736 ? 113.673 16.018 50.619 1.00 21.40 736 ASN A O 1
ATOM 5703 N N . VAL A 1 737 ? 115.185 14.416 50.202 1.00 20.28 737 VAL A N 1
ATOM 5704 C CA . VAL A 1 737 ? 115.396 14.861 48.829 1.00 16.55 737 VAL A CA 1
ATOM 5705 C C . VAL A 1 737 ? 114.604 14.060 47.812 1.00 15.39 737 VAL A C 1
ATOM 5706 O O . VAL A 1 737 ? 114.919 14.099 46.632 1.00 19.85 737 VAL A O 1
ATOM 5710 N N . ASN A 1 738 ? 113.595 13.318 48.256 1.00 19.26 738 ASN A N 1
ATOM 5711 C CA . ASN A 1 738 ? 112.789 12.542 47.319 1.00 18.97 738 ASN A CA 1
ATOM 5712 C C . ASN A 1 738 ? 112.091 13.474 46.340 1.00 22.24 738 ASN A C 1
ATOM 5713 O O . ASN A 1 738 ? 111.555 14.512 46.741 1.00 17.72 738 ASN A O 1
ATOM 5718 N N . ASN A 1 739 ? 112.134 13.104 45.060 1.00 19.48 739 ASN A N 1
ATOM 5719 C CA . ASN A 1 739 ? 111.579 13.913 43.976 1.00 17.47 739 ASN A CA 1
ATOM 5720 C C . ASN A 1 739 ? 112.106 15.347 43.932 1.00 18.37 739 ASN A C 1
ATOM 5721 O O . ASN A 1 739 ? 111.370 16.273 43.572 1.00 21.02 739 ASN A O 1
ATOM 5726 N N . SER A 1 740 ? 113.380 15.520 44.281 1.00 17.15 740 SER A N 1
ATOM 5727 C CA . SER A 1 740 ? 113.989 16.849 44.370 1.00 16.32 740 SER A CA 1
ATOM 5728 C C . SER A 1 740 ? 114.189 17.496 43.013 1.00 19.80 740 SER A C 1
ATOM 5729 O O . SER A 1 740 ? 114.165 18.722 42.897 1.00 27.71 740 SER A O 1
ATOM 5732 N N . GLY A 1 741 ? 114.404 16.675 41.989 1.00 19.17 741 GLY A N 1
ATOM 5733 C CA . GLY A 1 741 ? 114.755 17.184 40.673 1.00 17.28 741 GLY A CA 1
ATOM 5734 C C . GLY A 1 741 ? 116.042 17.992 40.709 1.00 17.77 741 GLY A C 1
ATOM 5735 O O . GLY A 1 741 ? 116.235 18.901 39.912 1.00 19.11 741 GLY A O 1
ATOM 5736 N N . GLY A 1 742 ? 116.917 17.667 41.655 1.00 16.99 742 GLY A N 1
ATOM 5737 C CA . GLY A 1 742 ? 118.171 18.375 41.813 1.00 17.23 742 GLY A CA 1
ATOM 5738 C C . GLY A 1 742 ? 118.086 19.794 42.353 1.00 18.61 742 GLY A C 1
ATOM 5739 O O . GLY A 1 742 ? 119.060 20.544 42.271 1.00 19.97 742 GLY A O 1
ATOM 5740 N N . LYS A 1 743 ? 116.944 20.174 42.919 1.00 16.76 743 LYS A N 1
ATOM 5741 C CA . LYS A 1 743 ? 116.802 21.528 43.454 1.00 15.15 743 LYS A CA 1
ATOM 5742 C C . LYS A 1 743 ? 117.529 21.684 44.773 1.00 17.22 743 LYS A C 1
ATOM 5743 O O . LYS A 1 743 ? 118.000 20.708 45.356 1.00 19.80 743 LYS A O 1
ATOM 5749 N N . SER A 1 744 ? 117.603 22.920 45.249 1.00 19.46 744 SER A N 1
ATOM 5750 C CA . SER A 1 744 ? 118.347 23.231 46.462 1.00 18.88 744 SER A CA 1
ATOM 5751 C C . SER A 1 744 ? 117.476 23.430 47.704 1.00 23.47 744 SER A C 1
ATOM 5752 O O . SER A 1 744 ? 116.418 24.058 47.645 1.00 26.54 744 SER A O 1
ATOM 5755 N N . TYR A 1 745 ? 117.959 22.901 48.828 1.00 24.33 745 TYR A N 1
ATOM 5756 C CA . TYR A 1 745 ? 117.337 23.073 50.137 1.00 19.38 745 TYR A CA 1
ATOM 5757 C C . TYR A 1 745 ? 118.255 23.854 51.079 1.00 22.26 745 TYR A C 1
ATOM 5758 O O . TYR A 1 745 ? 119.419 23.484 51.252 1.00 22.82 745 TYR A O 1
ATOM 5767 N N . LYS A 1 746 ? 117.734 24.911 51.703 1.00 21.89 746 LYS A N 1
ATOM 5768 C CA . LYS A 1 746 ? 118.553 25.787 52.540 1.00 18.83 746 LYS A CA 1
ATOM 5769 C C . LYS A 1 746 ? 118.115 25.833 54.003 1.00 27.15 746 LYS A C 1
ATOM 5770 O O . LYS A 1 746 ? 116.931 25.716 54.316 1.00 30.19 746 LYS A O 1
ATOM 5776 N N . VAL A 1 747 ? 119.091 26.007 54.890 1.00 21.91 747 VAL A N 1
ATOM 5777 C CA . VAL A 1 747 ? 118.836 26.204 56.306 1.00 14.48 747 VAL A CA 1
ATOM 5778 C C . VAL A 1 747 ? 119.822 27.243 56.839 1.00 20.31 747 VAL A C 1
ATOM 5779 O O . VAL A 1 747 ? 120.994 27.238 56.477 1.00 22.49 747 VAL A O 1
ATOM 5783 N N . LYS A 1 748 ? 119.340 28.156 57.675 1.00 24.10 748 LYS A N 1
ATOM 5784 C CA . LYS A 1 748 ? 120.197 29.189 58.246 1.00 21.68 748 LYS A CA 1
ATOM 5785 C C . LYS A 1 748 ? 120.127 29.163 59.772 1.00 25.64 748 LYS A C 1
ATOM 5786 O O . LYS A 1 748 ? 119.067 29.369 60.376 1.00 24.77 748 LYS A O 1
ATOM 5792 N N . PHE A 1 749 ? 121.272 28.894 60.387 1.00 24.06 749 PHE A N 1
ATOM 5793 C CA . PHE A 1 749 ? 121.368 28.785 61.829 1.00 17.31 749 PHE A CA 1
ATOM 5794 C C . PHE A 1 749 ? 121.829 30.097 62.456 1.00 23.97 749 PHE A C 1
ATOM 5795 O O . PHE A 1 749 ? 122.548 30.875 61.831 1.00 25.90 749 PHE A O 1
ATOM 5803 N N . SER A 1 750 ? 121.420 30.340 63.697 1.00 20.16 750 SER A N 1
ATOM 5804 C CA . SER A 1 750 ? 121.923 31.488 64.438 1.00 18.33 750 SER A CA 1
ATOM 5805 C C . SER A 1 750 ? 123.195 31.100 65.190 1.00 19.36 750 SER A C 1
ATOM 5806 O O . SER A 1 750 ? 123.322 29.976 65.671 1.00 21.16 750 SER A O 1
ATOM 5809 N N . LEU A 1 751 ? 124.141 32.025 65.292 1.00 21.92 751 LEU A N 1
ATOM 5810 C CA . LEU A 1 751 ? 125.390 31.740 65.994 1.00 28.28 751 LEU A CA 1
ATOM 5811 C C . LEU A 1 751 ? 125.528 32.540 67.286 1.00 29.49 751 LEU A C 1
ATOM 5812 O O . LEU A 1 751 ? 126.419 32.279 68.093 1.00 25.83 751 LEU A O 1
ATOM 5817 N N . THR A 1 752 ? 124.648 33.519 67.470 1.00 31.70 752 THR A N 1
ATOM 5818 C CA . THR A 1 752 ? 124.685 34.366 68.657 1.00 30.76 752 THR A CA 1
ATOM 5819 C C . THR A 1 752 ? 123.351 34.378 69.399 1.00 36.68 752 THR A C 1
ATOM 5820 O O . THR A 1 752 ? 122.371 33.751 68.975 1.00 32.09 752 THR A O 1
ATOM 5824 N N . GLY A 1 753 ? 123.324 35.114 70.506 1.00 44.93 753 GLY A N 1
ATOM 5825 C CA . GLY A 1 753 ? 122.166 35.143 71.377 1.00 36.89 753 GLY A CA 1
ATOM 5826 C C . GLY A 1 753 ? 122.296 34.092 72.464 1.00 43.07 753 GLY A C 1
ATOM 5827 O O . GLY A 1 753 ? 123.346 33.451 72.617 1.00 32.88 753 GLY A O 1
ATOM 5828 N N . THR A 1 754 ? 121.228 33.919 73.231 1.00 44.33 754 THR A N 1
ATOM 5829 C CA . THR A 1 754 ? 121.194 32.871 74.234 1.00 43.98 754 THR A CA 1
ATOM 5830 C C . THR A 1 754 ? 120.802 31.570 73.548 1.00 35.42 754 THR A C 1
ATOM 5831 O O . THR A 1 754 ? 119.836 31.542 72.786 1.00 36.75 754 THR A O 1
ATOM 5835 N N . PRO A 1 755 ? 121.572 30.496 73.791 1.00 29.85 755 PRO A N 1
ATOM 5836 C CA . PRO A 1 755 ? 121.250 29.189 73.215 1.00 29.83 755 PRO A CA 1
ATOM 5837 C C . PRO A 1 755 ? 119.823 28.779 73.533 1.00 33.82 755 PRO A C 1
ATOM 5838 O O . PRO A 1 755 ? 119.399 28.885 74.685 1.00 38.01 755 PRO A O 1
ATOM 5842 N N . GLY A 1 756 ? 119.088 28.352 72.510 1.00 31.22 756 GLY A N 1
ATOM 5843 C CA . GLY A 1 756 ? 117.777 27.766 72.699 1.00 30.90 756 GLY A CA 1
ATOM 5844 C C . GLY A 1 756 ? 117.960 26.295 72.995 1.00 28.52 756 GLY A C 1
ATOM 5845 O O . GLY A 1 756 ? 119.080 25.835 73.210 1.00 29.08 756 GLY A O 1
ATOM 5846 N N . SER A 1 757 ? 116.868 25.544 72.994 1.00 32.13 757 SER A N 1
ATOM 5847 C CA . SER A 1 757 ? 116.954 24.124 73.299 1.00 29.65 757 SER A CA 1
ATOM 5848 C C . SER A 1 757 ? 117.279 23.298 72.063 1.00 32.26 757 SER A C 1
ATOM 5849 O O . SER A 1 757 ? 116.739 23.541 70.984 1.00 34.69 757 SER A O 1
ATOM 5852 N N . ASN A 1 758 ? 118.171 22.326 72.225 1.00 29.93 758 ASN A N 1
ATOM 5853 C CA . ASN A 1 758 ? 118.408 21.339 71.181 1.00 26.33 758 ASN A CA 1
ATOM 5854 C C . ASN A 1 758 ? 117.135 20.559 70.929 1.00 27.12 758 ASN A C 1
ATOM 5855 O O . ASN A 1 758 ? 116.410 20.249 71.872 1.00 29.34 758 ASN A O 1
ATOM 5860 N N . PRO A 1 759 ? 116.861 20.235 69.656 1.00 27.87 759 PRO A N 1
ATOM 5861 C CA . PRO A 1 759 ? 115.725 19.374 69.319 1.00 26.82 759 PRO A CA 1
ATOM 5862 C C . PRO A 1 759 ? 115.770 18.066 70.102 1.00 25.03 759 PRO A C 1
ATOM 5863 O O . PRO A 1 759 ? 116.848 17.561 70.432 1.00 23.72 759 PRO A O 1
ATOM 5867 N N . SER A 1 760 ? 114.601 17.530 70.422 1.00 25.06 760 SER A N 1
ATOM 5868 C CA . SER A 1 760 ? 114.558 16.258 71.117 1.00 27.28 760 SER A CA 1
ATOM 5869 C C . SER A 1 760 ? 115.035 15.205 70.133 1.00 25.98 760 SER A C 1
ATOM 5870 O O . SER A 1 760 ? 114.800 15.330 68.925 1.00 24.28 760 SER A O 1
ATOM 5873 N N . PRO A 1 761 ? 115.729 14.181 70.641 1.00 22.97 761 PRO A N 1
ATOM 5874 C CA . PRO A 1 761 ? 116.133 13.040 69.815 1.00 20.05 761 PRO A CA 1
ATOM 5875 C C . PRO A 1 761 ? 114.949 12.502 69.019 1.00 21.45 761 PRO A C 1
ATOM 5876 O O . PRO A 1 761 ? 113.820 12.548 69.492 1.00 28.46 761 PRO A O 1
ATOM 5880 N N . ILE A 1 762 ? 115.203 12.030 67.806 1.00 23.85 762 ILE A N 1
ATOM 5881 C CA . ILE A 1 762 ? 114.137 11.578 66.923 1.00 23.43 762 ILE A CA 1
ATOM 5882 C C . ILE A 1 762 ? 114.047 10.064 66.986 1.00 24.78 762 ILE A C 1
ATOM 5883 O O . ILE A 1 762 ? 114.887 9.366 66.421 1.00 28.55 762 ILE A O 1
ATOM 5888 N N . PRO A 1 763 ? 113.028 9.542 67.682 1.00 29.13 763 PRO A N 1
ATOM 5889 C CA . PRO A 1 763 ? 112.938 8.087 67.875 1.00 25.75 763 PRO A CA 1
ATOM 5890 C C . PRO A 1 763 ? 112.605 7.374 66.569 1.00 25.80 763 PRO A C 1
ATOM 5891 O O . PRO A 1 763 ? 112.229 8.038 65.594 1.00 24.32 763 PRO A O 1
ATOM 5895 N N . ILE A 1 764 ? 112.759 6.053 66.543 1.00 20.62 764 ILE A N 1
ATOM 5896 C CA . ILE A 1 764 ? 112.442 5.279 65.349 1.00 21.35 764 ILE A CA 1
ATOM 5897 C C . ILE A 1 764 ? 110.961 5.417 65.024 1.00 25.17 764 ILE A C 1
ATOM 5898 O O . ILE A 1 764 ? 110.111 4.996 65.802 1.00 33.10 764 ILE A O 1
ATOM 5903 N N . PRO A 1 765 ? 110.643 6.017 63.869 1.00 28.40 765 PRO A N 1
ATOM 5904 C CA . PRO A 1 765 ? 109.252 6.311 63.500 1.00 25.45 765 PRO A CA 1
ATOM 5905 C C . PRO A 1 765 ? 108.401 5.066 63.239 1.00 25.63 765 PRO A C 1
ATOM 5906 O O . PRO A 1 765 ? 107.863 4.918 62.145 1.00 33.91 765 PRO A O 1
ATOM 5910 N N . ASN A 1 766 ? 108.275 4.192 64.230 1.00 28.32 766 ASN A N 1
ATOM 5911 C CA . ASN A 1 766 ? 107.455 2.992 64.098 1.00 30.10 766 ASN A CA 1
ATOM 5912 C C . ASN A 1 766 ? 105.969 3.310 64.192 1.00 27.87 766 ASN A C 1
ATOM 5913 O O . ASN A 1 766 ? 105.564 4.123 65.019 1.00 30.24 766 ASN A O 1
ATOM 5918 N N . PRO A 1 767 ? 105.152 2.684 63.327 1.00 30.36 767 PRO A N 1
ATOM 5919 C CA . PRO A 1 767 ? 105.617 1.797 62.254 1.00 30.45 767 PRO A CA 1
ATOM 5920 C C . PRO A 1 767 ? 105.936 2.574 60.974 1.00 29.55 767 PRO A C 1
ATOM 5921 O O . PRO A 1 767 ? 105.433 3.685 60.785 1.00 32.97 767 PRO A O 1
ATOM 5925 N N . TYR A 1 768 ? 106.779 2.000 60.119 1.00 23.34 768 TYR A N 1
ATOM 5926 C CA . TYR A 1 768 ? 107.059 2.575 58.816 1.00 22.72 768 TYR A CA 1
ATOM 5927 C C . TYR A 1 768 ? 105.970 2.073 57.877 1.00 25.37 768 TYR A C 1
ATOM 5928 O O . TYR A 1 768 ? 106.032 0.933 57.424 1.00 27.43 768 TYR A O 1
ATOM 5937 N N . GLU A 1 769 ? 104.970 2.900 57.588 1.00 24.73 769 GLU A N 1
ATOM 5938 C CA . GLU A 1 769 ? 103.854 2.457 56.752 1.00 24.45 769 GLU A CA 1
ATOM 5939 C C . GLU A 1 769 ? 104.272 2.223 55.312 1.00 28.78 769 GLU A C 1
ATOM 5940 O O . GLU A 1 769 ? 104.764 3.134 54.644 1.00 29.09 769 GLU A O 1
ATOM 5946 N N . ALA A 1 770 ? 104.066 0.995 54.843 1.00 27.12 770 ALA A N 1
ATOM 5947 C CA . ALA A 1 770 ? 104.459 0.601 53.497 1.00 24.90 770 ALA A CA 1
ATOM 5948 C C . ALA A 1 770 ? 103.834 1.527 52.462 1.00 23.25 770 ALA A C 1
ATOM 5949 O O . ALA A 1 770 ? 104.492 1.953 51.520 1.00 23.71 770 ALA A O 1
ATOM 5951 N N . GLU A 1 771 ? 102.564 1.856 52.666 1.00 22.59 771 GLU A N 1
ATOM 5952 C CA . GLU A 1 771 ? 101.834 2.713 51.743 1.00 25.33 771 GLU A CA 1
ATOM 5953 C C . GLU A 1 771 ? 102.409 4.124 51.623 1.00 25.05 771 GLU A C 1
ATOM 5954 O O . GLU A 1 771 ? 101.989 4.886 50.761 1.00 24.44 771 GLU A O 1
ATOM 5960 N N . ALA A 1 772 ? 103.351 4.486 52.487 1.00 26.84 772 ALA A N 1
ATOM 5961 C CA . ALA A 1 772 ? 103.893 5.843 52.459 1.00 25.50 772 ALA A CA 1
ATOM 5962 C C . ALA A 1 772 ? 105.412 5.859 52.337 1.00 29.39 772 ALA A C 1
ATOM 5963 O O . ALA A 1 772 ? 106.062 6.879 52.600 1.00 27.78 772 ALA A O 1
ATOM 5965 N N . LEU A 1 773 ? 105.974 4.732 51.923 1.00 21.64 773 LEU A N 1
ATOM 5966 C CA . LEU A 1 773 ? 107.416 4.620 51.789 1.00 21.61 773 LEU A CA 1
ATOM 5967 C C . LEU A 1 773 ? 107.869 4.905 50.367 1.00 25.86 773 LEU A C 1
ATOM 5968 O O . LEU A 1 773 ? 107.336 4.338 49.414 1.00 21.79 773 LEU A O 1
ATOM 5973 N N . PRO A 1 774 ? 108.855 5.797 50.223 1.00 24.97 774 PRO A N 1
ATOM 5974 C CA . PRO A 1 774 ? 109.449 6.079 48.913 1.00 25.10 774 PRO A CA 1
ATOM 5975 C C . PRO A 1 774 ? 110.046 4.805 48.352 1.00 25.46 774 PRO A C 1
ATOM 5976 O O . PRO A 1 774 ? 110.693 4.061 49.097 1.00 25.30 774 PRO A O 1
ATOM 5980 N N . ILE A 1 775 ? 109.811 4.539 47.072 1.00 22.76 775 ILE A N 1
ATOM 5981 C CA . ILE A 1 775 ? 110.324 3.322 46.472 1.00 23.87 775 ILE A CA 1
ATOM 5982 C C . ILE A 1 775 ? 111.587 3.599 45.675 1.00 28.46 775 ILE A C 1
ATOM 5983 O O . ILE A 1 775 ? 111.601 4.443 44.775 1.00 28.53 775 ILE A O 1
ATOM 5988 N N . ASN A 1 776 ? 112.650 2.883 46.012 1.00 24.69 776 ASN A N 1
ATOM 5989 C CA . ASN A 1 776 ? 113.939 3.119 45.382 1.00 30.19 776 ASN A CA 1
ATOM 5990 C C . ASN A 1 776 ? 114.184 2.296 44.108 1.00 26.02 776 ASN A C 1
ATOM 5991 O O . ASN A 1 776 ? 114.925 2.726 43.226 1.00 18.09 776 ASN A O 1
ATOM 5996 N N . ALA A 1 777 ? 113.557 1.122 44.022 1.00 27.35 777 ALA A N 1
ATOM 5997 C CA . ALA A 1 777 ? 113.734 0.202 42.892 1.00 19.97 777 ALA A CA 1
ATOM 5998 C C . ALA A 1 777 ? 112.658 -0.882 42.925 1.00 25.52 777 ALA A C 1
ATOM 5999 O O . ALA A 1 777 ? 112.201 -1.274 43.994 1.00 26.70 777 ALA A O 1
ATOM 6001 N N . LEU A 1 778 ? 112.256 -1.371 41.755 1.00 34.93 778 LEU A N 1
ATOM 6002 C CA . LEU A 1 778 ? 111.190 -2.373 41.669 1.00 29.00 778 LEU A CA 1
ATOM 6003 C C . LEU A 1 778 ? 111.111 -3.031 40.290 1.00 32.97 778 LEU A C 1
ATOM 6004 O O . LEU A 1 778 ? 111.630 -2.501 39.305 1.00 35.16 778 LEU A O 1
ATOM 6009 N N . THR A 1 779 ? 110.465 -4.194 40.237 1.00 29.76 779 THR A N 1
ATOM 6010 C CA . THR A 1 779 ? 110.273 -4.928 38.992 1.00 29.19 779 THR A CA 1
ATOM 6011 C C . THR A 1 779 ? 108.806 -4.916 38.605 1.00 31.29 779 THR A C 1
ATOM 6012 O O . THR A 1 779 ? 108.449 -5.044 37.428 1.00 38.51 779 THR A O 1
ATOM 6016 N N . ASP A 1 780 ? 107.963 -4.797 39.621 1.00 29.11 780 ASP A N 1
ATOM 6017 C CA . ASP A 1 780 ? 106.521 -4.804 39.455 1.00 28.88 780 ASP A CA 1
ATOM 6018 C C . ASP A 1 780 ? 105.903 -3.672 40.264 1.00 33.94 780 ASP A C 1
ATOM 6019 O O . ASP A 1 780 ? 106.286 -3.442 41.414 1.00 34.25 780 ASP A O 1
ATOM 6024 N N . THR A 1 781 ? 104.948 -2.967 39.667 1.00 32.26 781 THR A N 1
ATOM 6025 C CA . THR A 1 781 ? 104.298 -1.858 40.359 1.00 31.00 781 THR A CA 1
ATOM 6026 C C . THR A 1 781 ? 103.290 -2.325 41.409 1.00 30.51 781 THR A C 1
ATOM 6027 O O . THR A 1 781 ? 102.358 -3.064 41.104 1.00 32.17 781 THR A O 1
ATOM 6031 N N . PRO A 1 782 ? 103.479 -1.888 42.660 1.00 34.03 782 PRO A N 1
ATOM 6032 C CA . PRO A 1 782 ? 102.522 -2.208 43.722 1.00 31.46 782 PRO A CA 1
ATOM 6033 C C . PRO A 1 782 ? 101.367 -1.210 43.746 1.00 31.24 782 PRO A C 1
ATOM 6034 O O . PRO A 1 782 ? 101.502 -0.094 43.240 1.00 34.07 782 PRO A O 1
ATOM 6038 N N . VAL A 1 783 ? 100.241 -1.617 44.323 1.00 29.48 783 VAL A N 1
ATOM 6039 C CA . VAL A 1 783 ? 99.086 -0.738 44.467 1.00 30.82 783 VAL A CA 1
ATOM 6040 C C . VAL A 1 783 ? 98.658 -0.706 45.936 1.00 32.74 783 VAL A C 1
ATOM 6041 O O . VAL A 1 783 ? 98.714 -1.728 46.625 1.00 29.84 783 VAL A O 1
ATOM 6045 N N . VAL A 1 784 ? 98.239 0.465 46.410 1.00 26.81 784 VAL A N 1
ATOM 6046 C CA . VAL A 1 784 ? 97.728 0.609 47.769 1.00 27.34 784 VAL A CA 1
ATOM 6047 C C . VAL A 1 784 ? 96.228 0.318 47.821 1.00 32.41 784 VAL A C 1
ATOM 6048 O O . VAL A 1 784 ? 95.454 0.867 47.039 1.00 32.43 784 VAL A O 1
ATOM 6052 N N . TYR A 1 785 ? 95.821 -0.552 48.739 1.00 34.45 785 TYR A N 1
ATOM 6053 C CA . TYR A 1 785 ? 94.406 -0.815 48.964 1.00 31.41 785 TYR A CA 1
ATOM 6054 C C . TYR A 1 785 ? 93.993 -0.366 50.362 1.00 31.03 785 TYR A C 1
ATOM 6055 O O . TYR A 1 785 ? 94.806 -0.363 51.288 1.00 29.35 785 TYR A O 1
ATOM 6064 N N . ASN A 1 786 ? 92.732 0.019 50.517 1.00 27.92 786 ASN A N 1
ATOM 6065 C CA . ASN A 1 786 ? 92.222 0.366 51.838 1.00 32.68 786 ASN A CA 1
ATOM 6066 C C . ASN A 1 786 ? 91.742 -0.864 52.602 1.00 31.10 786 ASN A C 1
ATOM 6067 O O . ASN A 1 786 ? 91.279 -1.845 52.003 1.00 22.25 786 ASN A O 1
ATOM 6072 N N . ASP A 1 787 ? 91.863 -0.798 53.925 1.00 29.67 787 ASP A N 1
ATOM 6073 C CA . ASP A 1 787 ? 91.578 -1.932 54.795 1.00 26.52 787 ASP A CA 1
ATOM 6074 C C . ASP A 1 787 ? 91.586 -1.451 56.241 1.00 27.67 787 ASP A C 1
ATOM 6075 O O . ASP A 1 787 ? 92.629 -1.058 56.765 1.00 26.45 787 ASP A O 1
ATOM 6080 N N . ALA A 1 788 ? 90.424 -1.490 56.889 1.00 31.56 788 ALA A N 1
ATOM 6081 C CA . ALA A 1 788 ? 90.301 -1.011 58.270 1.00 24.85 788 ALA A CA 1
ATOM 6082 C C . ALA A 1 788 ? 91.071 -1.857 59.273 1.00 25.44 788 ALA A C 1
ATOM 6083 O O . ALA A 1 788 ? 91.272 -1.438 60.411 1.00 30.13 788 ALA A O 1
ATOM 6085 N N . ASN A 1 789 ? 91.492 -3.047 58.857 1.00 28.43 789 ASN A N 1
ATOM 6086 C CA . ASN A 1 789 ? 92.288 -3.917 59.722 1.00 35.92 789 ASN A CA 1
ATOM 6087 C C . ASN A 1 789 ? 93.787 -3.659 59.612 1.00 33.80 789 ASN A C 1
ATOM 6088 O O . ASN A 1 789 ? 94.580 -4.278 60.321 1.00 34.03 789 ASN A O 1
ATOM 6093 N N . ALA A 1 790 ? 94.171 -2.770 58.703 1.00 32.54 790 ALA A N 1
ATOM 6094 C CA . ALA A 1 790 ? 95.577 -2.502 58.463 1.00 24.48 790 ALA A CA 1
ATOM 6095 C C . ALA A 1 790 ? 96.019 -1.248 59.189 1.00 28.49 790 ALA A C 1
ATOM 6096 O O . ALA A 1 790 ? 95.231 -0.315 59.398 1.00 24.22 790 ALA A O 1
ATOM 6098 N N . SER A 1 791 ? 97.286 -1.249 59.581 1.00 25.83 791 SER A N 1
ATOM 6099 C CA . SER A 1 791 ? 97.923 -0.086 60.169 1.00 21.68 791 SER A CA 1
ATOM 6100 C C . SER A 1 791 ? 97.818 1.102 59.212 1.00 30.49 791 SER A C 1
ATOM 6101 O O . SER A 1 791 ? 98.233 1.020 58.053 1.00 29.07 791 SER A O 1
ATOM 6104 N N . GLY A 1 792 ? 97.247 2.200 59.695 1.00 26.77 792 GLY A N 1
ATOM 6105 C CA . GLY A 1 792 ? 97.062 3.384 58.880 1.00 23.96 792 GLY A CA 1
ATOM 6106 C C . GLY A 1 792 ? 95.890 3.251 57.925 1.00 30.30 792 GLY A C 1
ATOM 6107 O O . GLY A 1 792 ? 95.636 4.136 57.106 1.00 38.96 792 GLY A O 1
ATOM 6108 N N . GLY A 1 793 ? 95.179 2.133 58.023 1.00 33.74 793 GLY A N 1
ATOM 6109 C CA . GLY A 1 793 ? 94.014 1.893 57.191 1.00 31.04 793 GLY A CA 1
ATOM 6110 C C . GLY A 1 793 ? 94.370 1.587 55.751 1.00 30.53 793 GLY A C 1
ATOM 6111 O O . GLY A 1 793 ? 93.500 1.576 54.882 1.00 39.14 793 GLY A O 1
ATOM 6112 N N . LYS A 1 794 ? 95.650 1.340 55.494 1.00 27.85 794 LYS A N 1
ATOM 6113 C CA . LYS A 1 794 ? 96.108 1.047 54.141 1.00 26.58 794 LYS A CA 1
ATOM 6114 C C . LYS A 1 794 ? 97.146 -0.063 54.129 1.00 26.03 794 LYS A C 1
ATOM 6115 O O . LYS A 1 794 ? 97.960 -0.181 55.041 1.00 34.72 794 LYS A O 1
ATOM 6121 N N . LYS A 1 795 ? 97.109 -0.882 53.088 1.00 25.39 795 LYS A N 1
ATOM 6122 C CA . LYS A 1 795 ? 98.126 -1.902 52.888 1.00 29.23 795 LYS A CA 1
ATOM 6123 C C . LYS A 1 795 ? 98.696 -1.772 51.469 1.00 32.39 795 LYS A C 1
ATOM 6124 O O . LYS A 1 795 ? 98.062 -1.182 50.592 1.00 28.39 795 LYS A O 1
ATOM 6130 N N . LEU A 1 796 ? 99.895 -2.305 51.249 1.00 31.55 796 LEU A N 1
ATOM 6131 C CA . LEU A 1 796 ? 100.527 -2.235 49.934 1.00 26.67 796 LEU A CA 1
ATOM 6132 C C . LEU A 1 796 ? 100.521 -3.599 49.262 1.00 31.96 796 LEU A C 1
ATOM 6133 O O . LEU A 1 796 ? 101.171 -4.538 49.734 1.00 31.11 796 LEU A O 1
ATOM 6138 N N . GLY A 1 797 ? 99.782 -3.703 48.161 1.00 35.74 797 GLY A N 1
ATOM 6139 C CA . GLY A 1 797 ? 99.656 -4.955 47.441 1.00 25.51 797 GLY A CA 1
ATOM 6140 C C . GLY A 1 797 ? 100.725 -5.069 46.384 1.00 25.67 797 GLY A C 1
ATOM 6141 O O . GLY A 1 797 ? 100.708 -4.342 45.398 1.00 30.03 797 GLY A O 1
ATOM 6142 N N . PHE A 1 798 ? 101.676 -5.968 46.601 1.00 29.20 798 PHE A N 1
ATOM 6143 C CA . PHE A 1 798 ? 102.677 -6.257 45.588 1.00 29.79 798 PHE A CA 1
ATOM 6144 C C . PHE A 1 798 ? 101.959 -6.943 44.440 1.00 32.81 798 PHE A C 1
ATOM 6145 O O . PHE A 1 798 ? 100.960 -7.626 44.657 1.00 39.76 798 PHE A O 1
ATOM 6153 N N . ASN A 1 799 ? 102.464 -6.766 43.226 1.00 32.71 799 ASN A N 1
ATOM 6154 C CA . ASN A 1 799 ? 101.896 -7.436 42.060 1.00 33.27 799 ASN A CA 1
ATOM 6155 C C . ASN A 1 799 ? 102.902 -8.365 41.407 1.00 33.11 799 ASN A C 1
ATOM 6156 O O . ASN A 1 799 ? 102.764 -8.715 40.238 1.00 38.03 799 ASN A O 1
ATOM 6161 N N . ASN A 1 800 ? 103.909 -8.752 42.184 1.00 31.35 800 ASN A N 1
ATOM 6162 C CA . ASN A 1 800 ? 105.010 -9.583 41.718 1.00 32.66 800 ASN A CA 1
ATOM 6163 C C . ASN A 1 800 ? 104.567 -10.844 40.983 1.00 36.18 800 ASN A C 1
ATOM 6164 O O . ASN A 1 800 ? 103.750 -11.612 41.499 1.00 33.45 800 ASN A O 1
ATOM 6169 N N . ASN A 1 801 ? 105.123 -11.026 39.778 1.00 41.31 801 ASN A N 1
ATOM 6170 C CA . ASN A 1 801 ? 104.759 -12.094 38.839 1.00 36.96 801 ASN A CA 1
ATOM 6171 C C . ASN A 1 801 ? 105.489 -13.388 39.079 1.00 35.27 801 ASN A C 1
ATOM 6172 O O . ASN A 1 801 ? 104.932 -14.461 38.889 1.00 42.97 801 ASN A O 1
ATOM 6177 N N . ALA A 1 802 ? 106.762 -13.280 39.438 1.00 35.42 802 ALA A N 1
ATOM 6178 C CA . ALA A 1 802 ? 107.662 -14.418 39.362 1.00 40.12 802 ALA A CA 1
ATOM 6179 C C . ALA A 1 802 ? 108.811 -14.314 40.351 1.00 36.52 802 ALA A C 1
ATOM 6180 O O . ALA A 1 802 ? 108.985 -13.295 41.014 1.00 39.80 802 ALA A O 1
ATOM 6182 N N . VAL A 1 803 ? 109.593 -15.382 40.440 1.00 36.06 803 VAL A N 1
ATOM 6183 C CA . VAL A 1 803 ? 110.748 -15.425 41.320 1.00 36.77 803 VAL A CA 1
ATOM 6184 C C . VAL A 1 803 ? 111.732 -14.315 40.944 1.00 36.24 803 VAL A C 1
ATOM 6185 O O . VAL A 1 803 ? 111.843 -13.952 39.774 1.00 37.73 803 VAL A O 1
ATOM 6189 N N . ASP A 1 804 ? 112.386 -13.752 41.958 1.00 34.65 804 ASP A N 1
ATOM 6190 C CA . ASP A 1 804 ? 113.356 -12.666 41.813 1.00 40.51 804 ASP A CA 1
ATOM 6191 C C . ASP A 1 804 ? 112.751 -11.273 41.581 1.00 34.41 804 ASP A C 1
ATOM 6192 O O . ASP A 1 804 ? 113.476 -10.276 41.514 1.00 32.37 804 ASP A O 1
ATOM 6197 N N . ASP A 1 805 ? 111.428 -11.210 41.464 1.00 31.21 805 ASP A N 1
ATOM 6198 C CA . ASP A 1 805 ? 110.730 -9.933 41.488 1.00 29.81 805 ASP A CA 1
ATOM 6199 C C . ASP A 1 805 ? 110.924 -9.306 42.864 1.00 38.44 805 ASP A C 1
ATOM 6200 O O . ASP A 1 805 ? 110.915 -10.007 43.885 1.00 32.03 805 ASP A O 1
ATOM 6205 N N . TYR A 1 806 ? 111.095 -7.991 42.899 1.00 32.16 806 TYR A N 1
ATOM 6206 C CA . TYR A 1 806 ? 111.302 -7.322 44.172 1.00 30.04 806 TYR A CA 1
ATOM 6207 C C . TYR A 1 806 ? 110.696 -5.929 44.199 1.00 29.28 806 TYR A C 1
ATOM 6208 O O . TYR A 1 806 ? 110.327 -5.378 43.161 1.00 33.40 806 TYR A O 1
ATOM 6217 N N . VAL A 1 807 ? 110.577 -5.385 45.406 1.00 26.36 807 VAL A N 1
ATOM 6218 C CA . VAL A 1 807 ? 110.274 -3.976 45.617 1.00 24.74 807 VAL A CA 1
ATOM 6219 C C . VAL A 1 807 ? 111.222 -3.493 46.706 1.00 27.02 807 VAL A C 1
ATOM 6220 O O . VAL A 1 807 ? 111.345 -4.125 47.756 1.00 27.53 807 VAL A O 1
ATOM 6224 N N . GLU A 1 808 ? 111.917 -2.395 46.441 1.00 22.70 808 GLU A N 1
ATOM 6225 C CA . GLU A 1 808 ? 112.932 -1.905 47.354 1.00 23.34 808 GLU A CA 1
ATOM 6226 C C . GLU A 1 808 ? 112.501 -0.544 47.897 1.00 23.55 808 GLU A C 1
ATOM 6227 O O . GLU A 1 808 ? 112.235 0.386 47.126 1.00 25.99 808 GLU A O 1
ATOM 6233 N N . PHE A 1 809 ? 112.408 -0.441 49.220 1.00 19.26 809 PHE A N 1
ATOM 6234 C CA . PHE A 1 809 ? 111.946 0.784 49.862 1.00 18.09 809 PHE A CA 1
ATOM 6235 C C . PHE A 1 809 ? 113.104 1.546 50.498 1.00 19.93 809 PHE A C 1
ATOM 6236 O O . PHE A 1 809 ? 114.166 0.980 50.751 1.00 20.58 809 PHE A O 1
ATOM 6244 N N . SER A 1 810 ? 112.888 2.827 50.774 1.00 16.76 810 SER A N 1
ATOM 6245 C CA . SER A 1 810 ? 113.862 3.598 51.528 1.00 20.59 810 SER A CA 1
ATOM 6246 C C . SER A 1 810 ? 113.267 4.030 52.860 1.00 21.72 810 SER A C 1
ATOM 6247 O O . SER A 1 810 ? 112.252 4.720 52.905 1.00 20.56 810 SER A O 1
ATOM 6250 N N . LEU A 1 811 ? 113.910 3.608 53.944 1.00 23.40 811 LEU A N 1
ATOM 6251 C CA . LEU A 1 811 ? 113.454 3.912 55.292 1.00 19.52 811 LEU A CA 1
ATOM 6252 C C . LEU A 1 811 ? 114.475 4.795 55.993 1.00 21.89 811 LEU A C 1
ATOM 6253 O O . LEU A 1 811 ? 115.685 4.567 55.889 1.00 22.66 811 LEU A O 1
ATOM 6258 N N . ASP A 1 812 ? 113.989 5.806 56.703 1.00 18.70 812 ASP A N 1
ATOM 6259 C CA . ASP A 1 812 ? 114.863 6.656 57.498 1.00 23.72 812 ASP A CA 1
ATOM 6260 C C . ASP A 1 812 ? 115.066 6.053 58.895 1.00 25.82 812 ASP A C 1
ATOM 6261 O O . ASP A 1 812 ? 114.181 6.134 59.748 1.00 24.23 812 ASP A O 1
ATOM 6266 N N . VAL A 1 813 ? 116.227 5.443 59.120 1.00 20.99 813 VAL A N 1
ATOM 6267 C CA . VAL A 1 813 ? 116.560 4.895 60.431 1.00 19.62 813 VAL A CA 1
ATOM 6268 C C . VAL A 1 813 ? 117.237 5.983 61.262 1.00 22.16 813 VAL A C 1
ATOM 6269 O O . VAL A 1 813 ? 118.437 6.244 61.118 1.00 18.57 813 VAL A O 1
ATOM 6273 N N . THR A 1 814 ? 116.455 6.608 62.138 1.00 20.72 814 THR A N 1
ATOM 6274 C CA . THR A 1 814 ? 116.855 7.850 62.797 1.00 20.82 814 THR A CA 1
ATOM 6275 C C . THR A 1 814 ? 117.764 7.675 64.007 1.00 22.81 814 THR A C 1
ATOM 6276 O O . THR A 1 814 ? 118.315 8.652 64.513 1.00 24.94 814 THR A O 1
ATOM 6280 N N . GLN A 1 815 ? 117.904 6.439 64.479 1.00 25.66 815 GLN A N 1
ATOM 6281 C CA . GLN A 1 815 ? 118.764 6.139 65.623 1.00 26.48 815 GLN A CA 1
ATOM 6282 C C . GLN A 1 815 ? 119.615 4.923 65.311 1.00 26.39 815 GLN A C 1
ATOM 6283 O O . GLN A 1 815 ? 119.084 3.843 65.052 1.00 28.26 815 GLN A O 1
ATOM 6289 N N . PRO A 1 816 ? 120.942 5.089 65.339 1.00 25.61 816 PRO A N 1
ATOM 6290 C CA . PRO A 1 816 ? 121.828 3.948 65.101 1.00 25.12 816 PRO A CA 1
ATOM 6291 C C . PRO A 1 816 ? 121.594 2.869 66.147 1.00 23.50 816 PRO A C 1
ATOM 6292 O O . PRO A 1 816 ? 121.316 3.189 67.299 1.00 27.27 816 PRO A O 1
ATOM 6296 N N . GLY A 1 817 ? 121.692 1.610 65.739 1.00 20.32 817 GLY A N 1
ATOM 6297 C CA . GLY A 1 817 ? 121.561 0.497 66.653 1.00 17.71 817 GLY A CA 1
ATOM 6298 C C . GLY A 1 817 ? 121.387 -0.801 65.897 1.00 26.35 817 GLY A C 1
ATOM 6299 O O . GLY A 1 817 ? 121.340 -0.812 64.667 1.00 27.12 817 GLY A O 1
ATOM 6300 N N . THR A 1 818 ? 121.303 -1.904 66.633 1.00 23.51 818 THR A N 1
ATOM 6301 C CA . THR A 1 818 ? 120.964 -3.186 66.040 1.00 23.78 818 THR A CA 1
ATOM 6302 C C . THR A 1 818 ? 119.491 -3.489 66.287 1.00 27.47 818 THR A C 1
ATOM 6303 O O . THR A 1 818 ? 119.066 -3.674 67.422 1.00 30.88 818 THR A O 1
ATOM 6307 N N . TYR A 1 819 ? 118.706 -3.528 65.219 1.00 29.59 819 TYR A N 1
ATOM 6308 C CA . TYR A 1 819 ? 117.273 -3.722 65.361 1.00 25.06 819 TYR A CA 1
ATOM 6309 C C . TYR A 1 819 ? 116.805 -5.038 64.753 1.00 34.99 819 TYR A C 1
ATOM 6310 O O . TYR A 1 819 ? 117.307 -5.493 63.721 1.00 32.22 819 TYR A O 1
ATOM 6319 N N . ASP A 1 820 ? 115.838 -5.649 65.421 1.00 37.82 820 ASP A N 1
ATOM 6320 C CA . ASP A 1 820 ? 115.137 -6.797 64.884 1.00 32.39 820 ASP A CA 1
ATOM 6321 C C . ASP A 1 820 ? 114.104 -6.253 63.888 1.00 33.11 820 ASP A C 1
ATOM 6322 O O . ASP A 1 820 ? 113.295 -5.388 64.231 1.00 29.61 820 ASP A O 1
ATOM 6327 N N . VAL A 1 821 ? 114.148 -6.726 62.646 1.00 35.56 821 VAL A N 1
ATOM 6328 C CA . VAL A 1 821 ? 113.258 -6.190 61.619 1.00 28.04 821 VAL A CA 1
ATOM 6329 C C . VAL A 1 821 ? 111.984 -7.009 61.453 1.00 28.83 821 VAL A C 1
ATOM 6330 O O . VAL A 1 821 ? 112.033 -8.176 61.072 1.00 34.19 821 VAL A O 1
ATOM 6334 N N . LYS A 1 822 ? 110.847 -6.381 61.739 1.00 24.71 822 LYS A N 1
ATOM 6335 C CA . LYS A 1 822 ? 109.544 -7.028 61.633 1.00 25.02 822 LYS A CA 1
ATOM 6336 C C . LYS A 1 822 ? 108.677 -6.391 60.542 1.00 29.17 822 LYS A C 1
ATOM 6337 O O . LYS A 1 822 ? 108.804 -5.204 60.233 1.00 28.09 822 LYS A O 1
ATOM 6343 N N . SER A 1 823 ? 107.787 -7.179 59.958 1.00 26.40 823 SER A N 1
ATOM 6344 C CA . SER A 1 823 ? 106.832 -6.631 59.005 1.00 27.08 823 SER A CA 1
ATOM 6345 C C . SER A 1 823 ? 105.441 -7.163 59.302 1.00 24.00 823 SER A C 1
ATOM 6346 O O . SER A 1 823 ? 105.284 -8.323 59.678 1.00 28.66 823 SER A O 1
ATOM 6349 N N . ARG A 1 824 ? 104.437 -6.306 59.164 1.00 24.49 824 ARG A N 1
ATOM 6350 C CA . ARG A 1 824 ? 103.054 -6.719 59.372 1.00 29.01 824 ARG A CA 1
ATOM 6351 C C . ARG A 1 824 ? 102.430 -7.001 58.018 1.00 25.89 824 ARG A C 1
ATOM 6352 O O . ARG A 1 824 ? 102.396 -6.133 57.152 1.00 27.98 824 ARG A O 1
ATOM 6360 N N . ILE A 1 825 ? 101.960 -8.231 57.845 1.00 22.30 825 ILE A N 1
ATOM 6361 C CA . ILE A 1 825 ? 101.442 -8.700 56.574 1.00 26.28 825 ILE A CA 1
ATOM 6362 C C . ILE A 1 825 ? 99.944 -8.987 56.685 1.00 34.55 825 ILE A C 1
ATOM 6363 O O . ILE A 1 825 ? 99.510 -9.682 57.610 1.00 38.32 825 ILE A O 1
ATOM 6368 N N . MET A 1 826 ? 99.152 -8.451 55.757 1.00 28.39 826 MET A N 1
ATOM 6369 C CA . MET A 1 826 ? 97.727 -8.767 55.718 1.00 28.97 826 MET A CA 1
ATOM 6370 C C . MET A 1 826 ? 97.507 -10.095 54.993 1.00 36.37 826 MET A C 1
ATOM 6371 O O . MET A 1 826 ? 98.255 -10.444 54.069 1.00 28.04 826 MET A O 1
ATOM 6376 N N . LYS A 1 827 ? 96.490 -10.841 55.417 1.00 33.58 827 LYS A N 1
ATOM 6377 C CA . LYS A 1 827 ? 96.178 -12.113 54.777 1.00 33.72 827 LYS A CA 1
ATOM 6378 C C . LYS A 1 827 ? 95.680 -11.882 53.356 1.00 36.48 827 LYS A C 1
ATOM 6379 O O . LYS A 1 827 ? 94.876 -10.981 53.099 1.00 33.95 827 LYS A O 1
ATOM 6385 N N . SER A 1 828 ? 96.166 -12.703 52.437 1.00 32.59 828 SER A N 1
ATOM 6386 C CA . SER A 1 828 ? 95.762 -12.626 51.047 1.00 34.49 828 SER A CA 1
ATOM 6387 C C . SER A 1 828 ? 95.907 -14.019 50.465 1.00 39.26 828 SER A C 1
ATOM 6388 O O . SER A 1 828 ? 96.895 -14.704 50.729 1.00 38.88 828 SER A O 1
ATOM 6391 N N . THR A 1 829 ? 94.925 -14.447 49.680 1.00 38.87 829 THR A N 1
ATOM 6392 C CA . THR A 1 829 ? 94.973 -15.778 49.085 1.00 41.20 829 THR A CA 1
ATOM 6393 C C . THR A 1 829 ? 96.097 -15.854 48.051 1.00 47.64 829 THR A C 1
ATOM 6394 O O . THR A 1 829 ? 96.479 -16.939 47.606 1.00 48.28 829 THR A O 1
ATOM 6398 N N . ASN A 1 830 ? 96.620 -14.684 47.686 1.00 47.41 830 ASN A N 1
ATOM 6399 C CA . ASN A 1 830 ? 97.777 -14.564 46.811 1.00 40.19 830 ASN A CA 1
ATOM 6400 C C . ASN A 1 830 ? 98.954 -14.006 47.599 1.00 38.60 830 ASN A C 1
ATOM 6401 O O . ASN A 1 830 ? 99.162 -12.794 47.630 1.00 35.68 830 ASN A O 1
ATOM 6406 N N . SER A 1 831 ? 99.706 -14.896 48.246 1.00 43.58 831 SER A N 1
ATOM 6407 C CA . SER A 1 831 ? 100.866 -14.515 49.052 1.00 39.99 831 SER A CA 1
ATOM 6408 C C . SER A 1 831 ? 102.066 -15.402 48.741 1.00 36.59 831 SER A C 1
ATOM 6409 O O . SER A 1 831 ? 102.032 -16.606 48.996 1.00 36.78 831 SER A O 1
ATOM 6412 N N . GLY A 1 832 ? 103.129 -14.807 48.207 1.00 31.56 832 GLY A N 1
ATOM 6413 C CA . GLY A 1 832 ? 104.325 -15.563 47.873 1.00 31.72 832 GLY A CA 1
ATOM 6414 C C . GLY A 1 832 ? 105.242 -15.798 49.062 1.00 35.89 832 GLY A C 1
ATOM 6415 O O . GLY A 1 832 ? 104.825 -15.693 50.219 1.00 32.30 832 GLY A O 1
ATOM 6416 N N . ILE A 1 833 ? 106.495 -16.134 48.767 1.00 33.07 833 ILE A N 1
ATOM 6417 C CA . ILE A 1 833 ? 107.530 -16.300 49.784 1.00 34.21 833 ILE A CA 1
ATOM 6418 C C . ILE A 1 833 ? 108.598 -15.240 49.567 1.00 32.14 833 ILE A C 1
ATOM 6419 O O . ILE A 1 833 ? 109.190 -15.162 48.490 1.00 31.92 833 ILE A O 1
ATOM 6424 N N . TYR A 1 834 ? 108.850 -14.428 50.588 1.00 31.51 834 TYR A N 1
ATOM 6425 C CA . TYR A 1 834 ? 109.747 -13.289 50.432 1.00 29.06 834 TYR A CA 1
ATOM 6426 C C . TYR A 1 834 ? 111.042 -13.377 51.239 1.00 28.85 834 TYR A C 1
ATOM 6427 O O . TYR A 1 834 ? 111.084 -13.990 52.306 1.00 36.89 834 TYR A O 1
ATOM 6436 N N . GLN A 1 835 ? 112.098 -12.779 50.696 1.00 23.19 835 GLN A N 1
ATOM 6437 C CA . GLN A 1 835 ? 113.382 -12.667 51.379 1.00 23.59 835 GLN A CA 1
ATOM 6438 C C . GLN A 1 835 ? 113.731 -11.196 51.542 1.00 27.03 835 GLN A C 1
ATOM 6439 O O . GLN A 1 835 ? 113.817 -10.463 50.559 1.00 34.44 835 GLN A O 1
ATOM 6445 N N . LEU A 1 836 ? 113.931 -10.762 52.779 1.00 27.58 836 LEU A N 1
ATOM 6446 C CA . LEU A 1 836 ? 114.317 -9.383 53.045 1.00 25.52 836 LEU A CA 1
ATOM 6447 C C . LEU A 1 836 ? 115.828 -9.201 52.951 1.00 29.18 836 LEU A C 1
ATOM 6448 O O . LEU A 1 836 ? 116.601 -10.029 53.442 1.00 32.49 836 LEU A O 1
ATOM 6453 N N . SER A 1 837 ? 116.244 -8.120 52.303 1.00 26.01 837 SER A N 1
ATOM 6454 C CA . SER A 1 837 ? 117.641 -7.718 52.314 1.00 25.03 837 SER A CA 1
ATOM 6455 C C . SER A 1 837 ? 117.711 -6.245 52.685 1.00 25.34 837 SER A C 1
ATOM 6456 O O . SER A 1 837 ? 116.772 -5.491 52.435 1.00 24.55 837 SER A O 1
ATOM 6459 N N . ILE A 1 838 ? 118.811 -5.839 53.306 1.00 23.27 838 ILE A N 1
ATOM 6460 C CA . ILE A 1 838 ? 119.029 -4.436 53.607 1.00 22.65 838 ILE A CA 1
ATOM 6461 C C . ILE A 1 838 ? 120.385 -4.072 53.054 1.00 25.99 838 ILE A C 1
ATOM 6462 O O . ILE A 1 838 ? 121.379 -4.728 53.360 1.00 27.21 838 ILE A O 1
ATOM 6467 N N . ASN A 1 839 ? 120.421 -3.037 52.222 1.00 29.26 839 ASN A N 1
ATOM 6468 C CA . ASN A 1 839 ? 121.671 -2.568 51.636 1.00 29.39 839 ASN A CA 1
ATOM 6469 C C . ASN A 1 839 ? 122.482 -3.657 50.929 1.00 29.45 839 ASN A C 1
ATOM 6470 O O . ASN A 1 839 ? 123.712 -3.600 50.900 1.00 32.96 839 ASN A O 1
ATOM 6475 N N . GLY A 1 840 ? 121.788 -4.648 50.369 1.00 26.98 840 GLY A N 1
ATOM 6476 C CA . GLY A 1 840 ? 122.437 -5.707 49.615 1.00 29.53 840 GLY A CA 1
ATOM 6477 C C . GLY A 1 840 ? 122.758 -6.956 50.421 1.00 35.27 840 GLY A C 1
ATOM 6478 O O . GLY A 1 840 ? 123.253 -7.947 49.880 1.00 34.73 840 GLY A O 1
ATOM 6479 N N . THR A 1 841 ? 122.476 -6.903 51.719 1.00 32.09 841 THR A N 1
ATOM 6480 C CA . THR A 1 841 ? 122.707 -8.022 52.622 1.00 29.23 841 THR A CA 1
ATOM 6481 C C . THR A 1 841 ? 121.368 -8.651 52.991 1.00 32.45 841 THR A C 1
ATOM 6482 O O . THR A 1 841 ? 120.496 -7.969 53.530 1.00 36.69 841 THR A O 1
ATOM 6486 N N . ASN A 1 842 ? 121.188 -9.938 52.707 1.00 33.05 842 ASN A N 1
ATOM 6487 C CA . ASN A 1 842 ? 119.974 -10.617 53.149 1.00 34.15 842 ASN A CA 1
ATOM 6488 C C . ASN A 1 842 ? 119.884 -10.587 54.667 1.00 36.70 842 ASN A C 1
ATOM 6489 O O . ASN A 1 842 ? 120.904 -10.620 55.354 1.00 37.11 842 ASN A O 1
ATOM 6494 N N . VAL A 1 843 ? 118.666 -10.499 55.185 1.00 34.82 843 VAL A N 1
ATOM 6495 C CA . VAL A 1 843 ? 118.447 -10.561 56.623 1.00 27.66 843 VAL A CA 1
ATOM 6496 C C . VAL A 1 843 ? 117.498 -11.703 56.930 1.00 32.86 843 VAL A C 1
ATOM 6497 O O . VAL A 1 843 ? 116.352 -11.706 56.470 1.00 35.13 843 VAL A O 1
ATOM 6501 N N . GLY A 1 844 ? 117.979 -12.673 57.700 1.00 28.21 844 GLY A N 1
ATOM 6502 C CA . GLY A 1 844 ? 117.188 -13.840 58.038 1.00 24.44 844 GLY A CA 1
ATOM 6503 C C . GLY A 1 844 ? 116.973 -14.773 56.864 1.00 27.13 844 GLY A C 1
ATOM 6504 O O . GLY A 1 844 ? 117.585 -14.608 55.809 1.00 35.69 844 GLY A O 1
ATOM 6505 N N . SER A 1 845 ? 116.102 -15.759 57.050 1.00 27.77 845 SER A N 1
ATOM 6506 C CA . SER A 1 845 ? 115.739 -16.675 55.980 1.00 25.35 845 SER A CA 1
ATOM 6507 C C . SER A 1 845 ? 114.497 -16.159 55.254 1.00 29.53 845 SER A C 1
ATOM 6508 O O . SER A 1 845 ? 113.906 -15.161 55.658 1.00 35.47 845 SER A O 1
ATOM 6511 N N . ALA A 1 846 ? 114.102 -16.825 54.175 1.00 34.26 846 ALA A N 1
ATOM 6512 C CA . ALA A 1 846 ? 112.915 -16.399 53.440 1.00 34.65 846 ALA A CA 1
ATOM 6513 C C . ALA A 1 846 ? 111.666 -16.787 54.215 1.00 34.43 846 ALA A C 1
ATOM 6514 O O . ALA A 1 846 ? 111.643 -17.813 54.894 1.00 42.39 846 ALA A O 1
ATOM 6516 N N . GLN A 1 847 ? 110.634 -15.959 54.123 1.00 29.29 847 GLN A N 1
ATOM 6517 C CA . GLN A 1 847 ? 109.419 -16.192 54.884 1.00 30.19 847 GLN A CA 1
ATOM 6518 C C . GLN A 1 847 ? 108.262 -16.496 53.957 1.00 35.92 847 GLN A C 1
ATOM 6519 O O . GLN A 1 847 ? 107.933 -15.698 53.077 1.00 37.56 847 GLN A O 1
ATOM 6525 N N . ASP A 1 848 ? 107.642 -17.652 54.150 1.00 31.94 848 ASP A N 1
ATOM 6526 C CA . ASP A 1 848 ? 106.437 -17.972 53.402 1.00 32.83 848 ASP A CA 1
ATOM 6527 C C . ASP A 1 848 ? 105.271 -17.197 54.024 1.00 34.53 848 ASP A C 1
ATOM 6528 O O . ASP A 1 848 ? 104.807 -17.507 55.135 1.00 32.34 848 ASP A O 1
ATOM 6533 N N . MET A 1 849 ? 104.817 -16.185 53.286 1.00 30.37 849 MET A N 1
ATOM 6534 C CA . MET A 1 849 ? 103.808 -15.244 53.753 1.00 28.31 849 MET A CA 1
ATOM 6535 C C . MET A 1 849 ? 102.381 -15.730 53.509 1.00 31.72 849 MET A C 1
ATOM 6536 O O . MET A 1 849 ? 101.428 -14.973 53.689 1.00 32.58 849 MET A O 1
ATOM 6541 N N . PHE A 1 850 ? 102.226 -16.982 53.094 1.00 30.84 850 PHE A N 1
ATOM 6542 C CA . PHE A 1 850 ? 100.888 -17.531 52.888 1.00 37.07 850 PHE A CA 1
ATOM 6543 C C . PHE A 1 850 ? 100.332 -18.243 54.131 1.00 38.24 850 PHE A C 1
ATOM 6544 O O . PHE A 1 850 ? 101.068 -18.903 54.868 1.00 39.36 850 PHE A O 1
ATOM 6552 N N . TRP A 1 851 ? 99.028 -18.095 54.353 1.00 33.22 851 TRP A N 1
ATOM 6553 C CA . TRP A 1 851 ? 98.323 -18.901 55.347 1.00 40.99 851 TRP A CA 1
ATOM 6554 C C . TRP A 1 851 ? 96.803 -18.957 55.122 1.00 43.62 851 TRP A C 1
ATOM 6555 O O . TRP A 1 851 ? 96.217 -18.082 54.477 1.00 39.43 851 TRP A O 1
ATOM 6566 N N . THR A 1 852 ? 96.186 -20.001 55.669 1.00 48.08 852 THR A N 1
ATOM 6567 C CA . THR A 1 852 ? 94.771 -20.294 55.463 1.00 50.23 852 THR A CA 1
ATOM 6568 C C . THR A 1 852 ? 93.973 -20.123 56.751 1.00 51.58 852 THR A C 1
ATOM 6569 O O . THR A 1 852 ? 92.742 -20.011 56.722 1.00 47.98 852 THR A O 1
ATOM 6573 N N . THR A 1 853 ? 94.682 -20.108 57.878 1.00 39.71 853 THR A N 1
ATOM 6574 C CA . THR A 1 853 ? 94.045 -19.990 59.183 1.00 47.42 853 THR A CA 1
ATOM 6575 C C . THR A 1 853 ? 93.249 -18.682 59.334 1.00 51.34 853 THR A C 1
ATOM 6576 O O . THR A 1 853 ? 93.257 -17.829 58.443 1.00 50.63 853 THR A O 1
ATOM 6580 N N . SER A 1 854 ? 92.566 -18.541 60.466 1.00 44.72 854 SER A N 1
ATOM 6581 C CA . SER A 1 854 ? 91.549 -17.506 60.650 1.00 37.43 854 SER A CA 1
ATOM 6582 C C . SER A 1 854 ? 92.054 -16.059 60.589 1.00 44.95 854 SER A C 1
ATOM 6583 O O . SER A 1 854 ? 91.391 -15.196 60.005 1.00 41.00 854 SER A O 1
ATOM 6586 N N . GLU A 1 855 ? 93.215 -15.795 61.191 1.00 40.65 855 GLU A N 1
ATOM 6587 C CA . GLU A 1 855 ? 93.663 -14.415 61.416 1.00 38.74 855 GLU A CA 1
ATOM 6588 C C . GLU A 1 855 ? 93.919 -13.582 60.156 1.00 43.77 855 GLU A C 1
ATOM 6589 O O . GLU A 1 855 ? 94.441 -14.070 59.142 1.00 44.17 855 GLU A O 1
ATOM 6595 N N . LEU A 1 856 ? 93.559 -12.307 60.253 1.00 43.85 856 LEU A N 1
ATOM 6596 C CA . LEU A 1 856 ? 93.619 -11.377 59.130 1.00 42.32 856 LEU A CA 1
ATOM 6597 C C . LEU A 1 856 ? 95.007 -10.813 58.874 1.00 37.20 856 LEU A C 1
ATOM 6598 O O . LEU A 1 856 ? 95.264 -10.244 57.812 1.00 38.17 856 LEU A O 1
ATOM 6603 N N . SER A 1 857 ? 95.892 -10.961 59.855 1.00 36.51 857 SER A N 1
ATOM 6604 C CA . SER A 1 857 ? 97.239 -10.425 59.753 1.00 31.12 857 SER A CA 1
ATOM 6605 C C . SER A 1 857 ? 98.164 -11.129 60.727 1.00 33.83 857 SER A C 1
ATOM 6606 O O . SER A 1 857 ? 97.717 -11.673 61.731 1.00 44.58 857 SER A O 1
ATOM 6609 N N . LYS A 1 858 ? 99.457 -11.118 60.425 1.00 35.25 858 LYS A N 1
ATOM 6610 C CA . LYS A 1 858 ? 100.464 -11.667 61.325 1.00 31.02 858 LYS A CA 1
ATOM 6611 C C . LYS A 1 858 ? 101.692 -10.773 61.325 1.00 31.21 858 LYS A C 1
ATOM 6612 O O . LYS A 1 858 ? 101.955 -10.064 60.358 1.00 35.05 858 LYS A O 1
ATOM 6618 N N . GLU A 1 859 ? 102.447 -10.810 62.414 1.00 31.81 859 GLU A N 1
ATOM 6619 C CA . GLU A 1 859 ? 103.685 -10.054 62.500 1.00 28.97 859 GLU A CA 1
ATOM 6620 C C . GLU A 1 859 ? 104.864 -10.980 62.242 1.00 36.06 859 GLU A C 1
ATOM 6621 O O . GLU A 1 859 ? 105.184 -11.828 63.077 1.00 40.73 859 GLU A O 1
ATOM 6627 N N . PHE A 1 860 ? 105.508 -10.820 61.090 1.00 30.60 860 PHE A N 1
ATOM 6628 C CA . PHE A 1 860 ? 106.658 -11.641 60.746 1.00 23.97 860 PHE A CA 1
ATOM 6629 C C . PHE A 1 860 ? 107.939 -11.021 61.273 1.00 28.81 860 PHE A C 1
ATOM 6630 O O . PHE A 1 860 ? 108.182 -9.833 61.083 1.00 37.91 860 PHE A O 1
ATOM 6638 N N . THR A 1 861 ? 108.757 -11.828 61.938 1.00 31.26 861 THR A N 1
ATOM 6639 C CA . THR A 1 861 ? 110.093 -11.401 62.324 1.00 30.07 861 THR A CA 1
ATOM 6640 C C . THR A 1 861 ? 111.066 -11.839 61.238 1.00 30.30 861 THR A C 1
ATOM 6641 O O . THR A 1 861 ? 111.360 -13.026 61.097 1.00 31.77 861 THR A O 1
ATOM 6645 N N . MET A 1 862 ? 111.553 -10.879 60.460 1.00 29.52 862 MET A N 1
ATOM 6646 C CA . MET A 1 862 ? 112.417 -11.190 59.331 1.00 33.57 862 MET A CA 1
ATOM 6647 C C . MET A 1 862 ? 113.806 -11.553 59.820 1.00 32.22 862 MET A C 1
ATOM 6648 O O . MET A 1 862 ? 114.424 -12.500 59.333 1.00 36.12 862 MET A O 1
ATOM 6653 N N . GLY A 1 863 ? 114.298 -10.791 60.786 1.00 28.74 863 GLY A N 1
ATOM 6654 C CA . GLY A 1 863 ? 115.626 -11.026 61.312 1.00 31.30 863 GLY A CA 1
ATOM 6655 C C . GLY A 1 863 ? 116.275 -9.761 61.825 1.00 33.19 863 GLY A C 1
ATOM 6656 O O . GLY A 1 863 ? 115.662 -8.696 61.838 1.00 38.07 863 GLY A O 1
ATOM 6657 N N . SER A 1 864 ? 117.534 -9.874 62.228 1.00 40.10 864 SER A N 1
ATOM 6658 C CA . SER A 1 864 ? 118.231 -8.765 62.860 1.00 32.68 864 SER A CA 1
ATOM 6659 C C . SER A 1 864 ? 119.290 -8.137 61.944 1.00 32.63 864 SER A C 1
ATOM 6660 O O . SER A 1 864 ? 119.879 -8.818 61.102 1.00 28.87 864 SER A O 1
ATOM 6663 N N . TYR A 1 865 ? 119.525 -6.838 62.123 1.00 26.86 865 TYR A N 1
ATOM 6664 C CA . TYR A 1 865 ? 120.463 -6.092 61.295 1.00 21.69 865 TYR A CA 1
ATOM 6665 C C . TYR A 1 865 ? 121.082 -4.951 62.085 1.00 27.90 865 TYR A C 1
ATOM 6666 O O . TYR A 1 865 ? 120.417 -4.307 62.905 1.00 27.26 865 TYR A O 1
ATOM 6675 N N . SER A 1 866 ? 122.358 -4.689 61.829 1.00 27.77 866 SER A N 1
ATOM 6676 C CA . SER A 1 866 ? 123.053 -3.631 62.544 1.00 26.48 866 SER A CA 1
ATOM 6677 C C . SER A 1 866 ? 123.189 -2.360 61.704 1.00 27.85 866 SER A C 1
ATOM 6678 O O . SER A 1 866 ? 123.852 -2.353 60.664 1.00 27.38 866 SER A O 1
ATOM 6681 N N . PHE A 1 867 ? 122.539 -1.294 62.163 1.00 25.59 867 PHE A N 1
ATOM 6682 C CA . PHE A 1 867 ? 122.589 -0.004 61.494 1.00 23.33 867 PHE A CA 1
ATOM 6683 C C . PHE A 1 867 ? 123.580 0.866 62.240 1.00 28.21 867 PHE A C 1
ATOM 6684 O O . PHE A 1 867 ? 123.263 1.417 63.295 1.00 27.23 867 PHE A O 1
ATOM 6692 N N . THR A 1 868 ? 124.783 0.975 61.683 1.00 28.47 868 THR A N 1
ATOM 6693 C CA . THR A 1 868 ? 125.917 1.586 62.373 1.00 25.00 868 THR A CA 1
ATOM 6694 C C . THR A 1 868 ? 125.767 3.094 62.474 1.00 24.59 868 THR A C 1
ATOM 6695 O O . THR A 1 868 ? 126.187 3.709 63.455 1.00 27.24 868 THR A O 1
ATOM 6699 N N A SER A 1 869 ? 125.157 3.683 61.451 0.50 27.00 869 SER A N 1
ATOM 6700 N N B SER A 1 869 ? 125.173 3.683 61.440 0.50 26.96 869 SER A N 1
ATOM 6701 C CA A SER A 1 869 ? 124.974 5.125 61.374 0.50 26.15 869 SER A CA 1
ATOM 6702 C CA B SER A 1 869 ? 124.965 5.123 61.366 0.50 26.45 869 SER A CA 1
ATOM 6703 C C A SER A 1 869 ? 123.512 5.444 61.066 0.50 25.51 869 SER A C 1
ATOM 6704 C C B SER A 1 869 ? 123.493 5.421 61.109 0.50 25.74 869 SER A C 1
ATOM 6705 O O A SER A 1 869 ? 122.816 4.647 60.431 0.50 21.75 869 SER A O 1
ATOM 6706 O O B SER A 1 869 ? 122.772 4.590 60.549 0.50 21.77 869 SER A O 1
ATOM 6711 N N . PRO A 1 870 ? 123.035 6.610 61.523 1.00 25.37 870 PRO A N 1
ATOM 6712 C CA . PRO A 1 870 ? 121.652 6.986 61.252 1.00 21.80 870 PRO A CA 1
ATOM 6713 C C . PRO A 1 870 ? 121.551 7.522 59.831 1.00 26.78 870 PRO A C 1
ATOM 6714 O O . PRO A 1 870 ? 122.451 8.232 59.372 1.00 26.34 870 PRO A O 1
ATOM 6718 N N . GLY A 1 871 ? 120.471 7.174 59.142 1.00 22.93 871 GLY A N 1
ATOM 6719 C CA . GLY A 1 871 ? 120.259 7.643 57.794 1.00 18.00 871 GLY A CA 1
ATOM 6720 C C . GLY A 1 871 ? 119.329 6.715 57.054 1.00 23.79 871 GLY A C 1
ATOM 6721 O O . GLY A 1 871 ? 118.641 5.898 57.668 1.00 25.50 871 GLY A O 1
ATOM 6722 N N . SER A 1 872 ? 119.317 6.833 55.731 1.00 21.65 872 SER A N 1
ATOM 6723 C CA . SER A 1 872 ? 118.442 6.015 54.909 1.00 22.27 872 SER A CA 1
ATOM 6724 C C . SER A 1 872 ? 119.028 4.625 54.674 1.00 22.01 872 SER A C 1
ATOM 6725 O O . SER A 1 872 ? 120.245 4.462 54.548 1.00 19.64 872 SER A O 1
ATOM 6728 N N . TYR A 1 873 ? 118.152 3.625 54.646 1.00 19.91 873 TYR A N 1
ATOM 6729 C CA . TYR A 1 873 ? 118.547 2.255 54.341 1.00 23.58 873 TYR A CA 1
ATOM 6730 C C . TYR A 1 873 ? 117.561 1.654 53.351 1.00 24.14 873 TYR A C 1
ATOM 6731 O O . TYR A 1 873 ? 116.369 1.948 53.395 1.00 24.90 873 TYR A O 1
ATOM 6740 N N . LEU A 1 874 ? 118.056 0.818 52.450 1.00 24.40 874 LEU A N 1
ATOM 6741 C CA . LEU A 1 874 ? 117.188 0.205 51.462 1.00 23.43 874 LEU A CA 1
ATOM 6742 C C . LEU A 1 874 ? 116.718 -1.177 51.921 1.00 26.91 874 LEU A C 1
ATOM 6743 O O . LEU A 1 874 ? 117.510 -2.118 52.032 1.00 23.50 874 LEU A O 1
ATOM 6748 N N . PHE A 1 875 ? 115.420 -1.279 52.191 1.00 27.76 875 PHE A N 1
ATOM 6749 C CA . PHE A 1 875 ? 114.792 -2.535 52.573 1.00 25.20 875 PHE A CA 1
ATOM 6750 C C . PHE A 1 875 ? 114.166 -3.156 51.333 1.00 22.89 875 PHE A C 1
ATOM 6751 O O . PHE A 1 875 ? 113.179 -2.640 50.804 1.00 23.37 875 PHE A O 1
ATOM 6759 N N . ARG A 1 876 ? 114.732 -4.264 50.868 1.00 29.07 876 ARG A N 1
ATOM 6760 C CA . ARG A 1 876 ? 114.221 -4.938 49.674 1.00 32.02 876 ARG A CA 1
ATOM 6761 C C . ARG A 1 876 ? 113.523 -6.254 50.014 1.00 33.03 876 ARG A C 1
ATOM 6762 O O . ARG A 1 876 ? 114.055 -7.081 50.765 1.00 33.25 876 ARG A O 1
ATOM 6770 N N . LEU A 1 877 ? 112.327 -6.440 49.466 1.00 25.52 877 LEU A N 1
ATOM 6771 C CA . LEU A 1 877 ? 111.601 -7.696 49.623 1.00 21.42 877 LEU A CA 1
ATOM 6772 C C . LEU A 1 877 ? 111.510 -8.426 48.278 1.00 33.66 877 LEU A C 1
ATOM 6773 O O . LEU A 1 877 ? 110.853 -7.957 47.339 1.00 23.29 877 LEU A O 1
ATOM 6778 N N . LYS A 1 878 ? 112.180 -9.573 48.204 1.00 30.00 878 LYS A N 1
ATOM 6779 C CA . LYS A 1 878 ? 112.330 -10.304 46.964 1.00 23.57 878 LYS A CA 1
ATOM 6780 C C . LYS A 1 878 ? 111.514 -11.589 46.959 1.00 36.06 878 LYS A C 1
ATOM 6781 O O . LYS A 1 878 ? 111.622 -12.409 47.877 1.00 35.97 878 LYS A O 1
ATOM 6787 N N . THR A 1 879 ? 110.705 -11.766 45.915 1.00 34.59 879 THR A N 1
ATOM 6788 C CA . THR A 1 879 ? 109.966 -13.004 45.722 1.00 32.74 879 THR A CA 1
ATOM 6789 C C . THR A 1 879 ? 110.947 -14.151 45.476 1.00 35.88 879 THR A C 1
ATOM 6790 O O . THR A 1 879 ? 111.791 -14.069 44.586 1.00 35.58 879 THR A O 1
ATOM 6794 N N . THR A 1 880 ? 110.852 -15.208 46.278 1.00 37.03 880 THR A N 1
ATOM 6795 C CA . THR A 1 880 ? 111.773 -16.335 46.153 1.00 31.59 880 THR A CA 1
ATOM 6796 C C . THR A 1 880 ? 111.035 -17.625 45.824 1.00 36.08 880 THR A C 1
ATOM 6797 O O . THR A 1 880 ? 111.664 -18.648 45.552 1.00 35.82 880 THR A O 1
ATOM 6801 N N . GLY A 1 881 ? 109.705 -17.571 45.842 1.00 31.32 881 GLY A N 1
ATOM 6802 C CA . GLY A 1 881 ? 108.893 -18.745 45.580 1.00 26.17 881 GLY A CA 1
ATOM 6803 C C . GLY A 1 881 ? 107.452 -18.552 46.005 1.00 33.44 881 GLY A C 1
ATOM 6804 O O . GLY A 1 881 ? 106.997 -17.422 46.162 1.00 41.34 881 GLY A O 1
ATOM 6805 N N . LYS A 1 882 ? 106.726 -19.650 46.192 1.00 37.89 882 LYS A N 1
ATOM 6806 C CA . LYS A 1 882 ? 105.320 -19.567 46.587 1.00 43.06 882 LYS A CA 1
ATOM 6807 C C . LYS A 1 882 ? 104.789 -20.861 47.194 1.00 45.88 882 LYS A C 1
ATOM 6808 O O . LYS A 1 882 ? 105.193 -21.962 46.820 1.00 43.92 882 LYS A O 1
ATOM 6814 N N . ASN A 1 883 ? 103.879 -20.712 48.146 1.00 46.96 883 ASN A N 1
ATOM 6815 C CA . ASN A 1 883 ? 103.164 -21.851 48.682 1.00 49.70 883 ASN A CA 1
ATOM 6816 C C . ASN A 1 883 ? 102.240 -22.416 47.610 1.00 47.36 883 ASN A C 1
ATOM 6817 O O . ASN A 1 883 ? 101.613 -21.665 46.858 1.00 45.93 883 ASN A O 1
ATOM 6822 N N . VAL A 1 884 ? 102.154 -23.740 47.548 1.00 49.70 884 VAL A N 1
ATOM 6823 C CA . VAL A 1 884 ? 101.339 -24.415 46.542 1.00 49.37 884 VAL A CA 1
ATOM 6824 C C . VAL A 1 884 ? 99.874 -23.987 46.588 1.00 47.71 884 VAL A C 1
ATOM 6825 O O . VAL A 1 884 ? 99.159 -24.076 45.590 1.00 46.67 884 VAL A O 1
ATOM 6829 N N . SER A 1 885 ? 99.431 -23.515 47.747 1.00 50.04 885 SER A N 1
ATOM 6830 C CA . SER A 1 885 ? 98.040 -23.118 47.916 1.00 48.51 885 SER A CA 1
ATOM 6831 C C . SER A 1 885 ? 97.824 -21.633 47.622 1.00 43.50 885 SER A C 1
ATOM 6832 O O . SER A 1 885 ? 96.716 -21.117 47.773 1.00 38.12 885 SER A O 1
ATOM 6835 N N . SER A 1 886 ? 98.880 -20.950 47.191 1.00 45.68 886 SER A N 1
ATOM 6836 C CA . SER A 1 886 ? 98.776 -19.529 46.863 1.00 44.66 886 SER A CA 1
ATOM 6837 C C . SER A 1 886 ? 98.378 -19.292 45.399 1.00 45.53 886 SER A C 1
ATOM 6838 O O . SER A 1 886 ? 98.772 -20.053 44.511 1.00 41.78 886 SER A O 1
ATOM 6841 N N . SER A 1 887 ? 97.590 -18.239 45.166 1.00 48.24 887 SER A N 1
ATOM 6842 C CA . SER A 1 887 ? 97.183 -17.822 43.820 1.00 37.39 887 SER A CA 1
ATOM 6843 C C . SER A 1 887 ? 98.399 -17.517 42.957 1.00 44.97 887 SER A C 1
ATOM 6844 O O . SER A 1 887 ? 98.410 -17.785 41.752 1.00 52.50 887 SER A O 1
ATOM 6847 N N . GLY A 1 888 ? 99.414 -16.929 43.585 1.00 41.04 888 GLY A N 1
ATOM 6848 C CA . GLY A 1 888 ? 100.608 -16.497 42.888 1.00 37.38 888 GLY A CA 1
ATOM 6849 C C . GLY A 1 888 ? 101.685 -16.021 43.842 1.00 38.39 888 GLY A C 1
ATOM 6850 O O . GLY A 1 888 ? 101.880 -16.593 44.915 1.00 40.00 888 GLY A O 1
ATOM 6851 N N . TYR A 1 889 ? 102.374 -14.955 43.457 1.00 39.20 889 TYR A N 1
ATOM 6852 C CA . TYR A 1 889 ? 103.553 -14.513 44.185 1.00 31.97 889 TYR A CA 1
ATOM 6853 C C . TYR A 1 889 ? 103.367 -13.159 44.864 1.00 29.50 889 TYR A C 1
ATOM 6854 O O . TYR A 1 889 ? 104.333 -12.567 45.350 1.00 24.06 889 TYR A O 1
ATOM 6863 N N . LYS A 1 890 ? 102.133 -12.669 44.905 1.00 33.23 890 LYS A N 1
ATOM 6864 C CA . LYS A 1 890 ? 101.878 -11.334 45.444 1.00 31.44 890 LYS A CA 1
ATOM 6865 C C . LYS A 1 890 ? 102.022 -11.244 46.962 1.00 35.30 890 LYS A C 1
ATOM 6866 O O . LYS A 1 890 ? 102.482 -12.183 47.621 1.00 34.58 890 LYS A O 1
ATOM 6872 N N . LEU A 1 891 ? 101.635 -10.100 47.512 1.00 33.22 891 LEU A N 1
ATOM 6873 C CA . LEU A 1 891 ? 101.813 -9.859 48.934 1.00 28.73 891 LEU A CA 1
ATOM 6874 C C . LEU A 1 891 ? 101.042 -8.618 49.345 1.00 32.31 891 LEU A C 1
ATOM 6875 O O . LEU A 1 891 ? 100.938 -7.658 48.575 1.00 36.03 891 LEU A O 1
ATOM 6880 N N . MET A 1 892 ? 100.487 -8.648 50.551 1.00 25.25 892 MET A N 1
ATOM 6881 C CA . MET A 1 892 ? 99.827 -7.482 51.121 1.00 28.13 892 MET A CA 1
ATOM 6882 C C . MET A 1 892 ? 100.649 -6.937 52.290 1.00 34.46 892 MET A C 1
ATOM 6883 O O . MET A 1 892 ? 100.447 -7.333 53.442 1.00 37.38 892 MET A O 1
ATOM 6888 N N . LEU A 1 893 ? 101.575 -6.030 51.990 1.00 30.96 893 LEU A N 1
ATOM 6889 C CA . LEU A 1 893 ? 102.467 -5.465 53.002 1.00 27.88 893 LEU A CA 1
ATOM 6890 C C . LEU A 1 893 ? 101.831 -4.282 53.742 1.00 27.16 893 LEU A C 1
ATOM 6891 O O . LEU A 1 893 ? 101.415 -3.304 53.121 1.00 28.93 893 LEU A O 1
ATOM 6896 N N . ASP A 1 894 ? 101.759 -4.367 55.066 1.00 21.44 894 ASP A N 1
ATOM 6897 C CA . ASP A 1 894 ? 101.153 -3.292 55.849 1.00 26.12 894 ASP A CA 1
ATOM 6898 C C . ASP A 1 894 ? 102.210 -2.304 56.324 1.00 28.12 894 ASP A C 1
ATOM 6899 O O . ASP A 1 894 ? 102.091 -1.104 56.079 1.00 28.10 894 ASP A O 1
ATOM 6904 N N . ASN A 1 895 ? 103.239 -2.808 57.004 1.00 27.19 895 ASN A N 1
ATOM 6905 C CA . ASN A 1 895 ? 104.303 -1.940 57.503 1.00 26.87 895 ASN A CA 1
ATOM 6906 C C . ASN A 1 895 ? 105.580 -2.676 57.900 1.00 24.43 895 ASN A C 1
ATOM 6907 O O . ASN A 1 895 ? 105.663 -3.898 57.802 1.00 20.04 895 ASN A O 1
ATOM 6912 N N . PHE A 1 896 ? 106.574 -1.907 58.331 1.00 23.05 896 PHE A N 1
ATOM 6913 C CA . PHE A 1 896 ? 107.758 -2.448 58.976 1.00 20.40 896 PHE A CA 1
ATOM 6914 C C . PHE A 1 896 ? 107.822 -1.872 60.385 1.00 27.80 896 PHE A C 1
ATOM 6915 O O . PHE A 1 896 ? 107.321 -0.776 60.639 1.00 26.95 896 PHE A O 1
ATOM 6923 N N . SER A 1 897 ? 108.430 -2.619 61.296 1.00 26.09 897 SER A N 1
ATOM 6924 C CA . SER A 1 897 ? 108.795 -2.096 62.599 1.00 26.73 897 SER A CA 1
ATOM 6925 C C . SER A 1 897 ? 110.243 -2.470 62.848 1.00 21.19 897 SER A C 1
ATOM 6926 O O . SER A 1 897 ? 110.669 -3.556 62.478 1.00 22.24 897 SER A O 1
ATOM 6929 N N . LEU A 1 898 ? 111.005 -1.571 63.455 1.00 23.42 898 LEU A N 1
ATOM 6930 C CA . LEU A 1 898 ? 112.340 -1.916 63.929 1.00 27.32 898 LEU A CA 1
ATOM 6931 C C . LEU A 1 898 ? 112.303 -1.921 65.447 1.00 27.61 898 LEU A C 1
ATOM 6932 O O . LEU A 1 898 ? 112.045 -0.892 66.069 1.00 30.66 898 LEU A O 1
ATOM 6937 N N . VAL A 1 899 ? 112.551 -3.087 66.030 1.00 23.82 899 VAL A N 1
ATOM 6938 C CA . VAL A 1 899 ? 112.488 -3.278 67.471 1.00 29.75 899 VAL A CA 1
ATOM 6939 C C . VAL A 1 899 ? 113.900 -3.421 68.023 1.00 26.98 899 VAL A C 1
ATOM 6940 O O . VAL A 1 899 ? 114.742 -4.055 67.395 1.00 26.59 899 VAL A O 1
ATOM 6944 N N . SER A 1 900 ? 114.168 -2.833 69.187 1.00 30.79 900 SER A N 1
ATOM 6945 C CA . SER A 1 900 ? 115.509 -2.914 69.770 1.00 32.71 900 SER A CA 1
ATOM 6946 C C . SER A 1 900 ? 115.810 -4.327 70.256 1.00 30.30 900 SER A C 1
ATOM 6947 O O . SER A 1 900 ? 114.903 -5.130 70.472 1.00 27.04 900 SER A O 1
ATOM 6950 N N . THR A 1 901 ? 117.091 -4.638 70.405 1.00 31.96 901 THR A N 1
ATOM 6951 C CA . THR A 1 901 ? 117.498 -5.969 70.832 1.00 34.00 901 THR A CA 1
ATOM 6952 C C . THR A 1 901 ? 118.401 -5.856 72.052 1.00 35.58 901 THR A C 1
ATOM 6953 O O . THR A 1 901 ? 118.798 -4.753 72.431 1.00 35.50 901 THR A O 1
ATOM 6957 N N . GLY A 1 902 ? 118.722 -6.994 72.660 1.00 34.64 902 GLY A N 1
ATOM 6958 C CA . GLY A 1 902 ? 119.619 -7.022 73.805 1.00 35.56 902 GLY A CA 1
ATOM 6959 C C . GLY A 1 902 ? 120.960 -6.344 73.562 1.00 39.86 902 GLY A C 1
ATOM 6960 O O . GLY A 1 902 ? 121.509 -5.714 74.466 1.00 37.15 902 GLY A O 1
ATOM 6961 N N . ILE A 1 903 ? 121.476 -6.470 72.338 1.00 39.57 903 ILE A N 1
ATOM 6962 C CA . ILE A 1 903 ? 122.750 -5.869 71.941 1.00 33.37 903 ILE A CA 1
ATOM 6963 C C . ILE A 1 903 ? 122.830 -4.394 72.357 1.00 35.86 903 ILE A C 1
ATOM 6964 O O . ILE A 1 903 ? 123.876 -3.920 72.811 1.00 40.71 903 ILE A O 1
ATOM 6969 N N . ASP A 1 904 ? 121.708 -3.685 72.236 1.00 33.15 904 ASP A N 1
ATOM 6970 C CA . ASP A 1 904 ? 121.658 -2.251 72.514 1.00 35.68 904 ASP A CA 1
ATOM 6971 C C . ASP A 1 904 ? 121.419 -1.932 73.980 1.00 43.30 904 ASP A C 1
ATOM 6972 O O . ASP A 1 904 ? 121.935 -0.939 74.496 1.00 46.28 904 ASP A O 1
ATOM 6977 N N . THR A 1 905 ? 120.622 -2.765 74.645 1.00 41.40 905 THR A N 1
ATOM 6978 C CA . THR A 1 905 ? 120.066 -2.399 75.949 1.00 40.61 905 THR A CA 1
ATOM 6979 C C . THR A 1 905 ? 120.680 -3.120 77.151 1.00 36.67 905 THR A C 1
ATOM 6980 O O . THR A 1 905 ? 120.812 -2.528 78.216 1.00 38.54 905 THR A O 1
ATOM 6984 N N . THR A 1 906 ? 121.056 -4.384 76.982 1.00 34.93 906 THR A N 1
ATOM 6985 C CA . THR A 1 906 ? 121.688 -5.142 78.059 1.00 36.32 906 THR A CA 1
ATOM 6986 C C . THR A 1 906 ? 122.962 -4.452 78.571 1.00 37.94 906 THR A C 1
ATOM 6987 O O . THR A 1 906 ? 123.808 -4.035 77.782 1.00 43.41 906 THR A O 1
ATOM 6991 N N . VAL A 1 907 ? 123.077 -4.308 79.889 1.00 37.72 907 VAL A N 1
ATOM 6992 C CA . VAL A 1 907 ? 124.245 -3.671 80.495 1.00 37.92 907 VAL A CA 1
ATOM 6993 C C . VAL A 1 907 ? 124.915 -4.590 81.518 1.00 35.66 907 VAL A C 1
ATOM 6994 O O . VAL A 1 907 ? 124.236 -5.189 82.347 1.00 38.10 907 VAL A O 1
ATOM 6998 N N . ILE A 1 908 ? 126.239 -4.717 81.448 1.00 33.83 908 ILE A N 1
ATOM 6999 C CA . ILE A 1 908 ? 126.989 -5.499 82.433 1.00 37.95 908 ILE A CA 1
ATOM 7000 C C . ILE A 1 908 ? 127.997 -4.630 83.179 1.00 38.78 908 ILE A C 1
ATOM 7001 O O . ILE A 1 908 ? 128.723 -3.845 82.572 1.00 40.12 908 ILE A O 1
ATOM 7006 N N . VAL A 1 909 ? 128.033 -4.761 84.501 1.00 41.37 909 VAL A N 1
ATOM 7007 C CA . VAL A 1 909 ? 129.022 -4.044 85.296 1.00 44.53 909 VAL A CA 1
ATOM 7008 C C . VAL A 1 909 ? 129.869 -5.018 86.103 1.00 43.15 909 VAL A C 1
ATOM 7009 O O . VAL A 1 909 ? 129.340 -5.779 86.908 1.00 44.22 909 VAL A O 1
ATOM 7013 N N . ASP A 1 910 ? 131.180 -5.007 85.861 1.00 46.90 910 ASP A N 1
ATOM 7014 C CA . ASP A 1 910 ? 132.110 -5.875 86.578 1.00 53.24 910 ASP A CA 1
ATOM 7015 C C . ASP A 1 910 ? 132.748 -5.064 87.697 1.00 56.76 910 ASP A C 1
ATOM 7016 O O . ASP A 1 910 ? 132.641 -3.843 87.703 1.00 61.85 910 ASP A O 1
ATOM 7021 N N . ASN A 1 911 ? 133.393 -5.726 88.652 1.00 57.73 911 ASN A N 1
ATOM 7022 C CA . ASN A 1 911 ? 134.006 -5.007 89.768 1.00 57.35 911 ASN A CA 1
ATOM 7023 C C . ASN A 1 911 ? 135.189 -4.156 89.317 1.00 65.98 911 ASN A C 1
ATOM 7024 O O . ASN A 1 911 ? 135.591 -3.213 90.005 1.00 64.04 911 ASN A O 1
ATOM 7029 N N . ALA A 1 912 ? 135.746 -4.506 88.160 1.00 73.65 912 ALA A N 1
ATOM 7030 C CA . ALA A 1 912 ? 136.800 -3.718 87.528 1.00 66.38 912 ALA A CA 1
ATOM 7031 C C . ALA A 1 912 ? 136.928 -4.126 86.071 1.00 74.41 912 ALA A C 1
ATOM 7032 O O . ALA A 1 912 ? 137.484 -5.191 85.806 1.00 91.18 912 ALA A O 1
ATOM 7034 N N . ASP A 1 913 ? 136.423 -3.348 85.106 1.00 83.81 913 ASP A N 1
ATOM 7035 C CA . ASP A 1 913 ? 135.619 -2.108 85.227 1.00 65.89 913 ASP A CA 1
ATOM 7036 C C . ASP A 1 913 ? 136.185 -0.839 85.864 1.00 58.70 913 ASP A C 1
ATOM 7037 O O . ASP A 1 913 ? 136.540 -0.798 87.041 1.00 61.45 913 ASP A O 1
ATOM 7042 N N . ALA A 1 914 ? 136.235 0.199 85.035 1.00 59.73 914 ALA A N 1
ATOM 7043 C CA . ALA A 1 914 ? 136.849 1.469 85.387 1.00 66.02 914 ALA A CA 1
ATOM 7044 C C . ALA A 1 914 ? 135.772 2.501 85.658 1.00 63.08 914 ALA A C 1
ATOM 7045 O O . ALA A 1 914 ? 136.017 3.526 86.303 1.00 55.89 914 ALA A O 1
ATOM 7047 N N . ALA A 1 915 ? 134.576 2.222 85.152 1.00 64.43 915 ALA A N 1
ATOM 7048 C CA . ALA A 1 915 ? 133.429 3.096 85.358 1.00 69.88 915 ALA A CA 1
ATOM 7049 C C . ALA A 1 915 ? 132.210 2.314 85.840 1.00 71.15 915 ALA A C 1
ATOM 7050 O O . ALA A 1 915 ? 131.895 1.235 85.318 1.00 63.76 915 ALA A O 1
ATOM 7052 N N . GLY A 1 916 ? 131.532 2.868 86.842 1.00 65.01 916 GLY A N 1
ATOM 7053 C CA . GLY A 1 916 ? 130.303 2.285 87.347 1.00 59.55 916 GLY A CA 1
ATOM 7054 C C . GLY A 1 916 ? 130.455 1.660 88.719 1.00 58.26 916 GLY A C 1
ATOM 7055 O O . GLY A 1 916 ? 129.469 1.349 89.384 1.00 57.39 916 GLY A O 1
ATOM 7056 N N . VAL A 1 917 ? 131.693 1.468 89.151 1.00 58.55 917 VAL A N 1
ATOM 7057 C CA . VAL A 1 917 ? 131.921 0.909 90.472 1.00 56.66 917 VAL A CA 1
ATOM 7058 C C . VAL A 1 917 ? 132.507 1.938 91.430 1.00 53.55 917 VAL A C 1
ATOM 7059 O O . VAL A 1 917 ? 133.503 2.598 91.132 1.00 61.69 917 VAL A O 1
ATOM 7063 N N . THR A 1 918 ? 131.856 2.089 92.575 1.00 55.43 918 THR A N 1
ATOM 7064 C CA . THR A 1 918 ? 132.388 2.901 93.654 1.00 62.60 918 THR A CA 1
ATOM 7065 C C . THR A 1 918 ? 132.345 2.052 94.914 1.00 55.14 918 THR A C 1
ATOM 7066 O O . THR A 1 918 ? 131.288 1.551 95.290 1.00 58.58 918 THR A O 1
ATOM 7070 N N . LYS A 1 919 ? 133.496 1.864 95.549 1.00 59.54 919 LYS A N 1
ATOM 7071 C CA . LYS A 1 919 ? 133.567 1.029 96.745 1.00 58.44 919 LYS A CA 1
ATOM 7072 C C . LYS A 1 919 ? 133.578 1.865 98.019 1.00 53.78 919 LYS A C 1
ATOM 7073 O O . LYS A 1 919 ? 133.788 3.081 97.985 1.00 47.40 919 LYS A O 1
ATOM 7079 N N . VAL A 1 920 ? 133.324 1.199 99.138 1.00 54.07 920 VAL A N 1
ATOM 7080 C CA . VAL A 1 920 ? 133.513 1.784 100.459 1.00 51.96 920 VAL A CA 1
ATOM 7081 C C . VAL A 1 920 ? 134.163 0.712 101.325 1.00 58.40 920 VAL A C 1
ATOM 7082 O O . VAL A 1 920 ? 133.681 -0.421 101.386 1.00 56.42 920 VAL A O 1
ATOM 7086 N N . GLY A 1 921 ? 135.281 1.058 101.957 1.00 55.61 921 GLY A N 1
ATOM 7087 C CA . GLY A 1 921 ? 136.051 0.086 102.709 1.00 54.80 921 GLY A CA 1
ATOM 7088 C C . GLY A 1 921 ? 137.058 -0.675 101.861 1.00 56.24 921 GLY A C 1
ATOM 7089 O O . GLY A 1 921 ? 137.163 -0.476 100.652 1.00 59.91 921 GLY A O 1
ATOM 7090 N N . THR A 1 922 ? 137.796 -1.569 102.506 1.00 64.70 922 THR A N 1
ATOM 7091 C CA . THR A 1 922 ? 138.893 -2.273 101.857 1.00 72.09 922 THR A CA 1
ATOM 7092 C C . THR A 1 922 ? 138.472 -3.654 101.359 1.00 66.89 922 THR A C 1
ATOM 7093 O O . THR A 1 922 ? 138.167 -4.545 102.154 1.00 66.24 922 THR A O 1
ATOM 7097 N N . TRP A 1 923 ? 138.464 -3.820 100.039 1.00 61.86 923 TRP A N 1
ATOM 7098 C CA . TRP A 1 923 ? 138.084 -5.089 99.418 1.00 67.56 923 TRP A CA 1
ATOM 7099 C C . TRP A 1 923 ? 139.294 -5.756 98.755 1.00 70.39 923 TRP A C 1
ATOM 7100 O O . TRP A 1 923 ? 140.170 -5.077 98.223 1.00 76.71 923 TRP A O 1
ATOM 7111 N N . THR A 1 924 ? 139.328 -7.085 98.782 1.00 64.06 924 THR A N 1
ATOM 7112 C CA . THR A 1 924 ? 140.487 -7.853 98.324 1.00 66.18 924 THR A CA 1
ATOM 7113 C C . THR A 1 924 ? 140.152 -8.767 97.134 1.00 71.77 924 THR A C 1
ATOM 7114 O O . THR A 1 924 ? 139.217 -9.567 97.209 1.00 74.49 924 THR A O 1
ATOM 7118 N N . GLY A 1 925 ? 140.922 -8.659 96.049 1.00 64.41 925 GLY A N 1
ATOM 7119 C CA . GLY A 1 925 ? 140.657 -9.431 94.840 1.00 62.94 925 GLY A CA 1
ATOM 7120 C C . GLY A 1 925 ? 141.474 -10.704 94.672 1.00 65.59 925 GLY A C 1
ATOM 7121 O O . GLY A 1 925 ? 142.571 -10.810 95.217 1.00 75.75 925 GLY A O 1
ATOM 7122 N N . THR A 1 926 ? 140.952 -11.668 93.912 1.00 62.68 926 THR A N 1
ATOM 7123 C CA . THR A 1 926 ? 141.675 -12.922 93.665 1.00 71.51 926 THR A CA 1
ATOM 7124 C C . THR A 1 926 ? 141.169 -13.704 92.437 1.00 70.25 926 THR A C 1
ATOM 7125 O O . THR A 1 926 ? 140.129 -13.373 91.864 1.00 70.65 926 THR A O 1
ATOM 7129 N N . ASN A 1 927 ? 141.918 -14.735 92.041 1.00 70.72 927 ASN A N 1
ATOM 7130 C CA . ASN A 1 927 ? 141.629 -15.517 90.836 1.00 66.72 927 ASN A CA 1
ATOM 7131 C C . ASN A 1 927 ? 141.364 -16.970 91.162 1.00 66.20 927 ASN A C 1
ATOM 7132 O O . ASN A 1 927 ? 141.479 -17.835 90.296 1.00 73.12 927 ASN A O 1
ATOM 7137 N N . THR A 1 928 ? 141.022 -17.249 92.411 1.00 68.15 928 THR A N 1
ATOM 7138 C CA . THR A 1 928 ? 141.193 -18.605 92.924 1.00 76.86 928 THR A CA 1
ATOM 7139 C C . THR A 1 928 ? 140.020 -19.582 92.740 1.00 79.64 928 THR A C 1
ATOM 7140 O O . THR A 1 928 ? 140.182 -20.779 92.971 1.00 86.01 928 THR A O 1
ATOM 7144 N N . GLN A 1 929 ? 138.862 -19.093 92.300 1.00 73.16 929 GLN A N 1
ATOM 7145 C CA . GLN A 1 929 ? 137.685 -19.960 92.190 1.00 76.98 929 GLN A CA 1
ATOM 7146 C C . GLN A 1 929 ? 137.244 -20.280 90.748 1.00 80.98 929 GLN A C 1
ATOM 7147 O O . GLN A 1 929 ? 136.741 -21.380 90.483 1.00 78.48 929 GLN A O 1
ATOM 7153 N N . THR A 1 930 ? 137.457 -19.331 89.831 1.00 70.39 930 THR A N 1
ATOM 7154 C CA . THR A 1 930 ? 136.876 -19.354 88.471 1.00 76.15 930 THR A CA 1
ATOM 7155 C C . THR A 1 930 ? 135.352 -19.483 88.482 1.00 78.27 930 THR A C 1
ATOM 7156 O O . THR A 1 930 ? 134.759 -20.116 87.596 1.00 68.25 930 THR A O 1
ATOM 7160 N N . ASP A 1 931 ? 134.733 -18.860 89.486 1.00 86.00 931 ASP A N 1
ATOM 7161 C CA . ASP A 1 931 ? 133.279 -18.746 89.571 1.00 72.64 931 ASP A CA 1
ATOM 7162 C C . ASP A 1 931 ? 132.856 -17.499 88.817 1.00 61.07 931 ASP A C 1
ATOM 7163 O O . ASP A 1 931 ? 131.791 -16.936 89.049 1.00 58.55 931 ASP A O 1
ATOM 7168 N N A ARG A 1 932 ? 133.748 -17.073 87.930 0.40 67.48 932 ARG A N 1
ATOM 7169 N N B ARG A 1 932 ? 133.760 -17.047 87.955 0.60 67.50 932 ARG A N 1
ATOM 7170 C CA A ARG A 1 932 ? 133.425 -16.299 86.733 0.40 67.07 932 ARG A CA 1
ATOM 7171 C CA B ARG A 1 932 ? 133.436 -16.287 86.749 0.60 67.11 932 ARG A CA 1
ATOM 7172 C C A ARG A 1 932 ? 133.351 -14.782 86.832 0.40 63.05 932 ARG A C 1
ATOM 7173 C C B ARG A 1 932 ? 133.321 -14.769 86.860 0.60 63.05 932 ARG A C 1
ATOM 7174 O O A ARG A 1 932 ? 133.855 -14.164 87.767 0.40 64.20 932 ARG A O 1
ATOM 7175 O O B ARG A 1 932 ? 133.781 -14.141 87.821 0.60 64.15 932 ARG A O 1
ATOM 7190 N N . TYR A 1 933 ? 132.669 -14.225 85.836 1.00 63.94 933 TYR A N 1
ATOM 7191 C CA . TYR A 1 933 ? 132.767 -12.827 85.421 1.00 64.42 933 TYR A CA 1
ATOM 7192 C C . TYR A 1 933 ? 134.042 -12.006 85.620 1.00 61.29 933 TYR A C 1
ATOM 7193 O O . TYR A 1 933 ? 134.358 -11.543 86.717 1.00 58.58 933 TYR A O 1
ATOM 7202 N N . GLY A 1 934 ? 134.733 -11.822 84.494 1.00 58.72 934 GLY A N 1
ATOM 7203 C CA . GLY A 1 934 ? 136.001 -11.120 84.426 1.00 56.13 934 GLY A CA 1
ATOM 7204 C C . GLY A 1 934 ? 137.146 -12.040 84.805 1.00 56.90 934 GLY A C 1
ATOM 7205 O O . GLY A 1 934 ? 136.996 -13.265 84.848 1.00 46.63 934 GLY A O 1
ATOM 7206 N N . ALA A 1 935 ? 138.301 -11.447 85.078 1.00 56.92 935 ALA A N 1
ATOM 7207 C CA . ALA A 1 935 ? 139.423 -12.197 85.615 1.00 62.94 935 ALA A CA 1
ATOM 7208 C C . ALA A 1 935 ? 139.128 -12.543 87.067 1.00 65.87 935 ALA A C 1
ATOM 7209 O O . ALA A 1 935 ? 139.116 -13.713 87.465 1.00 56.58 935 ALA A O 1
ATOM 7211 N N . ASP A 1 936 ? 138.852 -11.499 87.839 1.00 65.42 936 ASP A N 1
ATOM 7212 C CA . ASP A 1 936 ? 138.827 -11.580 89.288 1.00 67.87 936 ASP A CA 1
ATOM 7213 C C . ASP A 1 936 ? 137.446 -11.304 89.886 1.00 72.68 936 ASP A C 1
ATOM 7214 O O . ASP A 1 936 ? 136.473 -11.073 89.164 1.00 72.53 936 ASP A O 1
ATOM 7219 N N . TYR A 1 937 ? 137.388 -11.348 91.216 1.00 72.28 937 TYR A N 1
ATOM 7220 C CA . TYR A 1 937 ? 136.271 -10.837 92.005 1.00 62.71 937 TYR A CA 1
ATOM 7221 C C . TYR A 1 937 ? 136.863 -10.237 93.275 1.00 60.99 937 TYR A C 1
ATOM 7222 O O . TYR A 1 937 ? 138.057 -10.368 93.514 1.00 67.73 937 TYR A O 1
ATOM 7231 N N . ILE A 1 938 ? 136.046 -9.581 94.088 1.00 50.77 938 ILE A N 1
ATOM 7232 C CA . ILE A 1 938 ? 136.552 -9.009 95.329 1.00 54.74 938 ILE A CA 1
ATOM 7233 C C . ILE A 1 938 ? 135.788 -9.510 96.560 1.00 60.01 938 ILE A C 1
ATOM 7234 O O . ILE A 1 938 ? 134.676 -10.024 96.441 1.00 58.85 938 ILE A O 1
ATOM 7239 N N . HIS A 1 939 ? 136.402 -9.387 97.736 1.00 61.59 939 HIS A N 1
ATOM 7240 C CA . HIS A 1 939 ? 135.760 -9.806 98.982 1.00 58.72 939 HIS A CA 1
ATOM 7241 C C . HIS A 1 939 ? 136.147 -8.937 100.180 1.00 58.33 939 HIS A C 1
ATOM 7242 O O . HIS A 1 939 ? 137.182 -8.268 100.163 1.00 61.48 939 HIS A O 1
ATOM 7249 N N . ASP A 1 940 ? 135.304 -8.950 101.212 1.00 55.68 940 ASP A N 1
ATOM 7250 C CA . ASP A 1 940 ? 135.469 -8.064 102.367 1.00 64.26 940 ASP A CA 1
ATOM 7251 C C . ASP A 1 940 ? 136.396 -8.642 103.439 1.00 64.45 940 ASP A C 1
ATOM 7252 O O . ASP A 1 940 ? 136.704 -7.977 104.434 1.00 51.46 940 ASP A O 1
ATOM 7257 N N . GLY A 1 941 ? 136.836 -9.880 103.229 1.00 63.19 941 GLY A N 1
ATOM 7258 C CA . GLY A 1 941 ? 137.752 -10.528 104.145 1.00 58.97 941 GLY A CA 1
ATOM 7259 C C . GLY A 1 941 ? 137.098 -10.895 105.461 1.00 61.99 941 GLY A C 1
ATOM 7260 O O . GLY A 1 941 ? 137.763 -10.958 106.496 1.00 69.85 941 GLY A O 1
ATOM 7261 N N . ASN A 1 942 ? 135.792 -11.147 105.408 1.00 66.03 942 ASN A N 1
ATOM 7262 C CA . ASN A 1 942 ? 134.980 -11.475 106.585 1.00 62.48 942 ASN A CA 1
ATOM 7263 C C . ASN A 1 942 ? 135.247 -10.565 107.778 1.00 58.10 942 ASN A C 1
ATOM 7264 O O . ASN A 1 942 ? 135.267 -11.024 108.918 1.00 69.76 942 ASN A O 1
ATOM 7269 N N . THR A 1 943 ? 135.455 -9.279 107.517 1.00 55.67 943 THR A N 1
ATOM 7270 C CA . THR A 1 943 ? 135.721 -8.336 108.596 1.00 60.46 943 THR A CA 1
ATOM 7271 C C . THR A 1 943 ? 135.295 -6.917 108.232 1.00 58.56 943 THR A C 1
ATOM 7272 O O . THR A 1 943 ? 135.123 -6.591 107.054 1.00 58.36 943 THR A O 1
ATOM 7276 N N . GLY A 1 944 ? 135.129 -6.081 109.254 1.00 53.23 944 GLY A N 1
ATOM 7277 C CA . GLY A 1 944 ? 134.613 -4.736 109.071 1.00 51.26 944 GLY A CA 1
ATOM 7278 C C . GLY A 1 944 ? 133.150 -4.751 108.659 1.00 58.89 944 GLY A C 1
ATOM 7279 O O . GLY A 1 944 ? 132.759 -4.073 107.704 1.00 58.70 944 GLY A O 1
ATOM 7280 N N . LYS A 1 945 ? 132.340 -5.524 109.382 1.00 52.10 945 LYS A N 1
ATOM 7281 C CA . LYS A 1 945 ? 130.930 -5.715 109.037 1.00 48.21 945 LYS A CA 1
ATOM 7282 C C . LYS A 1 945 ? 130.102 -4.437 109.162 1.00 50.00 945 LYS A C 1
ATOM 7283 O O . LYS A 1 945 ? 130.259 -3.672 110.114 1.00 51.54 945 LYS A O 1
ATOM 7289 N N . GLY A 1 946 ? 129.223 -4.211 108.191 1.00 48.80 946 GLY A N 1
ATOM 7290 C CA . GLY A 1 946 ? 128.345 -3.054 108.208 1.00 45.67 946 GLY A CA 1
ATOM 7291 C C . GLY A 1 946 ? 129.039 -1.746 107.882 1.00 48.50 946 GLY A C 1
ATOM 7292 O O . GLY A 1 946 ? 128.450 -0.668 108.028 1.00 44.62 946 GLY A O 1
ATOM 7293 N N . THR A 1 947 ? 130.291 -1.843 107.438 1.00 49.95 947 THR A N 1
ATOM 7294 C CA . THR A 1 947 ? 131.097 -0.666 107.128 1.00 49.47 947 THR A CA 1
ATOM 7295 C C . THR A 1 947 ? 131.378 -0.617 105.642 1.00 57.11 947 THR A C 1
ATOM 7296 O O . THR A 1 947 ? 131.540 0.457 105.068 1.00 58.84 947 THR A O 1
ATOM 7300 N N . LYS A 1 948 ? 131.421 -1.796 105.027 1.00 54.57 948 LYS A N 1
ATOM 7301 C CA . LYS A 1 948 ? 131.826 -1.938 103.635 1.00 58.39 948 LYS A CA 1
ATOM 7302 C C . LYS A 1 948 ? 130.629 -1.935 102.678 1.00 59.37 948 LYS A C 1
ATOM 7303 O O . LYS A 1 948 ? 129.505 -2.248 103.073 1.00 61.57 948 LYS A O 1
ATOM 7309 N N . SER A 1 949 ? 130.891 -1.581 101.420 1.00 58.36 949 SER A N 1
ATOM 7310 C CA . SER A 1 949 ? 129.886 -1.625 100.359 1.00 59.14 949 SER A CA 1
ATOM 7311 C C . SER A 1 949 ? 130.501 -1.525 98.955 1.00 60.52 949 SER A C 1
ATOM 7312 O O . SER A 1 949 ? 131.524 -0.865 98.749 1.00 63.06 949 SER A O 1
ATOM 7315 N N . VAL A 1 950 ? 129.873 -2.205 98.001 1.00 59.48 950 VAL A N 1
ATOM 7316 C CA . VAL A 1 950 ? 130.241 -2.107 96.590 1.00 56.60 950 VAL A CA 1
ATOM 7317 C C . VAL A 1 950 ? 128.998 -1.731 95.782 1.00 49.51 950 VAL A C 1
ATOM 7318 O O . VAL A 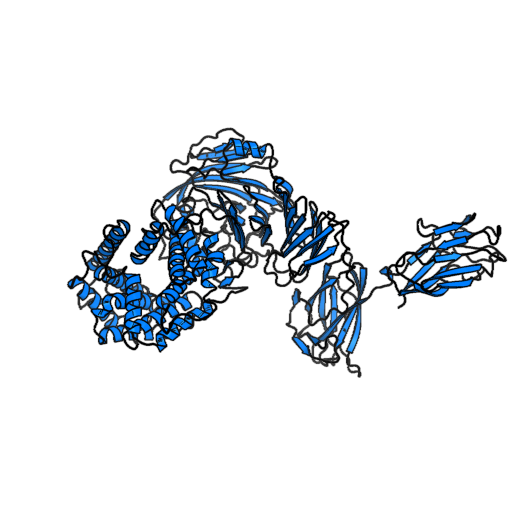1 950 ? 128.020 -2.477 95.774 1.00 52.12 950 VAL A O 1
ATOM 7322 N N . THR A 1 951 ? 129.032 -0.581 95.111 1.00 53.07 951 THR A N 1
ATOM 7323 C CA . THR A 1 951 ? 127.858 -0.072 94.388 1.00 48.59 951 THR A CA 1
ATOM 7324 C C . THR A 1 951 ? 128.005 -0.086 92.861 1.00 46.78 951 THR A C 1
ATOM 7325 O O . THR A 1 951 ? 128.728 0.731 92.291 1.00 52.59 951 THR A O 1
ATOM 7329 N N . PHE A 1 952 ? 127.300 -1.008 92.206 1.00 44.24 952 PHE A N 1
ATOM 7330 C CA . PHE A 1 952 ? 127.274 -1.081 90.746 1.00 39.98 952 PHE A CA 1
ATOM 7331 C C . PHE A 1 952 ? 126.252 -0.103 90.165 1.00 39.84 952 PHE A C 1
ATOM 7332 O O . PHE A 1 952 ? 125.049 -0.318 90.284 1.00 47.56 952 PHE A O 1
ATOM 7340 N N . THR A 1 953 ? 126.722 0.963 89.527 1.00 44.87 953 THR A N 1
ATOM 7341 C CA . THR A 1 953 ? 125.822 1.904 88.860 1.00 46.36 953 THR A CA 1
ATOM 7342 C C . THR A 1 953 ? 125.883 1.748 87.339 1.00 49.05 953 THR A C 1
ATOM 7343 O O . THR A 1 953 ? 126.807 2.248 86.698 1.00 51.58 953 THR A O 1
ATOM 7347 N N . PRO A 1 954 ? 124.895 1.049 86.756 1.00 54.41 954 PRO A N 1
ATOM 7348 C CA . PRO A 1 954 ? 124.846 0.845 85.303 1.00 50.22 954 PRO A CA 1
ATOM 7349 C C . PRO A 1 954 ? 124.362 2.084 84.563 1.00 51.37 954 PRO A C 1
ATOM 7350 O O . PRO A 1 954 ? 123.680 2.929 85.145 1.00 50.72 954 PRO A O 1
ATOM 7354 N N . ASN A 1 955 ? 124.723 2.181 83.287 1.00 51.40 955 ASN A N 1
ATOM 7355 C CA . ASN A 1 955 ? 124.217 3.232 82.420 1.00 54.03 955 ASN A CA 1
ATOM 7356 C C . ASN A 1 955 ? 123.062 2.678 81.591 1.00 50.16 955 ASN A C 1
ATOM 7357 O O . ASN A 1 955 ? 123.271 1.969 80.604 1.00 46.09 955 ASN A O 1
ATOM 7362 N N . VAL A 1 956 ? 121.842 2.987 82.011 1.00 49.57 956 VAL A N 1
ATOM 7363 C CA . VAL A 1 956 ? 120.659 2.439 81.364 1.00 48.76 956 VAL A CA 1
ATOM 7364 C C . VAL A 1 956 ? 120.394 3.196 80.064 1.00 44.31 956 VAL A C 1
ATOM 7365 O O . VAL A 1 956 ? 120.188 4.410 80.078 1.00 45.37 956 VAL A O 1
ATOM 7369 N N . PRO A 1 957 ? 120.432 2.478 78.929 1.00 45.05 957 PRO A N 1
ATOM 7370 C CA . PRO A 1 957 ? 120.292 3.085 77.600 1.00 43.54 957 PRO A CA 1
ATOM 7371 C C . PRO A 1 957 ? 118.907 3.684 77.378 1.00 45.40 957 PRO A C 1
ATOM 7372 O O . PRO A 1 957 ? 118.783 4.836 76.952 1.00 47.90 957 PRO A O 1
ATOM 7376 N N . ILE A 1 958 ? 117.879 2.896 77.672 1.00 41.32 958 ILE A N 1
ATOM 7377 C CA . ILE A 1 958 ? 116.494 3.286 77.439 1.00 49.22 958 ILE A CA 1
ATOM 7378 C C . ILE A 1 958 ? 115.696 3.079 78.717 1.00 46.32 958 ILE A C 1
ATOM 7379 O O . ILE A 1 958 ? 115.822 2.038 79.363 1.00 46.62 958 ILE A O 1
ATOM 7384 N N . SER A 1 959 ? 114.874 4.057 79.083 1.00 44.78 959 SER A N 1
ATOM 7385 C CA . SER A 1 959 ? 113.935 3.864 80.183 1.00 45.37 959 SER A CA 1
ATOM 7386 C C . SER A 1 959 ? 113.067 2.640 79.905 1.00 45.15 959 SER A C 1
ATOM 7387 O O . SER A 1 959 ? 112.687 2.383 78.757 1.00 45.43 959 SER A O 1
ATOM 7390 N N . GLY A 1 960 ? 112.778 1.869 80.949 1.00 39.51 960 GLY A N 1
ATOM 7391 C CA . GLY A 1 960 ? 111.962 0.682 80.783 1.00 39.66 960 GLY A CA 1
ATOM 7392 C C . GLY A 1 960 ? 112.115 -0.325 81.899 1.00 37.98 960 GLY A C 1
ATOM 7393 O O . GLY A 1 960 ? 112.641 -0.009 82.967 1.00 39.02 960 GLY A O 1
ATOM 7394 N N . THR A 1 961 ? 111.652 -1.545 81.645 1.00 32.55 961 THR A N 1
ATOM 7395 C CA . THR A 1 961 ? 111.697 -2.601 82.645 1.00 37.19 961 THR A CA 1
ATOM 7396 C C . THR A 1 961 ? 112.904 -3.505 82.424 1.00 35.81 961 THR A C 1
ATOM 7397 O O . THR A 1 961 ? 113.135 -3.993 81.315 1.00 35.24 961 THR A O 1
ATOM 7401 N N . TYR A 1 962 ? 113.670 -3.725 83.486 1.00 28.77 962 TYR A N 1
ATOM 7402 C CA . TYR A 1 962 ? 114.899 -4.502 83.393 1.00 32.70 962 TYR A CA 1
ATOM 7403 C C . TYR A 1 962 ? 115.018 -5.577 84.464 1.00 36.17 962 TYR A C 1
ATOM 7404 O O . TYR A 1 962 ? 114.909 -5.290 85.661 1.00 36.88 962 TYR A O 1
ATOM 7413 N N . GLN A 1 963 ? 115.274 -6.806 84.024 1.00 33.00 963 GLN A N 1
ATOM 7414 C CA . GLN A 1 963 ? 115.655 -7.892 84.918 1.00 33.48 963 GLN A CA 1
ATOM 7415 C C . GLN A 1 963 ? 117.058 -7.662 85.475 1.00 34.41 963 GLN A C 1
ATOM 7416 O O . GLN A 1 963 ? 117.999 -7.392 84.727 1.00 32.41 963 GLN A O 1
ATOM 7422 N N . VAL A 1 964 ? 117.190 -7.762 86.794 1.00 38.70 964 VAL A N 1
ATOM 7423 C CA . VAL A 1 964 ? 118.474 -7.537 87.453 1.00 34.91 964 VAL A CA 1
ATOM 7424 C C . VAL A 1 964 ? 119.131 -8.860 87.871 1.00 36.93 964 VAL A C 1
ATOM 7425 O O . VAL A 1 964 ? 118.628 -9.560 88.753 1.00 37.65 964 VAL A O 1
ATOM 7429 N N . TYR A 1 965 ? 120.243 -9.206 87.219 1.00 37.75 965 TYR A N 1
ATOM 7430 C CA . TYR A 1 965 ? 120.994 -10.420 87.555 1.00 36.32 965 TYR A CA 1
ATOM 7431 C C . TYR A 1 965 ? 122.276 -10.112 88.314 1.00 39.38 965 TYR A C 1
ATOM 7432 O O . TYR A 1 965 ? 122.805 -9.006 88.236 1.00 39.47 965 TYR A O 1
ATOM 7441 N N . MET A 1 966 ? 122.775 -11.103 89.046 1.00 45.87 966 MET A N 1
ATOM 7442 C CA . MET A 1 966 ? 124.069 -10.986 89.711 1.00 42.21 966 MET A CA 1
ATOM 7443 C C . MET A 1 966 ? 124.817 -12.322 89.733 1.00 46.21 966 MET A C 1
ATOM 7444 O O . MET A 1 966 ? 124.220 -13.392 89.894 1.00 39.33 966 MET A O 1
ATOM 7449 N N . MET A 1 967 ? 126.128 -12.248 89.547 1.00 47.98 967 MET A N 1
ATOM 7450 C CA . MET A 1 967 ? 126.979 -13.422 89.605 1.00 45.40 967 MET A CA 1
ATOM 7451 C C . MET A 1 967 ? 127.986 -13.226 90.725 1.00 47.77 967 MET A C 1
ATOM 7452 O O . MET A 1 967 ? 128.332 -12.090 91.057 1.00 45.29 967 MET A O 1
ATOM 7457 N N . TRP A 1 968 ? 128.444 -14.326 91.315 1.00 50.18 968 TRP A N 1
ATOM 7458 C CA . TRP A 1 968 ? 129.447 -14.262 92.371 1.00 49.32 968 TRP A CA 1
ATOM 7459 C C . TRP A 1 968 ? 130.235 -15.568 92.478 1.00 52.28 968 TRP A C 1
ATOM 7460 O O . TRP A 1 968 ? 129.898 -16.567 91.835 1.00 48.16 968 TRP A O 1
ATOM 7471 N N . ALA A 1 969 ? 131.279 -15.545 93.305 1.00 61.61 969 ALA A N 1
ATOM 7472 C CA . ALA A 1 969 ? 132.109 -16.720 93.563 1.00 60.49 969 ALA A CA 1
ATOM 7473 C C . ALA A 1 969 ? 131.652 -17.516 94.794 1.00 62.48 969 ALA A C 1
ATOM 7474 O O . ALA A 1 969 ? 131.861 -17.092 95.933 1.00 60.81 969 ALA A O 1
ATOM 7476 N N . ALA A 1 970 ? 131.042 -18.676 94.561 1.00 58.17 970 ALA A N 1
ATOM 7477 C CA . ALA A 1 970 ? 130.448 -19.458 95.646 1.00 63.37 970 ALA A CA 1
ATOM 7478 C C . ALA A 1 970 ? 131.441 -20.422 96.286 1.00 72.96 970 ALA A C 1
ATOM 7479 O O . ALA A 1 970 ? 132.356 -20.908 95.623 1.00 76.57 970 ALA A O 1
ATOM 7481 N N . HIS A 1 971 ? 131.259 -20.701 97.576 1.00 73.34 971 HIS A N 1
ATOM 7482 C CA . HIS A 1 971 ? 132.093 -21.695 98.253 1.00 79.30 971 HIS A CA 1
ATOM 7483 C C . HIS A 1 971 ? 131.413 -22.328 99.468 1.00 76.95 971 HIS A C 1
ATOM 7484 O O . HIS A 1 971 ? 130.396 -23.007 99.335 1.00 72.82 971 HIS A O 1
ATOM 7491 N N . THR A 1 972 ? 131.999 -22.130 100.644 1.00 71.23 972 THR A N 1
ATOM 7492 C CA . THR A 1 972 ? 131.417 -22.612 101.894 1.00 64.49 972 THR A CA 1
ATOM 7493 C C . THR A 1 972 ? 131.704 -21.603 102.997 1.00 61.21 972 THR A C 1
ATOM 7494 O O . THR A 1 972 ? 130.962 -21.498 103.975 1.00 65.67 972 THR A O 1
ATOM 7498 N N . ASN A 1 973 ? 132.783 -20.851 102.827 1.00 59.45 973 ASN A N 1
ATOM 7499 C CA . ASN A 1 973 ? 133.137 -19.808 103.773 1.00 54.65 973 ASN A CA 1
ATOM 7500 C C . ASN A 1 973 ? 132.412 -18.507 103.453 1.00 63.71 973 ASN A C 1
ATOM 7501 O O . ASN A 1 973 ? 132.737 -17.459 104.008 1.00 61.01 973 ASN A O 1
ATOM 7506 N N . ARG A 1 974 ? 131.436 -18.578 102.550 1.00 64.84 974 ARG A N 1
ATOM 7507 C CA . ARG A 1 974 ? 130.662 -17.401 102.171 1.00 58.34 974 ARG A CA 1
ATOM 7508 C C . ARG A 1 974 ? 129.524 -17.109 103.148 1.00 57.71 974 ARG A C 1
ATOM 7509 O O . ARG A 1 974 ? 128.984 -18.019 103.785 1.00 53.10 974 ARG A O 1
ATOM 7517 N N . ALA A 1 975 ? 129.168 -15.831 103.255 1.00 53.42 975 ALA A N 1
ATOM 7518 C CA . ALA A 1 975 ? 127.978 -15.421 103.990 1.00 49.27 975 ALA A CA 1
ATOM 7519 C C . ALA A 1 975 ? 126.719 -15.949 103.297 1.00 55.53 975 ALA A C 1
ATOM 7520 O O . ALA A 1 975 ? 126.673 -16.062 102.066 1.00 52.44 975 ALA A O 1
ATOM 7522 N N . THR A 1 976 ? 125.705 -16.278 104.094 1.00 52.63 976 THR A N 1
ATOM 7523 C CA . THR A 1 976 ? 124.453 -16.822 103.574 1.00 49.71 976 THR A CA 1
ATOM 7524 C C . THR A 1 976 ? 123.381 -15.742 103.497 1.00 46.60 976 THR A C 1
ATOM 7525 O O . THR A 1 976 ? 122.298 -15.958 102.947 1.00 45.69 976 THR A O 1
ATOM 7529 N N . ASN A 1 977 ? 123.696 -14.577 104.052 1.00 44.24 977 ASN A N 1
ATOM 7530 C CA . ASN A 1 977 ? 122.722 -13.505 104.196 1.00 39.22 977 ASN A CA 1
ATOM 7531 C C . ASN A 1 977 ? 123.257 -12.166 103.707 1.00 42.26 977 ASN A C 1
ATOM 7532 O O . ASN A 1 977 ? 123.158 -11.156 104.404 1.00 36.78 977 ASN A O 1
ATOM 7537 N N . VAL A 1 978 ? 123.818 -12.157 102.502 1.00 43.30 978 VAL A N 1
ATOM 7538 C CA . VAL A 1 978 ? 124.366 -10.930 101.942 1.00 40.50 978 VAL A CA 1
ATOM 7539 C C . VAL A 1 978 ? 123.243 -9.992 101.519 1.00 39.31 978 VAL A C 1
ATOM 7540 O O . VAL A 1 978 ? 122.455 -10.333 100.636 1.00 37.84 978 VAL A O 1
ATOM 7544 N N . PRO A 1 979 ? 123.158 -8.812 102.159 1.00 37.59 979 PRO A N 1
ATOM 7545 C CA . PRO A 1 979 ? 122.125 -7.832 101.806 1.00 38.34 979 PRO A CA 1
ATOM 7546 C C . PRO A 1 979 ? 122.470 -7.085 100.519 1.00 39.98 979 PRO A C 1
ATOM 7547 O O . PRO A 1 979 ? 123.573 -6.552 100.385 1.00 36.94 979 PRO A O 1
ATOM 7551 N N . VAL A 1 980 ? 121.532 -7.066 99.576 1.00 39.49 980 VAL A N 1
ATOM 7552 C CA . VAL A 1 980 ? 121.728 -6.380 98.305 1.00 37.62 980 VAL A CA 1
ATOM 7553 C C . VAL A 1 980 ? 120.616 -5.366 98.065 1.00 34.68 980 VAL A C 1
ATOM 7554 O O . VAL A 1 980 ? 119.437 -5.712 98.098 1.00 34.85 980 VAL A O 1
ATOM 7558 N N . ASP A 1 981 ? 120.992 -4.112 97.835 1.00 33.83 981 ASP A N 1
ATOM 7559 C CA . ASP A 1 981 ? 120.020 -3.081 97.484 1.00 37.36 981 ASP A CA 1
ATOM 7560 C C . ASP A 1 981 ? 119.921 -2.916 95.979 1.00 37.82 981 ASP A C 1
ATOM 7561 O O . ASP A 1 981 ? 120.925 -2.967 95.274 1.00 41.10 981 ASP A O 1
ATOM 7566 N N . VAL A 1 982 ? 118.704 -2.723 95.491 1.00 32.18 982 VAL A N 1
ATOM 7567 C CA . VAL A 1 982 ? 118.495 -2.349 94.105 1.00 33.41 982 VAL A CA 1
ATOM 7568 C C . VAL A 1 982 ? 117.698 -1.053 94.079 1.00 33.17 982 VAL A C 1
ATOM 7569 O O . VAL A 1 982 ? 116.498 -1.050 94.350 1.00 32.82 982 VAL A O 1
ATOM 7573 N N . THR A 1 983 ? 118.373 0.054 93.787 1.00 35.34 983 THR A N 1
ATOM 7574 C CA . THR A 1 983 ? 117.692 1.338 93.681 1.00 33.82 983 THR A CA 1
ATOM 7575 C C . THR A 1 983 ? 117.263 1.554 92.239 1.00 33.61 983 THR A C 1
ATOM 7576 O O . THR A 1 983 ? 118.092 1.653 91.347 1.00 35.03 983 THR A O 1
ATOM 7580 N N . HIS A 1 984 ? 115.957 1.614 92.019 1.00 34.72 984 HIS A N 1
ATOM 7581 C CA . HIS A 1 984 ? 115.406 1.736 90.680 1.00 34.08 984 HIS A CA 1
ATOM 7582 C C . HIS A 1 984 ? 114.470 2.938 90.611 1.00 36.15 984 HIS A C 1
ATOM 7583 O O . HIS A 1 984 ? 114.403 3.746 91.542 1.00 39.00 984 HIS A O 1
ATOM 7590 N N . SER A 1 985 ? 113.742 3.050 89.506 1.00 34.70 985 SER A N 1
ATOM 7591 C CA . SER A 1 985 ? 112.740 4.095 89.368 1.00 39.24 985 SER A CA 1
ATOM 7592 C C . SER A 1 985 ? 111.534 3.766 90.248 1.00 37.54 985 SER A C 1
ATOM 7593 O O . SER A 1 985 ? 110.873 2.737 90.069 1.00 34.92 985 SER A O 1
ATOM 7596 N N . GLY A 1 986 ? 111.265 4.636 91.212 1.00 32.32 986 GLY A N 1
ATOM 7597 C CA . GLY A 1 986 ? 110.115 4.461 92.075 1.00 42.03 986 GLY A CA 1
ATOM 7598 C C . GLY A 1 986 ? 110.475 4.122 93.508 1.00 42.58 986 GLY A C 1
ATOM 7599 O O . GLY A 1 986 ? 109.638 4.238 94.405 1.00 46.70 986 GLY A O 1
ATOM 7600 N N . GLY A 1 987 ? 111.716 3.700 93.724 1.00 38.24 987 GLY A N 1
ATOM 7601 C CA . GLY A 1 987 ? 112.179 3.367 95.058 1.00 37.35 987 GLY A CA 1
ATOM 7602 C C . GLY A 1 987 ? 113.315 2.363 95.087 1.00 39.84 987 GLY A C 1
ATOM 7603 O O . GLY A 1 987 ? 113.936 2.079 94.065 1.00 39.89 987 GLY A O 1
ATOM 7604 N N . THR A 1 988 ? 113.580 1.825 96.273 1.00 40.41 988 THR A N 1
ATOM 7605 C CA . THR A 1 988 ? 114.673 0.883 96.479 1.00 37.38 988 THR A CA 1
ATOM 7606 C C . THR A 1 988 ? 114.154 -0.441 97.035 1.00 36.21 988 THR A C 1
ATOM 7607 O O . THR A 1 988 ? 113.296 -0.456 97.916 1.00 37.01 988 THR A O 1
ATOM 7611 N N . ALA A 1 989 ? 114.673 -1.549 96.515 1.00 33.72 989 ALA A N 1
ATOM 7612 C CA . ALA A 1 989 ? 114.356 -2.868 97.051 1.00 34.04 989 ALA A CA 1
ATOM 7613 C C . ALA A 1 989 ? 115.566 -3.463 97.775 1.00 33.83 989 ALA A C 1
ATOM 7614 O O . ALA A 1 989 ? 116.709 -3.147 97.450 1.00 31.19 989 ALA A O 1
ATOM 7616 N N . THR A 1 990 ? 115.305 -4.312 98.764 1.00 30.12 990 THR A N 1
ATOM 7617 C CA . THR A 1 990 ? 116.364 -5.018 99.475 1.00 28.48 990 THR A CA 1
ATOM 7618 C C . THR A 1 990 ? 116.054 -6.508 99.559 1.00 29.57 990 THR A C 1
ATOM 7619 O O . THR A 1 990 ? 114.931 -6.898 99.872 1.00 30.23 990 THR A O 1
ATOM 7623 N N . LEU A 1 991 ? 117.046 -7.339 99.260 1.00 27.94 991 LEU A N 1
ATOM 7624 C CA . LEU A 1 991 ? 116.924 -8.772 99.487 1.00 31.04 991 LEU A CA 1
ATOM 7625 C C . LEU A 1 991 ? 118.248 -9.312 99.995 1.00 34.07 991 LEU A C 1
ATOM 7626 O O . LEU A 1 991 ? 119.274 -8.644 99.879 1.00 36.92 991 LEU A O 1
ATOM 7631 N N . ASN A 1 992 ? 118.225 -10.513 100.565 1.00 34.99 992 ASN A N 1
ATOM 7632 C CA . ASN A 1 992 ? 119.457 -11.191 100.948 1.00 37.08 992 ASN A CA 1
ATOM 7633 C C . ASN A 1 992 ? 119.787 -12.284 99.945 1.00 37.03 992 ASN A C 1
ATOM 7634 O O . ASN A 1 992 ? 118.893 -12.977 99.466 1.00 34.93 992 ASN A O 1
ATOM 7639 N N . VAL A 1 993 ? 121.068 -12.435 99.625 1.00 42.81 993 VAL A N 1
ATOM 7640 C CA . VAL A 1 993 ? 121.506 -13.531 98.759 1.00 46.15 993 VAL A CA 1
ATOM 7641 C C . VAL A 1 993 ? 122.439 -14.505 99.495 1.00 48.68 993 VAL A C 1
ATOM 7642 O O . VAL A 1 993 ? 123.262 -14.094 100.321 1.00 48.95 993 VAL A O 1
ATOM 7646 N N . ASN A 1 994 ? 122.291 -15.794 99.200 1.00 45.84 994 ASN A N 1
ATOM 7647 C CA . ASN A 1 994 ? 123.116 -16.833 99.811 1.00 43.57 994 ASN A CA 1
ATOM 7648 C C . ASN A 1 994 ? 124.311 -17.195 98.930 1.00 47.42 994 ASN A C 1
ATOM 7649 O O . ASN A 1 994 ? 124.196 -18.012 98.011 1.00 39.38 994 ASN A O 1
ATOM 7654 N N . GLN A 1 995 ? 125.457 -16.588 99.231 1.00 51.56 995 GLN A N 1
ATOM 7655 C CA . GLN A 1 995 ? 126.637 -16.670 98.371 1.00 49.71 995 GLN A CA 1
ATOM 7656 C C . GLN A 1 995 ? 127.485 -17.928 98.537 1.00 54.77 995 GLN A C 1
ATOM 7657 O O . GLN A 1 995 ? 128.531 -18.056 97.902 1.00 57.51 995 GLN A O 1
ATOM 7663 N N . GLN A 1 996 ? 127.057 -18.857 99.382 1.00 56.12 996 GLN A N 1
ATOM 7664 C CA . GLN A 1 996 ? 127.733 -20.149 99.418 1.00 62.59 996 GLN A CA 1
ATOM 7665 C C . GLN A 1 996 ? 126.988 -21.137 98.521 1.00 58.30 996 GLN A C 1
ATOM 7666 O O . GLN A 1 996 ? 126.796 -22.302 98.865 1.00 61.96 996 GLN A O 1
ATOM 7672 N N . GLY A 1 997 ? 126.578 -20.643 97.356 1.00 54.38 997 GLY A N 1
ATOM 7673 C CA . GLY A 1 997 ? 125.810 -21.417 96.400 1.00 54.96 997 GLY A CA 1
ATOM 7674 C C . GLY A 1 997 ? 125.460 -20.580 95.183 1.00 56.96 997 GLY A C 1
ATOM 7675 O O . GLY A 1 997 ? 125.529 -19.351 95.231 1.00 57.00 997 GLY A O 1
ATOM 7676 N N . ASN A 1 998 ? 125.095 -21.249 94.092 1.00 62.05 998 ASN A N 1
ATOM 7677 C CA . ASN A 1 998 ? 124.736 -20.585 92.836 1.00 55.78 998 ASN A CA 1
ATOM 7678 C C . ASN A 1 998 ? 125.795 -19.608 92.316 1.00 54.43 998 ASN A C 1
ATOM 7679 O O . ASN A 1 998 ? 125.476 -18.504 91.864 1.00 60.52 998 ASN A O 1
ATOM 7684 N N . GLY A 1 999 ? 127.056 -20.017 92.382 1.00 46.10 999 GLY A N 1
ATOM 7685 C CA . GLY A 1 999 ? 128.136 -19.205 91.855 1.00 51.04 999 GLY A CA 1
ATOM 7686 C C . GLY A 1 999 ? 128.373 -19.506 90.389 1.00 59.96 999 GLY A C 1
ATOM 7687 O O . GLY A 1 999 ? 128.042 -20.593 89.909 1.00 52.54 999 GLY A O 1
ATOM 7688 N N . GLY A 1 1000 ? 128.935 -18.538 89.671 1.00 59.50 1000 GLY A N 1
ATOM 7689 C CA . GLY A 1 1000 ? 129.263 -18.724 88.268 1.00 56.84 1000 GLY A CA 1
ATOM 7690 C C . GLY A 1 1000 ? 128.109 -18.466 87.317 1.00 55.91 1000 GLY A C 1
ATOM 7691 O O . GLY A 1 1000 ? 128.313 -18.295 86.115 1.00 60.59 1000 GLY A O 1
ATOM 7692 N N . VAL A 1 1001 ? 126.895 -18.441 87.855 1.00 56.75 1001 VAL A N 1
ATOM 7693 C CA . VAL A 1 1001 ? 125.701 -18.217 87.049 1.00 56.11 1001 VAL A CA 1
ATOM 7694 C C . VAL A 1 1001 ? 125.104 -16.836 87.298 1.00 52.24 1001 VAL A C 1
ATOM 7695 O O . VAL A 1 1001 ? 125.410 -16.186 88.305 1.00 47.87 1001 VAL A O 1
ATOM 7699 N N . TRP A 1 1002 ? 124.257 -16.393 86.370 1.00 51.76 1002 TRP A N 1
ATOM 7700 C CA . TRP A 1 1002 ? 123.518 -15.147 86.538 1.00 49.19 1002 TRP A CA 1
ATOM 7701 C C . TRP A 1 1002 ? 122.288 -15.393 87.396 1.00 47.93 1002 TRP A C 1
ATOM 7702 O O . TRP A 1 1002 ? 121.379 -16.127 87.006 1.00 48.14 1002 TRP A O 1
ATOM 7713 N N . ASN A 1 1003 ? 122.267 -14.781 88.572 1.00 40.56 1003 ASN A N 1
ATOM 7714 C CA . ASN A 1 1003 ? 121.170 -14.985 89.502 1.00 43.09 1003 ASN A CA 1
ATOM 7715 C C . ASN A 1 1003 ? 120.175 -13.846 89.426 1.00 37.42 1003 ASN A C 1
ATOM 7716 O O . ASN A 1 1003 ? 120.528 -12.686 89.639 1.00 37.17 1003 ASN A O 1
ATOM 7721 N N . LEU A 1 1004 ? 118.929 -14.176 89.114 1.00 32.43 1004 LEU A N 1
ATOM 7722 C CA . LEU A 1 1004 ? 117.898 -13.157 89.008 1.00 35.28 1004 LEU A CA 1
ATOM 7723 C C . LEU A 1 1004 ? 117.521 -12.609 90.385 1.00 34.39 1004 LEU A C 1
ATOM 7724 O O . LEU A 1 1004 ? 116.988 -13.335 91.222 1.00 38.54 1004 LEU A O 1
ATOM 7729 N N . LEU A 1 1005 ? 117.803 -11.327 90.609 1.00 34.61 1005 LEU A N 1
ATOM 7730 C CA . LEU A 1 1005 ? 117.472 -10.662 91.871 1.00 32.53 1005 LEU A CA 1
ATOM 7731 C C .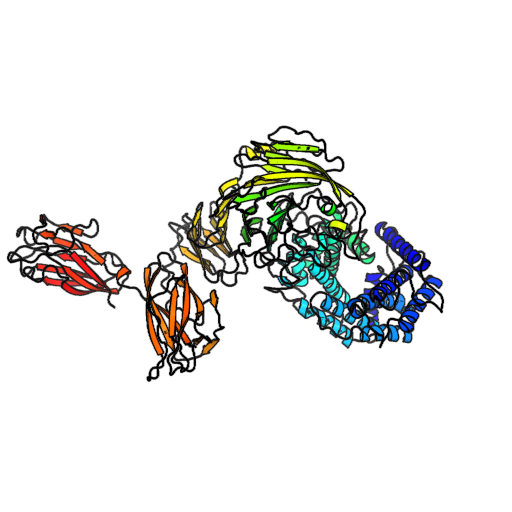 LEU A 1 1005 ? 116.054 -10.114 91.854 1.00 37.12 1005 LEU A C 1
ATOM 7732 O O . LEU A 1 1005 ? 115.320 -10.238 92.832 1.00 39.15 1005 LEU A O 1
ATOM 7737 N N . GLY A 1 1006 ? 115.677 -9.496 90.739 1.00 37.37 1006 GLY A N 1
ATOM 7738 C CA . GLY A 1 1006 ? 114.351 -8.928 90.601 1.00 31.32 1006 GLY A CA 1
ATOM 7739 C C . GLY A 1 1006 ? 114.135 -8.254 89.264 1.00 39.84 1006 GLY A C 1
ATOM 7740 O O . GLY A 1 1006 ? 115.015 -8.255 88.402 1.00 42.62 1006 GLY A O 1
ATOM 7741 N N . THR A 1 1007 ? 112.953 -7.677 89.088 1.00 35.82 1007 THR A N 1
ATOM 7742 C CA . THR A 1 1007 ? 112.616 -6.993 87.851 1.00 30.04 1007 THR A CA 1
ATOM 7743 C C . THR A 1 1007 ? 111.972 -5.648 88.193 1.00 32.48 1007 THR A C 1
ATOM 7744 O O . THR A 1 1007 ? 110.965 -5.594 88.894 1.00 37.60 1007 THR A O 1
ATOM 7748 N N . TYR A 1 1008 ? 112.575 -4.560 87.718 1.00 34.51 1008 TYR A N 1
ATOM 7749 C CA . TYR A 1 1008 ? 112.185 -3.214 88.141 1.00 32.03 1008 TYR A CA 1
ATOM 7750 C C . TYR A 1 1008 ? 112.169 -2.231 86.980 1.00 34.84 1008 TYR A C 1
ATOM 7751 O O . TYR A 1 1008 ? 112.713 -2.509 85.911 1.00 37.66 1008 TYR A O 1
ATOM 7760 N N . SER A 1 1009 ? 111.535 -1.082 87.194 1.00 34.08 1009 SER A N 1
ATOM 7761 C CA . SER A 1 1009 ? 111.557 -0.008 86.209 1.00 32.17 1009 SER A CA 1
ATOM 7762 C C . SER A 1 1009 ? 112.761 0.876 86.454 1.00 31.90 1009 SER A C 1
ATOM 7763 O O . SER A 1 1009 ? 113.004 1.310 87.573 1.00 35.92 1009 SER A O 1
ATOM 7766 N N . PHE A 1 1010 ? 113.525 1.136 85.404 1.00 36.67 1010 PHE A N 1
ATOM 7767 C CA . PHE A 1 1010 ? 114.648 2.055 85.507 1.00 39.56 1010 PHE A CA 1
ATOM 7768 C C . PHE A 1 1010 ? 114.478 3.205 84.523 1.00 38.86 1010 PHE A C 1
ATOM 7769 O O . PHE A 1 1010 ? 113.908 3.039 83.444 1.00 35.11 1010 PHE A O 1
ATOM 7777 N N . ASN A 1 1011 ? 114.977 4.374 84.902 1.00 44.25 1011 ASN A N 1
ATOM 7778 C CA . ASN A 1 1011 ? 115.067 5.486 83.972 1.00 51.72 1011 ASN A CA 1
ATOM 7779 C C . ASN A 1 1011 ? 116.383 5.401 83.220 1.00 46.82 1011 ASN A C 1
ATOM 7780 O O . ASN A 1 1011 ? 117.365 4.858 83.731 1.00 43.89 1011 ASN A O 1
ATOM 7785 N N . ALA A 1 1012 ? 116.396 5.918 81.998 1.00 46.65 1012 ALA A N 1
ATOM 7786 C CA . ALA A 1 1012 ? 117.636 6.040 81.255 1.00 49.98 1012 ALA A CA 1
ATOM 7787 C C . ALA A 1 1012 ? 118.576 6.953 82.038 1.00 45.92 1012 ALA A C 1
ATOM 7788 O O . ALA A 1 1012 ? 118.162 7.997 82.543 1.00 51.24 1012 ALA A O 1
ATOM 7790 N N . GLY A 1 1013 ? 119.833 6.546 82.166 1.00 35.29 1013 GLY A N 1
ATOM 7791 C CA . GLY A 1 1013 ? 120.791 7.330 82.919 1.00 44.61 1013 GLY A CA 1
ATOM 7792 C C . GLY A 1 1013 ? 121.478 6.531 84.007 1.00 50.66 1013 GLY A C 1
ATOM 7793 O O . GLY A 1 1013 ? 121.604 5.308 83.898 1.00 45.51 1013 GLY A O 1
ATOM 7794 N N . SER A 1 1014 ? 121.923 7.222 85.055 1.00 48.50 1014 SER A N 1
ATOM 7795 C CA . SER A 1 1014 ? 122.645 6.577 86.155 1.00 51.95 1014 SER A CA 1
ATOM 7796 C C . SER A 1 1014 ? 122.040 6.864 87.533 1.00 53.27 1014 SER A C 1
ATOM 7797 O O . SER A 1 1014 ? 122.766 6.975 88.528 1.00 56.17 1014 SER A O 1
ATOM 7800 N N . THR A 1 1015 ? 120.714 6.977 87.582 1.00 48.51 1015 THR A N 1
ATOM 7801 C CA . THR A 1 1015 ? 119.995 7.226 88.831 1.00 43.29 1015 THR A CA 1
ATOM 7802 C C . THR A 1 1015 ? 119.615 5.923 89.527 1.00 44.30 1015 THR A C 1
ATOM 7803 O O . THR A 1 1015 ? 118.915 5.924 90.539 1.00 45.43 1015 THR A O 1
ATOM 7807 N N . GLY A 1 1016 ? 120.072 4.811 88.969 1.00 34.55 1016 GLY A N 1
ATOM 7808 C CA . GLY A 1 1016 ? 119.806 3.517 89.551 1.00 38.67 1016 GLY A CA 1
ATOM 7809 C C . GLY A 1 1016 ? 121.096 2.880 90.013 1.00 47.74 1016 GLY A C 1
ATOM 7810 O O . GLY A 1 1016 ? 122.146 3.089 89.406 1.00 51.37 1016 GLY A O 1
ATOM 7811 N N . ALA A 1 1017 ? 121.023 2.106 91.0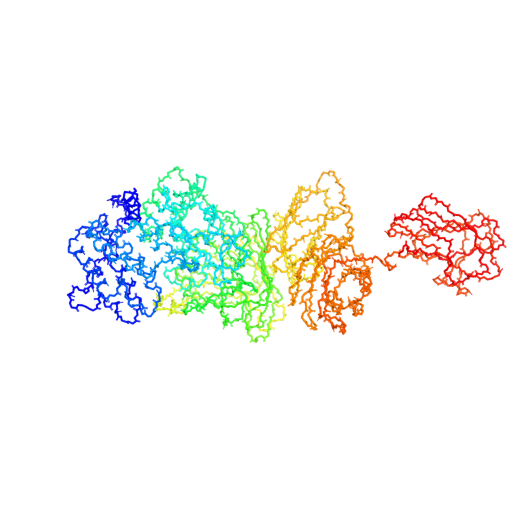91 1.00 42.12 1017 ALA A N 1
ATOM 7812 C CA . ALA A 1 1017 ? 122.210 1.466 91.636 1.00 37.10 1017 ALA A CA 1
ATOM 7813 C C . ALA A 1 1017 ? 121.899 0.093 92.208 1.00 41.01 1017 ALA A C 1
ATOM 7814 O O . ALA A 1 1017 ? 120.762 -0.210 92.570 1.00 41.59 1017 ALA A O 1
ATOM 7816 N N . ILE A 1 1018 ? 122.928 -0.739 92.272 1.00 39.49 1018 ILE A N 1
ATOM 7817 C CA . ILE A 1 1018 ? 122.814 -2.059 92.856 1.00 36.68 1018 ILE A CA 1
ATOM 7818 C C . ILE A 1 1018 ? 123.963 -2.219 93.834 1.00 41.97 1018 ILE A C 1
ATOM 7819 O O . ILE A 1 1018 ? 125.098 -2.472 93.426 1.00 41.85 1018 ILE A O 1
ATOM 7824 N N . LYS A 1 1019 ? 123.663 -2.049 95.121 1.00 43.55 1019 LYS A N 1
ATOM 7825 C CA . LYS A 1 1019 ? 124.681 -2.041 96.170 1.00 36.91 1019 LYS A CA 1
ATOM 7826 C C . LYS A 1 1019 ? 124.732 -3.358 96.943 1.00 41.56 1019 LYS A C 1
ATOM 7827 O O . LYS A 1 1019 ? 123.701 -3.973 97.222 1.00 40.23 1019 LYS A O 1
ATOM 7833 N N . ILE A 1 1020 ? 125.946 -3.787 97.275 1.00 44.69 1020 ILE A N 1
ATOM 7834 C CA . ILE A 1 1020 ? 126.154 -4.936 98.141 1.00 42.91 1020 ILE A CA 1
ATOM 7835 C C . ILE A 1 1020 ? 126.676 -4.443 99.483 1.00 47.22 1020 ILE A C 1
ATOM 7836 O O . ILE A 1 1020 ? 127.734 -3.825 99.546 1.00 52.55 1020 ILE A O 1
ATOM 7841 N N . ARG A 1 1021 ? 125.914 -4.693 100.545 1.00 50.61 1021 ARG A N 1
ATOM 7842 C CA . ARG A 1 1021 ? 126.289 -4.281 101.898 1.00 47.10 1021 ARG A CA 1
ATOM 7843 C C . ARG A 1 1021 ? 126.813 -5.486 102.672 1.00 42.98 1021 ARG A C 1
ATOM 7844 O O . ARG A 1 1021 ? 126.681 -6.627 102.221 1.00 40.54 1021 ARG A O 1
ATOM 7852 N N . THR A 1 1022 ? 127.416 -5.237 103.830 1.00 53.89 1022 THR A N 1
ATOM 7853 C CA . THR A 1 1022 ? 128.023 -6.319 104.608 1.00 59.83 1022 THR A CA 1
ATOM 7854 C C . THR A 1 1022 ? 127.447 -6.453 106.024 1.00 52.52 1022 THR A C 1
ATOM 7855 O O . THR A 1 1022 ? 127.929 -7.266 106.816 1.00 48.26 1022 THR A O 1
ATOM 7859 N N . ASP A 1 1023 ? 126.417 -5.662 106.323 1.00 50.21 1023 ASP A N 1
ATOM 7860 C CA . ASP A 1 1023 ? 125.790 -5.642 107.645 1.00 47.46 1023 ASP A CA 1
ATOM 7861 C C . ASP A 1 1023 ? 125.315 -7.027 108.075 1.00 44.84 1023 ASP A C 1
ATOM 7862 O O . ASP A 1 1023 ? 124.587 -7.696 107.343 1.00 46.25 1023 ASP A O 1
ATOM 7867 N N . ALA A 1 1024 ? 125.756 -7.450 109.257 1.00 41.96 1024 ALA A N 1
ATOM 7868 C CA . ALA A 1 1024 ? 125.294 -8.691 109.891 1.00 43.51 1024 ALA A CA 1
ATOM 7869 C C . ALA A 1 1024 ? 125.594 -9.978 109.118 1.00 40.80 1024 ALA A C 1
ATOM 7870 O O . ALA A 1 1024 ? 124.989 -11.018 109.383 1.00 44.65 1024 ALA A O 1
ATOM 7872 N N . THR A 1 1025 ? 126.537 -9.919 108.183 1.00 44.45 1025 THR A N 1
ATOM 7873 C CA . THR A 1 1025 ? 126.858 -11.088 107.365 1.00 48.83 1025 THR A CA 1
ATOM 7874 C C . THR A 1 1025 ? 127.636 -12.151 108.140 1.00 50.92 1025 THR A C 1
ATOM 7875 O O . THR A 1 1025 ? 128.579 -11.839 108.876 1.00 48.50 1025 THR A O 1
ATOM 7879 N N . ASN A 1 1026 ? 127.224 -13.405 107.970 1.00 48.51 1026 ASN A N 1
ATOM 7880 C CA . ASN A 1 1026 ? 127.782 -14.516 108.737 1.00 52.26 1026 ASN A CA 1
ATOM 7881 C C . ASN A 1 1026 ? 128.981 -15.214 108.083 1.00 57.02 1026 ASN A C 1
ATOM 7882 O O . ASN A 1 1026 ? 129.395 -16.298 108.511 1.00 56.18 1026 ASN A O 1
ATOM 7887 N N . GLY A 1 1027 ? 129.530 -14.584 107.049 1.00 56.08 1027 GLY A N 1
ATOM 7888 C CA . GLY A 1 1027 ? 130.681 -15.116 106.344 1.00 54.63 1027 GLY A CA 1
ATOM 7889 C C . GLY A 1 1027 ? 131.270 -14.112 105.369 1.00 57.08 1027 GLY A C 1
ATOM 7890 O O . GLY A 1 1027 ? 131.039 -12.903 105.481 1.00 54.51 1027 GLY A O 1
ATOM 7891 N N . TYR A 1 1028 ? 132.035 -14.616 104.405 1.00 55.71 1028 TYR A N 1
ATOM 7892 C CA . TYR A 1 1028 ? 132.687 -13.763 103.415 1.00 58.60 1028 TYR A CA 1
ATOM 7893 C C . TYR A 1 1028 ? 131.684 -13.150 102.439 1.00 55.26 1028 TYR A C 1
ATOM 7894 O O . TYR A 1 1028 ? 130.785 -13.833 101.944 1.00 51.43 1028 TYR A O 1
ATOM 7903 N N . VAL A 1 1029 ? 131.852 -11.862 102.156 1.00 50.86 1029 VAL A N 1
ATOM 7904 C CA . VAL A 1 1029 ? 130.994 -11.175 101.194 1.00 53.50 1029 VAL A CA 1
ATOM 7905 C C . VAL A 1 1029 ? 131.719 -10.936 99.864 1.00 50.68 1029 VAL A C 1
ATOM 7906 O O . VAL A 1 1029 ? 132.682 -10.180 99.803 1.00 53.79 1029 VAL A O 1
ATOM 7910 N N . VAL A 1 1030 ? 131.245 -11.578 98.801 1.00 44.95 1030 VAL A N 1
ATOM 7911 C CA . VAL A 1 1030 ? 131.851 -11.445 97.475 1.00 50.44 1030 VAL A CA 1
ATOM 7912 C C . VAL A 1 1030 ? 131.099 -10.438 96.599 1.00 47.35 1030 VAL A C 1
ATOM 7913 O O . VAL A 1 1030 ? 129.869 -10.409 96.589 1.00 50.12 1030 VAL A O 1
ATOM 7917 N N . ALA A 1 1031 ? 131.848 -9.608 95.878 1.00 46.82 1031 ALA A N 1
ATOM 7918 C CA . ALA A 1 1031 ? 131.282 -8.702 94.878 1.00 47.29 1031 ALA A CA 1
ATOM 7919 C C . ALA A 1 1031 ? 131.893 -9.007 93.511 1.00 54.69 1031 ALA A C 1
ATOM 7920 O O . ALA A 1 1031 ? 133.115 -9.009 93.367 1.00 54.91 1031 ALA A O 1
ATOM 7922 N N . ASP A 1 1032 ? 131.050 -9.261 92.511 1.00 51.84 1032 ASP A N 1
ATOM 7923 C CA . ASP A 1 1032 ? 131.533 -9.672 91.191 1.00 47.79 1032 ASP A CA 1
ATOM 7924 C C . ASP A 1 1032 ? 130.926 -8.845 90.048 1.00 54.49 1032 ASP A C 1
ATOM 7925 O O . ASP A 1 1032 ? 131.536 -7.878 89.583 1.00 54.90 1032 ASP A O 1
ATOM 7930 N N . ALA A 1 1033 ? 129.731 -9.224 89.599 1.00 54.47 1033 ALA A N 1
ATOM 7931 C CA . ALA A 1 1033 ? 129.089 -8.536 88.480 1.00 53.92 1033 ALA A CA 1
ATOM 7932 C C . ALA A 1 1033 ? 127.550 -8.550 88.501 1.00 54.69 1033 ALA A C 1
ATOM 7933 O O . ALA A 1 1033 ? 126.920 -9.491 89.004 1.00 46.64 1033 ALA A O 1
ATOM 7935 N N . VAL A 1 1034 ? 126.965 -7.487 87.947 1.00 45.86 1034 VAL A N 1
ATOM 7936 C CA . VAL A 1 1034 ? 125.524 -7.393 87.741 1.00 44.08 1034 VAL A CA 1
ATOM 7937 C C . VAL A 1 1034 ? 125.203 -7.251 86.250 1.00 43.57 1034 VAL A C 1
ATOM 7938 O O . VAL A 1 1034 ? 126.057 -6.845 85.458 1.00 39.78 1034 VAL A O 1
ATOM 7942 N N . LYS A 1 1035 ? 123.975 -7.592 85.871 1.00 42.64 1035 LYS A N 1
ATOM 7943 C CA . LYS A 1 1035 ? 123.536 -7.455 84.482 1.00 41.91 1035 LYS A CA 1
ATOM 7944 C C . LYS A 1 1035 ? 122.057 -7.110 84.385 1.00 37.21 1035 LYS A C 1
ATOM 7945 O O . LYS A 1 1035 ? 121.200 -7.846 84.869 1.00 40.01 1035 LYS A O 1
ATOM 7951 N N . LEU A 1 1036 ? 121.765 -5.979 83.760 1.00 35.65 1036 LEU A N 1
ATOM 7952 C CA . LEU A 1 1036 ? 120.388 -5.590 83.512 1.00 36.08 1036 LEU A CA 1
ATOM 7953 C C . LEU A 1 1036 ? 119.992 -6.057 82.115 1.00 39.07 1036 LEU A C 1
ATOM 7954 O O . LEU A 1 1036 ? 120.698 -5.806 81.135 1.00 39.33 1036 LEU A O 1
ATOM 7959 N N . VAL A 1 1037 ? 118.873 -6.763 82.028 1.00 32.12 1037 VAL A N 1
ATOM 7960 C CA . VAL A 1 1037 ? 118.373 -7.207 80.741 1.00 34.31 1037 VAL A CA 1
ATOM 7961 C C . VAL A 1 1037 ? 116.976 -6.656 80.526 1.00 37.35 1037 VAL A C 1
ATOM 7962 O O . VAL A 1 1037 ? 116.078 -6.891 81.333 1.00 39.80 1037 VAL A O 1
ATOM 7966 N N . LYS A 1 1038 ? 116.793 -5.920 79.437 1.00 37.58 1038 LYS A N 1
ATOM 7967 C CA . LYS A 1 1038 ? 115.514 -5.277 79.176 1.00 37.21 1038 LYS A CA 1
ATOM 7968 C C . LYS A 1 1038 ? 114.402 -6.288 78.864 1.00 36.14 1038 LYS A C 1
ATOM 7969 O O . LYS A 1 1038 ? 114.623 -7.288 78.186 1.00 35.14 1038 LYS A O 1
ATOM 7975 N N . VAL A 1 1039 ? 113.213 -6.026 79.399 1.00 43.44 1039 VAL A N 1
ATOM 7976 C CA . VAL A 1 1039 ? 112.031 -6.835 79.112 1.00 44.23 1039 VAL A CA 1
ATOM 7977 C C . VAL A 1 1039 ? 110.840 -5.935 78.775 1.00 43.50 1039 VAL A C 1
ATOM 7978 O O . VAL A 1 1039 ? 110.619 -4.912 79.428 1.00 42.31 1039 VAL A O 1
ATOM 7982 N N . PRO A 1 1040 ? 110.085 -6.293 77.726 1.00 52.94 1040 PRO A N 1
ATOM 7983 C CA . PRO A 1 1040 ? 110.409 -7.364 76.773 1.00 56.55 1040 PRO A CA 1
ATOM 7984 C C . PRO A 1 1040 ? 111.490 -6.973 75.755 1.00 58.24 1040 PRO A C 1
ATOM 7985 O O . PRO A 1 1040 ? 111.929 -7.813 74.966 1.00 54.48 1040 PRO A O 1
#

Organism: NCBI:txid44249

Sequence (1040 aa):
PRADEFDTLREKYKAMLNGGTTYNLSDPDIAARVNAITVTAQGYWDSMLKDPNRNRLWNDAPFGSDSTSITTTYRHLYDMALAYTTYGSSLQGNAALKADIISGLDWMNANQFYNGCSQYQNWWHWQIGGPMALNDIVALMYTELTATQISNYMAAIYYTQASVTMTGANRLWESQVIAISGILNKDSARVAAGRDGISALLPYVAKGDGFYNDGSFVQHTYYAYNGGYGSELLSGIADLIFILNGSSWQVTDPNKNNNVYRWIYDSYEPFIYKGNLMDMVRGREISRHGLQDDKAAVTVMASIIRLSQTAASADATAFKRMVKYWLLLDTDKTFLKAVSIDLIIAANQLVNDSTVTSRGELVKYKQFSGMDRAVQLRPGFGFGLSMFSSRIGNYESINAENNKGWHTGDGMTYLYNTDLSQFNDHFWATVDNYRLPGTTVLQNTTQTANSRSDKSWAGGTDILGQYGVSGMELHTVGKSLTAKKSWFMFDDEIVALGSGIASTDGIATETIVENRKLNSSGNNALIVNGTAKPGSLGWSETMTGTNYIHLAGSVPGSDIGYYFPGGAAVKGLREARSGSWSSLNSSASWKDSTLHTRNFMTLWFDHGMNPTNGSYSYVLLPNKTSSAVASYAATPQISILENSSSAQAVKETQLNVTGINFWNDEPTTVGLVTSNRKASVMTKETASDFEISVSDPTQSNVGTIYIDVNKSATGLISKDNEITVIQYYPTMKFKVNVNNSGGKSYKVKFSLTGTPGSNPSPIPIPNPYEAEALPINALTDTPVVYNDANASGGKKLGFNNNAVDDYVEFSLDVTQPGTYDVKSRIMKSTNSGIYQLSINGTNVGSAQDMFWTTSELSKEFTMGSYSFTSSPGSYLFRLKTTGKNVSSSGYKLMLDNFSLVSTGIDTTVIVDNADAAGVTKVGTWTGTNTQTDRRYGADYIHDGNTGKGTKSVTFTPNVPISGTYQVYMMWAAHTNRATNVPVDVTHSGGTATLNVNQQGNGGVWNLLGTYSFNAGSTGAIKIRTDATNGYVVADAVKLVKVP

B-factor: mean 26.52, std 13.11, range [4.46, 91.18]

Foldseek 3Di:
DLPVLLVVLLQVVLCQLAVHQDDDCVPVLLVLQLVVLQVLLVVLVVQFDQDPPDQAGHPVQHDDADLVSLLVLLQNLLSLLNLCCHPPRPNDVPPVSLVRSLVSLVVCLVHPFWQPHDDHDDLCSQQFSNLVSLLNSCSSCVVVDDLVSLVTSLNRNCRSQVAQDDDAPVLLRSLVSQLSSCSSNVPVVSNLRSLVSCLVQQDADLFFAHAHPLLFGDYPRFAQACLARVLSNLLSLLVSQLSCPPHPNHRDRPSSVSSLVNCVRHFVLQQDLQFRNPLRHFLCLLFQCCHRNLSSQSVLLSLLSCLSRDDPVSVLVSLQASLQSCVSPPVPSNSNPRHSNVVVSSVVSNVDPVRHHPDFDAFWGWDLRRLKIWGGAVLKIKIWAAFAQRHWQGADDLQTQQLCQRVRQRAMDMGGSPNCFSHPCVPFWFDSQAGAQGKFFGPDGADGPDGDHGLQWTWWAPPRHWIKTWDFDDGPPFRWTKIWMWTGHHFKIKIKIKQTFGDRFGWMKGWHFKTWAPPQQQFWKAWPNHTDGRHAFDKDFDFQTAKIWTHHNDQSFIKIKGFVVTGGKIKHKHKTKGWSCSRGVRPVRRDGDMDITIIIIIMHTCTTGHRMDMGMMMMGGNDDPVVSVVCSVPPQKDWQDRYQQKTKMARNVQRKIKMFGNACDWDDTDQKTKNGGWIKMWGDDPWKIKMKIWRSSLQDQAKMKMKGQDAFQFFDDWDDQKDWQFRPPTTIIMGRCHNVSGYMTMTMTTHDDHRDDTDDQDAFPPWAFPVPFGWRDWDFDWDKDAAPVFDVRIWIKTPDADFFTKTKTKGFQRDFAKWFKKWKFFADLAAAWKWKAKPNHTFADIGARYDDDDDGIDIDGRHMDGRHDTGIIIIMIGGHGHDPRHPHHMTTTGTMDTHHDQRQFKWKDWCDDPPQKDKWADWAWDQPAPLDDDRIWIKRQFDPAQGIKIKGFTQGAAWAKWWKWFAWRAAQQFFQFWWKWKAAPPGIDIGGHGRNDDHSDIHTPDMDTHHGGGRIIIMIHGHPTPGMDMHTMMMIGHDD